Protein AF-0000000074491484 (afdb_homodimer)

Structure (mmCIF, N/CA/C/O backbone):
data_AF-0000000074491484-model_v1
#
loop_
_entity.id
_entity.type
_entity.pdbx_description
1 polymer 'PX domain-containing protein'
#
loop_
_atom_site.group_PDB
_atom_site.id
_atom_site.type_symbol
_atom_site.label_atom_id
_atom_site.label_alt_id
_atom_site.label_comp_id
_atom_site.label_asym_id
_atom_site.label_entity_id
_atom_site.label_seq_id
_atom_site.pdbx_PDB_ins_code
_atom_site.Cartn_x
_atom_site.Cartn_y
_atom_site.Cartn_z
_atom_site.occupancy
_atom_site.B_iso_or_equiv
_atom_site.auth_seq_id
_atom_site.auth_comp_id
_atom_site.auth_asym_id
_atom_site.auth_atom_id
_atom_site.pdbx_PDB_model_num
ATOM 1 N N . MET A 1 1 ? 41.969 49.438 -0.189 1 15.66 1 MET A N 1
ATOM 2 C CA . MET A 1 1 ? 42.156 49.938 -1.536 1 15.66 1 MET A CA 1
ATOM 3 C C . MET A 1 1 ? 40.844 50.125 -2.271 1 15.66 1 MET A C 1
ATOM 5 O O . MET A 1 1 ? 39.938 49.312 -2.104 1 15.66 1 MET A O 1
ATOM 9 N N . LEU A 1 2 ? 40.688 51.156 -3.193 1 16.16 2 LEU A N 1
ATOM 10 C CA . LEU A 1 2 ? 39.875 52.094 -3.949 1 16.16 2 LEU A CA 1
ATOM 11 C C . LEU A 1 2 ? 39.156 51.406 -5.105 1 16.16 2 LEU A C 1
ATOM 13 O O . LEU A 1 2 ? 39.625 50.344 -5.57 1 16.16 2 LEU A O 1
ATOM 17 N N . ILE A 1 3 ? 38.094 52.031 -5.926 1 16.67 3 ILE A N 1
ATOM 18 C CA . ILE A 1 3 ? 36.75 52.188 -6.441 1 16.67 3 ILE A CA 1
ATOM 19 C C . ILE A 1 3 ? 36.75 51.938 -7.945 1 16.67 3 ILE A C 1
ATOM 21 O O . ILE A 1 3 ? 35.812 51.312 -8.469 1 16.67 3 ILE A O 1
ATOM 25 N N . GLY A 1 4 ? 37.688 52.438 -8.812 1 16.02 4 GLY A N 1
ATOM 26 C CA . GLY A 1 4 ? 37.031 53.25 -9.812 1 16.02 4 GLY A CA 1
ATOM 27 C C . GLY A 1 4 ? 36.406 52.469 -10.938 1 16.02 4 GLY A C 1
ATOM 28 O O . GLY A 1 4 ? 36.594 51.25 -11.031 1 16.02 4 GLY A O 1
ATOM 29 N N . PRO A 1 5 ? 36.344 52.875 -12.289 1 15.69 5 PRO A N 1
ATOM 30 C CA . PRO A 1 5 ? 35.438 53.344 -13.32 1 15.69 5 PRO A CA 1
ATOM 31 C C . PRO A 1 5 ? 35.125 52.281 -14.383 1 15.69 5 PRO A C 1
ATOM 33 O O . PRO A 1 5 ? 33.969 52.125 -14.773 1 15.69 5 PRO A O 1
ATOM 36 N N . SER A 1 6 ? 36.062 51.688 -15.227 1 15.28 6 SER A N 1
ATOM 37 C CA . SER A 1 6 ? 36.094 51.938 -16.672 1 15.28 6 SER A CA 1
ATOM 38 C C . SER A 1 6 ? 35.188 50.969 -17.406 1 15.28 6 SER A C 1
ATOM 40 O O . SER A 1 6 ? 35.281 49.75 -17.203 1 15.28 6 SER A O 1
ATOM 42 N N . LEU A 1 7 ? 33.969 51.312 -18.375 1 15.37 7 LEU A N 1
ATOM 43 C CA . LEU A 1 7 ? 32.719 51.25 -19.094 1 15.37 7 LEU A CA 1
ATOM 44 C C . LEU A 1 7 ? 32.844 50.438 -20.359 1 15.37 7 LEU A C 1
ATOM 46 O O . LEU A 1 7 ? 31.875 49.812 -20.812 1 15.37 7 LEU A O 1
ATOM 50 N N . LEU A 1 8 ? 33.812 50.438 -21.297 1 14.78 8 LEU A N 1
ATOM 51 C CA . LEU A 1 8 ? 33.469 50.844 -22.672 1 14.78 8 LEU A CA 1
ATOM 52 C C . LEU A 1 8 ? 33.031 49.656 -23.5 1 14.78 8 LEU A C 1
ATOM 54 O O . LEU A 1 8 ? 32.469 49.812 -24.594 1 14.78 8 LEU A O 1
ATOM 58 N N . ARG A 1 9 ? 33.219 48.281 -23.391 1 14.55 9 ARG A N 1
ATOM 59 C CA . ARG A 1 9 ? 33.594 47.719 -24.672 1 14.55 9 ARG A CA 1
ATOM 60 C C . ARG A 1 9 ? 32.375 47.438 -25.547 1 14.55 9 ARG A C 1
ATOM 62 O O . ARG A 1 9 ? 31.406 46.875 -25.062 1 14.55 9 ARG A O 1
ATOM 69 N N . SER A 1 10 ? 32.219 47.75 -26.844 1 14.81 10 SER A N 1
ATOM 70 C CA . SER A 1 10 ? 31.406 48.094 -28 1 14.81 10 SER A CA 1
ATOM 71 C C . SER A 1 10 ? 30.938 46.844 -28.734 1 14.81 10 SER A C 1
ATOM 73 O O . SER A 1 10 ? 30.297 46.969 -29.797 1 14.81 10 SER A O 1
ATOM 75 N N . ALA A 1 11 ? 30.984 45.594 -28.375 1 14.84 11 ALA A N 1
ATOM 76 C CA . ALA A 1 11 ? 31.141 44.75 -29.562 1 14.84 11 ALA A CA 1
ATOM 77 C C . ALA A 1 11 ? 29.812 44.594 -30.297 1 14.84 11 ALA A C 1
ATOM 79 O O . ALA A 1 11 ? 28.781 44.375 -29.672 1 14.84 11 ALA A O 1
ATOM 80 N N . THR A 1 12 ? 29.734 44.656 -31.594 1 15 12 THR A N 1
ATOM 81 C CA . THR A 1 12 ? 28.859 44.969 -32.719 1 15 12 THR A CA 1
ATOM 82 C C . THR A 1 12 ? 28.109 43.75 -33.188 1 15 12 THR A C 1
ATOM 84 O O . THR A 1 12 ? 27.406 43.781 -34.188 1 15 12 THR A O 1
ATOM 87 N N . ARG A 1 13 ? 27.953 42.656 -32.5 1 14.56 13 ARG A N 1
ATOM 88 C CA . ARG A 1 13 ? 27.75 41.562 -33.469 1 14.56 13 ARG A CA 1
ATOM 89 C C . ARG A 1 13 ? 26.359 41.625 -34.094 1 14.56 13 ARG A C 1
ATOM 91 O O . ARG A 1 13 ? 25.406 42.062 -33.438 1 14.56 13 ARG A O 1
ATOM 98 N N . GLN A 1 14 ? 26.234 40.938 -35.25 1 15.15 14 GLN A N 1
ATOM 99 C CA . GLN A 1 14 ? 25.547 40.906 -36.531 1 15.15 14 GLN A CA 1
ATOM 100 C C . GLN A 1 14 ? 24.203 40.188 -36.406 1 15.15 14 GLN A C 1
ATOM 102 O O . GLN A 1 14 ? 23.984 39.406 -35.5 1 15.15 14 GLN A O 1
ATOM 107 N N . SER A 1 15 ? 23.391 40.188 -37.531 1 14.76 15 SER A N 1
ATOM 108 C CA . SER A 1 15 ? 22.031 40.312 -38.031 1 14.76 15 SER A CA 1
ATOM 109 C C . SER A 1 15 ? 21.234 39.031 -37.875 1 14.76 15 SER A C 1
ATOM 111 O O . SER A 1 15 ? 21.812 37.969 -37.625 1 14.76 15 SER A O 1
ATOM 113 N N . ALA A 1 16 ? 20.125 38.844 -38.781 1 14.85 16 ALA A N 1
ATOM 114 C CA . ALA A 1 16 ? 18.672 38.875 -38.75 1 14.85 16 ALA A CA 1
ATOM 115 C C . ALA A 1 16 ? 18.109 37.438 -38.781 1 14.85 16 ALA A C 1
ATOM 117 O O . ALA A 1 16 ? 17.312 37.062 -37.906 1 14.85 16 ALA A O 1
ATOM 118 N N . PRO A 1 17 ? 17.438 36.906 -40.094 1 15.84 17 PRO A N 1
ATOM 119 C CA . PRO A 1 17 ? 15.984 36.844 -40.25 1 15.84 17 PRO A CA 1
ATOM 120 C C . PRO A 1 17 ? 15.445 35.406 -40.125 1 15.84 17 PRO A C 1
ATOM 122 O O . PRO A 1 17 ? 14.398 35.188 -39.5 1 15.84 17 PRO A O 1
ATOM 125 N N . SER A 1 18 ? 15.953 34.375 -40.938 1 15.52 18 SER A N 1
ATOM 126 C CA . SER A 1 18 ? 15.039 33.812 -41.938 1 15.52 18 SER A CA 1
ATOM 127 C C . SER A 1 18 ? 14.086 32.812 -41.281 1 15.52 18 SER A C 1
ATOM 129 O O . SER A 1 18 ? 14.328 32.344 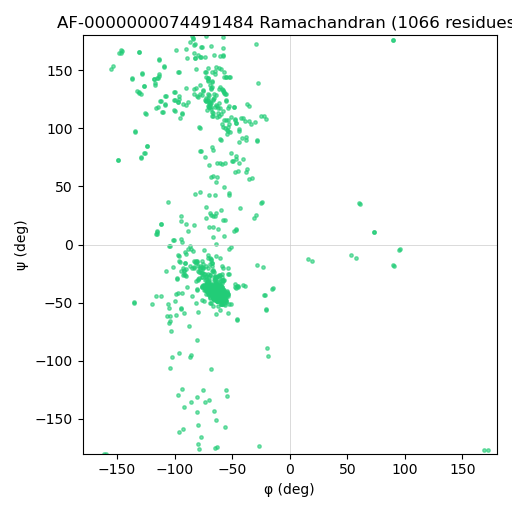-40.156 1 15.52 18 SER A O 1
ATOM 131 N N . THR A 1 19 ? 13.195 31.969 -42.094 1 15.91 19 THR A N 1
ATOM 132 C CA . THR A 1 19 ? 11.828 31.641 -42.5 1 15.91 19 THR A CA 1
ATOM 133 C C . THR A 1 19 ? 11.422 30.266 -41.969 1 15.91 19 THR A C 1
ATOM 135 O O . THR A 1 19 ? 10.266 30.047 -41.625 1 15.91 19 THR A O 1
ATOM 138 N N . ALA A 1 20 ? 12.359 29.266 -42.094 1 15.08 20 ALA A N 1
ATOM 139 C CA . ALA A 1 20 ? 11.883 28.062 -42.75 1 15.08 20 ALA A CA 1
ATOM 140 C C . ALA A 1 20 ? 10.805 27.359 -41.938 1 15.08 20 ALA A C 1
ATOM 142 O O . ALA A 1 20 ? 10.688 27.594 -40.75 1 15.08 20 ALA A O 1
ATOM 143 N N . ASP A 1 21 ? 10.391 26.234 -42.375 1 15.7 21 ASP A N 1
ATOM 144 C CA . ASP A 1 21 ? 9.281 25.406 -42.875 1 15.7 21 ASP A CA 1
ATOM 145 C C . ASP A 1 21 ? 8.695 24.562 -41.75 1 15.7 21 ASP A C 1
ATOM 147 O O . ASP A 1 21 ? 9.273 24.484 -40.656 1 15.7 21 ASP A O 1
ATOM 151 N N . LYS A 1 22 ? 8.594 23.359 -42.031 1 17 22 LYS A N 1
ATOM 152 C CA . LYS A 1 22 ? 7.512 22.406 -42.25 1 17 22 LYS A CA 1
ATOM 153 C C . LYS A 1 22 ? 7.367 21.438 -41.062 1 17 22 LYS A C 1
ATOM 155 O O . LYS A 1 22 ? 6.629 20.453 -41.156 1 17 22 LYS A O 1
ATOM 160 N N . GLY A 1 23 ? 7.566 21.875 -39.75 1 14.65 23 GLY A N 1
ATOM 161 C CA . GLY A 1 23 ? 7.801 20.797 -38.812 1 14.65 23 GLY A CA 1
ATOM 162 C C . GLY A 1 23 ? 6.637 19.844 -38.719 1 14.65 23 GLY A C 1
ATOM 163 O O . GLY A 1 23 ? 5.48 20.234 -38.875 1 14.65 23 GLY A O 1
ATOM 164 N N . HIS A 1 24 ? 6.941 18.656 -38.75 1 16.66 24 HIS A N 1
ATOM 165 C CA . HIS A 1 24 ? 6.469 17.281 -38.844 1 16.66 24 HIS A CA 1
ATOM 166 C C . HIS A 1 24 ? 5.613 16.906 -37.625 1 16.66 24 HIS A C 1
ATOM 168 O O . HIS A 1 24 ? 5.023 15.828 -37.594 1 16.66 24 HIS A O 1
ATOM 174 N N . GLY A 1 25 ? 5.539 17.75 -36.531 1 14.74 25 GLY A N 1
ATOM 175 C CA . GLY A 1 25 ? 5.547 16.859 -35.406 1 14.74 25 GLY A CA 1
ATOM 176 C C . GLY A 1 25 ? 4.324 15.953 -35.344 1 14.74 25 GLY A C 1
ATOM 177 O O . GLY A 1 25 ? 3.264 16.297 -35.844 1 14.74 25 GLY A O 1
ATOM 178 N N . ASN A 1 26 ? 4.5 14.789 -34.875 1 16.03 26 ASN A N 1
ATOM 179 C CA . ASN A 1 26 ? 4.051 13.414 -34.688 1 16.03 26 ASN A CA 1
ATOM 180 C C . ASN A 1 26 ? 2.91 13.336 -33.656 1 16.03 26 ASN A C 1
ATOM 182 O O . ASN A 1 26 ? 2.361 12.266 -33.438 1 16.03 26 ASN A O 1
ATOM 186 N N . THR A 1 27 ? 2.477 14.469 -32.938 1 15.14 27 THR A N 1
ATOM 187 C CA . THR A 1 27 ? 2.182 13.938 -31.609 1 15.14 27 THR A CA 1
ATOM 188 C C . THR A 1 27 ? 1.047 12.922 -31.672 1 15.14 27 THR A C 1
ATOM 190 O O . THR A 1 27 ? 0.257 12.922 -32.625 1 15.14 27 THR A O 1
ATOM 193 N N . GLU A 1 28 ? 0.68 12.523 -30.422 1 15.28 28 GLU A N 1
ATOM 194 C CA . GLU A 1 28 ? 0.359 11.367 -29.594 1 15.28 28 GLU A CA 1
ATOM 195 C C . GLU A 1 28 ? -1.132 11.047 -29.641 1 15.28 28 GLU A C 1
ATOM 197 O O . GLU A 1 28 ? -1.958 11.938 -29.844 1 15.28 28 GLU A O 1
ATOM 202 N N . SER A 1 29 ? -1.466 9.781 -29.797 1 16.39 29 SER A N 1
ATOM 203 C CA . SER A 1 29 ? -2.482 8.734 -29.922 1 16.39 29 SER A CA 1
ATOM 204 C C . SER A 1 29 ? -3.414 8.734 -28.703 1 16.39 29 SER A C 1
ATOM 206 O O . SER A 1 29 ? -4.309 7.887 -28.609 1 16.39 29 SER A O 1
ATOM 208 N N . THR A 1 30 ? -3.383 9.695 -27.734 1 15.18 30 THR A N 1
ATOM 209 C CA . THR A 1 30 ? -3.809 9.094 -26.484 1 15.18 30 THR A CA 1
ATOM 210 C C . THR A 1 30 ? -5.277 8.68 -26.547 1 15.18 30 THR A C 1
ATOM 212 O O . THR A 1 30 ? -6.117 9.438 -27.031 1 15.18 30 THR A O 1
ATOM 215 N N . ALA A 1 31 ? -5.574 7.383 -26.266 1 16.39 31 ALA A N 1
ATOM 216 C CA . ALA A 1 31 ? -6.621 6.363 -26.219 1 16.39 31 ALA A CA 1
ATOM 217 C C . ALA A 1 31 ? -7.602 6.633 -25.094 1 16.39 31 ALA A C 1
ATOM 219 O O . ALA A 1 31 ? -8.555 5.875 -24.891 1 16.39 31 ALA A O 1
ATOM 220 N N . PHE A 1 32 ? -7.688 7.816 -24.438 1 15.5 32 PHE A N 1
ATOM 221 C CA . PHE A 1 32 ? -8.242 7.559 -23.109 1 15.5 32 PHE A CA 1
ATOM 222 C C . PHE A 1 32 ? -9.633 6.945 -23.219 1 15.5 32 PHE A C 1
ATOM 224 O O . PHE A 1 32 ? -10.43 7.348 -24.062 1 15.5 32 PHE A O 1
ATOM 231 N N . PRO A 1 33 ? -9.844 5.91 -22.406 1 16.33 33 PRO A N 1
ATOM 232 C CA . PRO A 1 33 ? -10.844 4.836 -22.344 1 16.33 33 PRO A CA 1
ATOM 233 C C . PRO A 1 33 ? -12.234 5.348 -21.984 1 16.33 33 PRO A C 1
ATOM 235 O O . PRO A 1 33 ? -13.125 5.359 -22.844 1 16.33 33 PRO A O 1
ATOM 238 N N . GLN A 1 34 ? -12.656 5.047 -20.734 1 15.73 34 GLN A N 1
ATOM 239 C CA . GLN A 1 34 ? -13.703 4.129 -20.297 1 15.73 34 GLN A CA 1
ATOM 240 C C . GLN A 1 34 ? -14.93 4.887 -19.797 1 15.73 34 GLN A C 1
ATOM 242 O O . GLN A 1 34 ? -16.016 4.324 -19.719 1 15.73 34 GLN A O 1
ATOM 247 N N . ASP A 1 35 ? -14.828 6.152 -19.359 1 16.22 35 ASP A N 1
ATOM 248 C CA . ASP A 1 35 ? -15.609 6.223 -18.125 1 16.22 35 ASP A CA 1
ATOM 249 C C . ASP A 1 35 ? -17.109 6.113 -18.406 1 16.22 35 ASP A C 1
ATOM 251 O O . ASP A 1 35 ? -17.625 6.809 -19.281 1 16.22 35 ASP A O 1
ATOM 255 N N . ILE A 1 36 ? -17.812 5.129 -17.812 1 16.94 36 ILE A N 1
ATOM 256 C CA . ILE A 1 36 ? -19.125 4.477 -17.906 1 16.94 36 ILE A CA 1
ATOM 257 C C . ILE A 1 36 ? -20.188 5.352 -17.266 1 16.94 36 ILE A C 1
ATOM 259 O O . ILE A 1 36 ? -21.391 5.129 -17.453 1 16.94 36 ILE A O 1
ATOM 263 N N . LEU A 1 37 ? -19.672 6.285 -16.391 1 15.98 37 LEU A N 1
ATOM 264 C CA . LEU A 1 37 ? -20.594 6.242 -15.258 1 15.98 37 LEU A CA 1
ATOM 265 C C . LEU A 1 37 ? -22.016 6.559 -15.711 1 15.98 37 LEU A C 1
ATOM 267 O O . LEU A 1 37 ? -22.219 7.168 -16.766 1 15.98 37 LEU A O 1
ATOM 271 N N . THR A 1 38 ? -22.938 6.504 -14.688 1 16.94 38 THR A N 1
ATOM 272 C CA . THR A 1 38 ? -24.219 5.984 -14.219 1 16.94 38 THR A CA 1
ATOM 273 C C . THR A 1 38 ? -25.328 7.031 -14.391 1 16.94 38 THR A C 1
ATOM 275 O O . THR A 1 38 ? -26.422 6.711 -14.836 1 16.94 38 THR A O 1
ATOM 278 N N . GLY A 1 39 ? -25.219 8.133 -13.781 1 17.03 39 GLY A N 1
ATOM 279 C CA . GLY A 1 39 ? -26.375 8.289 -12.898 1 17.03 39 GLY A CA 1
ATOM 280 C C . GLY A 1 39 ? -27.594 8.836 -13.617 1 17.03 39 GLY A C 1
ATOM 281 O O . GLY A 1 39 ? -27.484 9.516 -14.633 1 17.03 39 GLY A O 1
ATOM 282 N N . PRO A 1 40 ? -28.703 8.133 -13.422 1 17.39 40 PRO A N 1
ATOM 283 C CA . PRO A 1 40 ? -30 8.242 -14.102 1 17.39 40 PRO A CA 1
ATOM 284 C C . PRO A 1 40 ? -30.688 9.586 -13.844 1 17.39 40 PRO A C 1
ATOM 286 O O . PRO A 1 40 ? -30.422 10.234 -12.828 1 17.39 40 PRO A O 1
ATOM 289 N N . SER A 1 41 ? -30.906 10.297 -14.805 1 17.41 41 SER A N 1
ATOM 290 C CA . SER A 1 41 ? -31.531 11.609 -14.898 1 17.41 41 SER A CA 1
ATOM 291 C C . SER A 1 41 ? -33 11.547 -14.469 1 17.41 41 SER A C 1
ATOM 293 O O . SER A 1 41 ? -33.906 11.789 -15.273 1 17.41 41 SER A O 1
ATOM 295 N N . ALA A 1 42 ? -33.344 10.547 -13.57 1 15.8 42 ALA A N 1
ATOM 296 C CA . ALA A 1 42 ? -34.781 10.469 -13.703 1 15.8 42 ALA A CA 1
ATOM 297 C C . ALA A 1 42 ? -35.438 11.797 -13.328 1 15.8 42 ALA A C 1
ATOM 299 O O . ALA A 1 42 ? -35.062 12.422 -12.344 1 15.8 42 ALA A O 1
ATOM 300 N N . ASN A 1 43 ? -36.094 12.461 -14.148 1 16.48 43 ASN A N 1
ATOM 301 C CA . ASN A 1 43 ? -36.781 13.727 -14.367 1 16.48 43 ASN A CA 1
ATOM 302 C C . ASN A 1 43 ? -38 13.859 -13.469 1 16.48 43 ASN A C 1
ATOM 304 O O . ASN A 1 43 ? -38.812 14.773 -13.648 1 16.48 43 ASN A O 1
ATOM 308 N N . SER A 1 44 ? -38.062 12.922 -12.367 1 16.84 44 SER A N 1
ATOM 309 C CA . SER A 1 44 ? -39.531 12.891 -12.164 1 16.84 44 SER A CA 1
ATOM 310 C C . SER A 1 44 ? -40.031 14.258 -11.719 1 16.84 44 SER A C 1
ATOM 312 O O . SER A 1 44 ? -39.375 14.977 -10.984 1 16.84 44 SER A O 1
ATOM 314 N N . THR A 1 45 ? -40.969 14.688 -12.383 1 17.41 45 THR A N 1
ATOM 315 C CA . THR A 1 45 ? -41.812 15.859 -12.602 1 17.41 45 THR A CA 1
ATOM 316 C C . THR A 1 45 ? -42.688 16.141 -11.375 1 17.41 45 THR A C 1
ATOM 318 O O . THR A 1 45 ? -43.531 17.016 -11.414 1 17.41 45 THR A O 1
ATOM 321 N N . ARG A 1 46 ? -42.156 15.625 -10.141 1 15.98 46 ARG A N 1
ATOM 322 C CA . ARG A 1 46 ? -43.344 15.656 -9.289 1 15.98 46 ARG A CA 1
ATOM 323 C C . ARG A 1 46 ? -43.938 17.062 -9.211 1 15.98 46 ARG A C 1
ATOM 325 O O . ARG A 1 46 ? -43.188 18.047 -9.32 1 15.98 46 ARG A O 1
ATOM 332 N N . ASN A 1 47 ? -45.219 17.141 -9.062 1 17 47 ASN A N 1
ATOM 333 C CA . ASN A 1 47 ? -46.406 17.984 -9.141 1 17 47 ASN A CA 1
ATOM 334 C C . ASN A 1 47 ? -46.469 18.984 -7.984 1 17 47 ASN A C 1
ATOM 336 O O . ASN A 1 47 ? -46.469 18.578 -6.816 1 17 47 ASN A O 1
ATOM 340 N N . SER A 1 48 ? -45.594 20.016 -8.141 1 18.09 48 SER A N 1
ATOM 341 C CA . SER A 1 48 ? -45.562 21.094 -7.16 1 18.09 48 SER A CA 1
ATOM 342 C C . SER A 1 48 ? -46.938 21.641 -6.883 1 18.09 48 SER A C 1
ATOM 344 O O . SER A 1 48 ? -47.562 22.25 -7.758 1 18.09 48 SER A O 1
ATOM 346 N N . MET A 1 49 ? -47.781 20.844 -6.16 1 17.8 49 MET A N 1
ATOM 347 C CA . MET A 1 49 ? -49.125 21.359 -5.848 1 17.8 49 MET A CA 1
ATOM 348 C C . MET A 1 49 ? -49.031 22.672 -5.074 1 17.8 49 MET A C 1
ATOM 350 O O . MET A 1 49 ? -48.281 22.766 -4.102 1 17.8 49 MET A O 1
ATOM 354 N N . ASN A 1 50 ? -49.219 23.719 -5.738 1 17.8 50 ASN A N 1
ATOM 355 C CA . ASN A 1 50 ? -49.281 25.141 -5.43 1 17.8 50 ASN A CA 1
ATOM 356 C C . ASN A 1 50 ? -50.344 25.438 -4.375 1 17.8 50 ASN A C 1
ATOM 358 O O . ASN A 1 50 ? -51.531 25.438 -4.668 1 17.8 50 ASN A O 1
ATOM 362 N N . PHE A 1 51 ? -50.281 24.625 -3.23 1 17.83 51 PHE A N 1
ATOM 363 C CA . PHE A 1 51 ? -51.406 24.922 -2.383 1 17.83 51 PHE A CA 1
ATOM 364 C C . PHE A 1 51 ? -51.469 26.391 -1.998 1 17.83 51 PHE A C 1
ATOM 366 O O . PHE A 1 51 ? -50.406 27.016 -1.796 1 17.83 51 PHE A O 1
ATOM 373 N N . SER A 1 52 ? -52.625 27.016 -2.166 1 17.27 52 SER A N 1
ATOM 374 C CA . SER A 1 52 ? -53.25 28.328 -2.201 1 17.27 52 SER A CA 1
ATOM 375 C C . SER A 1 52 ? -53.312 28.938 -0.807 1 17.27 52 SER A C 1
ATOM 377 O O . SER A 1 52 ? -53.656 30.109 -0.656 1 17.27 52 SER A O 1
ATOM 379 N N . ASN A 1 53 ? -52.969 28.156 0.276 1 16.67 53 ASN A N 1
ATOM 380 C CA . ASN A 1 53 ? -53.906 28.562 1.307 1 16.67 53 ASN A CA 1
ATOM 381 C C . ASN A 1 53 ? -53.688 30.016 1.727 1 16.67 53 ASN A C 1
ATOM 383 O O . ASN A 1 53 ? -52.594 30.547 1.631 1 16.67 53 ASN A O 1
ATOM 387 N N . SER A 1 54 ? -54.75 30.75 2.16 1 16.73 54 SER A N 1
ATOM 388 C CA . SER A 1 54 ? -55.406 32.031 2.342 1 16.73 54 SER A CA 1
ATOM 389 C C . SER A 1 54 ? -54.906 32.719 3.621 1 16.73 54 SER A C 1
ATOM 391 O O . SER A 1 54 ? -55.281 33.875 3.896 1 16.73 54 SER A O 1
ATOM 393 N N . ALA A 1 55 ? -54.188 31.891 4.523 1 15.72 55 ALA A N 1
ATOM 394 C CA . ALA A 1 55 ? -54.688 32.281 5.832 1 15.72 55 ALA A CA 1
ATOM 395 C C . ALA A 1 55 ? -54.5 33.781 6.066 1 15.72 55 ALA A C 1
ATOM 397 O O . ALA A 1 55 ? -53.719 34.438 5.355 1 15.72 55 ALA A O 1
ATOM 398 N N . ASN A 1 56 ? -54.469 34.094 7.488 1 16.8 56 ASN A N 1
ATOM 399 C CA . ASN A 1 56 ? -55.062 34.969 8.484 1 16.8 56 ASN A CA 1
ATOM 400 C C . ASN A 1 56 ? -54.219 36.219 8.758 1 16.8 56 ASN A C 1
ATOM 402 O O . ASN A 1 56 ? -53 36.094 8.938 1 16.8 56 ASN A O 1
ATOM 406 N N . SER A 1 57 ? -54.625 37.312 8.367 1 17.58 57 SER A N 1
ATOM 407 C CA . SER A 1 57 ? -54.156 38.688 8.328 1 17.58 57 SER A CA 1
ATOM 408 C C . SER A 1 57 ? -53.938 39.25 9.734 1 17.58 57 SER A C 1
ATOM 410 O O . SER A 1 57 ? -53.656 40.438 9.898 1 17.58 57 SER A O 1
ATOM 412 N N . GLU A 1 58 ? -53.906 38.406 10.867 1 18.91 58 GLU A N 1
ATOM 413 C CA . GLU A 1 58 ? -54.281 39.25 12.008 1 18.91 58 GLU A CA 1
ATOM 414 C C . GLU A 1 58 ? -53.219 40.312 12.273 1 18.91 58 GLU A C 1
ATOM 416 O O . GLU A 1 58 ? -52.031 40.062 12.117 1 18.91 58 GLU A O 1
ATOM 421 N N . ASP A 1 59 ? -53.594 41.562 12.312 1 18.38 59 ASP A N 1
ATOM 422 C CA . ASP A 1 59 ? -53.062 42.906 12.312 1 18.38 59 ASP A CA 1
ATOM 423 C C . ASP A 1 59 ? -52.406 43.25 13.656 1 18.38 59 ASP A C 1
ATOM 425 O O . ASP A 1 59 ? -52.031 44.406 13.898 1 18.38 59 ASP A O 1
ATOM 429 N N . GLU A 1 60 ? -51.938 42.25 14.508 1 20.23 60 GLU A N 1
ATOM 430 C CA . GLU A 1 60 ? -51.844 42.812 15.852 1 20.23 60 GLU A CA 1
ATOM 431 C C . GLU A 1 60 ? -50.781 43.906 15.914 1 20.23 60 GLU A C 1
ATOM 433 O O . GLU A 1 60 ? -49.75 43.812 15.258 1 20.23 60 GLU A O 1
ATOM 438 N N . SER A 1 61 ? -51.125 45.156 16.391 1 19.56 61 SER A N 1
ATOM 439 C CA . SER A 1 61 ? -50.594 46.5 16.547 1 19.56 61 SER A CA 1
ATOM 440 C C . SER A 1 61 ? -49.5 46.531 17.609 1 19.56 61 SER A C 1
ATOM 442 O O . SER A 1 61 ? -49.125 47.594 18.094 1 19.56 61 SER A O 1
ATOM 444 N N . SER A 1 62 ? -48.562 45.5 17.625 1 19.36 62 SER A N 1
ATOM 445 C CA . SER A 1 62 ? -47.75 45.5 18.828 1 19.36 62 SER A CA 1
ATOM 446 C C . SER A 1 62 ? -46.938 46.781 18.953 1 19.36 62 SER A C 1
ATOM 448 O O . SER A 1 62 ? -46.406 47.281 17.953 1 19.36 62 SER A O 1
ATOM 450 N N . GLY A 1 63 ? -47.219 47.688 20 1 20.41 63 GLY A N 1
ATOM 451 C CA . GLY A 1 63 ? -46.656 48.969 20.5 1 20.41 63 GLY A CA 1
ATOM 452 C C . GLY A 1 63 ? -45.188 48.875 20.859 1 20.41 63 GLY A C 1
ATOM 453 O O . GLY A 1 63 ? -44.719 47.844 21.375 1 20.41 63 GLY A O 1
ATOM 454 N N . GLY A 1 64 ? -44.219 49.438 20.109 1 20.33 64 GLY A N 1
ATOM 455 C CA . GLY A 1 64 ? -42.781 49.5 20.109 1 20.33 64 GLY A CA 1
ATOM 456 C C . GLY A 1 64 ? -42.188 50.188 21.344 1 20.33 64 GLY A C 1
ATOM 457 O O . GLY A 1 64 ? -42.281 51.406 21.484 1 20.33 64 GLY A O 1
ATOM 458 N N . SER A 1 65 ? -42.469 49.688 22.609 1 21.7 65 SER A N 1
ATOM 459 C CA . SER A 1 65 ? -41.844 50.406 23.734 1 21.7 65 SER A CA 1
ATOM 460 C C . SER A 1 65 ? -40.344 50.406 23.609 1 21.7 65 SER A C 1
ATOM 462 O O . SER A 1 65 ? -39.719 49.375 23.375 1 21.7 65 SER A O 1
ATOM 464 N N . GLN A 1 66 ? -39.656 51.531 23.188 1 20.97 66 GLN A N 1
ATOM 465 C CA . GLN A 1 66 ? -38.25 51.812 23.047 1 20.97 66 GLN A CA 1
ATOM 466 C C . GLN A 1 66 ? -37.5 51.688 24.375 1 20.97 66 GLN A C 1
ATOM 468 O O . GLN A 1 66 ? -37.75 52.469 25.297 1 20.97 66 GLN A O 1
ATOM 473 N N . HIS A 1 67 ? -37.281 50.5 25 1 23.48 67 HIS A N 1
ATOM 474 C CA . HIS A 1 67 ? -36.531 50.375 26.234 1 23.48 67 HIS A CA 1
ATOM 475 C C . HIS A 1 67 ? -35.156 51.031 26.109 1 23.48 67 HIS A C 1
ATOM 477 O O . HIS A 1 67 ? -34.406 50.781 25.156 1 23.48 67 HIS A O 1
ATOM 483 N N . ASP A 1 68 ? -34.938 52.281 26.656 1 23.62 68 ASP A N 1
ATOM 484 C CA . ASP A 1 68 ? -33.688 53.062 26.797 1 23.62 68 ASP A CA 1
ATOM 485 C C . ASP A 1 68 ? -32.625 52.25 27.516 1 23.62 68 ASP A C 1
ATOM 487 O O . ASP A 1 68 ? -32.875 51.719 28.609 1 23.62 68 ASP A O 1
ATOM 491 N N . VAL A 1 69 ? -31.734 51.562 26.875 1 27.97 69 VAL A N 1
ATOM 492 C CA . VAL A 1 69 ? -30.594 50.875 27.438 1 27.97 69 VAL A CA 1
ATOM 493 C C . VAL A 1 69 ? -29.781 51.812 28.328 1 27.97 69 VAL A C 1
ATOM 495 O O . VAL A 1 69 ? -29.406 52.906 27.891 1 27.97 69 VAL A O 1
ATOM 498 N N . PRO A 1 70 ? -30 51.781 29.641 1 28.52 70 PRO A N 1
ATOM 499 C CA . PRO A 1 70 ? -29.219 52.625 30.562 1 28.52 70 PRO A CA 1
ATOM 500 C C . PRO A 1 70 ? -27.719 52.562 30.297 1 28.52 70 PRO A C 1
ATOM 502 O O . PRO A 1 70 ? -27.188 51.5 30.031 1 28.52 70 PRO A O 1
ATOM 505 N N . VAL A 1 71 ? -27.172 53.625 29.75 1 29.03 71 VAL A N 1
ATOM 506 C CA . VAL A 1 71 ? -25.734 53.844 29.594 1 29.03 71 VAL A CA 1
ATOM 507 C C . VAL A 1 71 ? -25.047 53.75 30.953 1 29.03 71 VAL A C 1
ATOM 509 O O . VAL A 1 71 ? -25.328 54.562 31.844 1 29.03 71 VAL A O 1
ATOM 512 N N . THR A 1 72 ? -24.906 52.594 31.625 1 29.41 72 THR A N 1
ATOM 513 C CA . THR A 1 72 ? -24.078 52.438 32.812 1 29.41 72 THR A CA 1
ATOM 514 C C . THR A 1 72 ? -22.812 53.312 32.719 1 29.41 72 THR A C 1
ATOM 516 O O . THR A 1 72 ? -22.141 53.312 31.688 1 29.41 72 THR A O 1
ATOM 519 N N . THR A 1 73 ? -22.766 54.406 33.469 1 27.44 73 THR A N 1
ATOM 520 C CA . THR A 1 73 ? -21.625 55.281 33.688 1 27.44 73 THR A CA 1
ATOM 521 C C . THR A 1 73 ? -20.375 54.469 34.031 1 27.44 73 THR A C 1
ATOM 523 O O . THR A 1 73 ? -20.25 53.969 35.156 1 27.44 73 THR A O 1
ATOM 526 N N . ALA A 1 74 ? -19.797 53.594 33.25 1 31.08 74 ALA A N 1
ATOM 527 C CA . ALA A 1 74 ? -18.469 53 33.469 1 31.08 74 ALA A CA 1
ATOM 528 C C . ALA A 1 74 ? -17.438 54.094 33.719 1 31.08 74 ALA A C 1
ATOM 530 O O . ALA A 1 74 ? -17.172 54.938 32.875 1 31.08 74 ALA A O 1
ATOM 531 N N . SER A 1 75 ? -17.328 54.719 34.938 1 28.8 75 SER A N 1
ATOM 532 C CA . SER A 1 75 ? -16.25 55.594 35.375 1 28.8 75 SER A CA 1
ATOM 533 C C . SER A 1 75 ? -14.938 55.219 34.688 1 28.8 75 SER A C 1
ATOM 535 O O . SER A 1 75 ? -14.805 54.125 34.125 1 28.8 75 SER A O 1
ATOM 537 N N . LEU A 1 76 ? -13.836 56.156 34.938 1 28.47 76 LEU A N 1
ATOM 538 C CA . LEU A 1 76 ? -12.484 56.375 34.406 1 28.47 76 LEU A CA 1
ATOM 539 C C . LEU A 1 76 ? -11.633 55.125 34.625 1 28.47 76 LEU A C 1
ATOM 541 O O . LEU A 1 76 ? -10.961 55 35.656 1 28.47 76 LEU A O 1
ATOM 545 N N . ALA A 1 77 ? -12.109 53.969 34.656 1 33.06 77 ALA A N 1
ATOM 546 C CA . ALA A 1 77 ? -11.07 52.938 34.594 1 33.06 77 ALA A CA 1
ATOM 547 C C . ALA A 1 77 ? -9.984 53.281 33.594 1 33.06 77 ALA A C 1
ATOM 549 O O . ALA A 1 77 ? -10.266 53.531 32.406 1 33.06 77 ALA A O 1
ATOM 550 N N . ALA A 1 78 ? -8.891 53.969 34.031 1 33.34 78 ALA A N 1
ATOM 551 C CA . ALA A 1 78 ? -7.613 54.25 33.375 1 33.34 78 ALA A CA 1
ATOM 552 C C . ALA A 1 78 ? -7.297 53.219 32.312 1 33.34 78 ALA A C 1
ATOM 554 O O . ALA A 1 78 ? -7.461 52 32.531 1 33.34 78 ALA A O 1
ATOM 555 N N . SER A 1 79 ? -7.344 53.656 31.078 1 33.69 79 SER A N 1
ATOM 556 C CA . SER A 1 79 ? -7.203 53.125 29.719 1 33.69 79 SER A CA 1
ATOM 557 C C . SER A 1 79 ? -6.016 52.156 29.625 1 33.69 79 SER A C 1
ATOM 559 O O . SER A 1 79 ? -4.957 52.531 29.109 1 33.69 79 SER A O 1
ATOM 561 N N . THR A 1 80 ? -5.703 51.438 30.719 1 35.41 80 THR A N 1
ATOM 562 C CA . THR A 1 80 ? -4.637 50.5 30.375 1 35.41 80 THR A CA 1
ATOM 563 C C . THR A 1 80 ? -4.945 49.781 29.062 1 35.41 80 THR A C 1
ATOM 565 O O . THR A 1 80 ? -6.086 49.406 28.812 1 35.41 80 THR A O 1
ATOM 568 N N . VAL A 1 81 ? -4.285 50.156 27.953 1 39.53 81 VAL A N 1
ATOM 569 C CA . VAL A 1 81 ? -4.594 49.75 26.594 1 39.53 81 VAL A CA 1
ATOM 570 C C . VAL A 1 81 ? -5.441 48.469 26.625 1 39.53 81 VAL A C 1
ATOM 572 O O . VAL A 1 81 ? -6.512 48.406 26.016 1 39.53 81 VAL A O 1
ATOM 575 N N . PHE A 1 82 ? -4.922 47.312 26.625 1 43.03 82 PHE A N 1
ATOM 576 C CA . PHE A 1 82 ? -5.664 46.062 26.625 1 43.03 82 PHE A CA 1
ATOM 577 C C . PHE A 1 82 ? -6.109 45.688 28.047 1 43.03 82 PHE A C 1
ATOM 579 O O . PHE A 1 82 ? -6.141 44.5 28.406 1 43.03 82 PHE A O 1
ATOM 586 N N . GLY A 1 83 ? -6.664 46.875 28.844 1 41.44 83 GLY A N 1
ATOM 587 C CA . GLY A 1 83 ? -6.965 46.594 30.25 1 41.44 83 GLY A CA 1
ATOM 588 C C . GLY A 1 83 ? -5.766 46.094 31.031 1 41.44 83 GLY A C 1
ATOM 589 O O . GLY A 1 83 ? -5.918 45.562 32.125 1 41.44 83 GLY A O 1
ATOM 590 N N . ARG A 1 84 ? -4.688 45.75 30.297 1 43.16 84 ARG A N 1
ATOM 591 C CA . ARG A 1 84 ? -3.424 45.438 30.953 1 43.16 84 ARG A CA 1
ATOM 592 C C . ARG A 1 84 ? -2.918 46.625 31.766 1 43.16 84 ARG A C 1
ATOM 594 O O . ARG A 1 84 ? -2.863 47.75 31.266 1 43.16 84 ARG A O 1
ATOM 601 N N . ALA A 1 85 ? -3.184 46.812 32.875 1 40.47 85 ALA A N 1
ATOM 602 C CA . ALA A 1 85 ? -2.264 47.562 33.719 1 40.47 85 ALA A CA 1
ATOM 603 C C . ALA A 1 85 ? -0.837 47.5 33.188 1 40.47 85 ALA A C 1
ATOM 605 O O . ALA A 1 85 ? -0.035 46.688 33.625 1 40.47 85 ALA A O 1
ATOM 606 N N . ASP A 1 86 ? -0.536 47.5 31.969 1 41.69 86 ASP A N 1
ATOM 607 C CA . ASP A 1 86 ? 0.587 47.219 31.078 1 41.69 86 ASP A CA 1
ATOM 608 C C . ASP A 1 86 ? 1.829 48 31.484 1 41.69 86 ASP A C 1
ATOM 610 O O . ASP A 1 86 ? 2.947 47.5 31.422 1 41.69 86 ASP A O 1
ATOM 614 N N . GLU A 1 87 ? 1.66 49.375 31.5 1 42.22 87 GLU A N 1
ATOM 615 C CA . GLU A 1 87 ? 2.891 50.062 31.859 1 42.22 87 GLU A CA 1
ATOM 616 C C . GLU A 1 87 ? 3.545 49.438 33.094 1 42.22 87 GLU A C 1
ATOM 618 O O . GLU A 1 87 ? 4.773 49.438 33.188 1 42.22 87 GLU A O 1
ATOM 623 N N . ASN A 1 88 ? 2.818 49.031 33.969 1 42.22 88 ASN A N 1
ATOM 624 C CA . ASN A 1 88 ? 3.27 48.562 35.25 1 42.22 88 ASN A CA 1
ATOM 625 C C . ASN A 1 88 ? 3.758 47.125 35.219 1 42.22 88 ASN A C 1
ATOM 627 O O . ASN A 1 88 ? 4.199 46.562 36.219 1 42.22 88 ASN A O 1
ATOM 631 N N . ARG A 1 89 ? 3.426 46.375 34.094 1 51.75 89 ARG A N 1
ATOM 632 C CA . ARG A 1 89 ? 3.9 45 34.156 1 51.75 89 ARG A CA 1
ATOM 633 C C . ARG A 1 89 ? 5.281 44.875 33.531 1 51.75 89 ARG A C 1
ATOM 635 O O . ARG A 1 89 ? 5.789 43.781 33.344 1 51.75 89 ARG A O 1
ATOM 642 N N . LYS A 1 90 ? 5.719 45.969 32.938 1 56.62 90 LYS A N 1
ATOM 643 C CA . LYS A 1 90 ? 7.113 45.875 32.531 1 56.62 90 LYS A CA 1
ATOM 644 C C . LYS A 1 90 ? 8.023 45.531 33.688 1 56.62 90 LYS A C 1
ATOM 646 O O . LYS A 1 90 ? 8.078 46.25 34.688 1 56.62 90 LYS A O 1
ATOM 651 N N . LYS A 1 91 ? 8.375 44.344 33.531 1 69.12 91 LYS A N 1
ATOM 652 C CA . LYS A 1 91 ? 9.25 43.781 34.562 1 69.12 91 LYS A CA 1
ATOM 653 C C . LYS A 1 91 ? 10.617 44.469 34.562 1 69.12 91 LYS A C 1
ATOM 655 O O . LYS A 1 91 ? 11.211 44.656 33.5 1 69.12 91 LYS A O 1
ATOM 660 N N . ALA A 1 92 ? 10.945 45.219 35.531 1 70 92 ALA A N 1
ATOM 661 C CA . ALA A 1 92 ? 12.25 45.875 35.625 1 70 92 ALA A CA 1
ATOM 662 C C . ALA A 1 92 ? 13.359 44.812 35.812 1 70 92 ALA A C 1
ATOM 664 O O . ALA A 1 92 ? 14.539 45.156 35.656 1 70 92 ALA A O 1
ATOM 665 N N . GLY A 1 93 ? 13.125 43.5 35.75 1 81.81 93 GLY A N 1
ATOM 666 C CA . GLY A 1 93 ? 14.078 42.406 35.938 1 81.81 93 GLY A CA 1
ATOM 667 C C . GLY A 1 93 ? 13.422 41.062 36.062 1 81.81 93 GLY A C 1
ATOM 668 O O . GLY A 1 93 ? 12.203 40.938 35.938 1 81.81 93 GLY A O 1
ATOM 669 N N . PRO A 1 94 ? 14.375 40.031 36.312 1 90.56 94 PRO A N 1
ATOM 670 C CA . PRO A 1 94 ? 13.812 38.688 36.469 1 90.56 94 PRO A CA 1
ATOM 671 C C . PRO A 1 94 ? 13.008 38.562 37.781 1 90.56 94 PRO A C 1
ATOM 673 O O . PRO A 1 94 ? 13.398 39.094 38.812 1 90.56 94 PRO A O 1
ATOM 676 N N . CYS A 1 95 ? 11.898 37.938 37.656 1 91.44 95 CYS A N 1
ATOM 677 C CA . CYS A 1 95 ? 11.016 37.812 38.812 1 91.44 95 CYS A CA 1
ATOM 678 C C . CYS A 1 95 ? 11.438 36.625 39.719 1 91.44 95 CYS A C 1
ATOM 680 O O . CYS A 1 95 ? 11.039 36.562 40.875 1 91.44 95 CYS A O 1
ATOM 682 N N . CYS A 1 96 ? 12.219 35.656 39.219 1 92.31 96 CYS A N 1
ATOM 683 C CA . CYS A 1 96 ? 12.656 34.5 39.969 1 92.31 96 CYS A CA 1
ATOM 684 C C . CYS A 1 96 ? 13.859 33.844 39.312 1 92.31 96 CYS A C 1
ATOM 686 O O . CYS A 1 96 ? 14.344 34.312 38.281 1 92.31 96 CYS A O 1
ATOM 688 N N . ASP A 1 97 ? 14.344 32.781 39.906 1 92.31 97 ASP A N 1
ATOM 689 C CA . ASP A 1 97 ? 15.531 32.094 39.406 1 92.31 97 ASP A CA 1
ATOM 690 C C . ASP A 1 97 ? 15.266 31.438 38.062 1 92.31 97 ASP A C 1
ATOM 692 O O . ASP A 1 97 ? 16.125 31.438 37.188 1 92.31 97 ASP A O 1
ATOM 696 N N . LEU A 1 98 ? 14.133 30.938 38 1 94.25 98 LEU A N 1
ATOM 697 C CA . LEU A 1 98 ? 13.805 30.266 36.719 1 94.25 98 LEU A CA 1
ATOM 698 C C . LEU A 1 98 ? 13.695 31.266 35.594 1 94.25 98 LEU A C 1
ATOM 700 O O . LEU A 1 98 ? 14.117 30.984 34.469 1 94.25 98 LEU A O 1
ATOM 704 N N . ASP A 1 99 ? 13.125 32.406 35.875 1 94.56 99 ASP A N 1
ATOM 705 C CA . ASP A 1 99 ? 13.047 33.469 34.875 1 94.56 99 ASP A CA 1
ATOM 706 C C . ASP A 1 99 ? 14.43 33.875 34.375 1 94.56 99 ASP A C 1
ATOM 708 O O . ASP A 1 99 ? 14.648 34 33.188 1 94.56 99 ASP A O 1
ATOM 712 N N . ARG A 1 100 ? 15.305 34 35.344 1 94.19 100 ARG A N 1
ATOM 713 C CA . ARG A 1 100 ? 16.688 34.344 35 1 94.19 100 ARG A CA 1
ATOM 714 C C . ARG A 1 100 ? 17.312 33.25 34.125 1 94.19 100 ARG A C 1
ATOM 716 O O . ARG A 1 100 ? 17.984 33.562 33.156 1 94.19 100 ARG A O 1
ATOM 723 N N . ALA A 1 101 ? 17.094 32.062 34.5 1 94.38 101 ALA A N 1
ATOM 724 C CA . ALA A 1 101 ? 17.688 30.906 33.781 1 94.38 101 ALA A CA 1
ATOM 725 C C . ALA A 1 101 ? 17.141 30.797 32.375 1 94.38 101 ALA A C 1
ATOM 727 O O . ALA A 1 101 ? 17.906 30.516 31.422 1 94.38 101 ALA A O 1
ATOM 728 N N . ILE A 1 102 ? 15.836 31 32.156 1 93.69 102 ILE A N 1
ATOM 729 C CA . ILE A 1 102 ? 15.195 30.891 30.844 1 93.69 102 ILE A CA 1
ATOM 730 C C . ILE A 1 102 ? 15.734 31.984 29.922 1 93.69 102 ILE A C 1
ATOM 732 O O . ILE A 1 102 ? 16.016 31.719 28.75 1 93.69 102 ILE A O 1
ATOM 736 N N . HIS A 1 103 ? 15.969 33.188 30.453 1 91.81 103 HIS A N 1
ATOM 737 C CA . HIS A 1 103 ? 16.422 34.312 29.641 1 91.81 103 HIS A CA 1
ATOM 738 C C . HIS A 1 103 ? 17.891 34.188 29.281 1 91.81 103 HIS A C 1
ATOM 740 O O . HIS A 1 103 ? 18.375 34.844 28.359 1 91.81 103 HIS A O 1
ATOM 746 N N . ALA A 1 104 ? 18.562 33.312 29.953 1 91.56 104 ALA A N 1
ATOM 747 C CA . ALA A 1 104 ? 19.969 33.094 29.656 1 91.56 104 ALA A CA 1
ATOM 748 C C . ALA A 1 104 ? 20.125 32.156 28.453 1 91.56 104 ALA A C 1
ATOM 750 O O . ALA A 1 104 ? 21.203 32.094 27.844 1 91.56 104 ALA A O 1
ATOM 751 N N . LEU A 1 105 ? 19.094 31.484 28.109 1 90.06 105 LEU A N 1
ATOM 752 C CA . LEU A 1 105 ? 19.141 30.547 27.016 1 90.06 105 LEU A CA 1
ATOM 753 C C . LEU A 1 105 ? 18.609 31.172 25.719 1 90.06 105 LEU A C 1
ATOM 755 O O . LEU A 1 105 ? 17.781 32.094 25.766 1 90.06 105 LEU A O 1
ATOM 759 N N . SER A 1 106 ? 19.219 30.656 24.641 1 86.94 106 SER A N 1
ATOM 760 C CA . SER A 1 106 ? 18.672 31.031 23.344 1 86.94 106 SER A CA 1
ATOM 761 C C . SER A 1 106 ? 17.312 30.375 23.109 1 86.94 106 SER A C 1
ATOM 763 O O . SER A 1 106 ? 17.094 29.234 23.531 1 86.94 106 SER A O 1
ATOM 765 N N . PRO A 1 107 ? 16.422 31.109 22.469 1 85 107 PRO A N 1
ATOM 766 C CA . PRO A 1 107 ? 15.102 30.516 22.172 1 85 107 PRO A CA 1
ATOM 767 C C . PRO A 1 107 ? 15.211 29.188 21.438 1 85 107 PRO A C 1
ATOM 769 O O . PRO A 1 107 ? 14.328 28.328 21.562 1 85 107 PRO A O 1
ATOM 772 N N . THR A 1 108 ? 16.234 28.969 20.75 1 80.69 108 THR A N 1
ATOM 773 C CA . THR A 1 108 ? 16.422 27.766 19.969 1 80.69 108 THR A CA 1
ATOM 774 C C . THR A 1 108 ? 16.672 26.562 20.875 1 80.69 108 THR A C 1
ATOM 776 O O . THR A 1 108 ? 16.531 25.406 20.438 1 80.69 108 THR A O 1
ATOM 779 N N . ALA A 1 109 ? 17.062 26.844 22.016 1 82.12 109 ALA A N 1
ATOM 780 C CA . ALA A 1 109 ? 17.312 25.781 22.984 1 82.12 109 ALA A CA 1
ATOM 781 C C . ALA A 1 109 ? 16.031 25.062 23.359 1 82.12 109 ALA A C 1
ATOM 783 O O . ALA A 1 109 ? 16.062 23.891 23.781 1 82.12 109 ALA A O 1
ATOM 784 N N . PHE A 1 110 ? 14.938 25.797 23.172 1 84.94 110 PHE A N 1
ATOM 785 C CA . PHE A 1 110 ? 13.648 25.25 23.578 1 84.94 110 PHE A CA 1
ATOM 786 C C . PHE A 1 110 ? 12.938 24.578 22.422 1 84.94 110 PHE A C 1
ATOM 788 O O . PHE A 1 110 ? 11.953 23.875 22.609 1 84.94 110 PHE A O 1
ATOM 795 N N . LEU A 1 111 ? 13.398 24.859 21.312 1 76.12 111 LEU A N 1
ATOM 796 C CA . LEU A 1 111 ? 12.734 24.328 20.125 1 76.12 111 LEU A CA 1
ATOM 797 C C . LEU A 1 111 ? 13.461 23.094 19.594 1 76.12 111 LEU A C 1
ATOM 799 O O . LEU A 1 111 ? 14.68 22.969 19.734 1 76.12 111 LEU A O 1
ATOM 803 N N . PRO A 1 112 ? 12.656 22.016 19.484 1 61.19 112 PRO A N 1
ATOM 804 C CA . PRO A 1 112 ? 13.336 20.781 19.062 1 61.19 112 PRO A CA 1
ATOM 805 C C . PRO A 1 112 ? 14.367 21.016 17.969 1 61.19 112 PRO A C 1
ATOM 807 O O . PRO A 1 112 ? 14.07 21.688 16.984 1 61.19 112 PRO A O 1
ATOM 810 N N . PRO A 1 113 ? 15.734 20.859 18.469 1 48.84 113 PRO A N 1
ATOM 811 C CA . PRO A 1 113 ? 16.734 20.969 17.406 1 48.84 113 PRO A CA 1
ATOM 812 C C . PRO A 1 113 ? 16.438 20.016 16.234 1 48.84 113 PRO A C 1
ATOM 814 O O . PRO A 1 113 ? 15.859 18.953 16.422 1 48.84 113 PRO A O 1
ATOM 817 N N . PHE A 1 114 ? 16.219 20.484 15 1 45.19 114 PHE A N 1
ATOM 818 C CA . PHE A 1 114 ? 15.945 19.781 13.758 1 45.19 114 PHE A CA 1
ATOM 819 C C . PHE A 1 114 ? 17.078 18.812 13.43 1 45.19 114 PHE A C 1
ATOM 821 O O . PHE A 1 114 ? 17.094 18.203 12.359 1 45.19 114 PHE A O 1
ATOM 828 N N . SER A 1 115 ? 17.984 18.312 14.383 1 42.66 115 SER A N 1
ATOM 829 C CA . SER A 1 115 ? 19 17.547 13.656 1 42.66 115 SER A CA 1
ATOM 830 C C . SER A 1 115 ? 18.406 16.266 13.062 1 42.66 115 SER A C 1
ATOM 832 O O . SER A 1 115 ? 17.484 15.688 13.625 1 42.66 115 SER A O 1
ATOM 834 N N . VAL A 1 116 ? 18.406 16.172 11.719 1 45.34 116 VAL A N 1
ATOM 835 C CA . VAL A 1 116 ? 18.156 15.102 10.766 1 45.34 116 VAL A CA 1
ATOM 836 C C . VAL A 1 116 ? 18.328 13.75 11.453 1 45.34 116 VAL A C 1
ATOM 838 O O . VAL A 1 116 ? 17.641 12.781 11.125 1 45.34 116 VAL A O 1
ATOM 841 N N . GLU A 1 117 ? 19.516 13.555 12.031 1 42.5 117 GLU A N 1
ATOM 842 C CA . GLU A 1 117 ? 19.766 12.242 12.617 1 42.5 117 GLU A CA 1
ATOM 843 C C . GLU A 1 117 ? 19.062 12.094 13.961 1 42.5 117 GLU A C 1
ATOM 845 O O . GLU A 1 117 ? 19.391 12.781 14.922 1 42.5 117 GLU A O 1
ATOM 850 N N . MET A 1 118 ? 17.844 11.812 13.984 1 44.19 118 MET A N 1
ATOM 851 C CA . MET A 1 118 ? 16.953 11.617 15.125 1 44.19 118 MET A CA 1
ATOM 852 C C . MET A 1 118 ? 17.75 11.258 16.375 1 44.19 118 MET A C 1
ATOM 854 O O . MET A 1 118 ? 17.328 11.578 17.484 1 44.19 118 MET A O 1
ATOM 858 N N . SER A 1 119 ? 18.719 10.406 16.312 1 44.69 119 SER A N 1
ATOM 859 C CA . SER A 1 119 ? 19.375 9.789 17.453 1 44.69 119 SER A CA 1
ATOM 860 C C . SER A 1 119 ? 20.156 10.812 18.266 1 44.69 119 SER A C 1
ATOM 862 O O . SER A 1 119 ? 20.594 10.523 19.391 1 44.69 119 SER A O 1
ATOM 864 N N . ARG A 1 120 ? 20.531 11.977 17.609 1 45.91 120 ARG A N 1
ATOM 865 C CA . ARG A 1 120 ? 21.453 12.836 18.344 1 45.91 120 ARG A CA 1
ATOM 866 C C . ARG A 1 120 ? 20.781 14.133 18.766 1 45.91 120 ARG A C 1
ATOM 868 O O . ARG A 1 120 ? 21.453 15.148 18.969 1 45.91 120 ARG A O 1
ATOM 875 N N . LEU A 1 121 ? 19.516 14.117 18.734 1 51.59 121 LEU A N 1
ATOM 876 C CA . LEU A 1 121 ? 18.891 15.406 19.016 1 51.59 121 LEU A CA 1
ATOM 877 C C . LEU A 1 121 ? 19.016 15.75 20.5 1 51.59 121 LEU A C 1
ATOM 879 O O . LEU A 1 121 ? 18.75 14.914 21.359 1 51.59 121 LEU A O 1
ATOM 883 N N . PRO A 1 122 ? 19.625 16.938 20.781 1 58.84 122 PRO A N 1
ATOM 884 C CA . PRO A 1 122 ? 19.625 17.359 22.172 1 58.84 122 PRO A CA 1
ATOM 885 C C . PRO A 1 122 ? 18.203 17.453 22.766 1 58.84 122 PRO A C 1
ATOM 887 O O . PRO A 1 122 ? 17.266 17.797 22.047 1 58.84 122 PRO A O 1
ATOM 890 N N . LYS A 1 123 ? 18 16.922 23.844 1 68.75 123 LYS A N 1
ATOM 891 C CA . LYS A 1 123 ? 16.75 17 24.594 1 68.75 123 LYS A CA 1
ATOM 892 C C . LYS A 1 123 ? 16.375 18.438 24.906 1 68.75 123 LYS A C 1
ATOM 894 O O . LYS A 1 123 ? 17.234 19.266 25.188 1 68.75 123 LYS A O 1
ATOM 899 N N . PRO A 1 124 ? 15.078 18.688 24.625 1 78.75 124 PRO A N 1
ATOM 900 C CA . PRO A 1 124 ? 14.664 20.047 25 1 78.75 124 PRO A CA 1
ATOM 901 C C . PRO A 1 124 ? 14.875 20.344 26.484 1 78.75 124 PRO A C 1
ATOM 903 O O . PRO A 1 124 ? 15.086 19.422 27.266 1 78.75 124 PRO A O 1
ATOM 906 N N . VAL A 1 125 ? 14.852 21.5 26.75 1 87.94 125 VAL A N 1
ATOM 907 C CA . VAL A 1 125 ? 15.109 21.969 28.094 1 87.94 125 VAL A CA 1
ATOM 908 C C . VAL A 1 125 ? 13.992 21.5 29.031 1 87.94 125 VAL A C 1
ATOM 910 O O . VAL A 1 125 ? 14.25 21.109 30.172 1 87.94 125 VAL A O 1
ATOM 913 N N . ILE A 1 126 ? 12.773 21.516 28.516 1 95 126 ILE A N 1
ATOM 914 C CA . ILE A 1 126 ? 11.617 21.047 29.266 1 95 126 ILE A CA 1
ATOM 915 C C . ILE A 1 126 ? 11.117 19.719 28.688 1 95 126 ILE A C 1
ATOM 917 O O . ILE A 1 126 ? 10.773 19.656 27.5 1 95 126 ILE A O 1
ATOM 921 N N . THR A 1 127 ? 11.133 18.688 29.562 1 93.69 127 THR A N 1
ATOM 922 C CA . THR A 1 127 ? 10.742 17.359 29.062 1 93.69 127 THR A CA 1
ATOM 923 C C . THR A 1 127 ? 9.648 16.766 29.938 1 93.69 127 THR A C 1
ATOM 925 O O . THR A 1 127 ? 9.648 16.938 31.156 1 93.69 127 THR A O 1
ATOM 928 N N . ILE A 1 128 ? 8.688 16.203 29.266 1 95.25 128 ILE A N 1
ATOM 929 C CA . ILE A 1 128 ? 7.719 15.375 29.984 1 95.25 128 ILE A CA 1
ATOM 930 C C . ILE A 1 128 ? 8.164 13.914 29.938 1 95.25 128 ILE A C 1
ATOM 932 O O . ILE A 1 128 ? 8.078 13.258 28.891 1 95.25 128 ILE A O 1
ATOM 936 N N . VAL A 1 129 ? 8.516 13.328 30.984 1 93.06 129 VAL A N 1
ATOM 937 C CA . VAL A 1 129 ? 9.258 12.07 31.047 1 93.06 129 VAL A CA 1
ATOM 938 C C . VAL A 1 129 ? 8.297 10.914 31.281 1 93.06 129 VAL A C 1
ATOM 940 O O . VAL A 1 129 ? 8.617 9.758 30.969 1 93.06 129 VAL A O 1
ATOM 943 N N . GLU A 1 130 ? 7.199 11.266 31.953 1 93 130 GLU A N 1
ATOM 944 C CA . GLU A 1 130 ? 6.309 10.164 32.312 1 93 130 GLU A CA 1
ATOM 945 C C . GLU A 1 130 ? 4.875 10.648 32.5 1 93 130 GLU A C 1
ATOM 947 O O . GLU A 1 130 ? 4.641 11.836 32.719 1 93 130 GLU A O 1
ATOM 952 N N . ALA A 1 131 ? 3.936 9.711 32.219 1 93.25 131 ALA A N 1
ATOM 953 C CA . ALA A 1 131 ? 2.523 9.875 32.562 1 93.25 131 ALA A CA 1
ATOM 954 C C . ALA A 1 131 ? 2.086 8.852 33.594 1 93.25 131 ALA A C 1
ATOM 956 O O . ALA A 1 131 ? 2.18 7.645 33.375 1 93.25 131 ALA A O 1
ATOM 957 N N . GLN A 1 132 ? 1.66 9.344 34.75 1 92.5 132 GLN A N 1
ATOM 958 C CA . GLN A 1 132 ? 1.347 8.469 35.844 1 92.5 132 GLN A CA 1
ATOM 959 C C . GLN A 1 132 ? -0.13 8.555 36.219 1 92.5 132 GLN A C 1
ATOM 961 O O . GLN A 1 132 ? -0.703 9.648 36.25 1 92.5 132 GLN A O 1
ATOM 966 N N . LYS A 1 133 ? -0.656 7.379 36.5 1 90.38 133 LYS A N 1
ATOM 967 C CA . LYS A 1 133 ? -2.016 7.371 37.031 1 90.38 133 LYS A CA 1
ATOM 968 C C . LYS A 1 133 ? -2.041 7.875 38.469 1 90.38 133 LYS A C 1
ATOM 970 O O . LYS A 1 133 ? -1.21 7.473 39.281 1 90.38 133 LYS A O 1
ATOM 975 N N . SER A 1 134 ? -2.797 8.844 38.688 1 89.19 134 SER A N 1
ATOM 976 C CA . SER A 1 134 ? -2.943 9.43 40 1 89.19 134 SER A CA 1
ATOM 977 C C . SER A 1 134 ? -4.414 9.594 40.375 1 89.19 134 SER A C 1
ATOM 979 O O . SER A 1 134 ? -5.297 9.359 39.562 1 89.19 134 SER A O 1
ATOM 981 N N . ASN A 1 135 ? -4.648 9.828 41.625 1 88.56 135 ASN A N 1
ATOM 982 C CA . ASN A 1 135 ? -6.004 10.07 42.094 1 88.56 135 ASN A CA 1
ATOM 983 C C . ASN A 1 135 ? -6.152 11.477 42.688 1 88.56 135 ASN A C 1
ATOM 985 O O . ASN A 1 135 ? -5.234 11.984 43.312 1 88.56 135 ASN A O 1
ATOM 989 N N . ASP A 1 136 ? -7.293 12.023 42.406 1 85.19 136 ASP A N 1
ATOM 990 C CA . ASP A 1 136 ? -7.535 13.352 42.969 1 85.19 136 ASP A CA 1
ATOM 991 C C . ASP A 1 136 ? -8.055 13.258 44.406 1 85.19 136 ASP A C 1
ATOM 993 O O . ASP A 1 136 ? -8.125 12.172 44.969 1 85.19 136 ASP A O 1
ATOM 997 N N . MET A 1 137 ? -8.234 14.43 44.969 1 81.38 137 MET A N 1
ATOM 998 C CA . MET A 1 137 ? -8.648 14.5 46.375 1 81.38 137 MET A CA 1
ATOM 999 C C . MET A 1 137 ? -9.961 13.75 46.594 1 81.38 137 MET A C 1
ATOM 1001 O O . MET A 1 137 ? -10.203 13.219 47.688 1 81.38 137 MET A O 1
ATOM 1005 N N . SER A 1 138 ? -10.82 13.742 45.531 1 83.88 138 SER A N 1
ATOM 1006 C CA . SER A 1 138 ? -12.102 13.055 45.625 1 83.88 138 SER A CA 1
ATOM 1007 C C . SER A 1 138 ? -11.961 11.57 45.281 1 83.88 138 SER A C 1
ATOM 1009 O O . SER A 1 138 ? -12.938 10.82 45.344 1 83.88 138 SER A O 1
ATOM 1011 N N . GLY A 1 139 ? -10.805 11.172 44.906 1 81.56 139 GLY A N 1
ATOM 1012 C CA . GLY A 1 139 ? -10.562 9.781 44.594 1 81.56 139 GLY A CA 1
ATOM 1013 C C . GLY A 1 139 ? -10.68 9.477 43.125 1 81.56 139 GLY A C 1
ATOM 1014 O O . GLY A 1 139 ? -10.5 8.336 42.688 1 81.56 139 GLY A O 1
ATOM 1015 N N . GLY A 1 140 ? -11.039 10.414 42.312 1 82.75 140 GLY A N 1
ATOM 1016 C CA . GLY A 1 140 ? -11.172 10.211 40.875 1 82.75 140 GLY A CA 1
ATOM 1017 C C . GLY A 1 140 ? -9.844 10.039 40.188 1 82.75 140 GLY A C 1
ATOM 1018 O O . GLY A 1 140 ? -8.898 10.781 40.438 1 82.75 140 GLY A O 1
ATOM 1019 N N . PRO A 1 141 ? -9.773 9 39.406 1 86.81 141 PRO A N 1
ATOM 1020 C CA . PRO A 1 141 ? -8.508 8.75 38.75 1 86.81 141 PRO A CA 1
ATOM 1021 C C . PRO A 1 141 ? -8.211 9.773 37.656 1 86.81 141 PRO A C 1
ATOM 1023 O O . PRO A 1 141 ? -9.133 10.258 36.969 1 86.81 141 PRO A O 1
ATOM 1026 N N . TYR A 1 142 ? -6.949 10.203 37.5 1 88.69 142 TYR A N 1
ATOM 1027 C CA . TYR A 1 142 ? -6.5 11.039 36.406 1 88.69 142 TYR A CA 1
ATOM 1028 C C . TYR A 1 142 ? -5.047 10.742 36.031 1 88.69 142 TYR A C 1
ATOM 1030 O O . TYR A 1 142 ? -4.352 10.039 36.781 1 88.69 142 TYR A O 1
ATOM 1038 N N . ILE A 1 143 ? -4.637 11.219 34.844 1 91.88 143 ILE A N 1
ATOM 1039 C CA . ILE A 1 143 ? -3.26 11.039 34.406 1 91.88 143 ILE A CA 1
ATOM 1040 C C . ILE A 1 143 ? -2.449 12.297 34.719 1 91.88 143 ILE A C 1
ATOM 1042 O O . ILE A 1 143 ? -2.828 13.398 34.312 1 91.88 143 ILE A O 1
ATOM 1046 N N . ALA A 1 144 ? -1.402 12.086 35.469 1 94.5 144 ALA A N 1
ATOM 1047 C CA . ALA A 1 144 ? -0.489 13.188 35.781 1 94.5 144 ALA A CA 1
ATOM 1048 C C . ALA A 1 144 ? 0.753 13.125 34.875 1 94.5 144 ALA A C 1
ATOM 1050 O O . ALA A 1 144 ? 1.368 12.062 34.75 1 94.5 144 ALA A O 1
ATOM 1051 N N . TYR A 1 145 ? 1.067 14.227 34.312 1 96.06 145 TYR A N 1
ATOM 1052 C CA . TYR A 1 145 ? 2.273 14.312 33.5 1 96.06 145 TYR A CA 1
ATOM 1053 C C . TYR A 1 145 ? 3.438 14.875 34.312 1 96.06 145 TYR A C 1
ATOM 1055 O O . TYR A 1 145 ? 3.34 15.969 34.875 1 96.06 145 TYR A O 1
ATOM 1063 N N . ILE A 1 146 ? 4.496 14.109 34.25 1 97.19 146 ILE A N 1
ATOM 1064 C CA . ILE A 1 146 ? 5.668 14.516 35.031 1 97.19 146 ILE A CA 1
ATOM 1065 C C . ILE A 1 146 ? 6.586 15.367 34.156 1 97.19 146 ILE A C 1
ATOM 1067 O O . ILE A 1 146 ? 7.098 14.898 33.125 1 97.19 146 ILE A O 1
ATOM 1071 N N . ILE A 1 147 ? 6.824 16.578 34.594 1 97.5 147 ILE A N 1
ATOM 1072 C CA . ILE A 1 147 ? 7.586 17.562 33.844 1 97.5 147 ILE A CA 1
ATOM 1073 C C . ILE A 1 147 ? 8.953 17.766 34.469 1 97.5 147 ILE A C 1
ATOM 1075 O O . ILE A 1 147 ? 9.039 18.016 35.688 1 97.5 147 ILE A O 1
ATOM 1079 N N . HIS A 1 148 ? 9.961 17.656 33.719 1 96.12 148 HIS A N 1
ATOM 1080 C CA . HIS A 1 148 ? 11.32 17.953 34.156 1 96.12 148 HIS A CA 1
ATOM 1081 C C . HIS A 1 148 ? 11.867 19.188 33.438 1 96.12 148 HIS A C 1
ATOM 1083 O O . HIS A 1 148 ? 11.828 19.281 32.219 1 96.12 148 HIS A O 1
ATOM 1089 N N . THR A 1 149 ? 12.281 20.156 34.188 1 95.69 149 THR A N 1
ATOM 1090 C CA . THR A 1 149 ? 12.992 21.328 33.656 1 95.69 149 THR A CA 1
ATOM 1091 C C . THR A 1 149 ? 14.453 21.312 34.094 1 95.69 149 THR A C 1
ATOM 1093 O O . THR A 1 149 ? 14.742 21.438 35.312 1 95.69 149 THR A O 1
ATOM 1096 N N . ASP A 1 150 ? 15.312 21.156 33.094 1 92.38 150 ASP A N 1
ATOM 1097 C CA . ASP A 1 150 ? 16.734 21.016 33.406 1 92.38 150 ASP A CA 1
ATOM 1098 C C . ASP A 1 150 ? 17.562 22.047 32.656 1 92.38 150 ASP A C 1
ATOM 1100 O O . ASP A 1 150 ? 17.625 22.016 31.422 1 92.38 150 ASP A O 1
ATOM 1104 N N . ILE A 1 151 ? 18.141 22.984 33.375 1 92.12 151 ILE A N 1
ATOM 1105 C CA . ILE A 1 151 ? 19.094 23.953 32.844 1 92.12 151 ILE A CA 1
ATOM 1106 C C . ILE A 1 151 ? 20.391 23.891 33.625 1 92.12 151 ILE A C 1
ATOM 1108 O O . ILE A 1 151 ? 20.656 24.75 34.469 1 92.12 151 ILE A O 1
ATOM 1112 N N . PRO A 1 152 ? 21.234 23 33.25 1 85.81 152 PRO A N 1
ATOM 1113 C CA . PRO A 1 152 ? 22.406 22.703 34.062 1 85.81 152 PRO A CA 1
ATOM 1114 C C . PRO A 1 152 ? 23.328 23.906 34.25 1 85.81 152 PRO A C 1
ATOM 1116 O O . PRO A 1 152 ? 23.844 24.141 35.344 1 85.81 152 PRO A O 1
ATOM 1119 N N . ASP A 1 153 ? 23.547 24.656 33.219 1 87.12 153 ASP A N 1
ATOM 1120 C CA . ASP A 1 153 ? 24.453 25.797 33.281 1 87.12 153 ASP A CA 1
ATOM 1121 C C . ASP A 1 153 ? 24.016 26.781 34.344 1 87.12 153 ASP A C 1
ATOM 1123 O O . ASP A 1 153 ? 24.828 27.562 34.844 1 87.12 153 ASP A O 1
ATOM 1127 N N . GLN A 1 154 ? 22.703 26.703 34.75 1 86.69 154 GLN A N 1
ATOM 1128 C CA . GLN A 1 154 ? 22.172 27.641 35.75 1 86.69 154 GLN A CA 1
ATOM 1129 C C . GLN A 1 154 ? 21.75 26.906 37.031 1 86.69 154 GLN A C 1
ATOM 1131 O O . GLN A 1 154 ? 21.016 27.469 37.844 1 86.69 154 GLN A O 1
ATOM 1136 N N . SER A 1 155 ? 22.078 25.656 37.125 1 88.69 155 SER A N 1
ATOM 1137 C CA . SER A 1 155 ? 21.781 24.828 38.312 1 88.69 155 SER A CA 1
ATOM 1138 C C . SER A 1 155 ? 20.281 24.75 38.562 1 88.69 155 SER A C 1
ATOM 1140 O O . SER A 1 155 ? 19.828 24.828 39.688 1 88.69 155 SER A O 1
ATOM 1142 N N . VAL A 1 156 ? 19.516 24.719 37.5 1 91 156 VAL A N 1
ATOM 1143 C CA . VAL A 1 156 ? 18.062 24.578 37.594 1 91 156 VAL A CA 1
ATOM 1144 C C . VAL A 1 156 ? 17.672 23.125 37.312 1 91 156 VAL A C 1
ATOM 1146 O O . VAL A 1 156 ? 17.984 22.578 36.25 1 91 156 VAL A O 1
ATOM 1149 N N . HIS A 1 157 ? 17.109 22.5 38.344 1 93.56 157 HIS A N 1
ATOM 1150 C CA . HIS A 1 157 ? 16.547 21.172 38.25 1 93.56 157 HIS A CA 1
ATOM 1151 C C . HIS A 1 157 ? 15.18 21.094 38.938 1 93.56 157 HIS A C 1
ATOM 1153 O O . HIS A 1 157 ? 15.109 20.859 40.156 1 93.56 157 HIS A O 1
ATOM 1159 N N . TYR A 1 158 ? 14.156 21.219 38.125 1 95.81 158 TYR A N 1
ATOM 1160 C CA . TYR A 1 158 ? 12.812 21.203 38.688 1 95.81 158 TYR A CA 1
ATOM 1161 C C . TYR A 1 158 ? 12.031 19.984 38.188 1 95.81 158 TYR A C 1
ATOM 1163 O O . TYR A 1 158 ? 12.258 19.5 37.094 1 95.81 158 TYR A O 1
ATOM 1171 N N . GLU A 1 159 ? 11.258 19.469 39.062 1 96 159 GLU A N 1
ATOM 1172 C CA . GLU A 1 159 ? 10.305 18.422 38.75 1 96 159 GLU A CA 1
ATOM 1173 C C . GLU A 1 159 ? 8.906 18.75 39.25 1 96 159 GLU A C 1
ATOM 1175 O O . GLU A 1 159 ? 8.758 19.203 40.406 1 96 159 GLU A O 1
ATOM 1180 N N . CYS A 1 160 ? 7.938 18.641 38.438 1 96.75 160 CYS A N 1
ATOM 1181 C CA . CYS A 1 160 ? 6.559 18.875 38.844 1 96.75 160 CYS A CA 1
ATOM 1182 C C . CYS A 1 160 ? 5.598 17.969 38.094 1 96.75 160 CYS A C 1
ATOM 1184 O O . CYS A 1 160 ? 6.004 17.234 37.188 1 96.75 160 CYS A O 1
ATOM 1186 N N . LYS A 1 161 ? 4.359 17.938 38.594 1 95.44 161 LYS A N 1
ATOM 1187 C CA . LYS A 1 161 ? 3.326 17.109 37.969 1 95.44 161 LYS A CA 1
ATOM 1188 C C . LYS A 1 161 ? 2.035 17.891 37.781 1 95.44 161 LYS A C 1
ATOM 1190 O O . LYS A 1 161 ? 1.61 18.641 38.656 1 95.44 161 LYS A O 1
ATOM 1195 N N . HIS A 1 162 ? 1.501 17.797 36.594 1 96.44 162 HIS A N 1
ATOM 1196 C CA . HIS A 1 162 ? 0.227 18.438 36.281 1 96.44 162 HIS A CA 1
ATOM 1197 C C . HIS A 1 162 ? -0.673 17.5 35.469 1 96.44 162 HIS A C 1
ATOM 1199 O O . HIS A 1 162 ? -0.184 16.688 34.688 1 96.44 162 HIS A O 1
ATOM 1205 N N . ARG A 1 163 ? -1.907 17.547 35.719 1 93.19 163 ARG A N 1
ATOM 1206 C CA . ARG A 1 163 ? -2.869 16.844 34.875 1 93.19 163 ARG A CA 1
ATOM 1207 C C . ARG A 1 163 ? -3.225 17.672 33.656 1 93.19 163 ARG A C 1
ATOM 1209 O O . ARG A 1 163 ? -2.912 18.859 33.594 1 93.19 163 ARG A O 1
ATOM 1216 N N . TYR A 1 164 ? -3.936 17.141 32.719 1 93.75 164 TYR A N 1
ATOM 1217 C CA . TYR A 1 164 ? -4.246 17.781 31.438 1 93.75 164 TYR A CA 1
ATOM 1218 C C . TYR A 1 164 ? -5.094 19.031 31.656 1 93.75 164 TYR A C 1
ATOM 1220 O O . TYR A 1 164 ? -4.848 20.078 31.047 1 93.75 164 TYR A O 1
ATOM 1228 N N . SER A 1 165 ? -6.047 18.969 32.5 1 93.19 165 SER A N 1
ATOM 1229 C CA . SER A 1 165 ? -6.957 20.094 32.719 1 93.19 165 SER A CA 1
ATOM 1230 C C . SER A 1 165 ? -6.215 21.312 33.25 1 93.19 165 SER A C 1
ATOM 1232 O O . SER A 1 165 ? -6.645 22.453 33.031 1 93.19 165 SER A O 1
ATOM 1234 N N . GLU A 1 166 ? -5.148 21.109 33.906 1 95.5 166 GLU A N 1
ATOM 1235 C CA . GLU A 1 166 ? -4.344 22.219 34.406 1 95.5 166 GLU A CA 1
ATOM 1236 C C . GLU A 1 166 ? -3.58 22.906 33.25 1 95.5 166 GLU A C 1
ATOM 1238 O O . GLU A 1 166 ? -3.426 24.125 33.25 1 95.5 166 GLU A O 1
ATOM 1243 N N . PHE A 1 167 ? -3.129 22.109 32.312 1 96.81 167 PHE A N 1
ATOM 1244 C CA . PHE A 1 167 ? -2.549 22.688 31.109 1 96.81 167 PHE A CA 1
ATOM 1245 C C . PHE A 1 167 ? -3.57 23.547 30.375 1 96.81 167 PHE A C 1
ATOM 1247 O O . PHE A 1 167 ? -3.248 24.641 29.922 1 96.81 167 PHE A O 1
ATOM 1254 N N . GLU A 1 168 ? -4.734 23.031 30.281 1 95.44 168 GLU A N 1
ATOM 1255 C CA . GLU A 1 168 ? -5.809 23.734 29.594 1 95.44 168 GLU A CA 1
ATOM 1256 C C . GLU A 1 168 ? -6.129 25.062 30.281 1 95.44 168 GLU A C 1
ATOM 1258 O O . GLU A 1 168 ? -6.301 26.078 29.625 1 95.44 168 GLU A O 1
ATOM 1263 N N . ALA A 1 169 ? -6.215 25 31.547 1 94.94 169 ALA A N 1
ATOM 1264 C CA . ALA A 1 169 ? -6.484 26.219 32.312 1 94.94 169 ALA A CA 1
ATOM 1265 C C . ALA A 1 169 ? -5.344 27.219 32.156 1 94.94 169 ALA A C 1
ATOM 1267 O O . ALA A 1 169 ? -5.582 28.422 32.062 1 94.94 169 ALA A O 1
ATOM 1268 N N . PHE A 1 170 ? -4.234 26.703 32.25 1 96.94 170 PHE A N 1
ATOM 1269 C CA . PHE A 1 170 ? -3.051 27.547 32.094 1 96.94 170 PHE A CA 1
ATOM 1270 C C . PHE A 1 170 ? -3.043 28.234 30.734 1 96.94 170 PHE A C 1
ATOM 1272 O O . PHE A 1 170 ? -2.809 29.438 30.641 1 96.94 170 PHE A O 1
ATOM 1279 N N . ARG A 1 171 ? -3.299 27.516 29.719 1 97 171 ARG A N 1
ATOM 1280 C CA . ARG A 1 171 ? -3.34 28.094 28.375 1 97 171 ARG A CA 1
ATOM 1281 C C . ARG A 1 171 ? -4.438 29.141 28.266 1 97 171 ARG A C 1
ATOM 1283 O O . ARG A 1 171 ? -4.234 30.203 27.672 1 97 171 ARG A O 1
ATOM 1290 N N . LYS A 1 172 ? -5.602 28.812 28.797 1 94.88 172 LYS A N 1
ATOM 1291 C CA . LYS A 1 172 ? -6.715 29.75 28.781 1 94.88 172 LYS A CA 1
ATOM 1292 C C . LYS A 1 172 ? -6.328 31.078 29.438 1 94.88 172 LYS A C 1
ATOM 1294 O O . LYS A 1 172 ? -6.672 32.156 28.938 1 94.88 172 LYS A O 1
ATOM 1299 N N . LEU A 1 173 ? -5.648 30.969 30.469 1 95.75 173 LEU A N 1
ATOM 1300 C CA . LEU A 1 173 ? -5.18 32.156 31.172 1 95.75 173 LEU A CA 1
ATOM 1301 C C . LEU A 1 173 ? -4.234 32.969 30.297 1 95.75 173 LEU A C 1
ATOM 1303 O O . LEU A 1 173 ? -4.359 34.188 30.219 1 95.75 173 LEU A O 1
ATOM 1307 N N . LEU A 1 174 ? -3.312 32.281 29.656 1 96.69 174 LEU A N 1
ATOM 1308 C CA . LEU A 1 174 ? -2.342 32.969 28.812 1 96.69 174 LEU A CA 1
ATOM 1309 C C . LEU A 1 174 ? -3.039 33.656 27.656 1 96.69 174 LEU A C 1
ATOM 1311 O O . LEU A 1 174 ? -2.654 34.781 27.281 1 96.69 174 LEU A O 1
ATOM 1315 N N . VAL A 1 175 ? -4.078 33.062 27.109 1 95.75 175 VAL A N 1
ATOM 1316 C CA . VAL A 1 175 ? -4.816 33.656 26 1 95.75 175 VAL A CA 1
ATOM 1317 C C . VAL A 1 175 ? -5.527 34.906 26.438 1 95.75 175 VAL A C 1
ATOM 1319 O O . VAL A 1 175 ? -5.57 35.906 25.703 1 95.75 175 VAL A O 1
ATOM 1322 N N . LYS A 1 176 ? -5.992 34.906 27.609 1 93.19 176 LYS A N 1
ATOM 1323 C CA . LYS A 1 176 ? -6.691 36.062 28.141 1 93.19 176 LYS A CA 1
ATOM 1324 C C . LYS A 1 176 ? -5.711 37.188 28.484 1 93.19 176 LYS A C 1
ATOM 1326 O O . LYS A 1 176 ? -6.004 38.375 28.25 1 93.19 176 LYS A O 1
ATOM 1331 N N . LEU A 1 177 ? -4.574 36.781 28.938 1 92.75 177 LEU A N 1
ATOM 1332 C CA . LEU A 1 177 ? -3.562 37.75 29.344 1 92.75 177 LEU A CA 1
ATOM 1333 C C . LEU A 1 177 ? -2.893 38.406 28.125 1 92.75 177 LEU A C 1
ATOM 1335 O O . LEU A 1 177 ? -2.49 39.562 28.172 1 92.75 177 LEU A O 1
ATOM 1339 N N . HIS A 1 178 ? -2.766 37.594 27.141 1 94.81 178 HIS A N 1
ATOM 1340 C CA . HIS A 1 178 ? -2.039 38.062 25.953 1 94.81 178 HIS A CA 1
ATOM 1341 C C . HIS A 1 178 ? -2.852 37.812 24.688 1 94.81 178 HIS A C 1
ATOM 1343 O O . HIS A 1 178 ? -2.463 37 23.844 1 94.81 178 HIS A O 1
ATOM 1349 N N . PRO A 1 179 ? -3.865 38.594 24.469 1 93.62 179 PRO A N 1
ATOM 1350 C CA . PRO A 1 179 ? -4.727 38.406 23.297 1 93.62 179 PRO A CA 1
ATOM 1351 C C . PRO A 1 179 ? -4.012 38.719 21.984 1 93.62 179 PRO A C 1
ATOM 1353 O O . PRO A 1 179 ? -4.496 38.344 20.922 1 93.62 179 PRO A O 1
ATOM 1356 N N . THR A 1 180 ? -2.824 39.375 22.047 1 96.44 180 THR A N 1
ATOM 1357 C CA . THR A 1 180 ? -2.129 39.812 20.828 1 96.44 180 THR A CA 1
ATOM 1358 C C . THR A 1 180 ? -0.999 38.844 20.5 1 96.44 180 THR A C 1
ATOM 1360 O O . THR A 1 180 ? -0.216 39.094 19.578 1 96.44 180 THR A O 1
ATOM 1363 N N . ALA A 1 181 ? -0.871 37.75 21.281 1 97.38 181 ALA A N 1
ATOM 1364 C CA . ALA A 1 181 ? 0.179 36.781 21.047 1 97.38 181 ALA A CA 1
ATOM 1365 C C . ALA A 1 181 ? -0.412 35.438 20.594 1 97.38 181 ALA A C 1
ATOM 1367 O O . ALA A 1 181 ? -1.498 35.062 21.047 1 97.38 181 ALA A O 1
ATOM 1368 N N . VAL A 1 182 ? 0.329 34.781 19.75 1 97.69 182 VAL A N 1
ATOM 1369 C CA . VAL A 1 182 ? -0.057 33.406 19.359 1 97.69 182 VAL A CA 1
ATOM 1370 C C . VAL A 1 182 ? 0.354 32.438 20.453 1 97.69 182 VAL A C 1
ATOM 1372 O O . VAL A 1 182 ? 1.51 32 20.5 1 97.69 182 VAL A O 1
ATOM 1375 N N . VAL A 1 183 ? -0.566 32.062 21.234 1 98 183 VAL A N 1
ATOM 1376 C CA . VAL A 1 183 ? -0.286 31.109 22.297 1 98 183 VAL A CA 1
ATOM 1377 C C . VAL A 1 183 ? -0.256 29.688 21.75 1 98 183 VAL A C 1
ATOM 1379 O O . VAL A 1 183 ? -1.194 29.25 21.078 1 98 183 VAL A O 1
ATOM 1382 N N . PRO A 1 184 ? 0.823 28.984 22.047 1 96.75 184 PRO A N 1
ATOM 1383 C CA . PRO A 1 184 ? 0.917 27.609 21.531 1 96.75 184 PRO A CA 1
ATOM 1384 C C . PRO A 1 184 ? -0.259 26.734 21.969 1 96.75 184 PRO A C 1
ATOM 1386 O O . PRO A 1 184 ? -0.771 26.891 23.078 1 96.75 184 PRO A O 1
ATOM 1389 N N . PRO A 1 185 ? -0.642 25.875 21.078 1 96 185 PRO A N 1
ATOM 1390 C CA . PRO A 1 185 ? -1.795 25.031 21.375 1 96 185 PRO A CA 1
ATOM 1391 C C . PRO A 1 185 ? -1.426 23.812 22.219 1 96 185 PRO A C 1
ATOM 1393 O O . PRO A 1 185 ? -0.244 23.484 22.359 1 96 185 PRO A O 1
ATOM 1396 N N . ILE A 1 186 ? -2.373 23.25 22.828 1 94.75 186 ILE A N 1
ATOM 1397 C CA . ILE A 1 186 ? -2.289 21.953 23.484 1 94.75 186 ILE A CA 1
ATOM 1398 C C . ILE A 1 186 ? -3.176 20.938 22.75 1 94.75 186 ILE A C 1
ATOM 1400 O O . ILE A 1 186 ? -4.016 21.328 21.938 1 94.75 186 ILE A O 1
ATOM 1404 N N . PRO A 1 187 ? -2.871 19.688 22.984 1 90.25 187 PRO A N 1
ATOM 1405 C CA . PRO A 1 187 ? -3.721 18.719 22.297 1 90.25 187 PRO A CA 1
ATOM 1406 C C . PRO A 1 187 ? -5.188 18.828 22.703 1 90.25 187 PRO A C 1
ATOM 1408 O O . PRO A 1 187 ? -5.496 19.281 23.812 1 90.25 187 PRO A O 1
ATOM 1411 N N . GLU A 1 188 ? -6.023 18.422 21.703 1 83.5 188 GLU A N 1
ATOM 1412 C CA . GLU A 1 188 ? -7.457 18.5 21.969 1 83.5 188 GLU A CA 1
ATOM 1413 C C . GLU A 1 188 ? -7.898 17.422 22.953 1 83.5 188 GLU A C 1
ATOM 1415 O O . GLU A 1 188 ? -7.273 16.359 23.047 1 83.5 188 GLU A O 1
ATOM 1420 N N . LYS A 1 189 ? -8.875 17.859 23.656 1 76.06 189 LYS A N 1
ATOM 1421 C CA . LYS A 1 189 ? -9.453 16.891 24.578 1 76.06 189 LYS A CA 1
ATOM 1422 C C . LYS A 1 189 ? -10.18 15.781 23.844 1 76.06 189 LYS A C 1
ATOM 1424 O O . LYS A 1 189 ? -10.672 15.992 22.719 1 76.06 189 LYS A O 1
ATOM 1429 N N . HIS A 1 190 ? -9.961 14.602 24.234 1 67.31 190 HIS A N 1
ATOM 1430 C CA . HIS A 1 190 ? -10.734 13.523 23.625 1 67.31 190 HIS A CA 1
ATOM 1431 C C . HIS A 1 190 ? -12.227 13.773 23.766 1 67.31 190 HIS A C 1
ATOM 1433 O O . HIS A 1 190 ? -12.68 14.305 24.781 1 67.31 190 HIS A O 1
ATOM 1439 N N . SER A 1 191 ? -12.812 13.758 22.578 1 55.38 191 SER A N 1
ATOM 1440 C CA . SER A 1 191 ? -14.25 14.008 22.531 1 55.38 191 SER A CA 1
ATOM 1441 C C . SER A 1 191 ? -15 13.086 23.484 1 55.38 191 SER A C 1
ATOM 1443 O O . SER A 1 191 ? -14.516 12 23.812 1 55.38 191 SER A O 1
ATOM 1445 N N . VAL A 1 192 ? -16.062 13.75 24.031 1 51.41 192 VAL A N 1
ATOM 1446 C CA . VAL A 1 192 ? -17.016 12.977 24.812 1 51.41 192 VAL A CA 1
ATOM 1447 C C . VAL A 1 192 ? -17.375 11.695 24.062 1 51.41 192 VAL A C 1
ATOM 1449 O O . VAL A 1 192 ? -17.516 10.633 24.672 1 51.41 192 VAL A O 1
ATOM 1452 N N . ALA A 1 193 ? -17.422 11.844 22.781 1 50.75 193 ALA A N 1
ATOM 1453 C CA . ALA A 1 193 ? -17.797 10.695 21.953 1 50.75 193 ALA A CA 1
ATOM 1454 C C . ALA A 1 193 ? -16.75 9.602 22.016 1 50.75 193 ALA A C 1
ATOM 1456 O O . ALA A 1 193 ? -17.078 8.414 22.078 1 50.75 193 ALA A O 1
ATOM 1457 N N . ASP A 1 194 ? -15.586 10 21.984 1 55.88 194 ASP A N 1
ATOM 1458 C CA . ASP A 1 194 ? -14.523 9 22.062 1 55.88 194 ASP A CA 1
ATOM 1459 C C . ASP A 1 194 ? -14.508 8.32 23.438 1 55.88 194 ASP A C 1
ATOM 1461 O O . ASP A 1 194 ? -14.242 7.121 23.531 1 55.88 194 ASP A O 1
ATOM 1465 N N . TYR A 1 195 ? -14.812 9.219 24.344 1 52.34 195 TYR A N 1
ATOM 1466 C CA . TYR A 1 195 ? -14.93 8.75 25.719 1 52.34 195 TYR A CA 1
ATOM 1467 C C . TYR A 1 195 ? -16.125 7.816 25.875 1 52.34 195 TYR A C 1
ATOM 1469 O O . TYR A 1 195 ? -16.094 6.883 26.688 1 52.34 195 TYR A O 1
ATOM 1477 N N . ALA A 1 196 ? -17.156 8.289 25.156 1 51.38 196 ALA A N 1
ATOM 1478 C CA . ALA A 1 196 ? -18.391 7.5 25.25 1 51.38 196 ALA A CA 1
ATOM 1479 C C . ALA A 1 196 ? -18.188 6.105 24.656 1 51.38 196 ALA A C 1
ATOM 1481 O O . ALA A 1 196 ? -18.797 5.137 25.125 1 51.38 196 ALA A O 1
ATOM 1482 N N . VAL A 1 197 ? -17.562 6.035 23.625 1 53.25 197 VAL A N 1
ATOM 1483 C CA . VAL A 1 197 ? -17.438 4.734 22.969 1 53.25 197 VAL A CA 1
ATOM 1484 C C . VAL A 1 197 ? -16.594 3.797 23.844 1 53.25 197 VAL A C 1
ATOM 1486 O O . VAL A 1 197 ? -16.906 2.609 23.953 1 53.25 197 VAL A O 1
ATOM 1489 N N . LYS A 1 198 ? -15.445 4.355 24.562 1 53.28 198 LYS A N 1
ATOM 1490 C CA . LYS A 1 198 ? -14.695 3.545 25.516 1 53.28 198 LYS A CA 1
ATOM 1491 C C . LYS A 1 198 ? -14.109 4.406 26.625 1 53.28 198 LYS A C 1
ATOM 1493 O O . LYS A 1 198 ? -12.922 4.73 26.609 1 53.28 198 LYS A O 1
ATOM 1498 N N . PRO A 1 199 ? -15.031 4.875 27.547 1 49.91 199 PRO A N 1
ATOM 1499 C CA . PRO A 1 199 ? -14.688 5.902 28.531 1 49.91 199 PRO A CA 1
ATOM 1500 C C . PRO A 1 199 ? -13.344 5.641 29.219 1 49.91 199 PRO A C 1
ATOM 1502 O O . PRO A 1 199 ? -12.516 6.547 29.328 1 49.91 199 PRO A O 1
ATOM 1505 N N . GLY A 1 200 ? -13.195 4.602 29.969 1 51.06 200 GLY A N 1
ATOM 1506 C CA . GLY A 1 200 ? -12.055 4.234 30.797 1 51.06 200 GLY A CA 1
ATOM 1507 C C . GLY A 1 200 ? -10.781 4.027 29.984 1 51.06 200 GLY A C 1
ATOM 1508 O O . GLY A 1 200 ? -9.688 4.379 30.453 1 51.06 200 GLY A O 1
ATOM 1509 N N . LYS A 1 201 ? -10.93 3.518 28.797 1 57.09 201 LYS A N 1
ATOM 1510 C CA . LYS A 1 201 ? -9.805 2.928 28.078 1 57.09 201 LYS A CA 1
ATOM 1511 C C . LYS A 1 201 ? -9.117 3.967 27.188 1 57.09 201 LYS A C 1
ATOM 1513 O O . LYS A 1 201 ? -7.91 3.896 26.969 1 57.09 201 LYS A O 1
ATOM 1518 N N . ALA A 1 202 ? -9.891 4.93 26.906 1 54.75 202 ALA A N 1
ATOM 1519 C CA . ALA A 1 202 ? -9.273 5.871 25.969 1 54.75 202 ALA A CA 1
ATOM 1520 C C . ALA A 1 202 ? -8.234 6.734 26.672 1 54.75 202 ALA A C 1
ATOM 1522 O O . ALA A 1 202 ? -7.172 7.02 26.109 1 54.75 202 ALA A O 1
ATOM 1523 N N . LYS A 1 203 ? -8.516 7.055 27.938 1 60.25 203 LYS A N 1
ATOM 1524 C CA . LYS A 1 203 ? -7.57 7.879 28.688 1 60.25 203 LYS A CA 1
ATOM 1525 C C . LYS A 1 203 ? -6.297 7.102 29.016 1 60.25 203 LYS A C 1
ATOM 1527 O O . LYS A 1 203 ? -5.246 7.699 29.266 1 60.25 203 LYS A O 1
ATOM 1532 N N . GLU A 1 204 ? -6.535 5.859 28.734 1 69.88 204 GLU A N 1
ATOM 1533 C CA . GLU A 1 204 ? -5.391 5.035 29.094 1 69.88 204 GLU A CA 1
ATOM 1534 C C . GLU A 1 204 ? -4.75 4.391 27.875 1 69.88 204 GLU A C 1
ATOM 1536 O O . GLU A 1 204 ? -3.867 3.541 28 1 69.88 204 GLU A O 1
ATOM 1541 N N . ASP A 1 205 ? -5.242 4.938 26.844 1 78.38 205 ASP A N 1
ATOM 1542 C CA . ASP A 1 205 ? -4.629 4.43 25.609 1 78.38 205 ASP A CA 1
ATOM 1543 C C . ASP A 1 205 ? -3.182 4.902 25.484 1 78.38 205 ASP A C 1
ATOM 1545 O O . ASP A 1 205 ? -2.918 6.105 25.453 1 78.38 205 ASP A O 1
ATOM 1549 N N . PRO A 1 206 ? -2.318 3.922 25.406 1 82.62 206 PRO A N 1
ATOM 1550 C CA . PRO A 1 206 ? -0.896 4.273 25.391 1 82.62 206 PRO A CA 1
ATOM 1551 C C . PRO A 1 206 ? -0.531 5.188 24.219 1 82.62 206 PRO A C 1
ATOM 1553 O O . PRO A 1 206 ? 0.333 6.055 24.344 1 82.62 206 PRO A O 1
ATOM 1556 N N . HIS A 1 207 ? -1.193 5.082 23.141 1 79 207 HIS A N 1
ATOM 1557 C CA . HIS A 1 207 ? -0.895 5.898 21.969 1 79 207 HIS A CA 1
ATOM 1558 C C . HIS A 1 207 ? -1.347 7.34 22.172 1 79 207 HIS A C 1
ATOM 1560 O O . HIS A 1 207 ? -0.633 8.273 21.797 1 79 207 HIS A O 1
ATOM 1566 N N . ILE A 1 208 ? -2.381 7.5 22.797 1 80.56 208 ILE A N 1
ATOM 1567 C CA . ILE A 1 208 ? -2.918 8.828 23.078 1 80.56 208 ILE A CA 1
ATOM 1568 C C . ILE A 1 208 ? -2.047 9.539 24.109 1 80.56 208 ILE A C 1
ATOM 1570 O O . ILE A 1 208 ? -1.745 10.727 23.969 1 80.56 208 ILE A O 1
ATOM 1574 N N . ILE A 1 209 ? -1.677 8.805 25.078 1 87.69 209 ILE A N 1
ATOM 1575 C CA . ILE A 1 209 ? -0.864 9.367 26.141 1 87.69 209 ILE A CA 1
ATOM 1576 C C . ILE A 1 209 ? 0.473 9.844 25.594 1 87.69 209 ILE A C 1
ATOM 1578 O O . ILE A 1 209 ? 0.94 10.938 25.922 1 87.69 209 ILE A O 1
ATOM 1582 N N . GLU A 1 210 ? 0.998 9.062 24.734 1 87.06 210 GLU A N 1
ATOM 1583 C CA . GLU A 1 210 ? 2.279 9.43 24.141 1 87.06 210 GLU A CA 1
ATOM 1584 C C . GLU A 1 210 ? 2.152 10.688 23.281 1 87.06 210 GLU A C 1
ATOM 1586 O O . GLU A 1 210 ? 3.033 11.547 23.312 1 87.06 210 GLU A O 1
ATOM 1591 N N . LYS A 1 211 ? 1.145 10.766 22.578 1 84.31 211 LYS A N 1
ATOM 1592 C CA . LYS A 1 211 ? 0.888 11.945 21.766 1 84.31 211 LYS A CA 1
ATOM 1593 C C . LYS A 1 211 ? 0.693 13.188 22.641 1 84.31 211 LYS A C 1
ATOM 1595 O O . LYS A 1 211 ? 1.219 14.258 22.328 1 84.31 211 LYS A O 1
ATOM 1600 N N . ARG A 1 212 ? 0.015 13.023 23.672 1 88.94 212 ARG A N 1
ATOM 1601 C CA . ARG A 1 212 ? -0.212 14.133 24.594 1 88.94 212 ARG A CA 1
ATOM 1602 C C . ARG A 1 212 ? 1.095 14.594 25.219 1 88.94 212 ARG A C 1
ATOM 1604 O O . ARG A 1 212 ? 1.353 15.797 25.328 1 88.94 212 ARG A O 1
ATOM 1611 N N . LYS A 1 213 ? 1.849 13.625 25.641 1 91.81 213 LYS A N 1
ATOM 1612 C CA . LYS A 1 213 ? 3.143 13.953 26.234 1 91.81 213 LYS A CA 1
ATOM 1613 C C . LYS A 1 213 ? 3.967 14.828 25.297 1 91.81 213 LYS A C 1
ATOM 1615 O O . LYS A 1 213 ? 4.504 15.859 25.703 1 91.81 213 LYS A O 1
ATOM 1620 N N . LYS A 1 214 ? 3.957 14.508 24.062 1 88.19 214 LYS A N 1
ATOM 1621 C CA . LYS A 1 214 ? 4.766 15.211 23.078 1 88.19 214 LYS A CA 1
ATOM 1622 C C . LYS A 1 214 ? 4.223 16.609 22.828 1 88.19 214 LYS A C 1
ATOM 1624 O O . LYS A 1 214 ? 4.988 17.578 22.766 1 88.19 214 LYS A O 1
ATOM 1629 N N . MET A 1 215 ? 2.945 16.734 22.734 1 91 215 MET A N 1
ATOM 1630 C CA . MET A 1 215 ? 2.336 18.016 22.422 1 91 215 MET A CA 1
ATOM 1631 C C . MET A 1 215 ? 2.404 18.953 23.609 1 91 215 MET A C 1
ATOM 1633 O O . MET A 1 215 ? 2.627 20.156 23.453 1 91 215 MET A O 1
ATOM 1637 N N . LEU A 1 216 ? 2.234 18.359 24.766 1 95 216 LEU A N 1
ATOM 1638 C CA . LEU A 1 216 ? 2.326 19.172 25.969 1 95 216 LEU A CA 1
ATOM 1639 C C . LEU A 1 216 ? 3.758 19.656 26.188 1 95 216 LEU A C 1
ATOM 1641 O O . LEU A 1 216 ? 3.979 20.781 26.641 1 95 216 LEU A O 1
ATOM 1645 N N . GLN A 1 217 ? 4.629 18.781 25.875 1 93.81 217 GLN A N 1
ATOM 1646 C CA . GLN A 1 217 ? 6.035 19.156 25.938 1 93.81 217 GLN A CA 1
ATOM 1647 C C . GLN A 1 217 ? 6.352 20.297 24.969 1 93.81 217 GLN A C 1
ATOM 1649 O O . GLN A 1 217 ? 7.051 21.25 25.328 1 93.81 217 GLN A O 1
ATOM 1654 N N . SER A 1 218 ? 5.84 20.219 23.828 1 92.69 218 SER A N 1
ATOM 1655 C CA . SER A 1 218 ? 6.012 21.281 22.828 1 92.69 218 SER A CA 1
ATOM 1656 C C . SER A 1 218 ? 5.402 22.594 23.312 1 92.69 218 SER A C 1
ATOM 1658 O O . SER A 1 218 ? 6.008 23.656 23.156 1 92.69 218 SER A O 1
ATOM 1660 N N . PHE A 1 219 ? 4.281 22.5 23.844 1 96 219 PHE A N 1
ATOM 1661 C CA . PHE A 1 219 ? 3.586 23.656 24.391 1 96 219 PHE A CA 1
ATOM 1662 C C . PHE A 1 219 ? 4.473 24.406 25.375 1 96 219 PHE A C 1
ATOM 1664 O O . PHE A 1 219 ? 4.68 25.625 25.234 1 96 219 PHE A O 1
ATOM 1671 N N . LEU A 1 220 ? 5.016 23.672 26.297 1 96.75 220 LEU A N 1
ATOM 1672 C CA . LEU A 1 220 ? 5.824 24.281 27.344 1 96.75 220 LEU A CA 1
ATOM 1673 C C . LEU A 1 220 ? 7.102 24.875 26.781 1 96.75 220 LEU A C 1
ATOM 1675 O O . LEU A 1 220 ? 7.488 25.984 27.141 1 96.75 220 LEU A O 1
ATOM 1679 N N . ASN A 1 221 ? 7.668 24.188 25.906 1 95.31 221 ASN A N 1
ATOM 1680 C CA . ASN A 1 221 ? 8.914 24.672 25.328 1 95.31 221 ASN A CA 1
ATOM 1681 C C . ASN A 1 221 ? 8.672 25.891 24.438 1 95.31 221 ASN A C 1
ATOM 1683 O O . ASN A 1 221 ? 9.484 26.812 24.406 1 95.31 221 ASN A O 1
ATOM 1687 N N . ARG A 1 222 ? 7.59 25.938 23.766 1 95.31 222 ARG A N 1
ATOM 1688 C CA . ARG A 1 222 ? 7.273 27.062 22.906 1 95.31 222 ARG A CA 1
ATOM 1689 C C . ARG A 1 222 ? 6.949 28.312 23.734 1 95.31 222 ARG A C 1
ATOM 1691 O O . ARG A 1 222 ? 7.254 29.422 23.328 1 95.31 222 ARG A O 1
ATOM 1698 N N . ILE A 1 223 ? 6.332 28.078 24.859 1 97.06 223 ILE A N 1
ATOM 1699 C CA . ILE A 1 223 ? 6.102 29.188 25.766 1 97.06 223 ILE A CA 1
ATOM 1700 C C . ILE A 1 223 ? 7.441 29.734 26.25 1 97.06 223 ILE A C 1
ATOM 1702 O O . ILE A 1 223 ? 7.66 30.953 26.266 1 97.06 223 ILE A O 1
ATOM 1706 N N . ALA A 1 224 ? 8.305 28.844 26.578 1 96 224 ALA A N 1
ATOM 1707 C CA . ALA A 1 224 ? 9.617 29.25 27.078 1 96 224 ALA A CA 1
ATOM 1708 C C . ALA A 1 224 ? 10.414 29.984 26.016 1 96 224 ALA A C 1
ATOM 1710 O O . ALA A 1 224 ? 11.234 30.844 26.328 1 96 224 ALA A O 1
ATOM 1711 N N . ALA A 1 225 ? 10.172 29.719 24.797 1 94.31 225 ALA A N 1
ATOM 1712 C CA . ALA A 1 225 ? 10.898 30.328 23.688 1 94.31 225 ALA A CA 1
ATOM 1713 C C . ALA A 1 225 ? 10.273 31.656 23.281 1 94.31 225 ALA A C 1
ATOM 1715 O O . ALA A 1 225 ? 10.898 32.469 22.578 1 94.31 225 ALA A O 1
ATOM 1716 N N . HIS A 1 226 ? 9.055 31.875 23.672 1 95.69 226 HIS A N 1
ATOM 1717 C CA . HIS A 1 226 ? 8.328 33.094 23.266 1 95.69 226 HIS A CA 1
ATOM 1718 C C . HIS A 1 226 ? 8.773 34.281 24.094 1 95.69 226 HIS A C 1
ATOM 1720 O O . HIS A 1 226 ? 8.75 34.25 25.328 1 95.69 226 HIS A O 1
ATOM 1726 N N . PRO A 1 227 ? 9.109 35.344 23.469 1 93.81 227 PRO A N 1
ATOM 1727 C CA . PRO A 1 227 ? 9.703 36.469 24.172 1 93.81 227 PRO A CA 1
ATOM 1728 C C . PRO A 1 227 ? 8.742 37.125 25.156 1 93.81 227 PRO A C 1
ATOM 1730 O O . PRO A 1 227 ? 9.18 37.688 26.172 1 93.81 227 PRO A O 1
ATOM 1733 N N . VAL A 1 228 ? 7.465 37.062 24.938 1 94.88 228 VAL A N 1
ATOM 1734 C CA . VAL A 1 228 ? 6.488 37.719 25.781 1 94.88 228 VAL A CA 1
ATOM 1735 C C . VAL A 1 228 ? 5.918 36.75 26.797 1 94.88 228 VAL A C 1
ATOM 1737 O O . VAL A 1 228 ? 5.863 37.031 28 1 94.88 228 VAL A O 1
ATOM 1740 N N . LEU A 1 229 ? 5.617 35.531 26.422 1 96.38 229 LEU A N 1
ATOM 1741 C CA . LEU A 1 229 ? 4.934 34.562 27.266 1 96.38 229 LEU A CA 1
ATOM 1742 C C . LEU A 1 229 ? 5.875 34.031 28.344 1 96.38 229 LEU A C 1
ATOM 1744 O O . LEU A 1 229 ? 5.438 33.688 29.438 1 96.38 229 LEU A O 1
ATOM 1748 N N . ARG A 1 230 ? 7.125 33.969 28.047 1 95.12 230 ARG A N 1
ATOM 1749 C CA . ARG A 1 230 ? 8.102 33.406 28.969 1 95.12 230 ARG A CA 1
ATOM 1750 C C . ARG A 1 230 ? 8.266 34.281 30.219 1 95.12 230 ARG A C 1
ATOM 1752 O O . ARG A 1 230 ? 8.789 33.812 31.234 1 95.12 230 ARG A O 1
ATOM 1759 N N . GLU A 1 231 ? 7.797 35.469 30.109 1 94.12 231 GLU A N 1
ATOM 1760 C CA . GLU A 1 231 ? 7.977 36.438 31.188 1 94.12 231 GLU A CA 1
ATOM 1761 C C . GLU A 1 231 ? 6.953 36.219 32.281 1 94.12 231 GLU A C 1
ATOM 1763 O O . GLU A 1 231 ? 7.117 36.75 33.406 1 94.12 231 GLU A O 1
ATOM 1768 N N . GLU A 1 232 ? 5.934 35.469 32.031 1 94.56 232 GLU A N 1
ATOM 1769 C CA . GLU A 1 232 ? 4.844 35.281 33 1 94.56 232 GLU A CA 1
ATOM 1770 C C . GLU A 1 232 ? 5.297 34.469 34.219 1 94.56 232 GLU A C 1
ATOM 1772 O O . GLU A 1 232 ? 5.734 33.344 34.062 1 94.56 232 GLU A O 1
ATOM 1777 N N . HIS A 1 233 ? 5.148 35.062 35.344 1 94.88 233 HIS A N 1
ATOM 1778 C CA . HIS A 1 233 ? 5.562 34.406 36.562 1 94.88 233 HIS A CA 1
ATOM 1779 C C . HIS A 1 233 ? 4.734 33.156 36.844 1 94.88 233 HIS A C 1
ATOM 1781 O O . HIS A 1 233 ? 5.23 32.188 37.406 1 94.88 233 HIS A O 1
ATOM 1787 N N . VAL A 1 234 ? 3.521 33.156 36.438 1 95.56 234 VAL A N 1
ATOM 1788 C CA . VAL A 1 234 ? 2.656 32 36.625 1 95.56 234 VAL A CA 1
ATOM 1789 C C . VAL A 1 234 ? 3.232 30.812 35.844 1 95.56 234 VAL A C 1
ATOM 1791 O O . VAL A 1 234 ? 3.113 29.672 36.281 1 95.56 234 VAL A O 1
ATOM 1794 N N . PHE A 1 235 ? 3.902 31.078 34.719 1 97.19 235 PHE A N 1
ATOM 1795 C CA . PHE A 1 235 ? 4.559 30.031 33.938 1 97.19 235 PHE A CA 1
ATOM 1796 C C . PHE A 1 235 ? 5.711 29.422 34.719 1 97.19 235 PHE A C 1
ATOM 1798 O O . PHE A 1 235 ? 5.848 28.188 34.781 1 97.19 235 PHE A O 1
ATOM 1805 N N . HIS A 1 236 ? 6.453 30.203 35.312 1 96.69 236 HIS A N 1
ATOM 1806 C CA . HIS A 1 236 ? 7.582 29.734 36.125 1 96.69 236 HIS A CA 1
ATOM 1807 C C . HIS A 1 236 ? 7.109 28.859 37.281 1 96.69 236 HIS A C 1
ATOM 1809 O O . HIS A 1 236 ? 7.656 27.781 37.531 1 96.69 236 HIS A O 1
ATOM 1815 N N . ARG A 1 237 ? 6.105 29.312 37.906 1 96.62 237 ARG A N 1
ATOM 1816 C CA . ARG A 1 237 ? 5.566 28.562 39.062 1 96.62 237 ARG A CA 1
ATOM 1817 C C . ARG A 1 237 ? 4.973 27.234 38.594 1 96.62 237 ARG A C 1
ATOM 1819 O O . ARG A 1 237 ? 5.027 26.25 39.344 1 96.62 237 ARG A O 1
ATOM 1826 N N . PHE A 1 238 ? 4.406 27.281 37.406 1 97.75 238 PHE A N 1
ATOM 1827 C CA . PHE A 1 238 ? 3.832 26.062 36.844 1 97.75 238 PHE A CA 1
ATOM 1828 C C . PHE A 1 238 ? 4.891 24.984 36.688 1 97.75 238 PHE A C 1
ATOM 1830 O O . PHE A 1 238 ? 4.598 23.797 36.844 1 97.75 238 PHE A O 1
ATOM 1837 N N . LEU A 1 239 ? 6.148 25.375 36.438 1 97.38 239 LEU A N 1
ATOM 1838 C CA . LEU A 1 239 ? 7.234 24.438 36.156 1 97.38 239 LEU A CA 1
ATOM 1839 C C . LEU A 1 239 ? 7.98 24.078 37.438 1 97.38 239 LEU A C 1
ATOM 1841 O O . LEU A 1 239 ? 8.656 23.047 37.5 1 97.38 239 LEU A O 1
ATOM 1845 N N . GLU A 1 240 ? 8.016 24.828 38.406 1 94.75 240 GLU A N 1
ATOM 1846 C CA . GLU A 1 240 ? 8.836 24.688 39.625 1 94.75 240 GLU A CA 1
ATOM 1847 C C . GLU A 1 240 ? 8.352 23.531 40.469 1 94.75 240 GLU A C 1
ATOM 1849 O O . GLU A 1 240 ? 9.148 22.875 41.156 1 94.75 240 GLU A O 1
ATOM 1854 N N . GLY A 1 241 ? 7.172 23.344 40.562 1 91.31 241 GLY A N 1
ATOM 1855 C CA . GLY A 1 241 ? 6.629 22.312 41.438 1 91.31 241 GLY A CA 1
ATOM 1856 C C . GLY A 1 241 ? 6.348 22.797 42.844 1 91.31 241 GLY A C 1
ATOM 1857 O O . GLY A 1 241 ? 6.586 23.969 43.156 1 91.31 241 GLY A O 1
ATOM 1858 N N . GLY A 1 242 ? 5.781 21.953 43.688 1 89.94 242 GLY A N 1
ATOM 1859 C CA . GLY A 1 242 ? 5.543 22.234 45.094 1 89.94 242 GLY A CA 1
ATOM 1860 C C . GLY A 1 242 ? 4.188 22.875 45.344 1 89.94 242 GLY A C 1
ATOM 1861 O O . GLY A 1 242 ? 3.758 22.984 46.5 1 89.94 242 GLY A O 1
ATOM 1862 N N . ALA A 1 243 ? 3.611 23.375 44.375 1 92.56 243 ALA A N 1
ATOM 1863 C CA . ALA A 1 243 ? 2.293 23.984 44.5 1 92.56 243 ALA A CA 1
ATOM 1864 C C . ALA A 1 243 ? 1.314 23.438 43.469 1 92.56 243 ALA A C 1
ATOM 1866 O O . ALA A 1 243 ? 1.71 23.094 42.375 1 92.56 243 ALA A O 1
ATOM 1867 N N . THR A 1 244 ? 0.064 23.391 43.906 1 90.88 244 THR A N 1
ATOM 1868 C CA . THR A 1 244 ? -0.979 23 42.969 1 90.88 244 THR A CA 1
ATOM 1869 C C . THR A 1 244 ? -1.34 24.156 42.062 1 90.88 244 THR A C 1
ATOM 1871 O O . THR A 1 244 ? -1.043 25.312 42.375 1 90.88 244 THR A O 1
ATOM 1874 N N . TRP A 1 245 ? -1.957 23.875 40.969 1 93.88 245 TRP A N 1
ATOM 1875 C CA . TRP A 1 245 ? -2.387 24.922 40.062 1 93.88 245 TRP A CA 1
ATOM 1876 C C . TRP A 1 245 ? -3.318 25.906 40.75 1 93.88 245 TRP A C 1
ATOM 1878 O O . TRP A 1 245 ? -3.223 27.125 40.531 1 93.88 245 TRP A O 1
ATOM 1888 N N . ALA A 1 246 ? -4.195 25.375 41.531 1 91.75 246 ALA A N 1
ATOM 1889 C CA . ALA A 1 246 ? -5.125 26.234 42.281 1 91.75 246 ALA A CA 1
ATOM 1890 C C . ALA A 1 246 ? -4.379 27.234 43.156 1 91.75 246 ALA A C 1
ATOM 1892 O O . ALA A 1 246 ? -4.746 28.406 43.219 1 91.75 246 ALA A O 1
ATOM 1893 N N . ASP A 1 247 ? -3.355 26.766 43.781 1 94.31 247 ASP A N 1
ATOM 1894 C CA . ASP A 1 247 ? -2.533 27.609 44.625 1 94.31 247 ASP A CA 1
ATOM 1895 C C . ASP A 1 247 ? -1.781 28.656 43.781 1 94.31 247 ASP A C 1
ATOM 1897 O O . ASP A 1 247 ? -1.679 29.812 44.188 1 94.31 247 ASP A O 1
ATOM 1901 N N . ILE A 1 248 ? -1.285 28.25 42.656 1 95.5 248 ILE A N 1
ATOM 1902 C CA . ILE A 1 248 ? -0.534 29.125 41.781 1 95.5 248 ILE A CA 1
ATOM 1903 C C . ILE A 1 248 ? -1.442 30.25 41.281 1 95.5 248 ILE A C 1
ATOM 1905 O O . ILE A 1 248 ? -1.074 31.422 41.312 1 95.5 248 ILE A O 1
ATOM 1909 N N . LEU A 1 249 ? -2.615 29.891 40.875 1 94 249 LEU A N 1
ATOM 1910 C CA . LEU A 1 249 ? -3.576 30.844 40.344 1 94 249 LEU A CA 1
ATOM 1911 C C . LEU A 1 249 ? -4.016 31.828 41.438 1 94 249 LEU A C 1
ATOM 1913 O O . LEU A 1 249 ? -4.086 33.031 41.188 1 94 249 LEU A O 1
ATOM 1917 N N . SER A 1 250 ? -4.289 31.344 42.594 1 92.69 250 SER A N 1
ATOM 1918 C CA . SER A 1 250 ? -4.73 32.188 43.719 1 92.69 250 SER A CA 1
ATOM 1919 C C . SER A 1 250 ? -3.639 33.156 44.125 1 92.69 250 SER A C 1
ATOM 1921 O O . SER A 1 250 ? -3.922 34.344 44.406 1 92.69 250 SER A O 1
ATOM 1923 N N . SER A 1 251 ? -2.479 32.688 44.156 1 92.06 251 SER A N 1
ATOM 1924 C CA . SER A 1 251 ? -1.353 33.531 44.594 1 92.06 251 SER A CA 1
ATOM 1925 C C . SER A 1 251 ? -1.015 34.562 43.531 1 92.06 251 SER A C 1
ATOM 1927 O O . SER A 1 251 ? -0.45 35.625 43.875 1 92.06 251 SER A O 1
ATOM 1929 N N . SER A 1 252 ? -1.247 34.375 42.312 1 90.88 252 SER A N 1
ATOM 1930 C CA . SER A 1 252 ? -0.901 35.281 41.219 1 90.88 252 SER A CA 1
ATOM 1931 C C . SER A 1 252 ? -1.867 36.438 41.125 1 90.88 252 SER A C 1
ATOM 1933 O O . SER A 1 252 ? -1.537 37.5 40.562 1 90.88 252 SER A O 1
ATOM 1935 N N . GLY A 1 253 ? -3.066 36.312 41.656 1 89.06 253 GLY A N 1
ATOM 1936 C CA . GLY A 1 253 ? -4.09 37.344 41.562 1 89.06 253 GLY A CA 1
ATOM 1937 C C . GLY A 1 253 ? -4.699 37.438 40.156 1 89.06 253 GLY A C 1
ATOM 1938 O O . GLY A 1 253 ? -5.398 38.406 39.844 1 89.06 253 GLY A O 1
ATOM 1939 N N . LEU A 1 254 ? -4.375 36.438 39.344 1 90.44 254 LEU A N 1
ATOM 1940 C CA . LEU A 1 254 ? -4.82 36.5 37.969 1 90.44 254 LEU A CA 1
ATOM 1941 C C . LEU A 1 254 ? -6.137 35.75 37.781 1 90.44 254 LEU A C 1
ATOM 1943 O O . LEU A 1 254 ? -6.617 35.594 36.656 1 90.44 254 LEU A O 1
ATOM 1947 N N . GLY A 1 255 ? -6.684 35.281 38.812 1 86.06 255 GLY A N 1
ATOM 1948 C CA . GLY A 1 255 ? -7.922 34.5 38.75 1 86.06 255 GLY A CA 1
ATOM 1949 C C . GLY A 1 255 ? -9.07 35.281 38.125 1 86.06 255 GLY A C 1
ATOM 1950 O O . GLY A 1 255 ? -9.977 34.719 37.531 1 86.06 255 GLY A O 1
ATOM 1951 N N . TYR A 1 256 ? -8.969 36.594 38.281 1 83.81 256 TYR A N 1
ATOM 1952 C CA . TYR A 1 256 ? -10.031 37.469 37.781 1 83.81 256 TYR A CA 1
ATOM 1953 C C . TYR A 1 256 ? -10.125 37.406 36.281 1 83.81 256 TYR A C 1
ATOM 1955 O O . TYR A 1 256 ? -11.219 37.5 35.719 1 83.81 256 TYR A O 1
ATOM 1963 N N . TYR A 1 257 ? -9.039 37.156 35.625 1 82.62 257 TYR A N 1
ATOM 1964 C CA . TYR A 1 257 ? -9.023 37.125 34.156 1 82.62 257 TYR A CA 1
ATOM 1965 C C . TYR A 1 257 ? -9.789 35.906 33.625 1 82.62 257 TYR A C 1
ATOM 1967 O O . TYR A 1 257 ? -10.391 35.969 32.562 1 82.62 257 TYR A O 1
ATOM 1975 N N . LEU A 1 258 ? -9.734 34.938 34.344 1 82.06 258 LEU A N 1
ATOM 1976 C CA . LEU A 1 258 ? -10.422 33.75 33.938 1 82.06 258 LEU A CA 1
ATOM 1977 C C . LEU A 1 258 ? -11.93 33.875 34.094 1 82.06 258 LEU A C 1
ATOM 1979 O O . LEU A 1 258 ? -12.695 33.281 33.312 1 82.06 258 LEU A O 1
ATOM 1983 N N . LYS A 1 259 ? -12.336 34.719 34.969 1 76.81 259 LYS A N 1
ATOM 1984 C CA . LYS A 1 259 ? -13.758 34.938 35.25 1 76.81 259 LYS A CA 1
ATOM 1985 C C . LYS A 1 259 ? -14.336 36.031 34.375 1 76.81 259 LYS A C 1
ATOM 1987 O O . LYS A 1 259 ? -15.547 36.062 34.125 1 76.81 259 LYS A O 1
ATOM 1992 N N . LYS A 1 260 ? -13.516 36.906 33.969 1 70.69 260 LYS A N 1
ATOM 1993 C CA . LYS A 1 260 ? -13.992 38.031 33.188 1 70.69 260 LYS A CA 1
ATOM 1994 C C . LYS A 1 260 ? -14.602 37.594 31.875 1 70.69 260 LYS A C 1
ATOM 1996 O O . LYS A 1 260 ? -13.969 36.844 31.125 1 70.69 260 LYS A O 1
ATOM 2001 N N . ARG A 1 261 ? -15.805 37.906 31.812 1 59.28 261 ARG A N 1
ATOM 2002 C CA . ARG A 1 261 ? -16.516 37.625 30.562 1 59.28 261 ARG A CA 1
ATOM 2003 C C . ARG A 1 261 ? -16.062 38.562 29.453 1 59.28 261 ARG A C 1
ATOM 2005 O O . ARG A 1 261 ? -15.719 39.719 29.703 1 59.28 261 ARG A O 1
ATOM 2012 N N . ASP A 1 262 ? -15.688 38.094 28.469 1 59.19 262 ASP A N 1
ATOM 2013 C CA . ASP A 1 262 ? -15.297 38.906 27.328 1 59.19 262 ASP A CA 1
ATOM 2014 C C . ASP A 1 262 ? -16.328 40 27.047 1 59.19 262 ASP A C 1
ATOM 2016 O O . ASP A 1 262 ? -17.469 39.688 26.672 1 59.19 262 ASP A O 1
ATOM 2020 N N . THR A 1 263 ? -16.375 41 27.859 1 51.31 263 THR A N 1
ATOM 2021 C CA . THR A 1 263 ? -17.312 42.125 27.703 1 51.31 263 THR A CA 1
ATOM 2022 C C . THR A 1 263 ? -17.234 42.688 26.297 1 51.31 263 THR A C 1
ATOM 2024 O O . THR A 1 263 ? -17.734 43.781 26.047 1 51.31 263 THR A O 1
ATOM 2027 N N . ALA A 1 264 ? -16.406 42.219 25.453 1 49.75 264 ALA A N 1
ATOM 2028 C CA . ALA A 1 264 ? -16.469 42.938 24.172 1 49.75 264 ALA A CA 1
ATOM 2029 C C . ALA A 1 264 ? -17.906 43.094 23.719 1 49.75 264 ALA A C 1
ATOM 2031 O O . ALA A 1 264 ? -18.719 42.156 23.812 1 49.75 264 ALA A O 1
ATOM 2032 N N . VAL A 1 265 ? -18.391 44.188 23.797 1 48.12 265 VAL A N 1
ATOM 2033 C CA . VAL A 1 265 ? -19.688 44.594 23.25 1 48.12 265 VAL A CA 1
ATOM 2034 C C . VAL A 1 265 ? -20.078 43.625 22.125 1 48.12 265 VAL A C 1
ATOM 2036 O O . VAL A 1 265 ? -19.25 43.25 21.312 1 48.12 265 VAL A O 1
ATOM 2039 N N . SER A 1 266 ? -21.062 42.875 22.422 1 50.47 266 SER A N 1
ATOM 2040 C CA . SER A 1 266 ? -21.75 42 21.469 1 50.47 266 SER A CA 1
ATOM 2041 C C . SER A 1 266 ? -21.719 42.594 20.062 1 50.47 266 SER A C 1
ATOM 2043 O O . SER A 1 266 ? -22.688 43.219 19.625 1 50.47 266 SER A O 1
ATOM 2045 N N . VAL A 1 267 ? -20.781 43.438 19.797 1 51.22 267 VAL A N 1
ATOM 2046 C CA . VAL A 1 267 ? -20.844 43.781 18.375 1 51.22 267 VAL A CA 1
ATOM 2047 C C . VAL A 1 267 ? -20.953 42.531 17.531 1 51.22 267 VAL A C 1
ATOM 2049 O O . VAL A 1 267 ? -20.375 41.5 17.859 1 51.22 267 VAL A O 1
ATOM 2052 N N . SER A 1 268 ? -21.906 42.375 16.859 1 51.41 268 SER A N 1
ATOM 2053 C CA . SER A 1 268 ? -22.172 41.25 15.969 1 51.41 268 SER A CA 1
ATOM 2054 C C . SER A 1 268 ? -20.875 40.625 15.445 1 51.41 268 SER A C 1
ATOM 2056 O O . SER A 1 268 ? -20 41.344 14.938 1 51.41 268 SER A O 1
ATOM 2058 N N . GLU A 1 269 ? -20.297 39.719 16.062 1 53.12 269 GLU A N 1
ATOM 2059 C CA . GLU A 1 269 ? -19.141 38.938 15.648 1 53.12 269 GLU A CA 1
ATOM 2060 C C . GLU A 1 269 ? -18.875 39.094 14.148 1 53.12 269 GLU A C 1
ATOM 2062 O O . GLU A 1 269 ? -17.734 39.031 13.703 1 53.12 269 GLU A O 1
ATOM 2067 N N . LYS A 1 270 ? -20 39.156 13.469 1 53.69 270 LYS A N 1
ATOM 2068 C CA . LYS A 1 270 ? -19.938 39.25 12.016 1 53.69 270 LYS A CA 1
ATOM 2069 C C . LYS A 1 270 ? -20 40.688 11.539 1 53.69 270 LYS A C 1
ATOM 2071 O O . LYS A 1 270 ? -20.422 40.969 10.414 1 53.69 270 LYS A O 1
ATOM 2076 N N . GLY A 1 271 ? -19.703 41.625 12.391 1 64.12 271 GLY A N 1
ATOM 2077 C CA . GLY A 1 271 ? -19.906 42.969 11.852 1 64.12 271 GLY A CA 1
ATOM 2078 C C . GLY A 1 271 ? -18.953 43.312 10.727 1 64.12 271 GLY A C 1
ATOM 2079 O O . GLY A 1 271 ? -17.75 43.031 10.82 1 64.12 271 GLY A O 1
ATOM 2080 N N . SER A 1 272 ? -19.391 43.469 9.602 1 80 272 SER A N 1
ATOM 2081 C CA . SER A 1 272 ? -18.656 43.812 8.406 1 80 272 SER A CA 1
ATOM 2082 C C . SER A 1 272 ? -17.984 45.188 8.555 1 80 272 SER A C 1
ATOM 2084 O O . SER A 1 272 ? -18.594 46.125 9.055 1 80 272 SER A O 1
ATOM 2086 N N . LEU A 1 273 ? -16.625 45.125 8.641 1 88.94 273 LEU A N 1
ATOM 2087 C CA . LEU A 1 273 ? -15.852 46.344 8.672 1 88.94 273 LEU A CA 1
ATOM 2088 C C . LEU A 1 273 ? -16.156 47.219 7.457 1 88.94 273 LEU A C 1
ATOM 2090 O O . LEU A 1 273 ? -16.234 46.719 6.332 1 88.94 273 LEU A O 1
ATOM 2094 N N . LYS A 1 274 ? -16.438 48.406 7.672 1 89.19 274 LYS A N 1
ATOM 2095 C CA . LYS A 1 274 ? -16.641 49.375 6.582 1 89.19 274 LYS A CA 1
ATOM 2096 C C . LYS A 1 274 ? -15.32 49.719 5.902 1 89.19 274 LYS A C 1
ATOM 2098 O O . LYS A 1 274 ? -15.266 49.844 4.676 1 89.19 274 LYS A O 1
ATOM 2103 N N . ARG A 1 275 ? -14.266 49.875 6.68 1 92 275 ARG A N 1
ATOM 2104 C CA . ARG A 1 275 ? -12.93 50.156 6.164 1 92 275 ARG A CA 1
ATOM 2105 C C . ARG A 1 275 ? -11.906 49.156 6.707 1 92 275 ARG A C 1
ATOM 2107 O O . ARG A 1 275 ? -11.078 49.5 7.547 1 92 275 ARG A O 1
ATOM 2114 N N . PRO A 1 276 ? -11.922 47.969 6.102 1 92.19 276 PRO A N 1
ATOM 2115 C CA . PRO A 1 276 ? -10.992 46.938 6.59 1 92.19 276 PRO A CA 1
ATOM 2116 C C . PRO A 1 276 ? -9.531 47.281 6.316 1 92.19 276 PRO A C 1
ATOM 2118 O O . PRO A 1 276 ? -9.227 47.938 5.32 1 92.19 276 PRO A O 1
ATOM 2121 N N . ASP A 1 277 ? -8.672 47 7.285 1 93.69 277 ASP A N 1
ATOM 2122 C CA . ASP A 1 277 ? -7.23 47.094 7.098 1 93.69 277 ASP A CA 1
ATOM 2123 C C . ASP A 1 277 ? -6.715 46.031 6.141 1 93.69 277 ASP A C 1
ATOM 2125 O O . ASP A 1 277 ? -6.801 44.844 6.438 1 93.69 277 ASP A O 1
ATOM 2129 N N . SER A 1 278 ? -6.168 46.438 5.074 1 94.31 278 SER A N 1
ATOM 2130 C CA . SER A 1 278 ? -5.777 45.531 4.004 1 94.31 278 SER A CA 1
ATOM 2131 C C . SER A 1 278 ? -4.734 44.5 4.488 1 94.31 278 SER A C 1
ATOM 2133 O O . SER A 1 278 ? -4.75 43.344 4.078 1 94.31 278 SER A O 1
ATOM 2135 N N . HIS A 1 279 ? -3.857 44.969 5.305 1 94.81 279 HIS A N 1
ATOM 2136 C CA . HIS A 1 279 ? -2.785 44.125 5.812 1 94.81 279 HIS A CA 1
ATOM 2137 C C . HIS A 1 279 ? -3.342 42.969 6.637 1 94.81 279 HIS A C 1
ATOM 2139 O O . HIS A 1 279 ? -2.963 41.812 6.434 1 94.81 279 HIS A O 1
ATOM 2145 N N . PHE A 1 280 ? -4.199 43.25 7.516 1 95.62 280 PHE A N 1
ATOM 2146 C CA . PHE A 1 280 ? -4.723 42.219 8.406 1 95.62 280 PHE A CA 1
ATOM 2147 C C . PHE A 1 280 ? -5.797 41.406 7.703 1 95.62 280 PHE A C 1
ATOM 2149 O O . PHE A 1 280 ? -6.02 40.219 8.055 1 95.62 280 PHE A O 1
ATOM 2156 N N . GLN A 1 281 ? -6.402 41.969 6.688 1 94.31 281 GLN A N 1
ATOM 2157 C CA . GLN A 1 281 ? -7.281 41.156 5.84 1 94.31 281 GLN A CA 1
ATOM 2158 C C . GLN A 1 281 ? -6.492 40.094 5.086 1 94.31 281 GLN A C 1
ATOM 2160 O O . GLN A 1 281 ? -6.941 38.938 4.969 1 94.31 281 GLN A O 1
ATOM 2165 N N . ALA A 1 282 ? -5.363 40.469 4.605 1 94.38 282 ALA A N 1
ATOM 2166 C CA . ALA A 1 282 ? -4.492 39.5 3.92 1 94.38 282 ALA A CA 1
ATOM 2167 C C . ALA A 1 282 ? -4.027 38.406 4.871 1 94.38 282 ALA A C 1
ATOM 2169 O O . ALA A 1 282 ? -3.934 37.25 4.48 1 94.38 282 ALA A O 1
ATOM 2170 N N . ALA A 1 283 ? -3.73 38.812 6.082 1 94.75 283 ALA A N 1
ATOM 2171 C CA . ALA A 1 283 ? -3.312 37.844 7.086 1 94.75 283 ALA A CA 1
ATOM 2172 C C . ALA A 1 283 ? -4.43 36.844 7.383 1 94.75 283 ALA A C 1
ATOM 2174 O O . ALA A 1 283 ? -4.176 35.656 7.555 1 94.75 283 ALA A O 1
ATOM 2175 N N . GLU A 1 284 ? -5.648 37.344 7.484 1 94.81 284 GLU A N 1
ATOM 2176 C CA . GLU A 1 284 ? -6.797 36.469 7.707 1 94.81 284 GLU A CA 1
ATOM 2177 C C . GLU A 1 284 ? -6.984 35.5 6.551 1 94.81 284 GLU A C 1
ATOM 2179 O O . GLU A 1 284 ? -7.223 34.312 6.77 1 94.81 284 GLU A O 1
ATOM 2184 N N . ASP A 1 285 ? -6.836 35.969 5.348 1 93.94 285 ASP A N 1
ATOM 2185 C CA . ASP A 1 285 ? -6.992 35.125 4.164 1 93.94 285 ASP A CA 1
ATOM 2186 C C . ASP A 1 285 ? -5.902 34.062 4.102 1 93.94 285 ASP A C 1
ATOM 2188 O O . ASP A 1 285 ? -6.184 32.906 3.797 1 93.94 285 ASP A O 1
ATOM 2192 N N . TYR A 1 286 ? -4.738 34.5 4.324 1 92.5 286 TYR A N 1
ATOM 2193 C CA . TYR A 1 286 ? -3.621 33.562 4.32 1 92.5 286 TYR A CA 1
ATOM 2194 C C . TYR A 1 286 ? -3.826 32.469 5.367 1 92.5 286 TYR A C 1
ATOM 2196 O O . TYR A 1 286 ? -3.584 31.281 5.094 1 92.5 286 TYR A O 1
ATOM 2204 N N . THR A 1 287 ? -4.199 32.906 6.543 1 93.81 287 THR A N 1
ATOM 2205 C CA . THR A 1 287 ? -4.41 31.953 7.621 1 93.81 287 THR A CA 1
ATOM 2206 C C . THR A 1 287 ? -5.496 30.953 7.246 1 93.81 287 THR A C 1
ATOM 2208 O O . THR A 1 287 ? -5.359 29.75 7.512 1 93.81 287 THR A O 1
ATOM 2211 N N . ALA A 1 288 ? -6.527 31.422 6.645 1 93.94 288 ALA A N 1
ATOM 2212 C CA . ALA A 1 288 ? -7.617 30.547 6.23 1 93.94 288 ALA A CA 1
ATOM 2213 C C . ALA A 1 288 ? -7.145 29.547 5.176 1 93.94 288 ALA A C 1
ATOM 2215 O O . ALA A 1 288 ? -7.48 28.359 5.238 1 93.94 288 ALA A O 1
ATOM 2216 N N . LYS A 1 289 ? -6.418 30 4.234 1 92.12 289 LYS A N 1
ATOM 2217 C CA . LYS A 1 289 ? -5.879 29.125 3.188 1 92.12 289 LYS A CA 1
ATOM 2218 C C . LYS A 1 289 ? -4.918 28.094 3.768 1 92.12 289 LYS A C 1
ATOM 2220 O O . LYS A 1 289 ? -4.977 26.922 3.414 1 92.12 289 LYS A O 1
ATOM 2225 N N . PHE A 1 290 ? -4.074 28.562 4.586 1 91.44 290 PHE A N 1
ATOM 2226 C CA . PHE A 1 290 ? -3.117 27.672 5.242 1 91.44 290 PHE A CA 1
ATOM 2227 C C . PHE A 1 290 ? -3.838 26.594 6.035 1 91.44 290 PHE A C 1
ATOM 2229 O O . PHE A 1 290 ? -3.477 25.422 5.957 1 91.44 290 PHE A O 1
ATOM 2236 N N . ALA A 1 291 ? -4.789 27.047 6.785 1 93.38 291 ALA A N 1
ATOM 2237 C CA . ALA A 1 291 ? -5.559 26.109 7.586 1 93.38 291 ALA A CA 1
ATOM 2238 C C . ALA A 1 291 ? -6.195 25.031 6.707 1 93.38 291 ALA A C 1
ATOM 2240 O O . ALA A 1 291 ? -6.16 23.844 7.043 1 93.38 291 ALA A O 1
ATOM 2241 N N . SER A 1 292 ? -6.738 25.438 5.633 1 93.94 292 SER A N 1
ATOM 2242 C CA . SER A 1 292 ? -7.387 24.5 4.715 1 93.94 292 SER A CA 1
ATOM 2243 C C . SER A 1 292 ? -6.379 23.516 4.125 1 93.94 292 SER A C 1
ATOM 2245 O O . SER A 1 292 ? -6.668 22.328 4 1 93.94 292 SER A O 1
ATOM 2247 N N . GLN A 1 293 ? -5.266 24 3.799 1 91.69 293 GLN A N 1
ATOM 2248 C CA . GL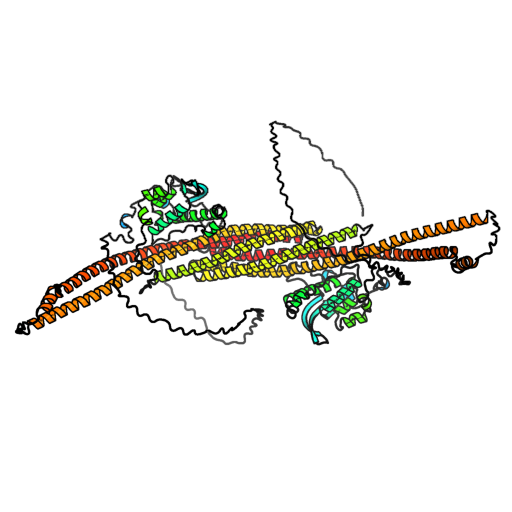N A 1 293 ? -4.227 23.172 3.199 1 91.69 293 GLN A CA 1
ATOM 2249 C C . GLN A 1 293 ? -3.701 22.141 4.195 1 91.69 293 GLN A C 1
ATOM 2251 O O . GLN A 1 293 ? -3.488 20.984 3.844 1 91.69 293 GLN A O 1
ATOM 2256 N N . ILE A 1 294 ? -3.461 22.562 5.352 1 92.69 294 ILE A N 1
ATOM 2257 C CA . ILE A 1 294 ? -2.922 21.672 6.371 1 92.69 294 ILE A CA 1
ATOM 2258 C C . ILE A 1 294 ? -3.934 20.562 6.684 1 92.69 294 ILE A C 1
ATOM 2260 O O . ILE A 1 294 ? -3.564 19.406 6.828 1 92.69 294 ILE A O 1
ATOM 2264 N N . VAL A 1 295 ? -5.172 20.969 6.758 1 92.56 295 VAL A N 1
ATOM 2265 C CA . VAL A 1 295 ? -6.223 20 7.051 1 92.56 295 VAL A CA 1
ATOM 2266 C C . VAL A 1 295 ? -6.297 18.969 5.93 1 92.56 295 VAL A C 1
ATOM 2268 O O . VAL A 1 295 ? -6.391 17.766 6.188 1 92.56 295 VAL A O 1
ATOM 2271 N N . GLN A 1 296 ? -6.23 19.422 4.734 1 92.56 296 GLN A N 1
ATOM 2272 C CA . GLN A 1 296 ? -6.277 18.531 3.586 1 92.56 296 GLN A CA 1
ATOM 2273 C C . GLN A 1 296 ? -5.066 17.609 3.559 1 92.56 296 GLN A C 1
ATOM 2275 O O . GLN A 1 296 ? -5.203 16.406 3.344 1 92.56 296 GLN A O 1
ATOM 2280 N N . THR A 1 297 ? -3.924 18.109 3.754 1 92.75 297 THR A N 1
ATOM 2281 C CA . THR A 1 297 ? -2.701 17.328 3.75 1 92.75 297 THR A CA 1
ATOM 2282 C C . THR A 1 297 ? -2.725 16.281 4.867 1 92.75 297 THR A C 1
ATOM 2284 O O . THR A 1 297 ? -2.316 15.141 4.668 1 92.75 297 THR A O 1
ATOM 2287 N N . ARG A 1 298 ? -3.191 16.75 5.969 1 93.19 298 ARG A N 1
ATOM 2288 C CA . ARG A 1 298 ? -3.283 15.828 7.105 1 93.19 298 ARG A CA 1
ATOM 2289 C C . ARG A 1 298 ? -4.211 14.664 6.797 1 93.19 298 ARG A C 1
ATOM 2291 O O . ARG A 1 298 ? -3.902 13.516 7.121 1 93.19 298 ARG A O 1
ATOM 2298 N N . LYS A 1 299 ? -5.309 14.93 6.199 1 94.38 299 LYS A N 1
ATOM 2299 C CA . LYS A 1 299 ? -6.277 13.891 5.844 1 94.38 299 LYS A CA 1
ATOM 2300 C C . LYS A 1 299 ? -5.656 12.852 4.914 1 94.38 299 LYS A C 1
ATOM 2302 O O . LYS A 1 299 ? -5.754 11.648 5.164 1 94.38 299 LYS A O 1
ATOM 2307 N N . VAL A 1 300 ? -5.043 13.281 3.908 1 93.06 300 VAL A N 1
ATOM 2308 C CA . VAL A 1 300 ? -4.449 12.391 2.92 1 93.06 300 VAL A CA 1
ATOM 2309 C C . VAL A 1 300 ? -3.275 11.641 3.541 1 93.06 300 VAL A C 1
ATOM 2311 O O . VAL A 1 300 ? -3.074 10.453 3.268 1 93.06 300 VAL A O 1
ATOM 2314 N N . HIS A 1 301 ? -2.535 12.359 4.312 1 93.31 301 HIS A N 1
ATOM 2315 C CA . HIS A 1 301 ? -1.4 11.734 4.98 1 93.31 301 HIS A CA 1
ATOM 2316 C C . HIS A 1 301 ? -1.855 10.594 5.891 1 93.31 301 HIS A C 1
ATOM 2318 O O . HIS A 1 301 ? -1.225 9.539 5.93 1 93.31 301 HIS A O 1
ATOM 2324 N N . LYS A 1 302 ? -2.896 10.805 6.602 1 93.44 302 LYS A N 1
ATOM 2325 C CA . LYS A 1 302 ? -3.445 9.758 7.461 1 93.44 302 LYS A CA 1
ATOM 2326 C C . LYS A 1 302 ? -3.85 8.531 6.645 1 93.44 302 LYS A C 1
ATOM 2328 O O . LYS A 1 302 ? -3.584 7.398 7.043 1 93.44 302 LYS A O 1
ATOM 2333 N N . SER A 1 303 ? -4.469 8.75 5.562 1 94.38 303 SER A N 1
ATOM 2334 C CA . SER A 1 303 ? -4.863 7.672 4.664 1 94.38 303 SER A CA 1
ATOM 2335 C C . SER A 1 303 ? -3.648 6.906 4.152 1 94.38 303 SER A C 1
ATOM 2337 O O . SER A 1 303 ? -3.67 5.676 4.07 1 94.38 303 SER A O 1
ATOM 2339 N N . MET A 1 304 ? -2.658 7.609 3.824 1 93.19 304 MET A N 1
ATOM 2340 C CA . MET A 1 304 ? -1.429 7 3.326 1 93.19 304 MET A CA 1
ATOM 2341 C C . MET A 1 304 ? -0.799 6.102 4.387 1 93.19 304 MET A C 1
ATOM 2343 O O . MET A 1 304 ? -0.348 4.996 4.082 1 93.19 304 MET A O 1
ATOM 2347 N N . LEU A 1 305 ? -0.754 6.59 5.594 1 94 305 LEU A N 1
ATOM 2348 C CA . LEU A 1 305 ? -0.189 5.793 6.68 1 94 305 LEU A CA 1
ATOM 2349 C C . LEU A 1 305 ? -0.992 4.512 6.887 1 94 305 LEU A C 1
ATOM 2351 O O . LEU A 1 305 ? -0.417 3.439 7.074 1 94 305 LEU A O 1
ATOM 2355 N N . LYS A 1 306 ? -2.273 4.617 6.852 1 93.06 306 LYS A N 1
ATOM 2356 C CA . LYS A 1 306 ? -3.135 3.445 6.988 1 93.06 306 LYS A CA 1
ATOM 2357 C C . LYS A 1 306 ? -2.891 2.451 5.852 1 93.06 306 LYS A C 1
ATOM 2359 O O . LYS A 1 306 ? -2.775 1.247 6.09 1 93.06 306 LYS A O 1
ATOM 2364 N N . HIS A 1 307 ? -2.836 2.939 4.695 1 92.5 307 HIS A N 1
ATOM 2365 C CA . HIS A 1 307 ? -2.574 2.096 3.533 1 92.5 307 HIS A CA 1
ATOM 2366 C C . HIS A 1 307 ? -1.233 1.382 3.662 1 92.5 307 HIS A C 1
ATOM 2368 O O . HIS A 1 307 ? -1.118 0.202 3.324 1 92.5 307 HIS A O 1
ATOM 2374 N N . SER A 1 308 ? -0.25 2.104 4.082 1 93.06 308 SER A N 1
ATOM 2375 C CA . SER A 1 308 ? 1.067 1.508 4.273 1 93.06 308 SER A CA 1
ATOM 2376 C C . SER A 1 308 ? 1.013 0.359 5.277 1 93.06 308 SER A C 1
ATOM 2378 O O . SER A 1 308 ? 1.635 -0.684 5.066 1 93.06 308 SER A O 1
ATOM 2380 N N . SER A 1 309 ? 0.259 0.534 6.293 1 92.62 309 SER A N 1
ATOM 2381 C CA . SER A 1 309 ? 0.105 -0.521 7.289 1 92.62 309 SER A CA 1
ATOM 2382 C C . SER A 1 309 ? -0.635 -1.724 6.711 1 9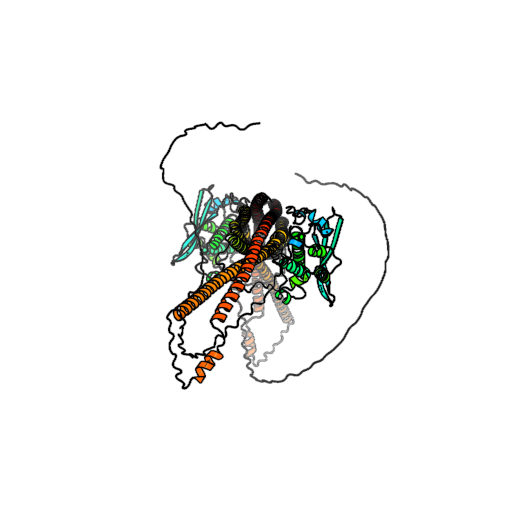2.62 309 SER A C 1
ATOM 2384 O O . SER A 1 309 ? -0.261 -2.871 6.965 1 92.62 309 SER A O 1
ATOM 2386 N N . ASP A 1 310 ? -1.64 -1.483 5.93 1 92.19 310 ASP A N 1
ATOM 2387 C CA . ASP A 1 310 ? -2.381 -2.555 5.27 1 92.19 310 ASP A CA 1
ATOM 2388 C C . ASP A 1 310 ? -1.489 -3.314 4.289 1 92.19 310 ASP A C 1
ATOM 2390 O O . ASP A 1 310 ? -1.559 -4.543 4.207 1 92.19 310 ASP A O 1
ATOM 2394 N N . MET A 1 311 ? -0.756 -2.586 3.59 1 91.12 311 MET A N 1
ATOM 2395 C CA . MET A 1 311 ? 0.179 -3.201 2.65 1 91.12 311 MET A CA 1
ATOM 2396 C C . MET A 1 311 ? 1.184 -4.086 3.383 1 91.12 311 MET A C 1
ATOM 2398 O O . MET A 1 311 ? 1.519 -5.172 2.91 1 91.12 311 MET A O 1
ATOM 2402 N N . ALA A 1 312 ? 1.665 -3.578 4.469 1 93.56 312 ALA A N 1
ATOM 2403 C CA . ALA A 1 312 ? 2.598 -4.367 5.266 1 93.56 312 ALA A CA 1
ATOM 2404 C C . ALA A 1 312 ? 1.966 -5.688 5.707 1 93.56 312 ALA A C 1
ATOM 2406 O O . ALA A 1 312 ? 2.627 -6.727 5.715 1 93.56 312 ALA A O 1
ATOM 2407 N N . ALA A 1 313 ? 0.716 -5.688 6.016 1 93.12 313 ALA A N 1
ATOM 2408 C CA . ALA A 1 313 ? 0.001 -6.902 6.398 1 93.12 313 ALA A CA 1
ATOM 2409 C C . ALA A 1 313 ? -0.096 -7.875 5.23 1 93.12 313 ALA A C 1
ATOM 2411 O O . ALA A 1 313 ? 0.091 -9.078 5.398 1 93.12 313 ALA A O 1
ATOM 2412 N N . THR A 1 314 ? -0.376 -7.371 4.102 1 93.12 314 THR A N 1
ATOM 2413 C CA . THR A 1 314 ? -0.445 -8.195 2.902 1 93.12 314 THR A CA 1
ATOM 2414 C C . THR A 1 314 ? 0.919 -8.797 2.584 1 93.12 314 THR A C 1
ATOM 2416 O O . THR A 1 314 ? 1.016 -9.977 2.236 1 93.12 314 THR A O 1
ATOM 2419 N N . TYR A 1 315 ? 1.979 -8.031 2.689 1 94.25 315 TYR A N 1
ATOM 2420 C CA . TYR A 1 315 ? 3.334 -8.523 2.471 1 94.25 315 TYR A CA 1
ATOM 2421 C C . TYR A 1 315 ? 3.689 -9.609 3.484 1 94.25 315 TYR A C 1
ATOM 2423 O O . TYR A 1 315 ? 4.387 -10.57 3.156 1 94.25 315 TYR A O 1
ATOM 2431 N N . ALA A 1 316 ? 3.223 -9.398 4.656 1 94.62 316 ALA A N 1
ATOM 2432 C CA . ALA A 1 316 ? 3.475 -10.422 5.668 1 94.62 316 ALA A CA 1
ATOM 2433 C C . ALA A 1 316 ? 2.834 -11.75 5.281 1 94.62 316 ALA A C 1
ATOM 2435 O O . ALA A 1 316 ? 3.436 -12.812 5.457 1 94.62 316 ALA A O 1
ATOM 2436 N N . GLU A 1 317 ? 1.649 -11.711 4.75 1 94 317 GLU A N 1
ATOM 2437 C CA . GLU A 1 317 ? 0.992 -12.914 4.242 1 94 317 GLU A CA 1
ATOM 2438 C C . GLU A 1 317 ? 1.772 -13.516 3.082 1 94 317 GLU A C 1
ATOM 2440 O O . GLU A 1 317 ? 1.91 -14.742 2.99 1 94 317 GLU A O 1
ATOM 2445 N N . LEU A 1 318 ? 2.229 -12.695 2.246 1 93.75 318 LEU A N 1
ATOM 2446 C CA . LEU A 1 318 ? 3.016 -13.156 1.108 1 93.75 318 LEU A CA 1
ATOM 2447 C C . LEU A 1 318 ? 4.301 -13.836 1.576 1 93.75 318 LEU A C 1
ATOM 2449 O O . LEU A 1 318 ? 4.691 -14.875 1.043 1 93.75 318 LEU A O 1
ATOM 2453 N N . GLY A 1 319 ? 4.957 -13.172 2.521 1 94.19 319 GLY A N 1
ATOM 2454 C CA . GLY A 1 319 ? 6.133 -13.797 3.105 1 94.19 319 GLY A CA 1
ATOM 2455 C C . GLY A 1 319 ? 5.855 -15.188 3.654 1 94.19 319 GLY A C 1
ATOM 2456 O O . GLY A 1 319 ? 6.641 -16.109 3.445 1 94.19 319 GLY A O 1
ATOM 2457 N N . ALA A 1 320 ? 4.734 -15.352 4.289 1 93.12 320 ALA A N 1
ATOM 2458 C CA . ALA A 1 320 ? 4.328 -16.656 4.812 1 93.12 320 ALA A CA 1
ATOM 2459 C C . ALA A 1 320 ? 4.094 -17.656 3.684 1 93.12 320 ALA A C 1
ATOM 2461 O O . ALA A 1 320 ? 4.465 -18.828 3.797 1 93.12 320 ALA A O 1
ATOM 2462 N N . ALA A 1 321 ? 3.512 -17.203 2.629 1 92.56 321 ALA A N 1
ATOM 2463 C CA . ALA A 1 321 ? 3.26 -18.062 1.477 1 92.56 321 ALA A CA 1
ATOM 2464 C C . ALA A 1 321 ? 4.566 -18.562 0.869 1 92.56 321 ALA A C 1
ATOM 2466 O O . ALA A 1 321 ? 4.695 -19.734 0.537 1 92.56 321 ALA A O 1
ATOM 2467 N N . TYR A 1 322 ? 5.543 -17.688 0.715 1 93.62 322 TYR A N 1
ATOM 2468 C CA . TYR A 1 322 ? 6.84 -18.078 0.175 1 93.62 322 TYR A CA 1
ATOM 2469 C C . TYR A 1 322 ? 7.551 -19.047 1.112 1 93.62 322 TYR A C 1
ATOM 2471 O O . TYR A 1 322 ? 8.156 -20.031 0.663 1 93.62 322 TYR A O 1
ATOM 2479 N N . ASN A 1 323 ? 7.465 -18.75 2.359 1 89.5 323 ASN A N 1
ATOM 2480 C CA . ASN A 1 323 ? 8.07 -19.656 3.33 1 89.5 323 ASN A CA 1
ATOM 2481 C C . ASN A 1 323 ? 7.434 -21.031 3.277 1 89.5 323 ASN A C 1
ATOM 2483 O O . ASN A 1 323 ? 8.133 -22.047 3.328 1 89.5 323 ASN A O 1
ATOM 2487 N N . GLY A 1 324 ? 6.105 -21.062 3.207 1 87.81 324 GLY A N 1
ATOM 2488 C CA . GLY A 1 324 ? 5.426 -22.344 3.023 1 87.81 324 GLY A CA 1
ATOM 2489 C C . GLY A 1 324 ? 5.828 -23.047 1.747 1 87.81 324 GLY A C 1
ATOM 2490 O O . GLY A 1 324 ? 6.059 -24.266 1.754 1 87.81 324 GLY A O 1
ATOM 2491 N N . TRP A 1 325 ? 5.941 -22.328 0.716 1 90.69 325 TRP A N 1
ATOM 2492 C CA . TRP A 1 325 ? 6.336 -22.859 -0.582 1 90.69 325 TRP A CA 1
ATOM 2493 C C . TRP A 1 325 ? 7.762 -23.406 -0.539 1 90.69 325 TRP A C 1
ATOM 2495 O O . TRP A 1 325 ? 8.047 -24.469 -1.103 1 90.69 325 TRP A O 1
ATOM 2505 N N . SER A 1 326 ? 8.68 -22.75 0.111 1 90.81 326 SER A N 1
ATOM 2506 C CA . SER A 1 326 ? 10.078 -23.156 0.189 1 90.81 326 SER A CA 1
ATOM 2507 C C . SER A 1 326 ? 10.219 -24.531 0.845 1 90.81 326 SER A C 1
ATOM 2509 O O . SER A 1 326 ? 11.133 -25.281 0.517 1 90.81 326 SER A O 1
ATOM 2511 N N . LEU A 1 327 ? 9.305 -24.922 1.675 1 86.44 327 LEU A N 1
ATOM 2512 C CA . LEU A 1 327 ? 9.344 -26.188 2.375 1 86.44 327 LEU A CA 1
ATOM 2513 C C . LEU A 1 327 ? 8.977 -27.344 1.437 1 86.44 327 LEU A C 1
ATOM 2515 O O . LEU A 1 327 ? 9.312 -28.5 1.7 1 86.44 327 LEU A O 1
ATOM 2519 N N . SER A 1 328 ? 8.312 -26.984 0.373 1 83.25 328 SER A N 1
ATOM 2520 C CA . SER A 1 328 ? 7.836 -28.016 -0.538 1 83.25 328 SER A CA 1
ATOM 2521 C C . SER A 1 328 ? 8.797 -28.219 -1.707 1 83.25 328 SER A C 1
ATOM 2523 O O . SER A 1 328 ? 8.641 -29.156 -2.498 1 83.25 328 SER A O 1
ATOM 2525 N N . GLU A 1 329 ? 9.742 -27.344 -1.821 1 86 329 GLU A N 1
ATOM 2526 C CA . GLU A 1 329 ? 10.656 -27.406 -2.953 1 86 329 GLU A CA 1
ATOM 2527 C C . GLU A 1 329 ? 12.055 -27.844 -2.506 1 86 329 GLU A C 1
ATOM 2529 O O . GLU A 1 329 ? 12.438 -27.609 -1.355 1 86 329 GLU A O 1
ATOM 2534 N N . SER A 1 330 ? 12.781 -28.422 -3.387 1 84.62 330 SER A N 1
ATOM 2535 C CA . SER A 1 330 ? 14.141 -28.859 -3.076 1 84.62 330 SER A CA 1
ATOM 2536 C C . SER A 1 330 ? 15.172 -27.922 -3.717 1 84.62 330 SER A C 1
ATOM 2538 O O . SER A 1 330 ? 15.664 -27 -3.072 1 84.62 330 SER A O 1
ATOM 2540 N N . SER A 1 331 ? 15.289 -27.891 -5.035 1 83.81 331 SER A N 1
ATOM 2541 C CA . SER A 1 331 ? 16.312 -27.125 -5.746 1 83.81 331 SER A CA 1
ATOM 2542 C C . SER A 1 331 ? 16.078 -25.625 -5.633 1 83.81 331 SER A C 1
ATOM 2544 O O . SER A 1 331 ? 17.031 -24.844 -5.637 1 83.81 331 SER A O 1
ATOM 2546 N N . LEU A 1 332 ? 14.836 -25.297 -5.445 1 89.62 332 LEU A N 1
ATOM 2547 C CA . LEU A 1 332 ? 14.484 -23.875 -5.438 1 89.62 332 LEU A CA 1
ATOM 2548 C C . LEU A 1 332 ? 14.234 -23.391 -4.016 1 89.62 332 LEU A C 1
ATOM 2550 O O . LEU A 1 332 ? 13.977 -22.203 -3.801 1 89.62 332 LEU A O 1
ATOM 2554 N N . ALA A 1 333 ? 14.336 -24.25 -3.078 1 91.62 333 ALA A N 1
ATOM 2555 C CA . ALA A 1 333 ? 13.953 -23.953 -1.698 1 91.62 333 ALA A CA 1
ATOM 2556 C C . ALA A 1 333 ? 14.688 -22.734 -1.168 1 91.62 333 ALA A C 1
ATOM 2558 O O . ALA A 1 333 ? 14.07 -21.812 -0.633 1 91.62 333 ALA A O 1
ATOM 2559 N N . HIS A 1 334 ? 15.953 -22.672 -1.369 1 91.5 334 HIS A N 1
ATOM 2560 C CA . HIS A 1 334 ? 16.766 -21.578 -0.831 1 91.5 334 HIS A CA 1
ATOM 2561 C C . HIS A 1 334 ? 16.422 -20.266 -1.509 1 91.5 334 HIS A C 1
ATOM 2563 O O . HIS A 1 334 ? 16.328 -19.234 -0.846 1 91.5 334 HIS A O 1
ATOM 2569 N N . ALA A 1 335 ? 16.25 -20.281 -2.76 1 91.69 335 ALA A N 1
ATOM 2570 C CA . ALA A 1 335 ? 15.906 -19.062 -3.504 1 91.69 335 ALA A CA 1
ATOM 2571 C C . ALA A 1 335 ? 14.555 -18.516 -3.064 1 91.69 335 ALA A C 1
ATOM 2573 O O . ALA A 1 335 ? 14.406 -17.312 -2.857 1 91.69 335 ALA A O 1
ATOM 2574 N N . ILE A 1 336 ? 13.594 -19.391 -2.896 1 93.94 336 ILE A N 1
ATOM 2575 C CA . ILE A 1 336 ? 12.25 -18.984 -2.473 1 93.94 336 ILE A CA 1
ATOM 2576 C C . ILE A 1 336 ? 12.312 -18.406 -1.062 1 93.94 336 ILE A C 1
ATOM 2578 O O . ILE A 1 336 ? 11.664 -17.391 -0.772 1 93.94 336 ILE A O 1
ATOM 2582 N N . GLU A 1 337 ? 13.117 -19.016 -0.293 1 94 337 GLU A N 1
ATOM 2583 C CA . GLU A 1 337 ? 13.297 -18.547 1.075 1 94 337 GLU A CA 1
ATOM 2584 C C . GLU A 1 337 ? 13.914 -17.141 1.099 1 94 337 GLU A C 1
ATOM 2586 O O . GLU A 1 337 ? 13.508 -16.297 1.903 1 94 337 GLU A O 1
ATOM 2591 N N . GLN A 1 338 ? 14.844 -16.938 0.246 1 94.12 338 GLN A N 1
ATOM 2592 C CA . GLN A 1 338 ? 15.492 -15.633 0.195 1 94.12 338 GLN A CA 1
ATOM 2593 C C . GLN A 1 338 ? 14.523 -14.555 -0.279 1 94.12 338 GLN A C 1
ATOM 2595 O O . GLN A 1 338 ? 14.555 -13.422 0.208 1 94.12 338 GLN A O 1
ATOM 2600 N N . VAL A 1 339 ? 13.727 -14.906 -1.207 1 95 339 VAL A N 1
ATOM 2601 C CA . VAL A 1 339 ? 12.688 -13.969 -1.64 1 95 339 VAL A CA 1
ATOM 2602 C C . VAL A 1 339 ? 11.727 -13.695 -0.487 1 95 339 VAL A C 1
ATOM 2604 O O . VAL A 1 339 ? 11.352 -12.547 -0.245 1 95 339 VAL A O 1
ATOM 2607 N N . GLY A 1 340 ? 11.352 -14.758 0.219 1 95.62 340 GLY A N 1
ATOM 2608 C CA . GLY A 1 340 ? 10.531 -14.578 1.402 1 95.62 340 GLY A CA 1
ATOM 2609 C C . GLY A 1 340 ? 11.164 -13.672 2.439 1 95.62 340 GLY A C 1
ATOM 2610 O O . GLY A 1 340 ? 10.484 -12.836 3.039 1 95.62 340 GLY A O 1
ATOM 2611 N N . GLN A 1 341 ? 12.414 -13.766 2.609 1 95 341 GLN A N 1
ATOM 2612 C CA . GLN A 1 341 ? 13.133 -12.93 3.562 1 95 341 GLN A CA 1
ATOM 2613 C C . GLN A 1 341 ? 13.156 -11.469 3.113 1 95 341 GLN A C 1
ATOM 2615 O O . GLN A 1 341 ? 13.078 -10.555 3.939 1 95 341 GLN A O 1
ATOM 2620 N N . ALA A 1 342 ? 13.352 -11.305 1.863 1 96.88 342 ALA A N 1
ATOM 2621 C CA . ALA A 1 342 ? 13.305 -9.945 1.339 1 96.88 342 ALA A CA 1
ATOM 2622 C C . ALA A 1 342 ? 11.938 -9.312 1.582 1 96.88 342 ALA A C 1
ATOM 2624 O O . ALA A 1 342 ? 11.844 -8.133 1.926 1 96.88 342 ALA A O 1
ATOM 2625 N N . VAL A 1 343 ? 10.875 -10.07 1.468 1 96.38 343 VAL A N 1
ATOM 2626 C CA . VAL A 1 343 ? 9.523 -9.602 1.749 1 96.38 343 VAL A CA 1
ATOM 2627 C C . VAL A 1 343 ? 9.398 -9.227 3.223 1 96.38 343 VAL A C 1
ATOM 2629 O O . VAL A 1 343 ? 8.891 -8.156 3.557 1 96.38 343 VAL A O 1
ATOM 2632 N N . ASP A 1 344 ? 9.922 -10.047 4.027 1 95.56 344 ASP A N 1
ATOM 2633 C CA . ASP A 1 344 ? 9.867 -9.789 5.465 1 95.56 344 ASP A CA 1
ATOM 2634 C C . ASP A 1 344 ? 10.641 -8.523 5.828 1 95.56 344 ASP A C 1
ATOM 2636 O O . ASP A 1 344 ? 10.211 -7.758 6.691 1 95.56 344 ASP A O 1
ATOM 2640 N N . SER A 1 345 ? 11.75 -8.383 5.242 1 96.06 345 SER A N 1
ATOM 2641 C CA . SER A 1 345 ? 12.531 -7.172 5.461 1 96.06 345 SER A CA 1
ATOM 2642 C C . SER A 1 345 ? 11.758 -5.93 5.047 1 96.06 345 SER A C 1
ATOM 2644 O O . SER A 1 345 ? 11.828 -4.895 5.711 1 96.06 345 SER A O 1
ATOM 2646 N N . THR A 1 346 ? 11.07 -6.074 3.953 1 95.19 346 THR A N 1
ATOM 2647 C CA . THR A 1 346 ? 10.258 -4.953 3.49 1 95.19 346 THR A CA 1
ATOM 2648 C C . THR A 1 346 ? 9.156 -4.637 4.492 1 95.19 346 THR A C 1
ATOM 2650 O O . THR A 1 346 ? 8.828 -3.469 4.719 1 95.19 346 THR A O 1
ATOM 2653 N N . VAL A 1 347 ? 8.578 -5.66 5.098 1 95.69 347 VAL A N 1
ATOM 2654 C CA . VAL A 1 347 ? 7.543 -5.477 6.109 1 95.69 347 VAL A CA 1
ATOM 2655 C C . VAL A 1 347 ? 8.117 -4.707 7.297 1 95.69 347 VAL A C 1
ATOM 2657 O O . VAL A 1 347 ? 7.52 -3.73 7.758 1 95.69 347 VAL A O 1
ATOM 2660 N N . SER A 1 348 ? 9.273 -5.062 7.742 1 96.06 348 SER A N 1
ATOM 2661 C CA . SER A 1 348 ? 9.938 -4.387 8.852 1 96.06 348 SER A CA 1
ATOM 2662 C C . SER A 1 348 ? 10.273 -2.943 8.5 1 96.06 348 SER A C 1
ATOM 2664 O O . SER A 1 348 ? 10.062 -2.037 9.305 1 96.06 348 SER A O 1
ATOM 2666 N N . ALA A 1 349 ? 10.766 -2.777 7.348 1 95.75 349 ALA A N 1
ATOM 2667 C CA . ALA A 1 349 ? 11.094 -1.432 6.883 1 95.75 349 ALA A CA 1
ATOM 2668 C C . ALA A 1 349 ? 9.844 -0.555 6.816 1 95.75 349 ALA A C 1
ATOM 2670 O O . ALA A 1 349 ? 9.898 0.636 7.133 1 95.75 349 ALA A O 1
ATOM 2671 N N . THR A 1 350 ? 8.758 -1.118 6.387 1 95.75 350 THR A N 1
ATOM 2672 C CA . THR A 1 350 ? 7.504 -0.371 6.301 1 95.75 350 THR A CA 1
ATOM 2673 C C . THR A 1 350 ? 7.039 0.065 7.688 1 95.75 350 THR A C 1
ATOM 2675 O O . THR A 1 350 ? 6.578 1.194 7.867 1 95.75 350 THR A O 1
ATOM 2678 N N . SER A 1 351 ? 7.16 -0.802 8.641 1 94.31 351 SER A N 1
ATOM 2679 C CA . SER A 1 351 ? 6.785 -0.464 10.008 1 94.31 351 SER A CA 1
ATOM 2680 C C . SER A 1 351 ? 7.621 0.693 10.539 1 94.31 351 SER A C 1
ATOM 2682 O O . SER A 1 351 ? 7.098 1.593 11.203 1 94.31 351 SER A O 1
ATOM 2684 N N . GLN A 1 352 ? 8.828 0.718 10.25 1 94.81 352 GLN A N 1
ATOM 2685 C CA . GLN A 1 352 ? 9.719 1.806 10.656 1 94.81 352 GLN A CA 1
ATOM 2686 C C . GLN A 1 352 ? 9.344 3.107 9.953 1 94.81 352 GLN A C 1
ATOM 2688 O O . GLN A 1 352 ? 9.375 4.18 10.555 1 94.81 352 GLN A O 1
ATOM 2693 N N . LEU A 1 353 ? 9.039 2.953 8.695 1 95.25 353 LEU A N 1
ATOM 2694 C CA . LEU A 1 353 ? 8.602 4.117 7.926 1 95.25 353 LEU A CA 1
ATOM 2695 C C . LEU A 1 353 ? 7.371 4.754 8.555 1 95.25 353 LEU A C 1
ATOM 2697 O O . LEU A 1 353 ? 7.336 5.969 8.766 1 95.25 353 LEU A O 1
ATOM 2701 N N . VAL A 1 354 ? 6.383 3.939 8.898 1 94.38 354 VAL A N 1
ATOM 2702 C CA . VAL A 1 354 ? 5.129 4.422 9.461 1 94.38 354 VAL A CA 1
ATOM 2703 C C . VAL A 1 354 ? 5.391 5.125 10.789 1 94.38 354 V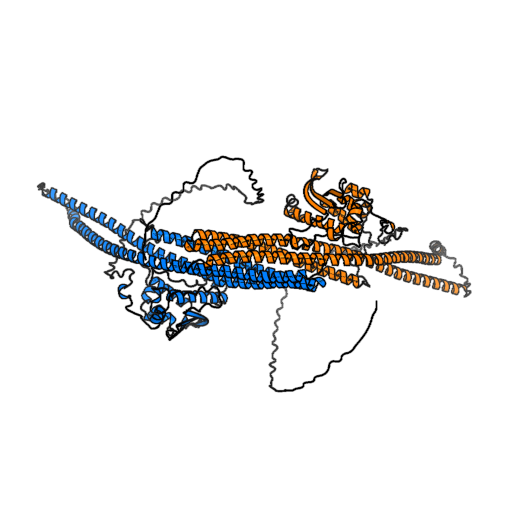AL A C 1
ATOM 2705 O O . VAL A 1 354 ? 4.871 6.215 11.039 1 94.38 354 VAL A O 1
ATOM 2708 N N . ALA A 1 355 ? 6.238 4.578 11.586 1 91.25 355 ALA A N 1
ATOM 2709 C CA . ALA A 1 355 ? 6.574 5.164 12.875 1 91.25 355 ALA A CA 1
ATOM 2710 C C . ALA A 1 355 ? 7.297 6.496 12.703 1 91.25 355 ALA A C 1
ATOM 2712 O O . ALA A 1 355 ? 6.984 7.473 13.391 1 91.25 355 ALA A O 1
ATOM 2713 N N . ALA A 1 356 ? 8.203 6.562 11.797 1 92.5 356 ALA A N 1
ATOM 2714 C CA . ALA A 1 356 ? 8.977 7.777 11.547 1 92.5 356 ALA A CA 1
ATOM 2715 C C . ALA A 1 356 ? 8.086 8.891 11 1 92.5 356 ALA A C 1
ATOM 2717 O O . ALA A 1 356 ? 8.203 10.047 11.414 1 92.5 356 ALA A O 1
ATOM 2718 N N . LEU A 1 357 ? 7.191 8.539 10.117 1 93.69 357 LEU A N 1
ATOM 2719 C CA . LEU A 1 357 ? 6.312 9.539 9.516 1 93.69 357 LEU A CA 1
ATOM 2720 C C . LEU A 1 357 ? 5.285 10.039 10.523 1 93.69 357 LEU A C 1
ATOM 2722 O O . LEU A 1 357 ? 4.867 11.195 10.477 1 93.69 357 LEU A O 1
ATOM 2726 N N . GLU A 1 358 ? 4.891 9.172 11.414 1 89.38 358 GLU A N 1
ATOM 2727 C CA . GLU A 1 358 ? 3.973 9.586 12.469 1 89.38 358 GLU A CA 1
ATOM 2728 C C . GLU A 1 358 ? 4.621 10.617 13.391 1 89.38 358 GLU A C 1
ATOM 2730 O O . GLU A 1 358 ? 4.059 11.688 13.625 1 89.38 358 GLU A O 1
ATOM 2735 N N . THR A 1 359 ? 5.797 10.414 13.797 1 86.88 359 THR A N 1
ATOM 2736 C CA . THR A 1 359 ? 6.484 11.258 14.766 1 86.88 359 THR A CA 1
ATOM 2737 C C . THR A 1 359 ? 7.047 12.508 14.094 1 86.88 359 THR A C 1
ATOM 2739 O O . THR A 1 359 ? 6.938 13.617 14.633 1 86.88 359 THR A O 1
ATOM 2742 N N . GLY A 1 360 ? 7.543 12.344 12.93 1 88.69 360 GLY A N 1
ATOM 2743 C CA . GLY A 1 360 ? 8.281 13.422 12.297 1 88.69 360 GLY A CA 1
ATOM 2744 C C . GLY A 1 360 ? 7.41 14.328 11.445 1 88.69 360 GLY A C 1
ATOM 2745 O O . GLY A 1 360 ? 7.801 15.453 11.117 1 88.69 360 GLY A O 1
ATOM 2746 N N . PHE A 1 361 ? 6.258 13.852 11.141 1 92.44 361 PHE A N 1
ATOM 2747 C CA . PHE A 1 361 ? 5.461 14.641 10.211 1 92.44 361 PHE A CA 1
ATOM 2748 C C . PHE A 1 361 ? 4.016 14.75 10.688 1 92.44 361 PHE A C 1
ATOM 2750 O O . PHE A 1 361 ? 3.479 15.852 10.82 1 92.44 361 PHE A O 1
ATOM 2757 N N . ALA A 1 362 ? 3.357 13.656 11.047 1 90.88 362 ALA A N 1
ATOM 2758 C CA . ALA A 1 362 ? 1.934 13.648 11.367 1 90.88 362 ALA A CA 1
ATOM 2759 C C . ALA A 1 362 ? 1.658 14.43 12.648 1 90.88 362 ALA A C 1
ATOM 2761 O O . ALA A 1 362 ? 0.729 15.242 12.703 1 90.88 362 ALA A O 1
ATOM 2762 N N . VAL A 1 363 ? 2.461 14.273 13.664 1 87.69 363 VAL A N 1
ATOM 2763 C CA . VAL A 1 363 ? 2.248 14.922 14.953 1 87.69 363 VAL A CA 1
ATOM 2764 C C . VAL A 1 363 ? 2.469 16.422 14.82 1 87.69 363 VAL A C 1
ATOM 2766 O O . VAL A 1 363 ? 1.599 17.219 15.18 1 87.69 363 VAL A O 1
ATOM 2769 N N . PRO A 1 364 ? 3.582 16.781 14.234 1 91.19 364 PRO A N 1
ATOM 2770 C CA . PRO A 1 364 ? 3.758 18.219 14.047 1 91.19 364 PRO A CA 1
ATOM 2771 C C . PRO A 1 364 ? 2.691 18.828 13.141 1 91.19 364 PRO A C 1
ATOM 2773 O O . PRO A 1 364 ? 2.305 19.984 13.336 1 91.19 364 PRO A O 1
ATOM 2776 N N . LEU A 1 365 ? 2.256 18.094 12.164 1 92.19 365 LEU A N 1
ATOM 2777 C CA . LEU A 1 365 ? 1.205 18.594 11.281 1 92.19 365 LEU A CA 1
ATOM 2778 C C . LEU A 1 365 ? -0.087 18.828 12.055 1 92.19 365 LEU A C 1
ATOM 2780 O O . LEU A 1 365 ? -0.795 19.812 11.797 1 92.19 365 LEU A O 1
ATOM 2784 N N . GLN A 1 366 ? -0.403 18 12.938 1 90.81 366 GLN A N 1
ATOM 2785 C CA . GLN A 1 366 ? -1.563 18.172 13.805 1 90.81 366 GLN A CA 1
ATOM 2786 C C . GLN A 1 366 ? -1.41 19.422 14.672 1 90.81 366 GLN A C 1
ATOM 2788 O O . GLN A 1 366 ? -2.371 20.172 14.875 1 90.81 366 GLN A O 1
ATOM 2793 N N . GLU A 1 367 ? -0.232 19.641 15.188 1 92.31 367 GLU A N 1
ATOM 2794 C CA . GLU A 1 367 ? 0.042 20.828 15.984 1 92.31 367 GLU A CA 1
ATOM 2795 C C . GLU A 1 367 ? -0.22 22.094 15.18 1 92.31 367 GLU A C 1
ATOM 2797 O O . GLU A 1 367 ? -0.796 23.062 15.695 1 92.31 367 GLU A O 1
ATOM 2802 N N . TYR A 1 368 ? 0.121 22.062 13.977 1 94.38 368 TYR A N 1
ATOM 2803 C CA . TYR A 1 368 ? -0.033 23.266 13.156 1 94.38 368 TYR A CA 1
ATOM 2804 C C . TYR A 1 368 ? -1.49 23.469 12.758 1 94.38 368 TYR A C 1
ATOM 2806 O O . TYR A 1 368 ? -1.903 24.578 12.453 1 94.38 368 TYR A O 1
ATOM 2814 N N . THR A 1 369 ? -2.314 22.406 12.719 1 93.69 369 THR A N 1
ATOM 2815 C CA . THR A 1 369 ? -3.756 22.594 12.594 1 93.69 369 THR A CA 1
ATOM 2816 C C . THR A 1 369 ? -4.305 23.391 13.766 1 93.69 369 THR A C 1
ATOM 2818 O O . THR A 1 369 ? -5.121 24.297 13.586 1 93.69 369 THR A O 1
ATOM 2821 N N . GLN A 1 370 ? -3.756 23.125 14.891 1 94.5 370 GLN A N 1
ATOM 2822 C CA . GLN A 1 370 ? -4.191 23.828 16.094 1 94.5 370 GLN A CA 1
ATOM 2823 C C . GLN A 1 370 ? -3.615 25.25 16.125 1 94.5 370 GLN A C 1
ATOM 2825 O O . GLN A 1 370 ? -4.281 26.172 16.578 1 94.5 370 GLN A O 1
ATOM 2830 N N . PHE A 1 371 ? -2.398 25.406 15.648 1 96.12 371 PHE A N 1
ATOM 2831 C CA . PHE A 1 371 ? -1.806 26.734 15.539 1 96.12 371 PHE A CA 1
ATOM 2832 C C . PHE A 1 371 ? -2.637 27.625 14.633 1 96.12 371 PHE A C 1
ATOM 2834 O O . PHE A 1 371 ? -2.811 28.812 14.906 1 96.12 371 PHE A O 1
ATOM 2841 N N . SER A 1 372 ? -3.098 27.047 13.531 1 95.62 372 SER A N 1
ATOM 2842 C CA . SER A 1 372 ? -3.908 27.828 12.609 1 95.62 372 SER A CA 1
ATOM 2843 C C . SER A 1 372 ? -5.18 28.344 13.281 1 95.62 372 SER A C 1
ATOM 2845 O O . SER A 1 372 ? -5.605 29.469 13.047 1 95.62 372 SER A O 1
ATOM 2847 N N . LYS A 1 373 ? -5.73 27.547 14.156 1 95.25 373 LYS A N 1
ATOM 2848 C CA . LYS A 1 373 ? -6.914 27.969 14.906 1 95.25 373 LYS A CA 1
ATOM 2849 C C . LYS A 1 373 ? -6.57 29.062 15.906 1 95.25 373 LYS A C 1
ATOM 2851 O O . LYS A 1 373 ? -7.355 30 16.109 1 95.25 373 LYS A O 1
ATOM 2856 N N . ALA A 1 374 ? -5.414 28.938 16.484 1 96.69 374 ALA A N 1
ATOM 2857 C CA . ALA A 1 374 ? -4.961 29.938 17.438 1 96.69 374 ALA A CA 1
ATOM 2858 C C . ALA A 1 374 ? -4.754 31.281 16.75 1 96.69 374 ALA A C 1
ATOM 2860 O O . ALA A 1 374 ? -5.152 32.312 17.281 1 96.69 374 ALA A O 1
ATOM 2861 N N . VAL A 1 375 ? -4.195 31.266 15.602 1 97.56 375 VAL A N 1
ATOM 2862 C CA . VAL A 1 375 ? -3.959 32.5 14.852 1 97.56 375 VAL A CA 1
ATOM 2863 C C . VAL A 1 375 ? -5.289 33.094 14.406 1 97.56 375 VAL A C 1
ATOM 2865 O O . VAL A 1 375 ? -5.48 34.312 14.445 1 97.56 375 VAL A O 1
ATOM 2868 N N . GLU A 1 376 ? -6.152 32.25 13.969 1 96.31 376 GLU A N 1
ATOM 2869 C CA . GLU A 1 376 ? -7.48 32.719 13.57 1 96.31 376 GLU A CA 1
ATOM 2870 C C . GLU A 1 376 ? -8.188 33.406 14.719 1 96.31 376 GLU A C 1
ATOM 2872 O O . GLU A 1 376 ? -8.789 34.469 14.523 1 96.31 376 GLU A O 1
ATOM 2877 N N . LYS A 1 377 ? -8.109 32.844 15.852 1 95.19 377 LYS A N 1
ATOM 2878 C CA . LYS A 1 377 ? -8.742 33.438 17.031 1 95.19 377 LYS A CA 1
ATOM 2879 C C . LYS A 1 377 ? -8.133 34.812 17.359 1 95.19 377 LYS A C 1
ATOM 2881 O O . LYS A 1 377 ? -8.844 35.75 17.719 1 95.19 377 LYS A O 1
ATOM 2886 N N . LEU A 1 378 ? -6.836 34.875 17.25 1 96.5 378 LEU A N 1
ATOM 2887 C CA . LEU A 1 378 ? -6.117 36.094 17.484 1 96.5 378 LEU A CA 1
ATOM 2888 C C . LEU A 1 378 ? -6.574 37.188 16.516 1 96.5 378 LEU A C 1
ATOM 2890 O O . LEU A 1 378 ? -6.84 38.312 16.922 1 96.5 378 LEU A O 1
ATOM 2894 N N . LEU A 1 379 ? -6.711 36.844 15.273 1 96.56 379 LEU A N 1
ATOM 2895 C CA . LEU A 1 379 ? -7.098 37.812 14.25 1 96.56 379 LEU A CA 1
ATOM 2896 C C . LEU A 1 379 ? -8.562 38.219 14.398 1 96.56 379 LEU A C 1
ATOM 2898 O O . LEU A 1 379 ? -8.938 39.344 14.117 1 96.56 379 LEU A O 1
ATOM 2902 N N . LYS A 1 380 ? -9.383 37.281 14.852 1 94.31 380 LYS A N 1
ATOM 2903 C CA . LYS A 1 380 ? -10.781 37.594 15.125 1 94.31 380 LYS A CA 1
ATOM 2904 C C . LYS A 1 380 ? -10.906 38.594 16.266 1 94.31 380 LYS A C 1
ATOM 2906 O O . LYS A 1 380 ? -11.758 39.5 16.234 1 94.31 380 LYS A O 1
ATOM 2911 N N . TRP A 1 381 ? -10.07 38.406 17.25 1 94.5 381 TRP A N 1
ATOM 2912 C CA . TRP A 1 381 ? -10.039 39.344 18.359 1 94.5 381 TRP A CA 1
ATOM 2913 C C . TRP A 1 381 ? -9.695 40.75 17.859 1 94.5 381 TRP A C 1
ATOM 2915 O O . TRP A 1 381 ? -10.336 41.719 18.25 1 94.5 381 TRP A O 1
ATOM 2925 N N . ARG A 1 382 ? -8.727 40.844 17.062 1 95.31 382 ARG A N 1
ATOM 2926 C CA . ARG A 1 382 ? -8.352 42.125 16.484 1 95.31 382 ARG A CA 1
ATOM 2927 C C . ARG A 1 382 ? -9.508 42.719 15.68 1 95.31 382 ARG A C 1
ATOM 2929 O O . ARG A 1 382 ? -9.758 43.938 15.75 1 95.31 382 ARG A O 1
ATOM 2936 N N . HIS A 1 383 ? -10.086 41.875 14.93 1 94 383 HIS A N 1
ATOM 2937 C CA . HIS A 1 383 ? -11.219 42.281 14.109 1 94 383 HIS A CA 1
ATOM 2938 C C . HIS A 1 383 ? -12.328 42.906 14.961 1 94 383 HIS A C 1
ATOM 2940 O O . HIS A 1 383 ? -12.898 43.938 14.602 1 94 383 HIS A O 1
ATOM 2946 N N . LYS A 1 384 ? -12.602 42.281 16.031 1 92.25 384 LYS A N 1
ATOM 2947 C CA . LYS A 1 384 ? -13.625 42.781 16.938 1 92.25 384 LYS A CA 1
ATOM 2948 C C . LYS A 1 384 ? -13.258 44.156 17.5 1 92.25 384 LYS A C 1
ATOM 2950 O O . LYS A 1 384 ? -14.125 45.031 17.625 1 92.25 384 LYS A O 1
ATOM 2955 N N . LYS A 1 385 ? -12.008 44.344 17.828 1 93.56 385 LYS A N 1
ATOM 2956 C CA . LYS A 1 385 ? -11.539 45.625 18.312 1 93.56 385 LYS A CA 1
ATOM 2957 C C . LYS A 1 385 ? -11.68 46.719 17.25 1 93.56 385 LYS A C 1
ATOM 2959 O O . LYS A 1 385 ? -12 47.875 17.562 1 93.56 385 LYS A O 1
ATOM 2964 N N . HIS A 1 386 ? -11.453 46.281 16.062 1 94.5 386 HIS A N 1
ATOM 2965 C CA . HIS A 1 386 ? -11.609 47.219 14.945 1 94.5 386 HIS A CA 1
ATOM 2966 C C . HIS A 1 386 ? -13.078 47.594 14.742 1 94.5 386 HIS A C 1
ATOM 2968 O O . HIS A 1 386 ? -13.391 48.75 14.492 1 94.5 386 HIS A O 1
ATOM 2974 N N . VAL A 1 387 ? -13.945 46.656 14.828 1 93.06 387 VAL A N 1
ATOM 2975 C CA . VAL A 1 387 ? -15.383 46.906 14.711 1 93.06 387 VAL A CA 1
ATOM 2976 C C . VAL A 1 387 ? -15.836 47.875 15.82 1 93.06 387 VAL A C 1
ATOM 2978 O O . VAL A 1 387 ? -16.641 48.781 15.586 1 93.06 387 VAL A O 1
ATOM 2981 N N . GLU A 1 388 ? -15.336 47.656 16.984 1 92.44 388 GLU A N 1
ATOM 2982 C CA . GLU A 1 388 ? -15.648 48.531 18.109 1 92.44 388 GLU A CA 1
ATOM 2983 C C . GLU A 1 388 ? -15.258 49.969 17.828 1 92.44 388 GLU A C 1
ATOM 2985 O O . GLU A 1 388 ? -16.016 50.875 18.094 1 92.44 388 GLU A O 1
ATOM 2990 N N . TYR A 1 389 ? -14.109 50.094 17.281 1 94.31 389 TYR A N 1
ATOM 2991 C CA . TYR A 1 389 ? -13.633 51.438 16.922 1 94.31 389 TYR A CA 1
ATOM 2992 C C . TYR A 1 389 ? -14.555 52.094 15.898 1 94.31 389 TYR A C 1
ATOM 2994 O O . TYR A 1 389 ? -14.93 53.25 16.047 1 94.31 389 TYR A O 1
ATOM 3002 N N . GLU A 1 390 ? -14.945 51.344 14.914 1 94.5 390 GLU A N 1
ATOM 3003 C CA . GLU A 1 390 ? -15.812 51.906 13.875 1 94.5 390 GLU A CA 1
ATOM 3004 C C . GLU A 1 390 ? -17.203 52.219 14.422 1 94.5 390 GLU A C 1
ATOM 3006 O O . GLU A 1 390 ? -17.828 53.188 14.023 1 94.5 390 GLU A O 1
ATOM 3011 N N . THR A 1 391 ? -17.703 51.344 15.258 1 93.44 391 THR A N 1
ATOM 3012 C CA . THR A 1 391 ? -19.016 51.562 15.852 1 93.44 391 THR A CA 1
ATOM 3013 C C . THR A 1 391 ? -19.016 52.844 16.688 1 93.44 391 THR A C 1
ATOM 3015 O O . THR A 1 391 ? -19.984 53.625 16.625 1 93.44 391 THR A O 1
ATOM 3018 N N . LEU A 1 392 ? -17.922 53.062 17.422 1 94.56 392 LEU A N 1
ATOM 3019 C CA . LEU A 1 392 ? -17.781 54.281 18.203 1 94.56 392 LEU A CA 1
ATOM 3020 C C . LEU A 1 392 ? -17.703 55.5 17.297 1 94.56 392 LEU A C 1
ATOM 3022 O O . LEU A 1 392 ? -18.266 56.562 17.609 1 94.56 392 LEU A O 1
ATOM 3026 N N . SER A 1 393 ? -17.078 55.344 16.234 1 94.81 393 SER A N 1
ATOM 3027 C CA . SER A 1 393 ? -16.969 56.438 15.258 1 94.81 393 SER A CA 1
ATOM 3028 C C . SER A 1 393 ? -18.328 56.781 14.641 1 94.81 393 SER A C 1
ATOM 3030 O O . SER A 1 393 ? -18.672 57.938 14.477 1 94.81 393 SER A O 1
ATOM 3032 N N . ASP A 1 394 ? -19.062 55.781 14.328 1 94.25 394 ASP A N 1
ATOM 3033 C CA . ASP A 1 394 ? -20.391 56 13.766 1 94.25 394 ASP A CA 1
ATOM 3034 C C . ASP A 1 394 ? -21.328 56.625 14.789 1 94.25 394 ASP A C 1
ATOM 3036 O O . ASP A 1 394 ? -22.141 57.5 14.438 1 94.25 394 ASP A O 1
ATOM 3040 N N . SER A 1 395 ? -21.219 56.125 15.977 1 95.12 395 SER A N 1
ATOM 3041 C CA . SER A 1 395 ? -22.031 56.688 17.047 1 95.12 395 SER A CA 1
ATOM 3042 C C . SER A 1 395 ? -21.719 58.156 17.266 1 95.12 395 SER A C 1
ATOM 3044 O O . SER A 1 395 ? -22.609 58.938 17.578 1 95.12 395 SER A O 1
ATOM 3046 N N . LEU A 1 396 ? -20.422 58.5 17.172 1 95.5 396 LEU A N 1
ATOM 3047 C CA . LEU A 1 396 ? -20.016 59.875 17.328 1 95.5 396 LEU A CA 1
ATOM 3048 C C . LEU A 1 396 ? -20.609 60.75 16.234 1 95.5 396 LEU A C 1
ATOM 3050 O O . LEU A 1 396 ? -21.125 61.844 16.5 1 95.5 396 LEU A O 1
ATOM 3054 N N . ILE A 1 397 ? -20.609 60.219 15.016 1 95.06 397 ILE A N 1
ATOM 3055 C CA . ILE A 1 397 ? -21.156 60.969 13.875 1 95.06 397 ILE A CA 1
ATOM 3056 C C . ILE A 1 397 ? -22.656 61.156 14.047 1 95.06 397 ILE A C 1
ATOM 3058 O O . ILE A 1 397 ? -23.188 62.219 13.805 1 95.06 397 ILE A O 1
ATOM 3062 N N . SER A 1 398 ? -23.297 60.125 14.469 1 95.88 398 SER A N 1
ATOM 3063 C CA . SER A 1 398 ? -24.75 60.188 14.664 1 95.88 398 SER A CA 1
ATOM 3064 C C . SER A 1 398 ? -25.125 61.188 15.75 1 95.88 398 SER A C 1
ATOM 3066 O O . SER A 1 398 ? -26.062 61.969 15.586 1 95.88 398 SER A O 1
ATOM 3068 N N . LYS A 1 399 ? -24.375 61.219 16.797 1 96 399 LYS A N 1
ATOM 3069 C CA . LYS A 1 399 ? -24.672 62.094 17.906 1 96 399 LYS A CA 1
ATOM 3070 C C . LYS A 1 399 ? -24.344 63.562 17.547 1 96 399 LYS A C 1
ATOM 3072 O O . LYS A 1 399 ? -25.016 64.5 17.984 1 96 399 LYS A O 1
ATOM 3077 N N . GLN A 1 400 ? -23.312 63.719 16.812 1 95.94 400 GLN A N 1
ATOM 3078 C CA . GLN A 1 400 ? -22.969 65.062 16.328 1 95.94 400 GLN A CA 1
ATOM 3079 C C . GLN A 1 400 ? -24.047 65.625 15.406 1 95.94 400 GLN A C 1
ATOM 3081 O O . GLN A 1 400 ? -24.391 66.812 15.469 1 95.94 400 GLN A O 1
ATOM 3086 N N . SER A 1 401 ? -24.594 64.75 14.594 1 95.94 401 SER A N 1
ATOM 3087 C CA . SER A 1 401 ? -25.703 65.125 13.727 1 95.94 401 SER A CA 1
ATOM 3088 C C . SER A 1 401 ? -26.938 65.5 14.539 1 95.94 401 SER A C 1
ATOM 3090 O O . SER A 1 401 ? -27.641 66.438 14.211 1 95.94 401 SER A O 1
ATOM 3092 N N . SER A 1 402 ? -27.125 64.688 15.539 1 95.5 402 SER A N 1
ATOM 3093 C CA . SER A 1 402 ? -28.25 65 16.422 1 95.5 402 SER A CA 1
ATOM 3094 C C . SER A 1 402 ? -28.078 66.312 17.141 1 95.5 402 SER A C 1
ATOM 3096 O O . SER A 1 402 ? -29.062 67.062 17.359 1 95.5 402 SER A O 1
ATOM 3098 N N . LEU A 1 403 ? -26.875 66.562 17.578 1 95.75 403 LEU A N 1
ATOM 3099 C CA . LEU A 1 403 ? -26.594 67.812 18.25 1 95.75 403 LEU A CA 1
ATOM 3100 C C . LEU A 1 403 ? -26.828 69 17.328 1 95.75 403 LEU A C 1
ATOM 3102 O O . LEU A 1 403 ? -27.391 70 17.734 1 95.75 403 LEU A O 1
ATOM 3106 N N . GLN A 1 404 ? -26.453 68.875 16.094 1 94.69 404 GLN A N 1
ATOM 3107 C CA . GLN A 1 404 ? -26.656 69.938 15.102 1 94.69 404 GLN A CA 1
ATOM 3108 C C . GLN A 1 404 ? -28.141 70.188 14.891 1 94.69 404 GLN A C 1
ATOM 3110 O O . GLN A 1 404 ? -28.531 71.375 14.773 1 94.69 404 GLN A O 1
ATOM 3115 N N . LYS A 1 405 ? -28.922 69.188 14.859 1 94.75 405 LYS A N 1
ATOM 3116 C CA . LYS A 1 405 ? -30.359 69.375 14.68 1 94.75 405 LYS A CA 1
ATOM 3117 C C . LYS A 1 405 ? -31 70.062 15.883 1 94.75 405 LYS A C 1
ATOM 3119 O O . LYS A 1 405 ? -31.875 70.938 15.734 1 94.75 405 LYS A O 1
ATOM 3124 N N . LEU A 1 406 ? -30.516 69.688 17.016 1 93.69 406 LEU A N 1
ATOM 3125 C CA . LEU A 1 406 ? -31.047 70.25 18.234 1 93.69 406 LEU A CA 1
ATOM 3126 C C . LEU A 1 406 ? -30.656 71.75 18.344 1 93.69 406 LEU A C 1
ATOM 3128 O O . LEU A 1 406 ? -31.469 72.562 18.75 1 93.69 406 LEU A O 1
ATOM 3132 N N . GLU A 1 407 ? -29.438 72 18 1 94.19 407 GLU A N 1
ATOM 3133 C CA . GLU A 1 407 ? -28.969 73.375 18.031 1 94.19 407 GLU A CA 1
ATOM 3134 C C . GLU A 1 407 ? -29.688 74.25 16.984 1 94.19 407 GLU A C 1
ATOM 3136 O O . GLU A 1 407 ? -30 75.375 17.234 1 94.19 407 GLU A O 1
ATOM 3141 N N . ALA A 1 408 ? -29.969 73.688 15.844 1 93 408 ALA A N 1
ATOM 3142 C CA . ALA A 1 408 ? -30.734 74.375 14.812 1 93 408 ALA A CA 1
ATOM 3143 C C . ALA A 1 408 ? -32.156 74.688 15.266 1 93 408 ALA A C 1
ATOM 3145 O O . ALA A 1 408 ? -32.688 75.75 15 1 93 408 ALA A O 1
ATOM 3146 N N . SER A 1 409 ? -32.719 73.75 15.898 1 90.75 409 SER A N 1
ATOM 3147 C CA . SER A 1 409 ? -34.062 73.938 16.422 1 90.75 409 SER A CA 1
ATOM 3148 C C . SER A 1 409 ? -34.094 75 17.5 1 90.75 409 SER A C 1
ATOM 3150 O O . SER A 1 409 ? -35.062 75.812 17.562 1 90.75 409 SER A O 1
ATOM 3152 N N . GLU A 1 410 ? -33.094 75 18.312 1 90.75 410 GLU A N 1
ATOM 3153 C CA . GLU A 1 410 ? -33.031 76 19.359 1 90.75 410 GLU A CA 1
ATOM 3154 C C . GLU A 1 410 ? -32.844 77.375 18.781 1 90.75 410 GLU A C 1
ATOM 3156 O O . GLU A 1 410 ? -33.469 78.375 19.234 1 90.75 410 GLU A O 1
ATOM 3161 N N . SER A 1 411 ? -32 77.5 17.812 1 90.75 411 SER A N 1
ATOM 3162 C CA . SER A 1 411 ? -31.781 78.812 17.156 1 90.75 411 SER A CA 1
ATOM 3163 C C . SER A 1 411 ? -33.031 79.312 16.469 1 90.75 411 SER A C 1
ATOM 3165 O O . SER A 1 411 ? -33.312 80.5 16.484 1 90.75 411 SER A O 1
ATOM 3167 N N . GLU A 1 412 ? -33.75 78.438 15.914 1 90.31 412 GLU A N 1
ATOM 3168 C CA . GLU A 1 412 ? -35 78.75 15.273 1 90.31 412 GLU A CA 1
ATOM 3169 C C . GLU A 1 412 ? -36.062 79.188 16.297 1 90.31 412 GLU A C 1
ATOM 3171 O O . GLU A 1 412 ? -36.812 80.188 16.062 1 90.31 412 GLU A O 1
ATOM 3176 N N . ALA A 1 413 ? -36.062 78.625 17.344 1 87.5 413 ALA A N 1
ATOM 3177 C CA . ALA A 1 413 ? -37 78.938 18.406 1 87.5 413 ALA A CA 1
ATOM 3178 C C . ALA A 1 413 ? -36.656 80.312 19 1 87.5 413 ALA A C 1
ATOM 3180 O O . ALA A 1 413 ? -37.562 81.125 19.312 1 87.5 413 ALA A O 1
ATOM 3181 N N . GLN A 1 414 ? -35.406 80.625 19.094 1 86.62 414 GLN A N 1
ATOM 3182 C CA . GLN A 1 414 ? -34.969 81.875 19.609 1 86.62 414 GLN A CA 1
ATOM 3183 C C . GLN A 1 414 ? -35.281 83 18.625 1 86.62 414 GLN A C 1
ATOM 3185 O O . GLN A 1 414 ? -35.719 84.125 19.016 1 86.62 414 GLN A O 1
ATOM 3190 N N . ARG A 1 415 ? -35.156 82.688 17.359 1 87.44 415 ARG A N 1
ATOM 3191 C CA . ARG A 1 415 ? -35.469 83.688 16.312 1 87.44 415 ARG A CA 1
ATOM 3192 C C . ARG A 1 415 ? -36.969 84 16.281 1 87.44 415 ARG A C 1
ATOM 3194 O O . ARG A 1 415 ? -37.375 85.125 16.172 1 87.44 415 ARG A O 1
ATOM 3201 N N . LEU A 1 416 ? -37.719 83 16.422 1 85.94 416 LEU A N 1
ATOM 3202 C CA . LEU A 1 416 ? -39.156 83.188 16.406 1 85.94 416 LEU A CA 1
ATOM 3203 C C . LEU A 1 416 ? -39.625 83.938 17.641 1 85.94 416 LEU A C 1
ATOM 3205 O O . LEU A 1 416 ? -40.531 84.812 17.562 1 85.94 416 LEU A O 1
ATOM 3209 N N . SER A 1 417 ? -39.031 83.688 18.688 1 82.62 417 SER A N 1
ATOM 3210 C CA . SER A 1 417 ? -39.375 84.375 19.906 1 82.62 417 SER A CA 1
ATOM 3211 C C . SER A 1 417 ? -38.969 85.875 19.828 1 82.62 417 SER A C 1
ATOM 3213 O O . SER A 1 417 ? -39.688 86.75 20.312 1 82.62 417 SER A O 1
ATOM 3215 N N . ALA A 1 418 ? -37.844 86.125 19.156 1 82.75 418 ALA A N 1
ATOM 3216 C CA . ALA A 1 418 ? -37.375 87.5 18.984 1 82.75 418 ALA A CA 1
ATOM 3217 C C . ALA A 1 418 ? -38.281 88.312 18.062 1 82.75 418 ALA A C 1
ATOM 3219 O O . ALA A 1 418 ? -38.594 89.438 18.312 1 82.75 418 ALA A O 1
ATOM 3220 N N . VAL A 1 419 ? -38.812 87.625 16.969 1 80.88 419 VAL A N 1
ATOM 3221 C CA . VAL A 1 419 ? -39.719 88.312 16.031 1 80.88 419 VAL A CA 1
ATOM 3222 C C . VAL A 1 419 ? -41.062 88.562 16.688 1 80.88 419 VAL A C 1
ATOM 3224 O O . VAL A 1 419 ? -41.656 89.625 16.5 1 80.88 419 VAL A O 1
ATOM 3227 N N . LEU A 1 420 ? -41.5 87.75 17.484 1 77.44 420 LEU A N 1
ATOM 3228 C CA . LEU A 1 420 ? -42.75 87.938 18.172 1 77.44 420 LEU A CA 1
ATOM 3229 C C . LEU A 1 420 ? -42.656 89.062 19.219 1 77.44 420 LEU A C 1
ATOM 3231 O O . LEU A 1 420 ? -43.594 89.812 19.406 1 77.44 420 LEU A O 1
ATOM 3235 N N . ASN A 1 421 ? -41.5 89.188 19.734 1 74.69 421 ASN A N 1
ATOM 3236 C CA . ASN A 1 421 ? -41.312 90.25 20.719 1 74.69 421 ASN A CA 1
ATOM 3237 C C . ASN A 1 421 ? -41.125 91.625 20.031 1 74.69 421 ASN A C 1
ATOM 3239 O O . ASN A 1 421 ? -41.531 92.688 20.578 1 74.69 421 ASN A O 1
ATOM 3243 N N . ALA A 1 422 ? -40.562 91.812 18.797 1 74.75 422 ALA A N 1
ATOM 3244 C CA . ALA A 1 422 ? -40.406 93.062 18.078 1 74.75 422 ALA A CA 1
ATOM 3245 C C . ALA A 1 422 ? -41.719 93.562 17.5 1 74.75 422 ALA A C 1
ATOM 3247 O O . ALA A 1 422 ? -41.969 94.75 17.422 1 74.75 422 ALA A O 1
ATOM 3248 N N . GLU A 1 423 ? -42.531 92.75 16.797 1 63.91 423 GLU A N 1
ATOM 3249 C CA . GLU A 1 423 ? -43.812 93.188 16.25 1 63.91 423 GLU A CA 1
ATOM 3250 C C . GLU A 1 423 ? -44.812 93.5 17.359 1 63.91 423 GLU A C 1
ATOM 3252 O O . GLU A 1 423 ? -45.906 94 17.109 1 63.91 423 GLU A O 1
ATOM 3257 N N . GLY A 1 424 ? -44.5 94.438 18.25 1 54.09 424 GLY A N 1
ATOM 3258 C CA . GLY A 1 424 ? -45.344 95 19.266 1 54.09 424 GLY A CA 1
ATOM 3259 C C . GLY A 1 424 ? -46.594 94.188 19.547 1 54.09 424 GLY A C 1
ATOM 3260 O O . GLY A 1 424 ? -47.625 94.75 19.969 1 54.09 424 GLY A O 1
ATOM 3261 N N . VAL A 1 425 ? -46.969 93.25 18.781 1 45.59 425 VAL A N 1
ATOM 3262 C CA . VAL A 1 425 ? -48.25 92.625 19 1 45.59 425 VAL A CA 1
ATOM 3263 C C . VAL A 1 425 ? -48.562 92.5 20.484 1 45.59 425 VAL A C 1
ATOM 3265 O O . VAL A 1 425 ? -47.906 91.75 21.188 1 45.59 425 VAL A O 1
ATOM 3268 N N . SER A 1 426 ? -48.688 93.812 21.031 1 42.16 426 SER A N 1
ATOM 3269 C CA . SER A 1 426 ? -49.531 94 22.219 1 42.16 426 SER A CA 1
ATOM 3270 C C . SER A 1 426 ? -50.844 93.312 22.078 1 42.16 426 SER A C 1
ATOM 3272 O O . SER A 1 426 ? -51.812 93.875 21.578 1 42.16 426 SER A O 1
ATOM 3274 N N . GLY A 1 427 ? -51.094 92.438 21.141 1 35.19 427 GLY A N 1
ATOM 3275 C CA . GLY A 1 427 ? -52.438 91.938 21.078 1 35.19 427 GLY A CA 1
ATOM 3276 C C . GLY A 1 427 ? -53.125 91.812 22.438 1 35.19 427 GLY A C 1
ATOM 3277 O O . GLY A 1 427 ? -52.469 91.5 23.422 1 35.19 427 GLY A O 1
ATOM 3278 N N . HIS A 1 428 ? -54.094 92.875 22.672 1 37.25 428 HIS A N 1
ATOM 3279 C CA . HIS A 1 428 ? -55.219 92.75 23.578 1 37.25 428 HIS A CA 1
ATOM 3280 C C . HIS A 1 428 ? -55.75 91.312 23.609 1 37.25 428 HIS A C 1
ATOM 3282 O O . HIS A 1 428 ? -56.406 90.875 22.656 1 37.25 428 HIS A O 1
ATOM 3288 N N . THR A 1 429 ? -55.062 90.438 23.891 1 32.16 429 THR A N 1
ATOM 3289 C CA . THR A 1 429 ? -55.688 89.188 24.234 1 32.16 429 THR A CA 1
ATOM 3290 C C . THR A 1 429 ? -56.875 89.375 25.156 1 32.16 429 THR A C 1
ATOM 3292 O O . THR A 1 429 ? -56.719 89.812 26.297 1 32.16 429 THR A O 1
ATOM 3295 N N . ARG A 1 430 ? -58.031 90 24.5 1 35 430 ARG A N 1
ATOM 3296 C CA . ARG A 1 430 ? -59.312 89.938 25.141 1 35 430 ARG A CA 1
ATOM 3297 C C . ARG A 1 430 ? -59.5 88.625 25.875 1 35 430 ARG A C 1
ATOM 3299 O O . ARG A 1 430 ? -59.125 87.562 25.344 1 35 430 ARG A O 1
ATOM 3306 N N . GLN A 1 431 ? -59.688 88.75 27.172 1 30.95 431 GLN A N 1
ATOM 3307 C CA . GLN A 1 431 ? -60.094 87.75 28.172 1 30.95 431 GLN A CA 1
ATOM 3308 C C . GLN A 1 431 ? -61.344 87.062 27.734 1 30.95 431 GLN A C 1
ATOM 3310 O O . GLN A 1 431 ? -62.469 87.562 27.828 1 30.95 431 GLN A O 1
ATOM 3315 N N . LEU A 1 432 ? -61.531 86.625 26.438 1 31.84 432 LEU A N 1
ATOM 3316 C CA . LEU A 1 432 ? -62.688 85.812 26.375 1 31.84 432 LEU A CA 1
ATOM 3317 C C . LEU A 1 432 ? -62.75 84.812 27.562 1 31.84 432 LEU A C 1
ATOM 3319 O O . LEU A 1 432 ? -61.781 84.125 27.781 1 31.84 432 LEU A O 1
ATOM 3323 N N . SER A 1 433 ? -63.5 85.188 28.547 1 33 433 SER A N 1
ATOM 3324 C CA . SER A 1 433 ? -63.812 84.562 29.828 1 33 433 SER A CA 1
ATOM 3325 C C . SER A 1 433 ? -64.125 83.062 29.641 1 33 433 SER A C 1
ATOM 3327 O O . SER A 1 433 ? -64.438 82.375 30.609 1 33 433 SER A O 1
ATOM 3329 N N . THR A 1 434 ? -64.812 82.812 28.422 1 33.81 434 THR A N 1
ATOM 3330 C CA . THR A 1 434 ? -65.562 81.625 28.844 1 33.81 434 THR A CA 1
ATOM 3331 C C . THR A 1 434 ? -64.562 80.562 29.375 1 33.81 434 THR A C 1
ATOM 3333 O O . THR A 1 434 ? -64.688 80.062 30.5 1 33.81 434 THR A O 1
ATOM 3336 N N . GLY A 1 435 ? -64.688 79.312 28.719 1 34.91 435 GLY A N 1
ATOM 3337 C CA . GLY A 1 435 ? -64.25 78 29.172 1 34.91 435 GLY A CA 1
ATOM 3338 C C . GLY A 1 435 ? -62.75 77.812 29.312 1 34.91 435 GLY A C 1
ATOM 3339 O O . GLY A 1 435 ? -62.125 77.188 28.484 1 34.91 435 GLY A O 1
ATOM 3340 N N . GLY A 1 436 ? -62.188 78.812 29.844 1 34.31 436 GLY A N 1
ATOM 3341 C CA . GLY A 1 436 ? -60.75 79.062 29.922 1 34.31 436 GLY A CA 1
ATOM 3342 C C . GLY A 1 436 ? -60 78 30.688 1 34.31 436 GLY A C 1
ATOM 3343 O O . GLY A 1 436 ? -58.844 78.25 31.062 1 34.31 436 GLY A O 1
ATOM 3344 N N . GLY A 1 437 ? -60.75 77.125 31.391 1 36.06 437 GLY A N 1
ATOM 3345 C CA . GLY A 1 437 ? -60.125 76.375 32.438 1 36.06 437 GLY A CA 1
ATOM 3346 C C . GLY A 1 437 ? -59.031 75.438 31.891 1 36.06 437 GLY A C 1
ATOM 3347 O O . GLY A 1 437 ? -58.031 75.188 32.562 1 36.06 437 GLY A O 1
ATOM 3348 N N . ILE A 1 438 ? -59.438 74.75 30.797 1 40.06 438 ILE A N 1
ATOM 3349 C CA . ILE A 1 438 ? -58.625 73.562 30.484 1 40.06 438 ILE A CA 1
ATOM 3350 C C . ILE A 1 438 ? -57.281 74 29.922 1 40.06 438 ILE A C 1
ATOM 3352 O O . ILE A 1 438 ? -56.281 73.312 30.094 1 40.06 438 ILE A O 1
ATOM 3356 N N . MET A 1 439 ? -57.344 75.125 29.172 1 37.81 439 MET A N 1
ATOM 3357 C CA . MET A 1 439 ? -56.062 75.375 28.484 1 37.81 439 MET A CA 1
ATOM 3358 C C . MET A 1 439 ? -55.031 75.938 29.453 1 37.81 439 MET A C 1
ATOM 3360 O O . MET A 1 439 ? -53.844 75.875 29.203 1 37.81 439 MET A O 1
ATOM 3364 N N . ALA A 1 440 ? -55.469 76.625 30.484 1 41.16 440 ALA A N 1
ATOM 3365 C CA . ALA A 1 440 ? -54.5 77.125 31.469 1 41.16 440 ALA A CA 1
ATOM 3366 C C . ALA A 1 440 ? -53.875 75.938 32.219 1 41.16 440 ALA A C 1
ATOM 3368 O O . ALA A 1 440 ? -52.688 76 32.531 1 41.16 440 ALA A O 1
ATOM 3369 N N . THR A 1 441 ? -54.75 74.875 32.562 1 39.72 441 THR A N 1
ATOM 3370 C CA . THR A 1 441 ? -54.188 73.75 33.219 1 39.72 441 THR A CA 1
ATOM 3371 C C . THR A 1 441 ? -53.188 73 32.281 1 39.72 441 THR A C 1
ATOM 3373 O O . THR A 1 441 ? -52.219 72.438 32.719 1 39.72 441 THR A O 1
ATOM 3376 N N . LEU A 1 442 ? -53.5 72.938 30.922 1 39.16 442 LEU A N 1
ATOM 3377 C CA . LEU A 1 442 ? -52.531 72.312 30.078 1 39.16 442 LEU A CA 1
ATOM 3378 C C . LEU A 1 442 ? -51.219 73.062 30.031 1 39.16 442 LEU A C 1
ATOM 3380 O O . LEU A 1 442 ? -50.125 72.5 29.984 1 39.16 442 LEU A O 1
ATOM 3384 N N . ASN A 1 443 ? -51.344 74.438 30.156 1 43.72 443 ASN A N 1
ATOM 3385 C CA . ASN A 1 443 ? -50.094 75.125 30.203 1 43.72 443 ASN A CA 1
ATOM 3386 C C . ASN A 1 443 ? -49.375 74.938 31.531 1 43.72 443 ASN A C 1
ATOM 3388 O O . ASN A 1 443 ? -48.156 74.938 31.594 1 43.72 443 ASN A O 1
ATOM 3392 N N . SER A 1 444 ? -50.094 74.938 32.594 1 40.47 444 SER A N 1
ATOM 3393 C CA . SER A 1 444 ? -49.438 74.688 33.875 1 40.47 444 SER A CA 1
ATOM 3394 C C . SER A 1 444 ? -48.812 73.312 33.938 1 40.47 444 SER A C 1
ATOM 3396 O O . SER A 1 444 ? -47.812 73.125 34.594 1 40.47 444 SER A O 1
ATOM 3398 N N . LEU A 1 445 ? -49.562 72.25 33.656 1 39.22 445 LEU A N 1
ATOM 3399 C CA . LEU A 1 445 ? -49 70.938 33.781 1 39.22 445 LEU A CA 1
ATOM 3400 C C . LEU A 1 445 ? -47.844 70.75 32.812 1 39.22 445 LEU A C 1
ATOM 3402 O O . LEU A 1 445 ? -47.062 69.75 32.938 1 39.22 445 LEU A O 1
ATOM 3406 N N . ILE A 1 446 ? -47.969 71.25 31.594 1 43.53 446 ILE A N 1
ATOM 3407 C CA . ILE A 1 446 ? -46.781 71.188 30.734 1 43.53 446 ILE A CA 1
ATOM 3408 C C . ILE A 1 446 ? -45.719 72.125 31.266 1 43.53 446 ILE A C 1
ATOM 3410 O O . ILE A 1 446 ? -45.719 73.312 30.938 1 43.53 446 ILE A O 1
ATOM 3414 N N . ASP A 1 447 ? -45.656 72.438 32.375 1 43.72 447 ASP A N 1
ATOM 3415 C CA . ASP A 1 447 ? -44.594 73.062 33.125 1 43.72 447 ASP A CA 1
ATOM 3416 C C . ASP A 1 447 ? -43.219 72.812 32.469 1 43.72 447 ASP A C 1
ATOM 3418 O O . ASP A 1 447 ? -42.188 73.125 33.062 1 43.72 447 ASP A O 1
ATOM 3422 N N . ASN A 1 448 ? -43 71.812 31.594 1 52.72 448 ASN A N 1
ATOM 3423 C CA . ASN A 1 448 ? -41.719 71.688 30.906 1 52.72 448 ASN A CA 1
ATOM 3424 C C . ASN A 1 448 ? -41.469 72.812 29.938 1 52.72 448 ASN A C 1
ATOM 3426 O O . ASN A 1 448 ? -42.188 73 28.953 1 52.72 448 ASN A O 1
ATOM 3430 N N . ASP A 1 449 ? -40.969 73.875 30.469 1 66.19 449 ASP A N 1
ATOM 3431 C CA . ASP A 1 449 ? -40.438 74.938 29.625 1 66.19 449 ASP A CA 1
ATOM 3432 C C . ASP A 1 449 ? -39.719 74.375 28.406 1 66.19 449 ASP A C 1
ATOM 3434 O O . ASP A 1 449 ? -38.688 73.75 28.531 1 66.19 449 ASP A O 1
ATOM 3438 N N . PRO A 1 450 ? -40.438 74.188 27.359 1 77.44 450 PRO A N 1
ATOM 3439 C CA . PRO A 1 450 ? -39.844 73.625 26.156 1 77.44 450 PRO A CA 1
ATOM 3440 C C . PRO A 1 450 ? -38.438 74.125 25.875 1 77.44 450 PRO A C 1
ATOM 3442 O O . PRO A 1 450 ? -37.594 73.375 25.406 1 77.44 450 PRO A O 1
ATOM 3445 N N . ALA A 1 451 ? -38.25 75.375 26.203 1 79.94 451 ALA A N 1
ATOM 3446 C CA . ALA A 1 451 ? -36.906 75.938 25.984 1 79.94 451 ALA A CA 1
ATOM 3447 C C . ALA A 1 451 ? -35.875 75.312 26.922 1 79.94 451 ALA A C 1
ATOM 3449 O O . ALA A 1 451 ? -34.781 75 26.5 1 79.94 451 ALA A O 1
ATOM 3450 N N . MET A 1 452 ? -36.312 75.062 28.156 1 85.5 452 MET A N 1
ATOM 3451 C CA . MET A 1 452 ? -35.406 74.438 29.125 1 85.5 452 MET A CA 1
ATOM 3452 C C . MET A 1 452 ? -35.125 73 28.75 1 85.5 452 MET A C 1
ATOM 3454 O O . MET A 1 452 ? -34 72.5 28.906 1 85.5 452 MET A O 1
ATOM 3458 N N . THR A 1 453 ? -36.188 72.375 28.234 1 86.25 453 THR A N 1
ATOM 3459 C CA . THR A 1 453 ? -36.031 71 27.812 1 86.25 453 THR A CA 1
ATOM 3460 C C . THR A 1 453 ? -35.094 70.875 26.625 1 86.25 453 THR A C 1
ATOM 3462 O O . THR A 1 453 ? -34.25 70 26.578 1 86.25 453 THR A O 1
ATOM 3465 N N . ARG A 1 454 ? -35.156 71.812 25.688 1 86.94 454 ARG A N 1
ATOM 3466 C CA . ARG A 1 454 ? -34.281 71.75 24.516 1 86.94 454 ARG A CA 1
ATOM 3467 C C . ARG A 1 454 ? -32.844 72.062 24.922 1 86.94 454 ARG A C 1
ATOM 3469 O O . ARG A 1 454 ? -31.938 71.375 24.422 1 86.94 454 ARG A O 1
ATOM 3476 N N . ARG A 1 455 ? -32.688 72.875 25.812 1 89.38 455 ARG A N 1
ATOM 3477 C CA . ARG A 1 455 ? -31.328 73.25 26.266 1 89.38 455 ARG A CA 1
ATOM 3478 C C . ARG A 1 455 ? -30.719 72.062 27.062 1 89.38 455 ARG A C 1
ATOM 3480 O O . ARG A 1 455 ? -29.516 71.812 26.969 1 89.38 455 ARG A O 1
ATOM 3487 N N . ASN A 1 456 ? -31.594 71.438 27.844 1 92.06 456 ASN A N 1
ATOM 3488 C CA . ASN A 1 456 ? -31.125 70.312 28.594 1 92.06 456 ASN A CA 1
ATOM 3489 C C . ASN A 1 456 ? -30.734 69.125 27.672 1 92.06 456 ASN A C 1
ATOM 3491 O O . ASN A 1 456 ? -29.766 68.438 27.922 1 92.06 456 ASN A O 1
ATOM 3495 N N . ASN A 1 457 ? -31.484 69 26.625 1 92.19 457 ASN A N 1
ATOM 3496 C CA . ASN A 1 457 ? -31.156 67.938 25.641 1 92.19 457 ASN A CA 1
ATOM 3497 C C . ASN A 1 457 ? -29.859 68.25 24.906 1 92.19 457 ASN A C 1
ATOM 3499 O O . ASN A 1 457 ? -29.094 67.375 24.609 1 92.19 457 ASN A O 1
ATOM 3503 N N . ILE A 1 458 ? -29.578 69.375 24.625 1 94.38 458 ILE A N 1
ATOM 3504 C CA . ILE A 1 458 ? -28.344 69.812 23.984 1 94.38 458 ILE A CA 1
ATOM 3505 C C . ILE A 1 458 ? -27.156 69.562 24.906 1 94.38 458 ILE A C 1
ATOM 3507 O O . ILE A 1 458 ? -26.141 69 24.469 1 94.38 458 ILE A O 1
ATOM 3511 N N . SER A 1 459 ? -27.375 69.875 26.219 1 94.31 459 SER A N 1
ATOM 3512 C CA . SER A 1 459 ? -26.297 69.688 27.172 1 94.31 459 SER A CA 1
ATOM 3513 C C . SER A 1 459 ? -26 68.188 27.344 1 94.31 459 SER A C 1
ATOM 3515 O O . SER A 1 459 ? -24.844 67.812 27.406 1 94.31 459 SER A O 1
ATOM 3517 N N . ARG A 1 460 ? -26.969 67.438 27.438 1 94.62 460 ARG A N 1
ATOM 3518 C CA . ARG A 1 460 ? -26.812 66 27.578 1 94.62 460 ARG A CA 1
ATOM 3519 C C . ARG A 1 460 ? -26.125 65.375 26.344 1 94.62 460 ARG A C 1
ATOM 3521 O O . ARG A 1 460 ? -25.266 64.5 26.469 1 94.62 460 ARG A O 1
ATOM 3528 N N . THR A 1 461 ? -26.5 65.812 25.234 1 95.25 461 THR A N 1
ATOM 3529 C CA . THR A 1 461 ? -25.922 65.312 24 1 95.25 461 THR A CA 1
ATOM 3530 C C . THR A 1 461 ? -24.453 65.688 23.891 1 95.25 461 THR A C 1
ATOM 3532 O O . THR A 1 461 ? -23.625 64.938 23.391 1 95.25 461 THR A O 1
ATOM 3535 N N . LYS A 1 462 ? -24.172 66.875 24.344 1 95.31 462 LYS A N 1
ATOM 3536 C CA . LYS A 1 462 ? -22.781 67.312 24.344 1 95.31 462 LYS A CA 1
ATOM 3537 C C . LYS A 1 462 ? -21.922 66.438 25.281 1 95.31 462 LYS A C 1
ATOM 3539 O O . LYS A 1 462 ? -20.781 66.125 24.953 1 95.31 462 LYS A O 1
ATOM 3544 N N . ASP A 1 463 ? -22.484 66.125 26.422 1 95.44 463 ASP A N 1
ATOM 3545 C CA . ASP A 1 463 ? -21.781 65.25 27.359 1 95.44 463 ASP A CA 1
ATOM 3546 C C . ASP A 1 463 ? -21.562 63.875 26.766 1 95.44 463 ASP A C 1
ATOM 3548 O O . ASP A 1 463 ? -20.484 63.281 26.953 1 95.44 463 ASP A O 1
ATOM 3552 N N . ARG A 1 464 ? -22.484 63.406 26.109 1 95.19 464 ARG A N 1
ATOM 3553 C CA . ARG A 1 464 ? -22.375 62.094 25.469 1 95.19 464 ARG A CA 1
ATOM 3554 C C . ARG A 1 464 ? -21.328 62.094 24.359 1 95.19 464 ARG A C 1
ATOM 3556 O O . ARG A 1 464 ? -20.594 61.125 24.188 1 95.19 464 ARG A O 1
ATOM 3563 N N . ILE A 1 465 ? -21.328 63.062 23.641 1 96.56 465 ILE A N 1
ATOM 3564 C CA . ILE A 1 465 ? -20.359 63.188 22.562 1 96.56 465 ILE A CA 1
ATOM 3565 C C . ILE A 1 465 ? -18.938 63.188 23.141 1 96.56 465 ILE A C 1
ATOM 3567 O O . ILE A 1 465 ? -18.047 62.531 22.609 1 96.56 465 ILE A O 1
ATOM 3571 N N . SER A 1 466 ? -18.797 63.938 24.266 1 96.19 466 SER A N 1
ATOM 3572 C CA . SER A 1 466 ? -17.484 64 24.906 1 96.19 466 SER A CA 1
ATOM 3573 C C . SER A 1 466 ? -17.062 62.625 25.406 1 96.19 466 SER A C 1
ATOM 3575 O O . SER A 1 466 ? -15.898 62.25 25.266 1 96.19 466 SER A O 1
ATOM 3577 N N . THR A 1 467 ? -17.953 61.969 25.922 1 95.94 467 THR A N 1
ATOM 3578 C CA . THR A 1 467 ? -17.672 60.625 26.422 1 95.94 467 THR A CA 1
ATOM 3579 C C . THR A 1 467 ? -17.312 59.688 25.281 1 95.94 467 THR A C 1
ATOM 3581 O O . THR A 1 467 ? -16.359 58.906 25.391 1 95.94 467 THR A O 1
ATOM 3584 N N . ILE A 1 468 ? -18.062 59.688 24.234 1 96.19 468 ILE A N 1
ATOM 3585 C CA . ILE A 1 468 ? -17.828 58.812 23.094 1 96.19 468 ILE A CA 1
ATOM 3586 C C . ILE A 1 468 ? -16.5 59.156 22.438 1 96.19 468 ILE A C 1
ATOM 3588 O O . ILE A 1 468 ? -15.773 58.281 21.969 1 96.19 468 ILE A O 1
ATOM 3592 N N . GLU A 1 469 ? -16.188 60.375 22.375 1 96.12 469 GLU A N 1
ATOM 3593 C CA . GLU A 1 469 ? -14.922 60.812 21.812 1 96.12 469 GLU A CA 1
ATOM 3594 C C . GLU A 1 469 ? -13.742 60.25 22.609 1 96.12 469 GLU A C 1
ATOM 3596 O O . GLU A 1 469 ? -12.742 59.844 22.031 1 96.12 469 GLU A O 1
ATOM 3601 N N . GLU A 1 470 ? -13.883 60.344 23.922 1 95.31 470 GLU A N 1
ATOM 3602 C CA . GLU A 1 470 ? -12.836 59.781 24.781 1 95.31 470 GLU A CA 1
ATOM 3603 C C . GLU A 1 470 ? -12.703 58.281 24.578 1 95.31 470 GLU A C 1
ATOM 3605 O O . GLU A 1 470 ? -11.594 57.781 24.484 1 95.31 470 GLU A O 1
ATOM 3610 N N . GLN A 1 471 ? -13.773 57.625 24.531 1 94.88 471 GLN A N 1
ATOM 3611 C CA . GLN A 1 471 ? -13.766 56.188 24.328 1 94.88 471 GLN A CA 1
ATOM 3612 C C . GLN A 1 471 ? -13.172 55.812 22.969 1 94.88 471 GLN A C 1
ATOM 3614 O O . GLN A 1 471 ? -12.422 54.844 22.859 1 94.88 471 GLN A O 1
ATOM 3619 N N . ARG A 1 472 ? -13.555 56.5 21.984 1 95.31 472 ARG A N 1
ATOM 3620 C CA . ARG A 1 472 ? -13.039 56.281 20.641 1 95.31 472 ARG A CA 1
ATOM 3621 C C . ARG A 1 472 ? -11.523 56.406 20.594 1 95.31 472 ARG A C 1
ATOM 3623 O O . ARG A 1 472 ? -10.828 55.625 19.938 1 95.31 472 ARG A O 1
ATOM 3630 N N . GLU A 1 473 ? -11.062 57.469 21.266 1 95.19 473 GLU A N 1
ATOM 3631 C CA . GLU A 1 473 ? -9.625 57.719 21.25 1 95.19 473 GLU A CA 1
ATOM 3632 C C . GLU A 1 473 ? -8.875 56.594 21.984 1 95.19 473 GLU A C 1
ATOM 3634 O O . GLU A 1 473 ? -7.781 56.219 21.578 1 95.19 473 GLU A O 1
ATOM 3639 N N . VAL A 1 474 ? -9.383 56.188 23.078 1 94.5 474 VAL A N 1
ATOM 3640 C CA . VAL A 1 474 ? -8.789 55.062 23.812 1 94.5 474 VAL A CA 1
ATOM 3641 C C . VAL A 1 474 ? -8.789 53.812 22.938 1 94.5 474 VAL A C 1
ATOM 3643 O O . VAL A 1 474 ? -7.789 53.094 22.859 1 94.5 474 VAL A O 1
ATOM 3646 N N . CYS A 1 475 ? -9.906 53.594 22.312 1 93.94 475 CYS A N 1
ATOM 3647 C CA . CYS A 1 475 ? -10.039 52.438 21.453 1 93.94 475 CYS A CA 1
ATOM 3648 C C . CYS A 1 475 ? -9.07 52.5 20.281 1 93.94 475 CYS A C 1
ATOM 3650 O O . CYS A 1 475 ? -8.484 51.5 19.875 1 93.94 475 CYS A O 1
ATOM 3652 N N . ARG A 1 476 ? -8.953 53.625 19.734 1 95.12 476 ARG A N 1
ATOM 3653 C CA . ARG A 1 476 ? -8.023 53.812 18.625 1 95.12 476 ARG A CA 1
ATOM 3654 C C . ARG A 1 476 ? -6.594 53.531 19.062 1 95.12 476 ARG A C 1
ATOM 3656 O O . ARG A 1 476 ? -5.852 52.844 18.328 1 95.12 476 ARG A O 1
ATOM 3663 N N . ALA A 1 477 ? -6.219 54.031 20.172 1 94.62 477 ALA A N 1
ATOM 3664 C CA . ALA A 1 477 ? -4.871 53.812 20.688 1 94.62 477 ALA A CA 1
ATOM 3665 C C . ALA A 1 477 ? -4.621 52.344 20.969 1 94.62 477 ALA A C 1
ATOM 3667 O O . ALA A 1 477 ? -3.551 51.812 20.656 1 94.62 477 ALA A O 1
ATOM 3668 N N . GLU A 1 478 ? -5.566 51.688 21.516 1 93.56 478 GLU A N 1
ATOM 3669 C CA . GLU A 1 478 ? -5.465 50.25 21.797 1 93.56 478 GLU A CA 1
ATOM 3670 C C . GLU A 1 478 ? -5.32 49.438 20.5 1 93.56 478 GLU A C 1
ATOM 3672 O O . GLU A 1 478 ? -4.539 48.5 20.453 1 93.56 478 GLU A O 1
ATOM 3677 N N . LEU A 1 479 ? -6.125 49.844 19.578 1 95.38 479 LEU A N 1
ATOM 3678 C CA . LEU A 1 479 ? -6.082 49.125 18.297 1 95.38 479 LEU A CA 1
ATOM 3679 C C . LEU A 1 479 ? -4.723 49.312 17.641 1 95.38 479 LEU A C 1
ATOM 3681 O O . LEU A 1 479 ? -4.184 48.375 17.047 1 95.38 479 LEU A O 1
ATOM 3685 N N . GLN A 1 480 ? -4.184 50.438 17.719 1 95.94 480 GLN A N 1
ATOM 3686 C CA . GLN A 1 480 ? -2.885 50.719 17.109 1 95.94 480 GLN A CA 1
ATOM 3687 C C . GLN A 1 480 ? -1.787 49.906 17.781 1 95.94 480 GLN A C 1
ATOM 3689 O O . GLN A 1 480 ? -0.94 49.312 17.094 1 95.94 480 GLN A O 1
ATOM 3694 N N . VAL A 1 481 ? -1.818 49.875 19.094 1 95.31 481 VAL A N 1
ATOM 3695 C CA . VAL A 1 481 ? -0.843 49.094 19.828 1 95.31 481 VAL A CA 1
ATOM 3696 C C . VAL A 1 481 ? -1.032 47.594 19.5 1 95.31 481 VAL A C 1
ATOM 3698 O O . VAL A 1 481 ? -0.058 46.875 19.281 1 95.31 481 VAL A O 1
ATOM 3701 N N . ALA A 1 482 ? -2.246 47.188 19.484 1 96.19 482 ALA A N 1
ATOM 3702 C CA . ALA A 1 482 ? -2.559 45.812 19.156 1 96.19 482 ALA A CA 1
ATOM 3703 C C . ALA A 1 482 ? -2.037 45.438 17.766 1 96.19 482 ALA A C 1
ATOM 3705 O O . ALA A 1 482 ? -1.486 44.344 17.578 1 96.19 482 ALA A O 1
ATOM 3706 N N . ASN A 1 483 ? -2.256 46.344 16.844 1 97.06 483 ASN A N 1
ATOM 3707 C CA . ASN A 1 483 ? -1.779 46.094 15.477 1 97.06 483 ASN A CA 1
ATOM 3708 C C . ASN A 1 483 ? -0.273 45.875 15.453 1 97.06 483 ASN A C 1
ATOM 3710 O O . ASN A 1 483 ? 0.198 44.938 14.773 1 97.06 483 ASN A O 1
ATOM 3714 N N . GLU A 1 484 ? 0.405 46.625 16.172 1 96.81 484 GLU A N 1
ATOM 3715 C CA . GLU A 1 484 ? 1.859 46.5 16.188 1 96.81 484 GLU A CA 1
ATOM 3716 C C . GLU A 1 484 ? 2.299 45.188 16.859 1 96.81 484 GLU A C 1
ATOM 3718 O O . GLU A 1 484 ? 3.168 44.5 16.344 1 96.81 484 GLU A O 1
ATOM 3723 N N . GLU A 1 485 ? 1.736 44.875 17.969 1 96.5 485 GLU A N 1
ATOM 3724 C CA . GLU A 1 485 ? 2.09 43.656 18.703 1 96.5 485 GLU A CA 1
ATOM 3725 C C . GLU A 1 485 ? 1.728 42.406 17.906 1 96.5 485 GLU A C 1
ATOM 3727 O O . GLU A 1 485 ? 2.502 41.438 17.859 1 96.5 485 GLU A O 1
ATOM 3732 N N . ILE A 1 486 ? 0.581 42.438 17.328 1 97.88 486 ILE A N 1
ATOM 3733 C CA . ILE A 1 486 ? 0.113 41.281 16.578 1 97.88 486 ILE A CA 1
ATOM 3734 C C . ILE A 1 486 ? 1.021 41.062 15.367 1 97.88 486 ILE A C 1
ATOM 3736 O O . ILE A 1 486 ? 1.418 39.938 15.086 1 97.88 486 ILE A O 1
ATOM 3740 N N . GLN A 1 487 ? 1.338 42.094 14.734 1 97.25 487 GLN A N 1
ATOM 3741 C CA . GLN A 1 487 ? 2.207 41.969 13.57 1 97.25 487 GLN A CA 1
ATOM 3742 C C . GLN A 1 487 ? 3.568 41.406 13.961 1 97.25 487 GLN A C 1
ATOM 3744 O O . GLN A 1 487 ? 4.102 40.531 13.273 1 97.25 487 GLN A O 1
ATOM 3749 N N . LYS A 1 488 ? 4.078 41.938 15.023 1 96.75 488 LYS A N 1
ATOM 3750 C CA . LYS A 1 488 ? 5.363 41.438 15.508 1 96.75 488 LYS A CA 1
ATOM 3751 C C . LYS A 1 488 ? 5.297 39.938 15.828 1 96.75 488 LYS A C 1
ATOM 3753 O O . LYS A 1 488 ? 6.207 39.188 15.484 1 96.75 488 LYS A O 1
ATOM 3758 N N . ASP A 1 489 ? 4.305 39.5 16.438 1 97.31 489 ASP A N 1
ATOM 3759 C CA . ASP A 1 489 ? 4.184 38.094 16.828 1 97.31 489 ASP A CA 1
ATOM 3760 C C . ASP A 1 489 ? 3.891 37.219 15.617 1 97.31 489 ASP A C 1
ATOM 3762 O O . ASP A 1 489 ? 4.32 36.062 15.562 1 97.31 489 ASP A O 1
ATOM 3766 N N . LEU A 1 490 ? 3.098 37.75 14.703 1 96.69 490 LEU A N 1
ATOM 3767 C CA . LEU A 1 490 ? 2.838 37 13.484 1 96.69 490 LEU A CA 1
ATOM 3768 C C . LEU A 1 490 ? 4.129 36.75 12.695 1 96.69 490 LEU A C 1
ATOM 3770 O O . LEU A 1 490 ? 4.324 35.688 12.109 1 96.69 490 LEU A O 1
ATOM 3774 N N . ASP A 1 491 ? 4.984 37.75 12.688 1 95.69 491 ASP A N 1
ATOM 3775 C CA . ASP A 1 491 ? 6.281 37.625 12.031 1 95.69 491 ASP A CA 1
ATOM 3776 C C . ASP A 1 491 ? 7.121 36.531 12.711 1 95.69 491 ASP A C 1
ATOM 3778 O O . ASP A 1 491 ? 7.738 35.719 12.039 1 95.69 491 ASP A O 1
ATOM 3782 N N . ARG A 1 492 ? 7.152 36.594 13.977 1 94.62 492 ARG A N 1
ATOM 3783 C CA . ARG A 1 492 ? 7.859 35.562 14.727 1 94.62 492 ARG A CA 1
ATOM 3784 C C . ARG A 1 492 ? 7.285 34.188 14.43 1 94.62 492 ARG A C 1
ATOM 3786 O O . ARG A 1 492 ? 8.031 33.25 14.18 1 94.62 492 ARG A O 1
ATOM 3793 N N . PHE A 1 493 ? 6.023 34.062 14.539 1 95.38 493 PHE A N 1
ATOM 3794 C CA . PHE A 1 493 ? 5.344 32.781 14.266 1 95.38 493 PHE A CA 1
ATOM 3795 C C . PHE A 1 493 ? 5.695 32.281 12.875 1 95.38 493 PHE A C 1
ATOM 3797 O O . PHE A 1 493 ? 5.914 31.078 12.688 1 95.38 493 PHE A O 1
ATOM 3804 N N . GLN A 1 494 ? 5.68 33.188 11.93 1 93.06 494 GLN A N 1
ATOM 3805 C CA . GLN A 1 494 ? 6.008 32.812 10.562 1 93.06 494 GLN A CA 1
ATOM 3806 C C . GLN A 1 494 ? 7.418 32.25 10.469 1 93.06 494 GLN A C 1
ATOM 3808 O O . GLN A 1 494 ? 7.648 31.266 9.75 1 93.06 494 GLN A O 1
ATOM 3813 N N . MET A 1 495 ? 8.336 32.812 11.18 1 91.38 495 MET A N 1
ATOM 3814 C CA . MET A 1 495 ? 9.703 32.281 11.188 1 91.38 495 MET A CA 1
ATOM 3815 C C . MET A 1 495 ? 9.758 30.891 11.805 1 91.38 495 MET A C 1
ATOM 3817 O O . MET A 1 495 ? 10.438 30.016 11.281 1 91.38 495 MET A O 1
ATOM 3821 N N . ASP A 1 496 ? 9.07 30.719 12.852 1 90.56 496 ASP A N 1
ATOM 3822 C CA . ASP A 1 496 ? 9.008 29.406 13.5 1 90.56 496 ASP A CA 1
ATOM 3823 C C . ASP A 1 496 ? 8.344 28.375 12.594 1 90.56 496 ASP A C 1
ATOM 3825 O O . ASP A 1 496 ? 8.758 27.219 12.539 1 90.56 496 ASP A O 1
ATOM 3829 N N . LYS A 1 497 ? 7.289 28.781 11.992 1 91.88 497 LYS A N 1
ATOM 3830 C CA . LYS A 1 497 ? 6.559 27.906 11.086 1 91.88 497 LYS A CA 1
ATOM 3831 C C . LYS A 1 497 ? 7.457 27.406 9.961 1 91.88 497 LYS A C 1
ATOM 3833 O O . LYS A 1 497 ? 7.465 26.203 9.648 1 91.88 497 LYS A O 1
ATOM 3838 N N . VAL A 1 498 ? 8.211 28.312 9.352 1 90.31 498 VAL A N 1
ATOM 3839 C CA . VAL A 1 498 ? 9.086 27.953 8.242 1 90.31 498 VAL A CA 1
ATOM 3840 C C . VAL A 1 498 ? 10.133 26.938 8.719 1 90.31 498 VAL A C 1
ATOM 3842 O O . VAL A 1 498 ? 10.398 25.938 8.039 1 90.31 498 VAL A O 1
ATOM 3845 N N . LYS A 1 499 ? 10.672 27.188 9.875 1 89.06 499 LYS A N 1
ATOM 3846 C CA . LYS A 1 499 ? 11.664 26.281 10.438 1 89.06 499 LYS A CA 1
ATOM 3847 C C . LYS A 1 499 ? 11.055 24.906 10.711 1 89.06 499 LYS A C 1
ATOM 3849 O O . LYS A 1 499 ? 11.656 23.875 10.383 1 89.06 499 LYS A O 1
ATOM 3854 N N . ASP A 1 500 ? 9.953 24.891 11.312 1 91 500 ASP A N 1
ATOM 3855 C CA . ASP A 1 500 ? 9.297 23.625 11.656 1 91 500 ASP A CA 1
ATOM 3856 C C . ASP A 1 500 ? 8.914 22.844 10.398 1 91 500 ASP A C 1
ATOM 3858 O O . ASP A 1 500 ? 9.117 21.641 10.336 1 91 500 ASP A O 1
ATOM 3862 N N . LEU A 1 501 ? 8.32 23.531 9.469 1 91.38 501 LEU A N 1
ATOM 3863 C CA . LEU A 1 501 ? 7.887 22.875 8.242 1 91.38 501 LEU A CA 1
ATOM 3864 C C . LEU A 1 501 ? 9.078 22.312 7.469 1 91.38 501 LEU A C 1
ATOM 3866 O O . LEU A 1 501 ? 8.992 21.234 6.875 1 91.38 501 LEU A O 1
ATOM 3870 N N . ARG A 1 502 ? 10.117 23.094 7.426 1 90.56 502 ARG A N 1
ATOM 3871 C CA . ARG A 1 502 ? 11.344 22.578 6.82 1 90.56 502 ARG A CA 1
ATOM 3872 C C . ARG A 1 502 ? 11.781 21.281 7.48 1 90.56 502 ARG A C 1
ATOM 3874 O O . ARG A 1 502 ? 12.094 20.297 6.793 1 90.56 502 ARG A O 1
ATOM 3881 N N . ASN A 1 503 ? 11.812 21.297 8.781 1 89.31 503 ASN A N 1
ATOM 3882 C CA . ASN A 1 503 ? 12.219 20.094 9.523 1 89.31 503 ASN A CA 1
ATOM 3883 C C . ASN A 1 503 ? 11.266 18.938 9.266 1 89.31 503 ASN A C 1
ATOM 3885 O O . ASN A 1 503 ? 11.695 17.781 9.18 1 89.31 503 ASN A O 1
ATOM 3889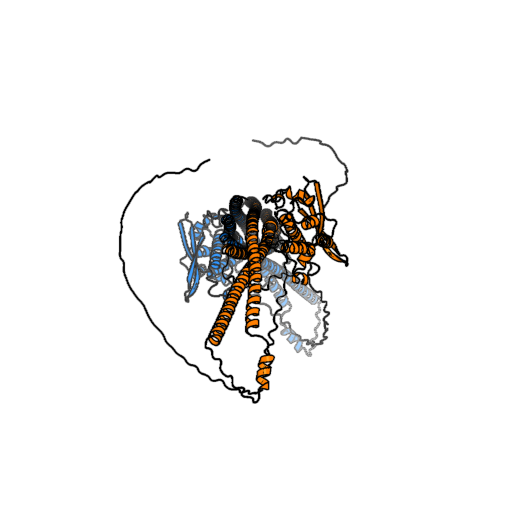 N N . MET A 1 504 ? 10.047 19.203 9.211 1 91.81 504 MET A N 1
ATOM 3890 C CA . MET A 1 504 ? 9.039 18.188 8.922 1 91.81 504 MET A CA 1
ATOM 3891 C C . MET A 1 504 ? 9.289 17.562 7.555 1 91.81 504 MET A C 1
ATOM 3893 O O . MET A 1 504 ? 9.289 16.328 7.422 1 91.81 504 MET A O 1
ATOM 3897 N N . LEU A 1 505 ? 9.5 18.375 6.566 1 92.75 505 LEU A N 1
ATOM 3898 C CA . LEU A 1 505 ? 9.711 17.891 5.207 1 92.75 505 LEU A CA 1
ATOM 3899 C C . LEU A 1 505 ? 11.016 17.109 5.109 1 92.75 505 LEU A C 1
ATOM 3901 O O . LEU A 1 505 ? 11.102 16.125 4.375 1 92.75 505 LEU A O 1
ATOM 3905 N N . LEU A 1 506 ? 11.953 17.594 5.816 1 91.56 506 LEU A N 1
ATOM 3906 C CA . LEU A 1 506 ? 13.227 16.875 5.848 1 91.56 506 LEU A CA 1
ATOM 3907 C C . LEU A 1 506 ? 13.047 15.492 6.469 1 91.56 506 LEU A C 1
ATOM 3909 O O . LEU A 1 506 ? 13.555 14.5 5.938 1 91.56 506 LEU A O 1
ATOM 3913 N N . SER A 1 507 ? 12.398 15.461 7.586 1 91.75 507 SER A N 1
ATOM 3914 C CA . SER A 1 507 ? 12.117 14.188 8.234 1 91.75 507 SER A CA 1
ATOM 3915 C C . SER A 1 507 ? 11.352 13.25 7.305 1 91.75 507 SER A C 1
ATOM 3917 O O . SER A 1 507 ? 11.602 12.047 7.281 1 91.75 507 SER A O 1
ATOM 3919 N N . TYR A 1 508 ? 10.43 13.797 6.625 1 93.75 508 TYR A N 1
ATOM 3920 C CA . TYR A 1 508 ? 9.633 13.031 5.672 1 93.75 508 TYR A CA 1
ATOM 3921 C C . TYR A 1 508 ? 10.523 12.414 4.598 1 93.75 508 TYR A C 1
ATOM 3923 O O . TYR A 1 508 ? 10.453 11.211 4.348 1 93.75 508 TYR A O 1
ATOM 3931 N N . ALA A 1 509 ? 11.328 13.211 4 1 94.06 509 ALA A N 1
ATOM 3932 C CA . ALA A 1 509 ? 12.211 12.758 2.926 1 94.06 509 ALA A CA 1
ATOM 3933 C C . ALA A 1 509 ? 13.203 11.719 3.432 1 94.06 509 ALA A C 1
ATOM 3935 O O . ALA A 1 509 ? 13.477 10.727 2.754 1 94.06 509 ALA A O 1
ATOM 3936 N N . LEU A 1 510 ? 13.688 11.953 4.57 1 93.62 510 LEU A N 1
ATOM 3937 C CA . LEU A 1 510 ? 14.656 11.031 5.152 1 93.62 510 LEU A CA 1
ATOM 3938 C C . LEU A 1 510 ? 14.008 9.68 5.445 1 93.62 510 LEU A C 1
ATOM 3940 O O . LEU A 1 510 ? 14.602 8.633 5.18 1 93.62 510 LEU A O 1
ATOM 3944 N N . ALA A 1 511 ? 12.844 9.742 6.039 1 94.94 511 ALA A N 1
ATOM 3945 C CA . ALA A 1 511 ? 12.125 8.5 6.336 1 94.94 511 ALA A CA 1
ATOM 3946 C C . ALA A 1 511 ? 11.875 7.691 5.07 1 94.94 511 ALA A C 1
ATOM 3948 O O . ALA A 1 511 ? 12.102 6.48 5.043 1 94.94 511 ALA A O 1
ATOM 3949 N N . GLN A 1 512 ? 11.469 8.32 4.031 1 95.94 512 GLN A N 1
ATOM 3950 C CA . GLN A 1 512 ? 11.219 7.652 2.758 1 95.94 512 GLN A CA 1
ATOM 3951 C C . GLN A 1 512 ? 12.508 7.098 2.16 1 95.94 512 GLN A C 1
ATOM 3953 O O . GLN A 1 512 ? 12.547 5.949 1.718 1 95.94 512 GLN A O 1
ATOM 3958 N N . ARG A 1 513 ? 13.492 7.898 2.166 1 95 513 ARG A N 1
ATOM 3959 C CA . ARG A 1 513 ? 14.781 7.457 1.637 1 95 513 ARG A CA 1
ATOM 3960 C C . ARG A 1 513 ? 15.266 6.203 2.354 1 95 513 ARG A C 1
ATOM 3962 O O . ARG A 1 513 ? 15.664 5.227 1.711 1 95 513 ARG A O 1
ATOM 3969 N N . ASP A 1 514 ? 15.203 6.234 3.6 1 95.44 514 ASP A N 1
ATOM 3970 C CA . ASP A 1 514 ? 15.711 5.117 4.391 1 95.44 514 ASP A CA 1
ATOM 3971 C C . ASP A 1 514 ? 14.891 3.854 4.137 1 95.44 514 ASP A C 1
ATOM 3973 O O . ASP A 1 514 ? 15.438 2.754 4.055 1 95.44 514 ASP A O 1
ATOM 3977 N N . PHE A 1 515 ? 13.625 3.945 4.027 1 96.56 515 PHE A N 1
ATOM 3978 C CA . PHE A 1 515 ? 12.75 2.822 3.707 1 96.56 515 PHE A CA 1
ATOM 3979 C C . PHE A 1 515 ? 13.172 2.172 2.393 1 96.56 515 PHE A C 1
ATOM 3981 O O . PHE A 1 515 ? 13.375 0.958 2.334 1 96.56 515 PHE A O 1
ATOM 3988 N N . HIS A 1 516 ? 13.305 2.982 1.401 1 96.81 516 HIS A N 1
ATOM 3989 C CA . HIS A 1 516 ? 13.602 2.447 0.077 1 96.81 516 HIS A CA 1
ATOM 3990 C C . HIS A 1 516 ? 15.023 1.898 0.006 1 96.81 516 HIS A C 1
ATOM 3992 O O . HIS A 1 516 ? 15.281 0.919 -0.698 1 96.81 516 HIS A O 1
ATOM 3998 N N . ARG A 1 517 ? 15.914 2.535 0.714 1 95.88 517 ARG A N 1
ATOM 3999 C CA . ARG A 1 517 ? 17.281 2.037 0.751 1 95.88 517 ARG A CA 1
ATOM 4000 C C . ARG A 1 517 ? 17.344 0.653 1.388 1 95.88 517 ARG A C 1
ATOM 4002 O O . ARG A 1 517 ? 18.031 -0.24 0.876 1 95.88 517 ARG A O 1
ATOM 4009 N N . LYS A 1 518 ? 16.703 0.52 2.475 1 96 518 LYS A N 1
ATOM 4010 C CA . LYS A 1 518 ? 16.672 -0.771 3.156 1 96 518 LYS A CA 1
ATOM 4011 C C . LYS A 1 518 ? 16.031 -1.843 2.271 1 96 518 LYS A C 1
ATOM 4013 O O . LYS A 1 518 ? 16.547 -2.961 2.184 1 96 518 LYS A O 1
ATOM 4018 N N . ALA A 1 519 ? 14.953 -1.481 1.664 1 95.56 519 ALA A N 1
ATOM 4019 C CA . ALA A 1 519 ? 14.266 -2.426 0.788 1 95.56 519 ALA A CA 1
ATOM 4020 C C . ALA A 1 519 ? 15.133 -2.783 -0.418 1 95.56 519 ALA A C 1
ATOM 4022 O O . ALA A 1 519 ? 15.18 -3.943 -0.833 1 95.56 519 ALA A O 1
ATOM 4023 N N . THR A 1 520 ? 15.82 -1.805 -1 1 96.44 520 THR A N 1
ATOM 4024 C CA . THR A 1 520 ? 16.703 -2.053 -2.133 1 96.44 520 THR A CA 1
ATOM 4025 C C . THR A 1 520 ? 17.781 -3.078 -1.769 1 96.44 520 THR A C 1
ATOM 4027 O O . THR A 1 520 ? 18.031 -4.012 -2.529 1 96.44 520 THR A O 1
ATOM 4030 N N . LYS A 1 521 ? 18.312 -2.906 -0.661 1 96.31 521 LYS A N 1
ATOM 4031 C CA . LYS A 1 521 ? 19.359 -3.824 -0.207 1 96.31 521 LYS A CA 1
ATOM 4032 C C . LYS A 1 521 ? 18.812 -5.242 -0.055 1 96.31 521 LYS A C 1
ATOM 4034 O O . LYS A 1 521 ? 19.438 -6.207 -0.486 1 96.31 521 LYS A O 1
ATOM 4039 N N . ALA A 1 522 ? 17.672 -5.363 0.556 1 96.19 522 ALA A N 1
ATOM 4040 C CA . ALA A 1 522 ? 17.047 -6.672 0.763 1 96.19 522 ALA A CA 1
ATOM 4041 C C . ALA A 1 522 ? 16.781 -7.371 -0.567 1 96.19 522 ALA A C 1
ATOM 4043 O O . ALA A 1 522 ? 17.062 -8.562 -0.713 1 96.19 522 ALA A O 1
ATOM 4044 N N . TRP A 1 523 ? 16.328 -6.699 -1.55 1 96.94 523 TRP A N 1
ATOM 4045 C CA . TRP A 1 523 ? 15.961 -7.305 -2.826 1 96.94 523 TRP A CA 1
ATOM 4046 C C . TRP A 1 523 ? 17.188 -7.562 -3.682 1 96.94 523 TRP A C 1
ATOM 4048 O O . TRP A 1 523 ? 17.219 -8.492 -4.484 1 96.94 523 TRP A O 1
ATOM 4058 N N . GLU A 1 524 ? 18.219 -6.746 -3.514 1 96.25 524 GLU A N 1
ATOM 4059 C CA . GLU A 1 524 ? 19.5 -7.035 -4.16 1 96.25 524 GLU A CA 1
ATOM 4060 C C . GLU A 1 524 ? 20.094 -8.352 -3.66 1 96.25 524 GLU A C 1
ATOM 4062 O O . GLU A 1 524 ? 20.641 -9.133 -4.441 1 96.25 524 GLU A O 1
ATOM 4067 N N . GLU A 1 525 ? 19.969 -8.547 -2.414 1 95.44 525 GLU A N 1
ATOM 4068 C CA . GLU A 1 525 ? 20.438 -9.805 -1.83 1 95.44 525 GLU A CA 1
ATOM 4069 C C . GLU A 1 525 ? 19.609 -10.984 -2.334 1 95.44 525 GLU A C 1
ATOM 4071 O O . GLU A 1 525 ? 20.172 -12.039 -2.654 1 95.44 525 GLU A O 1
ATOM 4076 N N . ALA A 1 526 ? 18.297 -10.781 -2.352 1 95.5 526 ALA A N 1
ATOM 4077 C CA . ALA A 1 526 ? 17.438 -11.844 -2.873 1 95.5 526 ALA A CA 1
ATOM 4078 C C . ALA A 1 526 ? 17.781 -12.156 -4.328 1 95.5 526 ALA A C 1
ATOM 4080 O O . ALA A 1 526 ? 17.875 -13.328 -4.711 1 95.5 526 ALA A O 1
ATOM 4081 N N . LYS A 1 527 ? 18 -11.156 -5.141 1 94.12 527 LYS A N 1
ATOM 4082 C CA . LYS A 1 527 ? 18.359 -11.32 -6.547 1 94.12 527 LYS A CA 1
ATOM 4083 C C . LYS A 1 527 ? 19.656 -12.125 -6.684 1 94.12 527 LYS A C 1
ATOM 4085 O O . LYS A 1 527 ? 19.75 -13.031 -7.512 1 94.12 527 LYS A O 1
ATOM 4090 N N . ALA A 1 528 ? 20.625 -11.797 -5.887 1 94.06 528 ALA A N 1
ATOM 4091 C CA . ALA A 1 528 ? 21.938 -12.453 -5.938 1 94.06 528 ALA A CA 1
ATOM 4092 C C . ALA A 1 528 ? 21.812 -13.938 -5.613 1 94.06 528 ALA A C 1
ATOM 4094 O O . ALA A 1 528 ? 22.469 -14.773 -6.23 1 94.06 528 ALA A O 1
ATOM 4095 N N . GLU A 1 529 ? 20.938 -14.234 -4.676 1 92.25 529 GLU A N 1
ATOM 4096 C CA . GLU A 1 529 ? 20.766 -15.633 -4.277 1 92.25 529 GLU A CA 1
ATOM 4097 C C . GLU A 1 529 ? 20 -16.406 -5.348 1 92.25 529 GLU A C 1
ATOM 4099 O O . GLU A 1 529 ? 20.312 -17.578 -5.602 1 92.25 529 GLU A O 1
ATOM 4104 N N . VAL A 1 530 ? 19 -15.797 -5.953 1 92 530 VAL A N 1
ATOM 4105 C CA . VAL A 1 530 ? 18.234 -16.453 -7 1 92 530 VAL A CA 1
ATOM 4106 C C . VAL A 1 530 ? 19.125 -16.719 -8.211 1 92 530 VAL A C 1
ATOM 4108 O O . VAL A 1 530 ? 19.016 -17.766 -8.859 1 92 530 VAL A O 1
ATOM 4111 N N . GLU A 1 531 ? 20.062 -15.867 -8.508 1 89.69 531 GLU A N 1
ATOM 4112 C CA . GLU A 1 531 ? 20.953 -15.969 -9.664 1 89.69 531 GLU A CA 1
ATOM 4113 C C . GLU A 1 531 ? 21.906 -17.156 -9.523 1 89.69 531 GLU A C 1
ATOM 4115 O O . GLU A 1 531 ? 22.484 -17.625 -10.508 1 89.69 531 GLU A O 1
ATOM 4120 N N . LYS A 1 532 ? 22.078 -17.672 -8.336 1 88.81 532 LYS A N 1
ATOM 4121 C CA . LYS A 1 532 ? 22.984 -18.781 -8.094 1 88.81 532 LYS A CA 1
ATOM 4122 C C . LYS A 1 532 ? 22.375 -20.109 -8.562 1 88.81 532 LYS A C 1
ATOM 4124 O O . LYS A 1 532 ? 23.094 -21.094 -8.734 1 88.81 532 LYS A O 1
ATOM 4129 N N . ILE A 1 533 ? 21.094 -20.031 -8.688 1 83.88 533 ILE A N 1
ATOM 4130 C CA . ILE A 1 533 ? 20.453 -21.25 -9.156 1 83.88 533 ILE A CA 1
ATOM 4131 C C . ILE A 1 533 ? 20.812 -21.5 -10.617 1 83.88 533 ILE A C 1
ATOM 4133 O O . ILE A 1 533 ? 20.641 -20.625 -11.461 1 83.88 533 ILE A O 1
ATOM 4137 N N . LYS A 1 534 ? 21.5 -22.656 -10.93 1 73.81 534 LYS A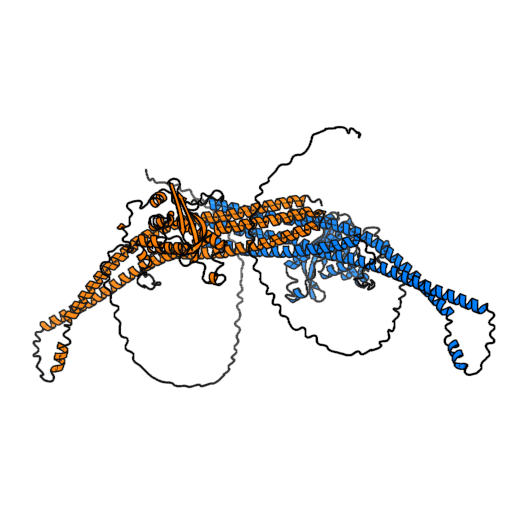 N 1
ATOM 4138 C CA . LYS A 1 534 ? 21.875 -23.047 -12.281 1 73.81 534 LYS A CA 1
ATOM 4139 C C . LYS A 1 534 ? 20.672 -23.562 -13.07 1 73.81 534 LYS A C 1
ATOM 4141 O O . LYS A 1 534 ? 19.859 -24.328 -12.539 1 73.81 534 LYS A O 1
ATOM 4146 N N . PRO A 1 535 ? 20.609 -22.953 -14.352 1 63.75 535 PRO A N 1
ATOM 4147 C CA . PRO A 1 535 ? 19.516 -23.469 -15.18 1 63.75 535 PRO A CA 1
ATOM 4148 C C . PRO A 1 535 ? 19.625 -24.969 -15.445 1 63.75 535 PRO A C 1
ATOM 4150 O O . PRO A 1 535 ? 20.734 -25.516 -15.422 1 63.75 535 PRO A O 1
ATOM 4153 N N . MET B 1 1 ? 40.5 -43.688 -16.562 1 14.01 1 MET B N 1
ATOM 4154 C CA . MET B 1 1 ? 40.906 -44.594 -15.516 1 14.01 1 MET B CA 1
ATOM 4155 C C . MET B 1 1 ? 39.969 -44.5 -14.312 1 14.01 1 MET B C 1
ATOM 4157 O O . MET B 1 1 ? 39.219 -43.5 -14.188 1 14.01 1 MET B O 1
ATOM 4161 N N . LEU B 1 2 ? 40.562 -45.094 -13.086 1 14.78 2 LEU B N 1
ATOM 4162 C CA . LEU B 1 2 ? 40.688 -45.906 -11.867 1 14.78 2 LEU B CA 1
ATOM 4163 C C . LEU B 1 2 ? 40.219 -45.094 -10.648 1 14.78 2 LEU B C 1
ATOM 4165 O O . LEU B 1 2 ? 40.25 -43.875 -10.672 1 14.78 2 LEU B O 1
ATOM 4169 N N . ILE B 1 3 ? 40.062 -45.812 -9.523 1 15.79 3 ILE B N 1
ATOM 4170 C CA . ILE B 1 3 ? 39.312 -46.219 -8.336 1 15.79 3 ILE B CA 1
ATOM 4171 C C . ILE B 1 3 ? 39.719 -45.344 -7.148 1 15.79 3 ILE B C 1
ATOM 4173 O O . ILE B 1 3 ? 38.875 -44.812 -6.438 1 15.79 3 ILE B O 1
ATOM 4177 N N . GLY B 1 4 ? 41.062 -45.312 -6.746 1 15.17 4 GLY B N 1
ATOM 4178 C CA . GLY B 1 4 ? 41.375 -46 -5.5 1 15.17 4 GLY B CA 1
ATOM 4179 C C . GLY B 1 4 ? 40.969 -45.219 -4.27 1 15.17 4 GLY B C 1
ATOM 4180 O O . GLY B 1 4 ? 40.688 -44 -4.367 1 15.17 4 GLY B O 1
ATOM 4181 N N . PRO B 1 5 ? 41.5 -45.656 -3.074 1 15.09 5 PRO B N 1
ATOM 4182 C CA . PRO B 1 5 ? 41.156 -46.062 -1.715 1 15.09 5 PRO B CA 1
ATOM 4183 C C . PRO B 1 5 ? 41.062 -44.906 -0.743 1 15.09 5 PRO B C 1
ATOM 4185 O O . PRO B 1 5 ? 40.031 -44.719 -0.08 1 15.09 5 PRO B O 1
ATOM 4188 N N . SER B 1 6 ? 42.188 -44.625 0.059 1 13.96 6 SER B N 1
ATOM 4189 C CA . SER B 1 6 ? 42.469 -45.062 1.42 1 13.96 6 SER B CA 1
ATOM 4190 C C . SER B 1 6 ? 42 -44.031 2.443 1 13.96 6 SER B C 1
ATOM 4192 O O . SER B 1 6 ? 41.188 -44.344 3.312 1 13.96 6 SER B O 1
ATOM 4194 N N . LEU B 1 7 ? 43 -43.531 3.391 1 14.71 7 LEU B N 1
ATOM 4195 C CA . LEU B 1 7 ? 43.375 -43.812 4.781 1 14.71 7 LEU B CA 1
ATOM 4196 C C . LEU B 1 7 ? 42.688 -42.812 5.719 1 14.71 7 LEU B C 1
ATOM 4198 O O . LEU B 1 7 ? 42.219 -41.781 5.289 1 14.71 7 LEU B O 1
ATOM 4202 N N . LEU B 1 8 ? 43.188 -42.625 7.051 1 13.89 8 LEU B N 1
ATOM 4203 C CA . LEU B 1 8 ? 43.094 -42.969 8.469 1 13.89 8 LEU B CA 1
ATOM 4204 C C . LEU B 1 8 ? 42.781 -41.719 9.289 1 13.89 8 LEU B C 1
ATOM 4206 O O . LEU B 1 8 ? 42.031 -41.781 10.266 1 13.89 8 LEU B O 1
ATOM 4210 N N . ARG B 1 9 ? 43.531 -40.531 9.156 1 14.07 9 ARG B N 1
ATOM 4211 C CA . ARG B 1 9 ? 44.156 -40.219 10.445 1 14.07 9 ARG B CA 1
ATOM 4212 C C . ARG B 1 9 ? 43.062 -39.844 11.469 1 14.07 9 ARG B C 1
ATOM 4214 O O . ARG B 1 9 ? 42.062 -39.219 11.125 1 14.07 9 ARG B O 1
ATOM 4221 N N . SER B 1 10 ? 43.219 -40.125 12.875 1 13.55 10 SER B N 1
ATOM 4222 C CA . SER B 1 10 ? 42.844 -40.438 14.25 1 13.55 10 SER B CA 1
ATOM 4223 C C . SER B 1 10 ? 42.562 -39.125 15.031 1 13.55 10 SER B C 1
ATOM 4225 O O . SER B 1 10 ? 42.188 -39.188 16.188 1 13.55 10 SER B O 1
ATOM 4227 N N . ALA B 1 11 ? 42.719 -38 14.531 1 14.54 11 ALA B N 1
ATOM 4228 C CA . ALA B 1 11 ? 43.25 -37.188 15.633 1 14.54 11 ALA B CA 1
ATOM 4229 C C . ALA B 1 11 ? 42.312 -37.25 16.828 1 14.54 11 ALA B C 1
ATOM 4231 O O . ALA B 1 11 ? 41.094 -37.25 16.672 1 14.54 11 ALA B O 1
ATOM 4232 N N . THR B 1 12 ? 42.906 -37.25 18.016 1 14.34 12 THR B N 1
ATOM 4233 C CA . THR B 1 12 ? 42.938 -37.562 19.438 1 14.34 12 THR B CA 1
ATOM 4234 C C . THR B 1 12 ? 41.844 -36.781 20.188 1 14.34 12 THR B C 1
ATOM 4236 O O . THR B 1 12 ? 41.312 -35.781 19.656 1 14.34 12 THR B O 1
ATOM 4239 N N . ARG B 1 13 ? 42.188 -36.5 21.531 1 14.16 13 ARG B N 1
ATOM 4240 C CA . ARG B 1 13 ? 41.781 -36.938 22.875 1 14.16 13 ARG B CA 1
ATOM 4241 C C . ARG B 1 13 ? 40.906 -35.875 23.531 1 14.16 13 ARG B C 1
ATOM 4243 O O . ARG B 1 13 ? 39.875 -36.219 24.109 1 14.16 13 ARG B O 1
ATOM 4250 N N . GLN B 1 14 ? 41.375 -34.594 23.797 1 14.15 14 GLN B N 1
ATOM 4251 C CA . GLN B 1 14 ? 41.562 -34.375 25.219 1 14.15 14 GLN B CA 1
ATOM 4252 C C . GLN B 1 14 ? 40.25 -34.062 25.906 1 14.15 14 GLN B C 1
ATOM 4254 O O . GLN B 1 14 ? 39.312 -33.562 25.266 1 14.15 14 GLN B O 1
ATOM 4259 N N . SER B 1 15 ? 40.281 -34.219 27.375 1 13.87 15 SER B N 1
ATOM 4260 C CA . SER B 1 15 ? 39.562 -34.656 28.562 1 13.87 15 SER B CA 1
ATOM 4261 C C . SER B 1 15 ? 38.719 -33.531 29.156 1 13.87 15 SER B C 1
ATOM 4263 O O . SER B 1 15 ? 37.688 -33.75 29.781 1 13.87 15 SER B O 1
ATOM 4265 N N . ALA B 1 16 ? 39.062 -32.281 29.188 1 14.31 16 ALA B N 1
ATOM 4266 C CA . ALA B 1 16 ? 39.125 -31.859 30.578 1 14.31 16 ALA B CA 1
ATOM 4267 C C . ALA B 1 16 ? 37.719 -31.906 31.203 1 14.31 16 ALA B C 1
ATOM 4269 O O . ALA B 1 16 ? 36.719 -31.688 30.516 1 14.31 16 ALA B O 1
ATOM 4270 N N . PRO B 1 17 ? 37.75 -31.875 32.625 1 14.22 17 PRO B N 1
ATOM 4271 C CA . PRO B 1 17 ? 36.969 -32.438 33.719 1 14.22 17 PRO B CA 1
ATOM 4272 C C . PRO B 1 17 ? 35.688 -31.641 34 1 14.22 17 PRO B C 1
ATOM 4274 O O . PRO B 1 17 ? 34.594 -32.219 34 1 14.22 17 PRO B O 1
ATOM 4277 N N . SER B 1 18 ? 35.844 -30.531 34.781 1 13.83 18 SER B N 1
ATOM 4278 C CA . SER B 1 18 ? 35.469 -30.609 36.188 1 13.83 18 SER B CA 1
ATOM 4279 C C . SER B 1 18 ? 34 -30.328 36.375 1 13.83 18 SER B C 1
ATOM 4281 O O . SER B 1 18 ? 33.344 -29.812 35.469 1 13.83 18 SER B O 1
ATOM 4283 N N . THR B 1 19 ? 33.719 -29.453 37.469 1 14.01 19 THR B N 1
ATOM 4284 C CA . THR B 1 19 ? 33.188 -29.734 38.812 1 14.01 19 THR B CA 1
ATOM 4285 C C . THR B 1 19 ? 31.703 -29.344 38.844 1 14.01 19 THR B C 1
ATOM 4287 O O . THR B 1 19 ? 30.859 -30.141 39.281 1 14.01 19 THR B O 1
ATOM 4290 N N . ALA B 1 20 ? 31.453 -28.062 39.375 1 14.15 20 ALA B N 1
ATOM 4291 C CA . ALA B 1 20 ? 30.891 -27.844 40.688 1 14.15 20 ALA B CA 1
ATOM 4292 C C . ALA B 1 20 ? 29.359 -27.984 40.688 1 14.15 20 ALA B C 1
ATOM 4294 O O . ALA B 1 20 ? 28.719 -27.656 39.688 1 14.15 20 ALA B O 1
ATOM 4295 N N . ASP B 1 21 ? 28.828 -28.406 41.844 1 13.57 21 ASP B N 1
ATOM 4296 C CA . ASP B 1 21 ? 27.719 -29.125 42.469 1 13.57 21 ASP B CA 1
ATOM 4297 C C . ASP B 1 21 ? 26.484 -28.234 42.625 1 13.57 21 ASP B C 1
ATOM 4299 O O . ASP B 1 21 ? 25.359 -28.688 42.438 1 13.57 21 ASP B O 1
ATOM 4303 N N . LYS B 1 22 ? 26.656 -27 43.219 1 14.58 22 LYS B N 1
ATOM 4304 C CA . LYS B 1 22 ? 25.953 -26.922 44.5 1 14.58 22 LYS B CA 1
ATOM 4305 C C . LYS B 1 22 ? 24.453 -27 44.312 1 14.58 22 LYS B C 1
ATOM 4307 O O . LYS B 1 22 ? 23.938 -26.844 43.188 1 14.58 22 LYS B O 1
ATOM 4312 N N . GLY B 1 23 ? 23.797 -26.188 45.188 1 13.82 23 GLY B N 1
ATOM 4313 C CA . GLY B 1 23 ? 22.906 -26.438 46.312 1 13.82 23 GLY B CA 1
ATOM 4314 C C . GLY B 1 23 ? 21.438 -26.438 45.906 1 13.82 23 GLY B C 1
ATOM 4315 O O . GLY B 1 23 ? 21.078 -26.031 44.812 1 13.82 23 GLY B O 1
ATOM 4316 N N . HIS B 1 24 ? 20.656 -26.203 47 1 14.31 24 HIS B N 1
ATOM 4317 C CA . HIS B 1 24 ? 19.578 -26.906 47.688 1 14.31 24 HIS B CA 1
ATOM 4318 C C . HIS B 1 24 ? 18.203 -26.438 47.219 1 14.31 24 HIS B C 1
ATOM 4320 O O . HIS B 1 24 ? 17.312 -27.266 47.031 1 14.31 24 HIS B O 1
ATOM 4326 N N . GLY B 1 25 ? 17.969 -25.141 47.312 1 14 25 GLY B N 1
ATOM 4327 C CA . GLY B 1 25 ? 16.891 -24.953 48.25 1 14 25 GLY B CA 1
ATOM 4328 C C . GLY B 1 25 ? 15.555 -25.469 47.75 1 14 25 GLY B C 1
ATOM 4329 O O . GLY B 1 25 ? 15.367 -25.625 46.531 1 14 25 GLY B O 1
ATOM 4330 N N . ASN B 1 26 ? 14.633 -25.438 48.75 1 14.09 26 ASN B N 1
ATOM 4331 C CA . ASN B 1 26 ? 13.523 -26.234 49.281 1 14.09 26 ASN B CA 1
ATOM 4332 C C . ASN B 1 26 ? 12.281 -26.109 48.406 1 14.09 26 ASN B C 1
ATOM 4334 O O . ASN B 1 26 ? 12.258 -25.328 47.469 1 14.09 26 ASN B O 1
ATOM 4338 N N . THR B 1 27 ? 11.234 -25.703 49.156 1 14.25 27 THR B N 1
ATOM 4339 C CA . THR B 1 27 ? 10.086 -26.484 49.625 1 14.25 27 THR B CA 1
ATOM 4340 C C . THR B 1 27 ? 8.93 -26.391 48.625 1 14.25 27 THR B C 1
ATOM 4342 O O . THR B 1 27 ? 8.945 -25.547 47.719 1 14.25 27 THR B O 1
ATOM 4345 N N . GLU B 1 28 ? 7.695 -26.281 49.312 1 13.98 28 GLU B N 1
ATOM 4346 C CA . GLU B 1 28 ? 6.566 -27.203 49.438 1 13.98 28 GLU B CA 1
ATOM 4347 C C . GLU B 1 28 ? 5.477 -26.875 48.406 1 13.98 28 GLU B C 1
ATOM 4349 O O . GLU B 1 28 ? 5.039 -27.75 47.656 1 13.98 28 GLU B O 1
ATOM 4354 N N . SER B 1 29 ? 4.508 -26.031 48.875 1 14.08 29 SER B N 1
ATOM 4355 C CA . SER B 1 29 ? 3.197 -26.547 49.25 1 14.08 29 SER B CA 1
ATOM 4356 C C . SER B 1 29 ? 2.248 -26.562 48.062 1 14.08 29 SER B C 1
ATOM 4358 O O . SER B 1 29 ? 2.443 -25.844 47.094 1 14.08 29 SER B O 1
ATOM 4360 N N . THR B 1 30 ? 1.153 -27.438 48.25 1 14.49 30 THR B N 1
ATOM 4361 C CA . THR B 1 30 ? 0.145 -28.297 47.656 1 14.49 30 THR B CA 1
ATOM 4362 C C . THR B 1 30 ? -1.062 -27.484 47.219 1 14.49 30 THR B C 1
ATOM 4364 O O . THR B 1 30 ? -1.939 -28.016 46.5 1 14.49 30 THR B O 1
ATOM 4367 N N . ALA B 1 31 ? -1.228 -26.219 47.438 1 14.44 31 ALA B N 1
ATOM 4368 C CA . ALA B 1 31 ? -2.617 -26.062 47.875 1 14.44 31 ALA B CA 1
ATOM 4369 C C . ALA B 1 31 ? -3.576 -26.516 46.781 1 14.44 31 ALA B C 1
ATOM 4371 O O . ALA B 1 31 ? -3.426 -26.109 45.625 1 14.44 31 ALA B O 1
ATOM 4372 N N . PHE B 1 32 ? -4.469 -27.531 47.094 1 14.27 32 PHE B N 1
ATOM 4373 C CA . PHE B 1 32 ? -5.418 -28.484 46.531 1 14.27 32 PHE B CA 1
ATOM 4374 C C . PHE B 1 32 ? -6.582 -27.75 45.875 1 14.27 32 PHE B C 1
ATOM 4376 O O . PHE B 1 32 ? -6.988 -28.094 44.75 1 14.27 32 PHE B O 1
ATOM 4383 N N . PRO B 1 33 ? -7.375 -26.891 46.719 1 14.11 33 PRO B N 1
ATOM 4384 C CA . PRO B 1 33 ? -8.656 -27.531 47.031 1 14.11 33 PRO B CA 1
ATOM 4385 C C . PRO B 1 33 ? -9.586 -27.609 45.812 1 14.11 33 PRO B C 1
ATOM 4387 O O . PRO B 1 33 ? -9.305 -27.016 44.781 1 14.11 33 PRO B O 1
ATOM 4390 N N . GLN B 1 34 ? -10.953 -27.188 46.156 1 13.82 34 GLN B N 1
ATOM 4391 C CA . GLN B 1 34 ? -12.273 -27.781 46.375 1 13.82 34 GLN B CA 1
ATOM 4392 C C . GLN B 1 34 ? -13.133 -27.641 45.125 1 13.82 34 GLN B C 1
ATOM 4394 O O . GLN B 1 34 ? -12.883 -26.75 44.281 1 13.82 34 GLN B O 1
ATOM 4399 N N . ASP B 1 35 ? -14.312 -28.406 45.094 1 14.34 35 ASP B N 1
ATOM 4400 C CA . ASP B 1 35 ? -15.312 -29.25 44.469 1 14.34 35 ASP B CA 1
ATOM 4401 C C . ASP B 1 35 ? -16.469 -28.406 43.906 1 14.34 35 ASP B C 1
ATOM 4403 O O . ASP B 1 35 ? -17.297 -28.891 43.125 1 14.34 35 ASP B O 1
ATOM 4407 N N . ILE B 1 36 ? -16.719 -27.172 44.312 1 14.45 36 ILE B N 1
ATOM 4408 C CA . ILE B 1 36 ? -18.125 -27.125 44.719 1 14.45 36 ILE B CA 1
ATOM 4409 C C . ILE B 1 36 ? -19.016 -27.531 43.562 1 14.45 36 ILE B C 1
ATOM 4411 O O . ILE B 1 36 ? -18.688 -27.281 42.406 1 14.45 36 ILE B O 1
ATOM 4415 N N . LEU B 1 37 ? -20.359 -27.734 43.969 1 14.09 37 LEU B N 1
ATOM 4416 C CA . LEU B 1 37 ? -21.578 -28.547 43.969 1 14.09 37 LEU B CA 1
ATOM 4417 C C . LEU B 1 37 ? -22.422 -28.219 42.75 1 14.09 37 LEU B C 1
ATOM 4419 O O . LEU B 1 37 ? -22.812 -29.125 42 1 14.09 37 LEU B O 1
ATOM 4423 N N . THR B 1 38 ? -23.422 -27.266 42.969 1 14.75 38 THR B N 1
ATOM 4424 C CA . THR B 1 38 ? -24.828 -27.656 43.094 1 14.75 38 THR B CA 1
ATOM 4425 C C . THR B 1 38 ? -25.484 -27.781 41.719 1 14.75 38 THR B C 1
ATOM 4427 O O . THR B 1 38 ? -24.984 -27.25 40.719 1 14.75 38 THR B O 1
ATOM 4430 N N . GLY B 1 39 ? -26.859 -28.172 41.781 1 13.97 39 GLY B N 1
ATOM 4431 C CA . GLY B 1 39 ? -27.922 -29.078 41.375 1 13.97 39 GLY B CA 1
ATOM 4432 C C . GLY B 1 39 ? -28.719 -28.578 40.188 1 13.97 39 GLY B C 1
ATOM 4433 O O . GLY B 1 39 ? -28.938 -29.312 39.219 1 13.97 39 GLY B O 1
ATOM 4434 N N . PRO B 1 40 ? -29.328 -27.297 40.188 1 15.04 40 PRO B N 1
ATOM 4435 C CA . PRO B 1 40 ? -30.766 -27.625 40.188 1 15.04 40 PRO B CA 1
ATOM 4436 C C . PRO B 1 40 ? -31.234 -28.156 38.844 1 15.04 40 PRO B C 1
ATOM 4438 O O . PRO B 1 40 ? -30.531 -28 37.844 1 15.04 40 PRO B O 1
ATOM 4441 N N . SER B 1 41 ? -32.625 -28.516 38.781 1 13.95 41 SER B N 1
ATOM 4442 C CA . SER B 1 41 ? -33.75 -29.422 38.469 1 13.95 41 SER B CA 1
ATOM 4443 C C . SER B 1 41 ? -34.406 -29.047 37.156 1 13.95 41 SER B C 1
ATOM 4445 O O . SER B 1 41 ? -34.812 -29.922 36.406 1 13.95 41 SER B O 1
ATOM 4447 N N . ALA B 1 42 ? -34.75 -27.719 36.906 1 14.28 42 ALA B N 1
ATOM 4448 C CA . ALA B 1 42 ? -36.188 -27.609 36.688 1 14.28 42 ALA B CA 1
ATOM 4449 C C . ALA B 1 42 ? -36.625 -28.359 35.438 1 14.28 42 ALA B C 1
ATOM 4451 O O . ALA B 1 42 ? -35.844 -28.484 34.469 1 14.28 42 ALA B O 1
ATOM 4452 N N . ASN B 1 43 ? -37.938 -28.859 35.344 1 13.72 43 ASN B N 1
ATOM 4453 C CA . ASN B 1 43 ? -38.938 -29.859 35 1 13.72 43 ASN B CA 1
ATOM 4454 C C . ASN B 1 43 ? -39.406 -29.719 33.562 1 13.72 43 ASN B C 1
ATOM 4456 O O . ASN B 1 43 ? -39.438 -30.703 32.812 1 13.72 43 ASN B O 1
ATOM 4460 N N . SER B 1 44 ? -40.188 -28.609 33.219 1 14.57 44 SER B N 1
ATOM 4461 C CA . SER B 1 44 ? -41.594 -28.922 32.969 1 14.57 44 SER B CA 1
ATOM 4462 C C . SER B 1 44 ? -41.781 -29.531 31.578 1 14.57 44 SER B C 1
ATOM 4464 O O . SER B 1 44 ? -40.938 -29.422 30.719 1 14.57 44 SER B O 1
ATOM 4466 N N . THR B 1 45 ? -43.156 -29.766 31.234 1 14.53 45 THR B N 1
ATOM 4467 C CA . THR B 1 45 ? -44.156 -30.734 30.797 1 14.53 45 THR B CA 1
ATOM 4468 C C . THR B 1 45 ? -44.438 -30.578 29.297 1 14.53 45 THR B C 1
ATOM 4470 O O . THR B 1 45 ? -44.969 -31.484 28.672 1 14.53 45 THR B O 1
ATOM 4473 N N . ARG B 1 46 ? -44.156 -29.516 28.594 1 14.3 46 ARG B N 1
ATOM 4474 C CA . ARG B 1 46 ? -45.375 -29.25 27.844 1 14.3 46 ARG B CA 1
ATOM 4475 C C . ARG B 1 46 ? -45.719 -30.422 26.938 1 14.3 46 ARG B C 1
ATOM 4477 O O . ARG B 1 46 ? -44.844 -31.141 26.469 1 14.3 46 ARG B O 1
ATOM 4484 N N . ASN B 1 47 ? -47 -30.453 26.484 1 14.28 47 ASN B N 1
ATOM 4485 C CA . ASN B 1 47 ? -48.156 -31.312 26.188 1 14.28 47 ASN B CA 1
ATOM 4486 C C . ASN B 1 47 ? -48 -32 24.844 1 14.28 47 ASN B C 1
ATOM 4488 O O . ASN B 1 47 ? -47.094 -31.688 24.062 1 14.28 47 ASN B O 1
ATOM 4492 N N . SER B 1 48 ? -49.094 -31.922 24 1 14.7 48 SER B N 1
ATOM 4493 C CA . SER B 1 48 ? -50.156 -32.875 23.688 1 14.7 48 SER B CA 1
ATOM 4494 C C . SER B 1 48 ? -49.906 -33.531 22.312 1 14.7 48 SER B C 1
ATOM 4496 O O . SER B 1 48 ? -49.969 -34.75 22.172 1 14.7 48 SER B O 1
ATOM 4498 N N . MET B 1 49 ? -50.156 -32.719 21.172 1 15.55 49 MET B N 1
ATOM 4499 C CA . MET B 1 49 ? -51.312 -33.25 20.406 1 15.55 49 MET B CA 1
ATOM 4500 C C . MET B 1 49 ? -50.875 -34.375 19.484 1 15.55 49 MET B C 1
ATOM 4502 O O . MET B 1 49 ? -49.688 -34.5 19.141 1 15.55 49 MET B O 1
ATOM 4506 N N . ASN B 1 50 ? -51.906 -35.188 18.953 1 14.82 50 ASN B N 1
ATOM 4507 C CA . ASN B 1 50 ? -52.344 -36.531 18.656 1 14.82 50 ASN B CA 1
ATOM 4508 C C . ASN B 1 50 ? -52.031 -36.938 17.219 1 14.82 50 ASN B C 1
ATOM 4510 O O . ASN B 1 50 ? -51.938 -38.125 16.906 1 14.82 50 ASN B O 1
ATOM 4514 N N . PHE B 1 51 ? -51.844 -36.125 16.234 1 16.94 51 PHE B N 1
ATOM 4515 C CA . PHE B 1 51 ? -52.75 -36.531 15.172 1 16.94 51 PHE B CA 1
ATOM 4516 C C . PHE B 1 51 ? -52.25 -37.844 14.531 1 16.94 51 PHE B C 1
ATOM 4518 O O . PHE B 1 51 ? -51.062 -38.062 14.406 1 16.94 51 PHE B O 1
ATOM 4525 N N . SER B 1 52 ? -53.188 -38.719 14.141 1 15.1 52 SER B N 1
ATOM 4526 C CA . SER B 1 52 ? -53.469 -40.125 13.945 1 15.1 52 SER B CA 1
ATOM 4527 C C . SER B 1 52 ? -52.875 -40.625 12.641 1 15.1 52 SER B C 1
ATOM 4529 O O . SER B 1 52 ? -52.312 -41.75 12.586 1 15.1 52 SER B O 1
ATOM 4531 N N . ASN B 1 53 ? -53.156 -40.125 11.469 1 15.66 53 ASN B N 1
ATOM 4532 C CA . ASN B 1 53 ? -53.906 -41.031 10.633 1 15.66 53 ASN B CA 1
ATOM 4533 C C . ASN B 1 53 ? -53.031 -42.125 10.031 1 15.66 53 ASN B C 1
ATOM 4535 O O . ASN B 1 53 ? -51.812 -41.938 9.898 1 15.66 53 ASN B O 1
ATOM 4539 N N . SER B 1 54 ? -53.656 -43.188 9.375 1 15.06 54 SER B N 1
ATOM 4540 C CA . SER B 1 54 ? -53.656 -44.625 9.195 1 15.06 54 SER B CA 1
ATOM 4541 C C . SER B 1 54 ? -52.812 -45.031 7.992 1 15.06 54 SER B C 1
ATOM 4543 O O . SER B 1 54 ? -52.25 -46.125 7.961 1 15.06 54 SER B O 1
ATOM 4545 N N . ALA B 1 55 ? -52.812 -44.375 6.82 1 15.8 55 ALA B N 1
ATOM 4546 C CA . ALA B 1 55 ? -53.281 -45.25 5.738 1 15.8 55 ALA B CA 1
ATOM 4547 C C . ALA B 1 55 ? -52.25 -46.312 5.41 1 15.8 55 ALA B C 1
ATOM 4549 O O . ALA B 1 55 ? -51.062 -46.094 5.555 1 15.8 55 ALA B O 1
ATOM 4550 N N . ASN B 1 56 ? -52.719 -47.5 4.902 1 14.95 56 ASN B N 1
ATOM 4551 C CA . ASN B 1 56 ? -52.406 -48.938 4.832 1 14.95 56 ASN B CA 1
ATOM 4552 C C . ASN B 1 56 ? -51.25 -49.219 3.891 1 14.95 56 ASN B C 1
ATOM 4554 O O . ASN B 1 56 ? -50.812 -48.344 3.148 1 14.95 56 ASN B O 1
ATOM 4558 N N . SER B 1 57 ? -51.469 -50.344 2.998 1 15.85 57 SER B N 1
ATOM 4559 C CA . SER B 1 57 ? -50.938 -51.688 2.939 1 15.85 57 SER B CA 1
ATOM 4560 C C . SER B 1 57 ? -49.938 -51.875 1.811 1 15.85 57 SER B C 1
ATOM 4562 O O . SER B 1 57 ? -48.906 -52.5 1.986 1 15.85 57 SER B O 1
ATOM 4564 N N . GLU B 1 58 ? -50.219 -51.5 0.475 1 17.66 58 GLU B N 1
ATOM 4565 C CA . GLU B 1 58 ? -50.219 -52.594 -0.485 1 17.66 58 GLU B CA 1
ATOM 4566 C C . GLU B 1 58 ? -48.781 -52.938 -0.913 1 17.66 58 GLU B C 1
ATOM 4568 O O . GLU B 1 58 ? -47.938 -52.062 -1.04 1 17.66 58 GLU B O 1
ATOM 4573 N N . ASP B 1 59 ? -48.375 -54.25 -0.975 1 16.78 59 ASP B N 1
ATOM 4574 C CA . ASP B 1 59 ? -47.219 -55.125 -0.999 1 16.78 59 ASP B CA 1
ATOM 4575 C C . ASP B 1 59 ? -46.656 -55.25 -2.41 1 16.78 59 ASP B C 1
ATOM 4577 O O . ASP B 1 59 ? -45.719 -56.031 -2.65 1 16.78 59 ASP B O 1
ATOM 4581 N N . GLU B 1 60 ? -46.906 -54.438 -3.426 1 19.44 60 GLU B N 1
ATOM 4582 C CA . GLU B 1 60 ? -46.75 -55.156 -4.672 1 19.44 60 GLU B CA 1
ATOM 4583 C C . GLU B 1 60 ? -45.281 -55.562 -4.871 1 19.44 60 GLU B C 1
ATOM 4585 O O . GLU B 1 60 ? -44.375 -54.812 -4.527 1 19.44 60 GLU B O 1
ATOM 4590 N N . SER B 1 61 ? -44.969 -56.906 -5.191 1 17.61 61 SER B N 1
ATOM 4591 C CA . SER B 1 61 ? -43.875 -57.875 -5.297 1 17.61 61 SER B CA 1
ATOM 4592 C C . SER B 1 61 ? -43 -57.594 -6.531 1 17.61 61 SER B C 1
ATOM 4594 O O . SER B 1 61 ? -42.188 -58.438 -6.902 1 17.61 61 SER B O 1
ATOM 4596 N N . SER B 1 62 ? -42.781 -56.406 -7.02 1 19.02 62 SER B N 1
ATOM 4597 C CA . SER B 1 62 ? -42.281 -56.438 -8.391 1 19.02 62 SER B CA 1
ATOM 4598 C C . SER B 1 62 ? -40.906 -57.125 -8.461 1 19.02 62 SER B C 1
ATOM 4600 O O . SER B 1 62 ? -40.094 -56.969 -7.566 1 19.02 62 SER B O 1
ATOM 4602 N N . GLY B 1 63 ? -40.75 -58.312 -9.266 1 18.81 63 GLY B N 1
ATOM 4603 C CA . GLY B 1 63 ? -39.75 -59.312 -9.625 1 18.81 63 GLY B CA 1
ATOM 4604 C C . GLY B 1 63 ? -38.531 -58.719 -10.305 1 18.81 63 GLY B C 1
ATOM 4605 O O . GLY B 1 63 ? -38.656 -57.781 -11.094 1 18.81 63 GLY B O 1
ATOM 4606 N N . GLY B 1 64 ? -37.312 -58.688 -9.758 1 19.67 64 GLY B N 1
ATOM 4607 C CA . GLY B 1 64 ? -35.969 -58.156 -10.078 1 19.67 64 GLY B CA 1
ATOM 4608 C C . GLY B 1 64 ? -35.312 -58.906 -11.227 1 19.67 64 GLY B C 1
ATOM 4609 O O . GLY B 1 64 ? -34.906 -60.062 -11.078 1 19.67 64 GLY B O 1
ATOM 4610 N N . SER B 1 65 ? -35.844 -58.781 -12.508 1 20.86 65 SER B N 1
ATOM 4611 C CA . SER B 1 65 ? -35.188 -59.5 -13.617 1 20.86 65 SER B CA 1
ATOM 4612 C C . SER B 1 65 ? -33.719 -59.094 -13.742 1 20.86 65 SER B C 1
ATOM 4614 O O . SER B 1 65 ? -33.375 -57.906 -13.617 1 20.86 65 SER B O 1
ATOM 4616 N N . GLN B 1 66 ? -32.688 -60 -13.508 1 20.7 66 GLN B N 1
ATOM 4617 C CA . GLN B 1 66 ? -31.219 -60 -13.555 1 20.7 66 GLN B CA 1
ATOM 4618 C C . GLN B 1 66 ? -30.719 -59.75 -14.969 1 20.7 66 GLN B C 1
ATOM 4620 O O . GLN B 1 66 ? -30.922 -60.562 -15.859 1 20.7 66 GLN B O 1
ATOM 4625 N N . HIS B 1 67 ? -30.812 -58.562 -15.617 1 23.11 67 HIS B N 1
ATOM 4626 C CA . HIS B 1 67 ? -30.312 -58.281 -16.953 1 23.11 67 HIS B CA 1
ATOM 4627 C C . HIS B 1 67 ? -28.828 -58.625 -17.078 1 23.11 67 HIS B C 1
ATOM 4629 O O . HIS B 1 67 ? -28.016 -58.188 -16.281 1 23.11 67 HIS B O 1
ATOM 4635 N N . ASP B 1 68 ? -28.422 -59.812 -17.641 1 23.84 68 ASP B N 1
ATOM 4636 C CA . ASP B 1 68 ? -27.109 -60.344 -18.016 1 23.84 68 ASP B CA 1
ATOM 4637 C C . ASP B 1 68 ? -26.375 -59.344 -18.953 1 23.84 68 ASP B C 1
ATOM 4639 O O . ASP B 1 68 ? -26.938 -58.938 -19.969 1 23.84 68 ASP B O 1
ATOM 4643 N N . VAL B 1 69 ? -25.484 -58.5 -18.516 1 28.12 69 VAL B N 1
ATOM 4644 C CA . VAL B 1 69 ? -24.672 -57.594 -19.312 1 28.12 69 VAL B CA 1
ATOM 4645 C C . VAL B 1 69 ? -23.891 -58.406 -20.359 1 28.12 69 VAL B C 1
ATOM 4647 O O . VAL B 1 69 ? -23.203 -59.375 -20.016 1 28.12 69 VAL B O 1
ATOM 4650 N N . PRO B 1 70 ? -24.359 -58.438 -21.609 1 28.48 70 PRO B N 1
ATOM 4651 C CA . PRO B 1 70 ? -23.672 -59.156 -22.688 1 28.48 70 PRO B CA 1
ATOM 4652 C C . PRO B 1 70 ? -22.188 -58.781 -22.797 1 28.48 70 PRO B C 1
ATOM 4654 O O . PRO B 1 70 ? -21.828 -57.625 -22.641 1 28.48 70 PRO B O 1
ATOM 4657 N N . VAL B 1 71 ? -21.312 -59.688 -22.438 1 29.27 71 VAL B N 1
ATOM 4658 C CA . VAL B 1 71 ? -19.875 -59.594 -22.641 1 29.27 71 VAL B CA 1
ATOM 4659 C C . VAL B 1 71 ? -19.578 -59.438 -24.141 1 29.27 71 VAL B C 1
ATOM 4661 O O . VAL B 1 71 ? -19.906 -60.312 -24.938 1 29.27 71 VAL B O 1
ATOM 4664 N N . THR B 1 72 ? -19.906 -58.312 -24.797 1 28.05 72 THR B N 1
ATOM 4665 C CA . THR B 1 72 ? -19.484 -58.062 -26.172 1 28.05 72 THR B CA 1
ATOM 4666 C C . THR B 1 72 ? -18.062 -58.562 -26.406 1 28.05 72 THR B C 1
ATOM 4668 O O . THR B 1 72 ? -17.172 -58.344 -25.578 1 28.05 72 THR B O 1
ATOM 4671 N N . THR B 1 73 ? -17.922 -59.656 -27.109 1 24.17 73 THR B N 1
ATOM 4672 C CA . THR B 1 73 ? -16.688 -60.188 -27.641 1 24.17 73 THR B CA 1
ATOM 4673 C C . THR B 1 73 ? -15.836 -59.125 -28.281 1 24.17 73 THR B C 1
ATOM 4675 O O . THR B 1 73 ? -16.125 -58.656 -29.391 1 24.17 73 THR B O 1
ATOM 4678 N N . ALA B 1 74 ? -15.312 -58.094 -27.594 1 32.09 74 ALA B N 1
ATOM 4679 C CA . ALA B 1 74 ? -14.273 -57.25 -28.156 1 32.09 74 ALA B CA 1
ATOM 4680 C C . ALA B 1 74 ? -13.133 -58.062 -28.75 1 32.09 74 ALA B C 1
ATOM 4682 O O . ALA B 1 74 ? -12.391 -58.719 -28.031 1 32.09 74 ALA B O 1
ATOM 4683 N N . SER B 1 75 ? -13.367 -58.781 -29.984 1 27.33 75 SER B N 1
ATOM 4684 C CA . SER B 1 75 ? -12.305 -59.438 -30.734 1 27.33 75 SER B CA 1
ATOM 4685 C C . SER B 1 75 ? -10.953 -58.781 -30.484 1 27.33 75 SER B C 1
ATOM 4687 O O . SER B 1 75 ? -10.891 -57.688 -29.953 1 27.33 75 SER B O 1
ATOM 4689 N N . LEU B 1 76 ? -9.797 -59.281 -31.344 1 28.31 76 LEU B N 1
ATOM 4690 C CA . LEU B 1 76 ? -8.344 -59.156 -31.391 1 28.31 76 LEU B CA 1
ATOM 4691 C C . LEU B 1 76 ? -7.926 -57.719 -31.672 1 28.31 76 LEU B C 1
ATOM 4693 O O . LEU B 1 76 ? -7.699 -57.375 -32.812 1 28.31 76 LEU B O 1
ATOM 4697 N N . ALA B 1 77 ? -8.656 -56.719 -31.406 1 31.86 77 ALA B N 1
ATOM 4698 C CA . ALA B 1 77 ? -7.938 -55.438 -31.562 1 31.86 77 ALA B CA 1
ATOM 4699 C C . ALA B 1 77 ? -6.547 -55.531 -30.953 1 31.86 77 ALA B C 1
ATOM 4701 O O . ALA B 1 77 ? -6.41 -55.781 -29.75 1 31.86 77 ALA B O 1
ATOM 4702 N N . ALA B 1 78 ? -5.535 -55.969 -31.703 1 31.88 78 ALA B N 1
ATOM 4703 C CA . ALA B 1 78 ? -4.09 -56.031 -31.5 1 31.88 78 ALA B CA 1
ATOM 4704 C C . ALA B 1 78 ? -3.627 -54.938 -30.547 1 31.88 78 ALA B C 1
ATOM 4706 O O . ALA B 1 78 ? -4.266 -53.875 -30.438 1 31.88 78 ALA B O 1
ATOM 4707 N N . SER B 1 79 ? -2.678 -55.312 -29.641 1 33.5 79 SER B N 1
ATOM 4708 C CA . SER B 1 79 ? -1.916 -54.906 -28.469 1 33.5 79 SER B CA 1
ATOM 4709 C C . SER B 1 79 ? -1.301 -53.5 -28.688 1 33.5 79 SER B C 1
ATOM 4711 O O . SER B 1 79 ? -0.191 -53.25 -28.219 1 33.5 79 SER B O 1
ATOM 4713 N N . THR B 1 80 ? -1.72 -52.781 -29.734 1 35.75 80 THR B N 1
ATOM 4714 C CA . THR B 1 80 ? -0.936 -51.562 -29.688 1 35.75 80 THR B CA 1
ATOM 4715 C C . THR B 1 80 ? -1.018 -50.906 -28.312 1 35.75 80 THR B C 1
ATOM 4717 O O . THR B 1 80 ? -2.092 -50.844 -27.719 1 35.75 80 THR B O 1
ATOM 4720 N N . VAL B 1 81 ? 0.018 -51.031 -27.516 1 39.25 81 VAL B N 1
ATOM 4721 C CA . VAL B 1 81 ? 0.054 -50.594 -26.109 1 39.25 81 VAL B CA 1
ATOM 4722 C C . VAL B 1 81 ? -1.047 -49.594 -25.844 1 39.25 81 VAL B C 1
ATOM 4724 O O . VAL B 1 81 ? -1.873 -49.781 -24.953 1 39.25 81 VAL B O 1
ATOM 4727 N N . PHE B 1 82 ? -0.848 -48.312 -25.891 1 42.34 82 PHE B N 1
ATOM 4728 C CA . PHE B 1 82 ? -1.833 -47.281 -25.609 1 42.34 82 PHE B CA 1
ATOM 4729 C C . PHE B 1 82 ? -2.77 -47.094 -26.797 1 42.34 82 PHE B C 1
ATOM 4731 O O . PHE B 1 82 ? -3.148 -45.969 -27.109 1 42.34 82 PHE B O 1
ATOM 4738 N N . GLY B 1 83 ? -3.293 -48.375 -27.406 1 41.38 83 GLY B N 1
ATOM 4739 C CA . GLY B 1 83 ? -4.082 -48.281 -28.625 1 41.38 83 GLY B CA 1
ATOM 4740 C C . GLY B 1 83 ? -3.367 -47.5 -29.734 1 41.38 83 GLY B C 1
ATOM 4741 O O . GLY B 1 83 ? -3.994 -47.062 -30.688 1 41.38 83 GLY B O 1
ATOM 4742 N N . ARG B 1 84 ? -2.238 -46.875 -29.344 1 42.88 84 ARG B N 1
ATOM 4743 C CA . ARG B 1 84 ? -1.38 -46.25 -30.359 1 42.88 84 ARG B CA 1
ATOM 4744 C C . ARG B 1 84 ? -0.873 -47.281 -31.359 1 42.88 84 ARG B C 1
ATOM 4746 O O . ARG B 1 84 ? -0.359 -48.344 -30.953 1 42.88 84 ARG B O 1
ATOM 4753 N N . ALA B 1 85 ? -1.412 -47.562 -32.344 1 40.78 85 ALA B N 1
ATOM 4754 C CA . ALA B 1 85 ? -0.649 -48.062 -33.5 1 40.78 85 ALA B CA 1
ATOM 4755 C C . ALA B 1 85 ? 0.798 -47.562 -33.438 1 40.78 85 ALA B C 1
ATOM 4757 O O . ALA B 1 85 ? 1.157 -46.594 -34.062 1 40.78 85 ALA B O 1
ATOM 4758 N N . ASP B 1 86 ? 1.479 -47.406 -32.375 1 41.66 86 ASP B N 1
ATOM 4759 C CA . ASP B 1 86 ? 2.68 -46.75 -31.859 1 41.66 86 ASP B CA 1
ATOM 4760 C C . ASP B 1 86 ? 3.926 -47.25 -32.594 1 41.66 86 ASP B C 1
ATOM 4762 O O . ASP B 1 86 ? 4.852 -46.469 -32.844 1 41.66 86 ASP B O 1
ATOM 4766 N N . GLU B 1 87 ? 4.125 -48.625 -32.562 1 42.03 87 GLU B N 1
ATOM 4767 C CA . GLU B 1 87 ? 5.348 -49 -33.25 1 42.03 87 GLU B CA 1
ATOM 4768 C C . GLU B 1 87 ? 5.438 -48.312 -34.625 1 42.03 87 GLU B C 1
ATOM 4770 O O . GLU B 1 87 ? 6.531 -47.969 -35.094 1 42.03 87 GLU B O 1
ATOM 4775 N N . ASN B 1 88 ? 4.414 -48.125 -35.219 1 42.19 88 ASN B N 1
ATOM 4776 C CA . ASN B 1 88 ? 4.328 -47.625 -36.594 1 42.19 88 ASN B CA 1
ATOM 4777 C C . ASN B 1 88 ? 4.434 -46.125 -36.656 1 42.19 88 ASN B C 1
ATOM 4779 O O . ASN B 1 88 ? 4.391 -45.531 -37.75 1 42.19 88 ASN B O 1
ATOM 4783 N N . ARG B 1 89 ? 4.277 -45.438 -35.469 1 51.81 89 ARG B N 1
ATOM 4784 C CA . ARG B 1 89 ? 4.352 -44 -35.625 1 51.81 89 ARG B CA 1
ATOM 4785 C C . ARG B 1 89 ? 5.781 -43.5 -35.469 1 51.81 89 ARG B C 1
ATOM 4787 O O . ARG B 1 89 ? 6.023 -42.281 -35.406 1 51.81 89 ARG B O 1
ATOM 4794 N N . LYS B 1 90 ? 6.637 -44.406 -35.062 1 56.84 90 LYS B N 1
ATOM 4795 C CA . LYS B 1 90 ? 8.023 -43.969 -35.094 1 56.84 90 LYS B CA 1
ATOM 4796 C C . LYS B 1 90 ? 8.414 -43.438 -36.469 1 56.84 90 LYS B C 1
ATOM 4798 O O . LYS B 1 90 ? 8.344 -44.188 -37.469 1 56.84 90 LYS B O 1
ATOM 4803 N N . LYS B 1 91 ? 8.508 -42.219 -36.406 1 69.69 91 LYS B N 1
ATOM 4804 C CA . LYS B 1 91 ? 8.852 -41.5 -37.625 1 69.69 91 LYS B CA 1
ATOM 4805 C C . LYS B 1 91 ? 10.281 -41.812 -38.062 1 69.69 91 LYS B C 1
ATOM 4807 O O . LYS B 1 91 ? 11.203 -41.812 -37.25 1 69.69 91 LYS B O 1
ATOM 4812 N N . ALA B 1 92 ? 10.492 -42.5 -39.125 1 70.31 92 ALA B N 1
ATOM 4813 C CA . ALA B 1 92 ? 11.82 -42.781 -39.656 1 70.31 92 ALA B CA 1
ATOM 4814 C C . ALA B 1 92 ? 12.531 -41.5 -40.094 1 70.31 92 ALA B C 1
ATOM 4816 O O . ALA B 1 92 ? 13.742 -41.5 -40.281 1 70.31 92 ALA B O 1
ATOM 4817 N N . GLY B 1 93 ? 11.953 -40.281 -39.969 1 81.88 93 GLY B N 1
ATOM 4818 C CA . GLY B 1 93 ? 12.508 -39 -40.375 1 81.88 93 GLY B CA 1
ATOM 4819 C C . GLY B 1 93 ? 11.523 -37.875 -40.25 1 81.88 93 GLY B C 1
ATOM 4820 O O . GLY B 1 93 ? 10.398 -38.062 -39.781 1 81.88 93 GLY B O 1
ATOM 4821 N N . PRO B 1 94 ? 12.055 -36.656 -40.719 1 90.69 94 PRO B N 1
ATOM 4822 C CA . PRO B 1 94 ? 11.148 -35.5 -40.656 1 90.69 94 PRO B CA 1
ATOM 4823 C C . PRO B 1 94 ? 9.977 -35.625 -41.625 1 90.69 94 PRO B C 1
ATOM 4825 O O . PRO B 1 94 ? 10.156 -36.094 -42.75 1 90.69 94 PRO B O 1
ATOM 4828 N N . CYS B 1 95 ? 8.836 -35.312 -41.156 1 91.44 95 CYS B N 1
ATOM 4829 C CA . CYS B 1 95 ? 7.637 -35.469 -42 1 91.44 95 CYS B CA 1
ATOM 4830 C C . CYS B 1 95 ? 7.461 -34.25 -42.938 1 91.44 95 CYS B C 1
ATOM 4832 O O . CYS B 1 95 ? 6.727 -34.344 -43.906 1 91.44 95 CYS B O 1
ATOM 4834 N N . CYS B 1 96 ? 8.055 -33.094 -42.656 1 92.38 96 CYS B N 1
ATOM 4835 C CA . CYS B 1 96 ? 7.926 -31.891 -43.469 1 92.38 96 CYS B CA 1
ATOM 4836 C C . CYS B 1 96 ? 9.07 -30.922 -43.188 1 92.38 96 CYS B C 1
ATOM 4838 O O . CYS B 1 96 ? 9.945 -31.203 -42.375 1 92.38 96 CYS B O 1
ATOM 4840 N N . ASP B 1 97 ? 9.07 -29.812 -43.844 1 92.38 97 ASP B N 1
ATOM 4841 C CA . ASP B 1 97 ? 10.133 -28.828 -43.719 1 92.38 97 ASP B CA 1
ATOM 4842 C C . ASP B 1 97 ? 10.133 -28.203 -42.344 1 92.38 97 ASP B C 1
ATOM 4844 O O . ASP B 1 97 ? 11.195 -27.938 -41.75 1 92.38 97 ASP B O 1
ATOM 4848 N N . LEU B 1 98 ? 8.984 -27.984 -41.875 1 94.31 98 LEU B N 1
ATOM 4849 C CA . LEU B 1 98 ? 8.898 -27.375 -40.562 1 94.31 98 LEU B CA 1
ATOM 4850 C C . LEU B 1 98 ? 9.414 -28.328 -39.5 1 94.31 98 LEU B C 1
ATOM 4852 O O . LEU B 1 98 ? 10.07 -27.891 -38.531 1 94.31 98 LEU B O 1
ATOM 4856 N N . ASP B 1 99 ? 9.094 -29.578 -39.625 1 94.62 99 ASP B N 1
ATOM 4857 C CA . ASP B 1 99 ? 9.594 -30.594 -38.688 1 94.62 99 ASP B CA 1
ATOM 4858 C C . ASP B 1 99 ? 11.125 -30.594 -38.656 1 94.62 99 ASP B C 1
ATOM 4860 O O . ASP B 1 99 ? 11.727 -30.625 -37.594 1 94.62 99 ASP B O 1
ATOM 4864 N N . ARG B 1 100 ? 11.648 -30.547 -39.844 1 94.25 100 ARG B N 1
ATOM 4865 C CA . ARG B 1 100 ? 13.109 -30.516 -39.969 1 94.25 100 ARG B CA 1
ATOM 4866 C C . ARG B 1 100 ? 13.68 -29.266 -39.281 1 94.25 100 ARG B C 1
ATOM 4868 O O . ARG B 1 100 ? 14.68 -29.344 -38.562 1 94.25 100 ARG B O 1
ATOM 4875 N N . ALA B 1 101 ? 13.07 -28.172 -39.531 1 94.44 101 ALA B N 1
ATOM 4876 C CA . ALA B 1 101 ? 13.539 -26.891 -39 1 94.44 101 ALA B CA 1
ATOM 4877 C C . ALA B 1 101 ? 13.453 -26.859 -37.469 1 94.44 101 ALA B C 1
ATOM 4879 O O . ALA B 1 101 ? 14.367 -26.359 -36.812 1 94.44 101 ALA B O 1
ATOM 4880 N N . ILE B 1 102 ? 12.359 -27.375 -36.875 1 93.81 102 ILE B N 1
ATOM 4881 C CA . ILE B 1 102 ? 12.148 -27.375 -35.438 1 93.81 102 ILE B CA 1
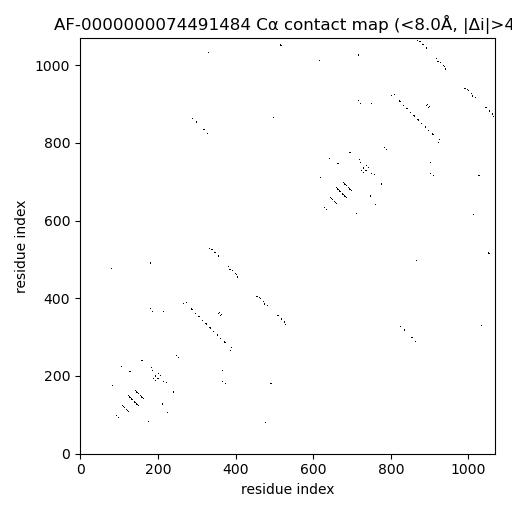ATOM 4882 C C . ILE B 1 102 ? 13.203 -28.266 -34.75 1 93.81 102 ILE B C 1
ATOM 4884 O O . ILE B 1 102 ? 13.758 -27.891 -33.719 1 93.81 102 ILE B O 1
ATOM 4888 N N . HIS B 1 103 ? 13.57 -29.391 -35.375 1 91.88 103 HIS B N 1
ATOM 4889 C CA . HIS B 1 103 ? 14.516 -30.344 -34.812 1 91.88 103 HIS B CA 1
ATOM 4890 C C . HIS B 1 103 ? 15.945 -29.828 -34.906 1 91.88 103 HIS B C 1
ATOM 4892 O O . HIS B 1 103 ? 16.844 -30.312 -34.188 1 91.88 103 HIS B O 1
ATOM 4898 N N . ALA B 1 104 ? 16.125 -28.859 -35.719 1 91.56 104 ALA B N 1
ATOM 4899 C CA . ALA B 1 104 ? 17.453 -28.25 -35.875 1 91.56 104 ALA B CA 1
ATOM 4900 C C . ALA B 1 104 ? 17.734 -27.266 -34.719 1 91.56 104 ALA B C 1
ATOM 4902 O O . ALA B 1 104 ? 18.891 -26.922 -34.469 1 91.56 104 ALA B O 1
ATOM 4903 N N . LEU B 1 105 ? 16.734 -26.859 -34.062 1 90.19 105 LEU B N 1
ATOM 4904 C CA . LEU B 1 105 ? 16.875 -25.891 -33 1 90.19 105 LEU B CA 1
ATOM 4905 C C . LEU B 1 105 ? 16.953 -26.578 -31.641 1 90.19 105 LEU B C 1
ATOM 4907 O O . LEU B 1 105 ? 16.391 -27.672 -31.469 1 90.19 105 LEU B O 1
ATOM 4911 N N . SER B 1 106 ? 17.719 -25.891 -30.781 1 87 106 SER B N 1
ATOM 4912 C CA . SER B 1 106 ? 17.703 -26.344 -29.391 1 87 106 SER B CA 1
ATOM 4913 C C . SER B 1 106 ? 16.375 -26.031 -28.719 1 87 106 SER B C 1
ATOM 4915 O O . SER B 1 106 ? 15.742 -25.016 -29 1 87 106 SER B O 1
ATOM 4917 N N . PRO B 1 107 ? 15.922 -26.938 -27.859 1 85.19 107 PRO B N 1
ATOM 4918 C CA . PRO B 1 107 ? 14.672 -26.688 -27.141 1 85.19 107 PRO B CA 1
ATOM 4919 C C . PRO B 1 107 ? 14.656 -25.344 -26.422 1 85.19 107 PRO B C 1
ATOM 4921 O O . PRO B 1 107 ? 13.586 -24.75 -26.234 1 85.19 107 PRO B O 1
ATOM 4924 N N . THR B 1 108 ? 15.766 -24.844 -26.094 1 80.81 108 THR B N 1
ATOM 4925 C CA . THR B 1 108 ? 15.867 -23.594 -25.344 1 80.81 108 THR B CA 1
ATOM 4926 C C . THR B 1 108 ? 15.523 -22.406 -26.234 1 80.81 108 THR B C 1
ATOM 4928 O O . THR B 1 108 ? 15.234 -21.312 -25.734 1 80.81 108 THR B O 1
ATOM 4931 N N . ALA B 1 109 ? 15.578 -22.641 -27.453 1 82.5 109 ALA B N 1
ATOM 4932 C CA . ALA B 1 109 ? 15.25 -21.594 -28.406 1 82.5 109 ALA B CA 1
ATOM 4933 C C . ALA B 1 109 ? 13.766 -21.234 -28.344 1 82.5 109 ALA B C 1
ATOM 4935 O O . ALA B 1 109 ? 13.375 -20.125 -28.719 1 82.5 109 ALA B O 1
ATOM 4936 N N . PHE B 1 110 ? 13.016 -22.219 -27.844 1 85.31 110 PHE B N 1
ATOM 4937 C CA . PHE B 1 110 ? 11.57 -22.031 -27.828 1 85.31 110 PHE B CA 1
ATOM 4938 C C . PHE B 1 110 ? 11.117 -21.516 -26.469 1 85.31 110 PHE B C 1
ATOM 4940 O O . PHE B 1 110 ? 9.969 -21.094 -26.312 1 85.31 110 PHE B O 1
ATOM 4947 N N . LEU B 1 111 ? 11.945 -21.609 -25.578 1 76.44 111 LEU B N 1
ATOM 4948 C CA . LEU B 1 111 ? 11.57 -21.219 -24.219 1 76.44 111 LEU B CA 1
ATOM 4949 C C . LEU B 1 111 ? 12.086 -19.828 -23.891 1 76.44 111 LEU B C 1
ATOM 4951 O O . LEU B 1 111 ? 13.133 -19.406 -24.391 1 76.44 111 LEU B O 1
ATOM 4955 N N . PRO B 1 112 ? 11.102 -18.984 -23.484 1 61.47 112 PRO B N 1
ATOM 4956 C CA . PRO B 1 112 ? 11.539 -17.609 -23.25 1 61.47 112 PRO B CA 1
ATOM 4957 C C . PRO B 1 112 ? 12.875 -17.531 -22.516 1 61.47 112 PRO B C 1
ATOM 4959 O O . PRO B 1 112 ? 13.07 -18.219 -21.5 1 61.47 112 PRO B O 1
ATOM 4962 N N . PRO B 1 113 ? 13.945 -17.062 -23.406 1 49.31 113 PRO B N 1
ATOM 4963 C CA . PRO B 1 113 ? 15.203 -16.859 -22.672 1 49.31 113 PRO B CA 1
ATOM 4964 C C . PRO B 1 113 ? 15.039 -15.961 -21.469 1 49.31 113 PRO B C 1
ATOM 4966 O O . PRO B 1 113 ? 14.18 -15.07 -21.453 1 49.31 113 PRO B O 1
ATOM 4969 N N . PHE B 1 114 ? 15.273 -16.406 -20.234 1 45.31 114 PHE B N 1
ATOM 4970 C CA . PHE B 1 114 ? 15.195 -15.703 -18.953 1 45.31 114 PHE B CA 1
ATOM 4971 C C . PHE B 1 114 ? 16.094 -14.469 -18.953 1 45.31 114 PHE B C 1
ATOM 4973 O O . PHE B 1 114 ? 16.281 -13.836 -17.922 1 45.31 114 PHE B O 1
ATOM 4980 N N . SER B 1 115 ? 16.547 -13.812 -20.125 1 42.91 115 SER B N 1
ATOM 4981 C CA . SER B 1 115 ? 17.484 -12.789 -19.719 1 42.91 115 SER B CA 1
ATOM 4982 C C . SER B 1 115 ? 16.797 -11.672 -18.938 1 42.91 115 SER B C 1
ATOM 4984 O O . SER B 1 115 ? 15.625 -11.359 -19.203 1 42.91 115 SER B O 1
ATOM 4986 N N . VAL B 1 116 ? 17.141 -11.531 -17.625 1 45.47 116 VAL B N 1
ATOM 4987 C CA . VAL B 1 116 ? 16.891 -10.516 -16.609 1 45.47 116 VAL B CA 1
ATOM 4988 C C . VAL B 1 116 ? 16.516 -9.195 -17.281 1 45.47 116 VAL B C 1
ATOM 4990 O O . VAL B 1 116 ? 15.695 -8.438 -16.75 1 45.47 116 VAL B O 1
ATOM 4993 N N . GLU B 1 117 ? 17.406 -8.734 -18.172 1 42.5 117 GLU B N 1
ATOM 4994 C CA . GLU B 1 117 ? 17.125 -7.426 -18.75 1 42.5 117 GLU B CA 1
ATOM 4995 C C . GLU B 1 117 ? 16.062 -7.52 -19.828 1 42.5 117 GLU B C 1
ATOM 4997 O O . GLU B 1 117 ? 16.281 -8.133 -20.875 1 42.5 117 GLU B O 1
ATOM 5002 N N . MET B 1 118 ? 14.867 -7.57 -19.5 1 44.53 118 MET B N 1
ATOM 5003 C CA . MET B 1 118 ? 13.672 -7.648 -20.344 1 44.53 118 MET B CA 1
ATOM 5004 C C . MET B 1 118 ? 13.969 -7.145 -21.75 1 44.53 118 MET B C 1
ATOM 5006 O O . MET B 1 118 ? 13.344 -7.598 -22.719 1 44.53 118 MET B O 1
ATOM 5010 N N . SER B 1 119 ? 14.664 -6.074 -21.938 1 45 119 SER B N 1
ATOM 5011 C CA . SER B 1 119 ? 14.797 -5.348 -23.203 1 45 119 SER B CA 1
ATOM 5012 C C . SER B 1 119 ? 15.539 -6.18 -24.234 1 45 119 SER B C 1
ATOM 5014 O O . SER B 1 119 ? 15.555 -5.828 -25.422 1 45 119 SER B O 1
ATOM 5016 N N . ARG B 1 120 ? 16.375 -7.188 -23.75 1 46.31 120 ARG B N 1
ATOM 5017 C CA . ARG B 1 120 ? 17.234 -7.812 -24.75 1 46.31 120 ARG B CA 1
ATOM 5018 C C . ARG B 1 120 ? 16.828 -9.258 -25 1 46.31 120 ARG B C 1
ATOM 5020 O O . ARG B 1 120 ? 17.641 -10.07 -25.438 1 46.31 120 ARG B O 1
ATOM 5027 N N . LEU B 1 121 ? 15.656 -9.57 -24.594 1 51.66 121 LEU B N 1
ATOM 5028 C CA . LEU B 1 121 ? 15.32 -10.984 -24.719 1 51.66 121 LEU B CA 1
ATOM 5029 C C . LEU B 1 121 ? 15.07 -11.344 -26.188 1 51.66 121 LEU B C 1
ATOM 5031 O O . LEU B 1 121 ? 14.344 -10.641 -26.891 1 51.66 121 LEU B O 1
ATOM 5035 N N . PRO B 1 122 ? 15.828 -12.375 -26.688 1 59.19 122 PRO B N 1
ATOM 5036 C CA . PRO B 1 122 ? 15.492 -12.836 -28.031 1 59.19 122 PRO B CA 1
ATOM 5037 C C . PRO B 1 122 ? 14.039 -13.305 -28.156 1 59.19 122 PRO B C 1
ATOM 5039 O O . PRO B 1 122 ? 13.484 -13.852 -27.188 1 59.19 122 PRO B O 1
ATOM 5042 N N . LYS B 1 123 ? 13.375 -12.898 -29.094 1 69.19 123 LYS B N 1
ATOM 5043 C CA . LYS B 1 123 ? 12.008 -13.305 -29.406 1 69.19 123 LYS B CA 1
ATOM 5044 C C . LYS B 1 123 ? 11.93 -14.812 -29.641 1 69.19 123 LYS B C 1
ATOM 5046 O O . LYS B 1 123 ? 12.836 -15.398 -30.219 1 69.19 123 LYS B O 1
ATOM 5051 N N . PRO B 1 124 ? 10.891 -15.359 -28.984 1 79.5 124 PRO B N 1
ATOM 5052 C CA . PRO B 1 124 ? 10.734 -16.781 -29.266 1 79.5 124 PRO B CA 1
ATOM 5053 C C . PRO B 1 124 ? 10.539 -17.078 -30.75 1 79.5 124 PRO B C 1
ATOM 5055 O O . PRO B 1 124 ? 10.25 -16.156 -31.531 1 79.5 124 PRO B O 1
ATOM 5058 N N . VAL B 1 125 ? 10.742 -18.219 -31.047 1 88.5 125 VAL B N 1
ATOM 5059 C CA . VAL B 1 125 ? 10.68 -18.672 -32.438 1 88.5 125 VAL B CA 1
ATOM 5060 C C . VAL B 1 125 ? 9.25 -18.531 -32.969 1 88.5 125 VAL B C 1
ATOM 5062 O O . VAL B 1 125 ? 9.039 -18.141 -34.125 1 88.5 125 VAL B O 1
ATOM 5065 N N . ILE B 1 126 ? 8.289 -18.844 -32.094 1 95.12 126 ILE B N 1
ATOM 5066 C CA . ILE B 1 126 ? 6.879 -18.703 -32.438 1 95.12 126 ILE B CA 1
ATOM 5067 C C . ILE B 1 126 ? 6.27 -17.531 -31.672 1 95.12 126 ILE B C 1
ATOM 5069 O O . ILE B 1 126 ? 6.305 -17.5 -30.438 1 95.12 126 ILE B O 1
ATOM 5073 N N . THR B 1 127 ? 5.754 -16.562 -32.469 1 93.69 127 THR B N 1
ATOM 5074 C CA . THR B 1 127 ? 5.223 -15.367 -31.828 1 93.69 127 THR B CA 1
ATOM 5075 C C . THR B 1 127 ? 3.795 -15.094 -32.281 1 93.69 127 THR B C 1
ATOM 5077 O O . THR B 1 127 ? 3.463 -15.312 -33.469 1 93.69 127 THR B O 1
ATOM 5080 N N . ILE B 1 128 ? 2.971 -14.758 -31.344 1 95.31 128 ILE B N 1
ATOM 5081 C CA . ILE B 1 128 ? 1.654 -14.234 -31.688 1 95.31 128 ILE B CA 1
ATOM 5082 C C . ILE B 1 128 ? 1.701 -12.711 -31.734 1 95.31 128 ILE B C 1
ATOM 5084 O O . ILE B 1 128 ? 1.79 -12.055 -30.688 1 95.31 128 ILE B O 1
ATOM 5088 N N . VAL B 1 129 ? 1.558 -12.094 -32.812 1 93.19 129 VAL B N 1
ATOM 5089 C CA . VAL B 1 129 ? 1.902 -10.695 -33.031 1 93.19 129 VAL B CA 1
ATOM 5090 C C . VAL B 1 129 ? 0.651 -9.828 -32.906 1 93.19 129 VAL B C 1
ATOM 5092 O O . VAL B 1 129 ? 0.743 -8.625 -32.656 1 93.19 129 VAL B O 1
ATOM 5095 N N . GLU B 1 130 ? -0.479 -10.469 -33.25 1 93.06 130 GLU B N 1
ATOM 5096 C CA . GLU B 1 130 ? -1.686 -9.648 -33.25 1 93.06 130 GLU B CA 1
ATOM 5097 C C . GLU B 1 130 ? -2.932 -10.492 -33 1 93.06 130 GLU B C 1
ATOM 5099 O O . GLU B 1 130 ? -2.916 -11.703 -33.188 1 93.06 130 GLU B O 1
ATOM 5104 N N . ALA B 1 131 ? -3.949 -9.812 -32.438 1 93.38 131 ALA B N 1
ATOM 5105 C CA . ALA B 1 131 ? -5.305 -10.344 -32.312 1 93.38 131 ALA B CA 1
ATOM 5106 C C . ALA B 1 131 ? -6.289 -9.516 -33.125 1 93.38 131 ALA B C 1
ATOM 5108 O O . ALA B 1 131 ? -6.445 -8.312 -32.906 1 93.38 131 ALA B O 1
ATOM 5109 N N . GLN B 1 132 ? -6.898 -10.141 -34.094 1 92.62 132 GLN B N 1
ATOM 5110 C CA . GLN B 1 132 ? -7.754 -9.414 -35.031 1 92.62 132 GLN B CA 1
ATOM 5111 C C . GLN B 1 132 ? -9.203 -9.891 -34.938 1 92.62 132 GLN B C 1
ATOM 5113 O O . GLN B 1 132 ? -9.461 -11.094 -34.812 1 92.62 132 GLN B O 1
ATOM 5118 N N . LYS B 1 133 ? -10.062 -8.898 -34.969 1 90.5 133 LYS B N 1
ATOM 5119 C CA . LYS B 1 133 ? -11.477 -9.258 -35.062 1 90.5 133 LYS B CA 1
ATOM 5120 C C . LYS B 1 133 ? -11.82 -9.812 -36.438 1 90.5 133 LYS B C 1
ATOM 5122 O O . LYS B 1 133 ? -11.422 -9.25 -37.469 1 90.5 133 LYS B O 1
ATOM 5127 N N . SER B 1 134 ? -12.336 -10.938 -36.438 1 89.5 134 SER B N 1
ATOM 5128 C CA . SER B 1 134 ? -12.727 -11.594 -37.656 1 89.5 134 SER B CA 1
ATOM 5129 C C . SER B 1 134 ? -14.148 -12.141 -37.562 1 89.5 134 SER B C 1
ATOM 5131 O O . SER B 1 134 ? -14.766 -12.102 -36.5 1 89.5 134 SER B O 1
ATOM 5133 N N . ASN B 1 135 ? -14.688 -12.492 -38.688 1 88.75 135 ASN B N 1
ATOM 5134 C CA . ASN B 1 135 ? -16.016 -13.086 -38.719 1 88.75 135 ASN B CA 1
ATOM 5135 C C . ASN B 1 135 ? -15.977 -14.508 -39.281 1 88.75 135 ASN B C 1
ATOM 5137 O O . ASN B 1 135 ? -15.203 -14.797 -40.188 1 88.75 135 ASN B O 1
ATOM 5141 N N . ASP B 1 136 ? -16.797 -15.312 -38.688 1 85.38 136 ASP B N 1
ATOM 5142 C CA . ASP B 1 136 ? -16.844 -16.688 -39.188 1 85.38 136 ASP B CA 1
ATOM 5143 C C . ASP B 1 136 ? -17.781 -16.797 -40.375 1 85.38 136 ASP B C 1
ATOM 5145 O O . ASP B 1 136 ? -18.312 -15.781 -40.844 1 85.38 136 ASP B O 1
ATOM 5149 N N . MET B 1 137 ? -17.844 -18 -40.938 1 81.75 137 MET B N 1
ATOM 5150 C CA . MET B 1 137 ? -18.641 -18.219 -42.125 1 81.75 137 MET B CA 1
ATOM 5151 C C . MET B 1 137 ? -20.094 -17.844 -41.906 1 81.75 137 MET B C 1
ATOM 5153 O O . MET B 1 137 ? -20.781 -17.438 -42.844 1 81.75 137 MET B O 1
ATOM 5157 N N . SER B 1 138 ? -20.562 -18 -40.625 1 84.31 138 SER B N 1
ATOM 5158 C CA . SER B 1 138 ? -21.938 -17.656 -40.312 1 84.31 138 SER B CA 1
ATOM 5159 C C . SER B 1 138 ? -22.078 -16.188 -39.969 1 84.31 138 SER B C 1
ATOM 5161 O O . SER B 1 138 ? -23.188 -15.703 -39.688 1 84.31 138 SER B O 1
ATOM 5163 N N . GLY B 1 139 ? -21.016 -15.484 -39.969 1 81.94 139 GLY B N 1
ATOM 5164 C CA . GLY B 1 139 ? -21.047 -14.055 -39.688 1 81.94 139 GLY B CA 1
ATOM 5165 C C . GLY B 1 139 ? -20.766 -13.727 -38.219 1 81.94 139 GLY B C 1
ATOM 5166 O O . GLY B 1 139 ? -20.766 -12.555 -37.844 1 81.94 139 GLY B O 1
ATOM 5167 N N . GLY B 1 140 ? -20.625 -14.695 -37.375 1 83.06 140 GLY B N 1
ATOM 5168 C CA . GLY B 1 140 ? -20.344 -14.469 -35.969 1 83.06 140 GLY B CA 1
ATOM 5169 C C . GLY B 1 140 ? -18.953 -13.945 -35.719 1 83.06 140 GLY B C 1
ATOM 5170 O O . GLY B 1 140 ? -17.984 -14.43 -36.281 1 83.06 140 GLY B O 1
ATOM 5171 N N . PRO B 1 141 ? -18.922 -12.875 -34.969 1 87.06 141 PRO B N 1
ATOM 5172 C CA . PRO B 1 141 ? -17.609 -12.281 -34.719 1 87.06 141 PRO B CA 1
ATOM 5173 C C . PRO B 1 141 ? -16.75 -13.148 -33.781 1 87.06 141 PRO B C 1
ATOM 5175 O O . PRO B 1 141 ? -17.266 -13.812 -32.906 1 87.06 141 PRO B O 1
ATOM 5178 N N . TYR B 1 142 ? -15.43 -13.258 -34.062 1 88.69 142 TYR B N 1
ATOM 5179 C CA . TYR B 1 142 ? -14.461 -13.898 -33.188 1 88.69 142 TYR B CA 1
ATOM 5180 C C . TYR B 1 142 ? -13.094 -13.234 -33.281 1 88.69 142 TYR B C 1
ATOM 5182 O O . TYR B 1 142 ? -12.867 -12.414 -34.188 1 88.69 142 TYR B O 1
ATOM 5190 N N . ILE B 1 143 ? -12.234 -13.539 -32.312 1 92 143 ILE B N 1
ATOM 5191 C CA . ILE B 1 143 ? -10.875 -13 -32.312 1 92 143 ILE B CA 1
ATOM 5192 C C . ILE B 1 143 ? -9.914 -14.031 -32.906 1 92 143 ILE B C 1
ATOM 5194 O O . ILE B 1 143 ? -9.859 -15.172 -32.438 1 92 143 ILE B O 1
ATOM 5198 N N . ALA B 1 144 ? -9.242 -13.594 -33.938 1 94.5 144 ALA B N 1
ATOM 5199 C CA . ALA B 1 144 ? -8.219 -14.445 -34.562 1 94.5 144 ALA B CA 1
ATOM 5200 C C . ALA B 1 144 ? -6.82 -14.031 -34.094 1 94.5 144 ALA B C 1
ATOM 5202 O O . ALA B 1 144 ? -6.484 -12.844 -34.125 1 94.5 144 ALA B O 1
ATOM 5203 N N . TYR B 1 145 ? -6.074 -14.984 -33.688 1 96.12 145 TYR B N 1
ATOM 5204 C CA . TYR B 1 145 ? -4.691 -14.734 -33.281 1 96.12 145 TYR B CA 1
ATOM 5205 C C . TYR B 1 145 ? -3.732 -15.016 -34.438 1 96.12 145 TYR B C 1
ATOM 5207 O O . TYR B 1 145 ? -3.719 -16.125 -35 1 96.12 145 TYR B O 1
ATOM 5215 N N . ILE B 1 146 ? -2.945 -14 -34.719 1 97.25 146 ILE B N 1
ATOM 5216 C CA . ILE B 1 146 ? -2.006 -14.125 -35.812 1 97.25 146 ILE B CA 1
ATOM 5217 C C . ILE B 1 146 ? -0.678 -14.688 -35.312 1 97.25 146 ILE B C 1
ATOM 5219 O O . ILE B 1 146 ? -0.011 -14.062 -34.469 1 97.25 146 ILE B O 1
ATOM 5223 N N . ILE B 1 147 ? -0.295 -15.82 -35.844 1 97.5 147 ILE B N 1
ATOM 5224 C CA . ILE B 1 147 ? 0.885 -16.547 -35.375 1 97.5 147 ILE B CA 1
ATOM 5225 C C . ILE B 1 147 ? 1.991 -16.438 -36.438 1 97.5 147 ILE B C 1
ATOM 5227 O O . ILE B 1 147 ? 1.764 -16.703 -37.625 1 97.5 147 ILE B O 1
ATOM 5231 N N . HIS B 1 148 ? 3.131 -16.031 -36.031 1 96.19 148 HIS B N 1
ATOM 5232 C CA . HIS B 1 148 ? 4.316 -16 -36.875 1 96.19 148 HIS B CA 1
ATOM 5233 C C . HIS B 1 148 ? 5.348 -17.031 -36.406 1 96.19 148 HIS B C 1
ATOM 5235 O O . HIS B 1 148 ? 5.719 -17.062 -35.25 1 96.19 148 HIS B O 1
ATOM 5241 N N . THR B 1 149 ? 5.738 -17.906 -37.281 1 95.75 149 THR B N 1
ATOM 5242 C CA . THR B 1 149 ? 6.848 -18.828 -37.031 1 95.75 149 THR B CA 1
ATOM 5243 C C . THR B 1 149 ? 8.039 -18.469 -37.906 1 95.75 149 THR B C 1
ATOM 5245 O O . THR B 1 149 ? 7.973 -18.562 -39.156 1 95.75 149 THR B O 1
ATOM 5248 N N . ASP B 1 150 ? 9.109 -18.047 -37.219 1 92.44 150 ASP B N 1
ATOM 5249 C CA . ASP B 1 150 ? 10.273 -17.578 -37.969 1 92.44 150 ASP B CA 1
ATOM 5250 C C . ASP B 1 150 ? 11.531 -18.328 -37.531 1 92.44 150 ASP B C 1
ATOM 5252 O O . ASP B 1 150 ? 11.969 -18.219 -36.375 1 92.44 150 ASP B O 1
ATOM 5256 N N . ILE B 1 151 ? 12.07 -19.125 -38.438 1 92.19 151 ILE B N 1
ATOM 5257 C CA . ILE B 1 151 ? 13.352 -19.797 -38.25 1 92.19 151 ILE B CA 1
ATOM 5258 C C . ILE B 1 151 ? 14.281 -19.438 -39.406 1 92.19 151 ILE B C 1
ATOM 5260 O O . ILE B 1 151 ? 14.484 -20.234 -40.344 1 92.19 151 ILE B O 1
ATOM 5264 N N . PRO B 1 152 ? 14.938 -18.344 -39.281 1 85.69 152 PRO B N 1
ATOM 5265 C CA . PRO B 1 152 ? 15.688 -17.781 -40.406 1 85.69 152 PRO B CA 1
ATOM 5266 C C . PRO B 1 152 ? 16.766 -18.734 -40.906 1 85.69 152 PRO B C 1
ATOM 5268 O O . PRO B 1 152 ? 16.969 -18.859 -42.125 1 85.69 152 PRO B O 1
ATOM 5271 N N . ASP B 1 153 ? 17.484 -19.359 -40.031 1 87.19 153 ASP B N 1
ATOM 5272 C CA . ASP B 1 153 ? 18.594 -20.234 -40.438 1 87.19 153 ASP B CA 1
ATOM 5273 C C . ASP B 1 153 ? 18.109 -21.359 -41.344 1 87.19 153 ASP B C 1
ATOM 5275 O O . ASP B 1 153 ? 18.891 -21.922 -42.094 1 87.19 153 ASP B O 1
ATOM 5279 N N . GLN B 1 154 ? 16.766 -21.625 -41.312 1 86.62 154 GLN B N 1
ATOM 5280 C CA . GLN B 1 154 ? 16.219 -22.703 -42.125 1 86.62 154 GLN B CA 1
ATOM 5281 C C . GLN B 1 154 ? 15.258 -22.172 -43.188 1 86.62 154 GLN B C 1
ATOM 5283 O O . GLN B 1 154 ? 14.477 -22.938 -43.75 1 86.62 154 GLN B O 1
ATOM 5288 N N . SER B 1 155 ? 15.211 -20.875 -43.344 1 88.69 155 SER B N 1
ATOM 5289 C CA . SER B 1 155 ? 14.375 -20.203 -44.344 1 88.69 155 SER B CA 1
ATOM 5290 C C . SER B 1 155 ? 12.898 -20.5 -44.094 1 88.69 155 SER B C 1
ATOM 5292 O O . SER B 1 155 ? 12.148 -20.766 -45.062 1 88.69 155 SER B O 1
ATOM 5294 N N . VAL B 1 156 ? 12.5 -20.625 -42.844 1 90.88 156 VAL B N 1
ATOM 5295 C CA . VAL B 1 156 ? 11.109 -20.859 -42.469 1 90.88 156 VAL B CA 1
ATOM 5296 C C . VAL B 1 156 ? 10.469 -19.547 -42.031 1 90.88 156 VAL B C 1
ATOM 5298 O O . VAL B 1 156 ? 10.945 -18.891 -41.094 1 90.88 156 VAL B O 1
ATOM 5301 N N . HIS B 1 157 ? 9.469 -19.125 -42.844 1 93.56 157 HIS B N 1
ATOM 5302 C CA . HIS B 1 157 ? 8.641 -17.969 -42.5 1 93.56 157 HIS B CA 1
ATOM 5303 C C . HIS B 1 157 ? 7.164 -18.266 -42.719 1 93.56 157 HIS B C 1
ATOM 5305 O O . HIS B 1 157 ? 6.664 -18.109 -43.844 1 93.56 157 HIS B O 1
ATOM 5311 N N . TYR B 1 158 ? 6.52 -18.625 -41.625 1 95.88 158 TYR B N 1
ATOM 5312 C CA . TYR B 1 158 ? 5.105 -18.969 -41.75 1 95.88 158 TYR B CA 1
ATOM 5313 C C . TYR B 1 158 ? 4.23 -17.969 -41 1 95.88 158 TYR B C 1
ATOM 5315 O O . TYR B 1 158 ? 4.656 -17.391 -40 1 95.88 158 TYR B O 1
ATOM 5323 N N . GLU B 1 159 ? 3.123 -17.703 -41.562 1 96 159 GLU B N 1
ATOM 5324 C CA . GLU B 1 159 ? 2.082 -16.906 -40.906 1 96 159 GLU B CA 1
ATOM 5325 C C . GLU B 1 159 ? 0.729 -17.609 -41 1 96 159 GLU B C 1
ATOM 5327 O O . GLU B 1 159 ? 0.35 -18.141 -42.031 1 96 159 GLU B O 1
ATOM 5332 N N . CYS B 1 160 ? 0.055 -17.719 -39.906 1 96.75 160 CYS B N 1
ATOM 5333 C CA . CYS B 1 160 ? -1.274 -18.312 -39.875 1 96.75 160 CYS B CA 1
ATOM 5334 C C . CYS B 1 160 ? -2.154 -17.641 -38.844 1 96.75 160 CYS B C 1
ATOM 5336 O O . CYS B 1 160 ? -1.68 -16.797 -38.062 1 96.75 160 CYS B O 1
ATOM 5338 N N . LYS B 1 161 ? -3.453 -17.922 -38.938 1 95.44 161 LYS B N 1
ATOM 5339 C CA . LYS B 1 161 ? -4.422 -17.359 -38 1 95.44 161 LYS B CA 1
ATOM 5340 C C . LYS B 1 161 ? -5.34 -18.438 -37.438 1 95.44 161 LYS B C 1
ATOM 5342 O O . LYS B 1 161 ? -5.816 -19.297 -38.156 1 95.44 161 LYS B O 1
ATOM 5347 N N . HIS B 1 162 ? -5.484 -18.422 -36.125 1 96.5 162 HIS B N 1
ATOM 5348 C CA . HIS B 1 162 ? -6.395 -19.344 -35.469 1 96.5 162 HIS B CA 1
ATOM 5349 C C . HIS B 1 162 ? -7.203 -18.656 -34.375 1 96.5 162 HIS B C 1
ATOM 5351 O O . HIS B 1 162 ? -6.723 -17.688 -33.75 1 96.5 162 HIS B O 1
ATOM 5357 N N . ARG B 1 163 ? -8.398 -19.016 -34.25 1 93.19 163 ARG B N 1
ATOM 5358 C CA . ARG B 1 163 ? -9.195 -18.531 -33.125 1 93.19 163 ARG B CA 1
ATOM 5359 C C . ARG B 1 163 ? -8.938 -19.359 -31.859 1 93.19 163 ARG B C 1
ATOM 5361 O O . ARG B 1 163 ? -8.328 -20.438 -31.938 1 93.19 163 ARG B O 1
ATOM 5368 N N . TYR B 1 164 ? -9.43 -19 -30.734 1 93.75 164 TYR B N 1
ATOM 5369 C CA . TYR B 1 164 ? -9.156 -19.641 -29.453 1 93.75 164 TYR B CA 1
ATOM 5370 C C . TYR B 1 164 ? -9.688 -21.078 -29.453 1 93.75 164 TYR B C 1
ATOM 5372 O O . TYR B 1 164 ? -9.008 -21.984 -28.984 1 93.75 164 TYR B O 1
ATOM 5380 N N . SER B 1 165 ? -10.836 -21.297 -29.938 1 93.25 165 SER B N 1
ATOM 5381 C CA . SER B 1 165 ? -11.461 -22.609 -29.922 1 93.25 165 SER B CA 1
ATOM 5382 C C . SER B 1 165 ? -10.633 -23.625 -30.703 1 93.25 165 SER B C 1
ATOM 5384 O O . SER B 1 165 ? -10.672 -24.828 -30.391 1 93.25 165 SER B O 1
ATOM 5386 N N . GLU B 1 166 ? -9.914 -23.188 -31.641 1 95.5 166 GLU B N 1
ATOM 5387 C CA . GLU B 1 166 ? -9.055 -24.078 -32.406 1 95.5 166 GLU B CA 1
ATOM 5388 C C . GLU B 1 166 ? -7.832 -24.5 -31.594 1 95.5 166 GLU B C 1
ATOM 5390 O O . GLU B 1 166 ? -7.379 -25.641 -31.672 1 95.5 166 GLU B O 1
ATOM 5395 N N . PHE B 1 167 ? -7.316 -23.594 -30.812 1 96.81 167 PHE B N 1
ATOM 5396 C CA . PHE B 1 167 ? -6.266 -23.953 -29.859 1 96.81 167 PHE B CA 1
ATOM 5397 C C . PHE B 1 167 ? -6.758 -25 -28.891 1 96.81 167 PHE B C 1
ATOM 5399 O O . PHE B 1 167 ? -6.047 -25.969 -28.594 1 96.81 167 PHE B O 1
ATOM 5406 N N . GLU B 1 168 ? -7.926 -24.781 -28.406 1 95.44 168 GLU B N 1
ATOM 5407 C CA . GLU B 1 168 ? -8.516 -25.719 -27.453 1 95.44 168 GLU B CA 1
ATOM 5408 C C . GLU B 1 168 ? -8.688 -27.109 -28.047 1 95.44 168 GLU B C 1
ATOM 5410 O O . GLU B 1 168 ? -8.375 -28.109 -27.406 1 95.44 168 GLU B O 1
ATOM 5415 N N . ALA B 1 169 ? -9.172 -27.141 -29.219 1 94.94 169 ALA B N 1
ATOM 5416 C CA . ALA B 1 169 ? -9.344 -28.406 -29.922 1 94.94 169 ALA B CA 1
ATOM 5417 C C . ALA B 1 169 ? -8 -29.078 -30.172 1 94.94 169 ALA B C 1
ATOM 5419 O O . ALA B 1 169 ? -7.879 -30.297 -30.031 1 94.94 169 ALA B O 1
ATOM 5420 N N . PHE B 1 170 ? -7.141 -28.297 -30.562 1 96.94 170 PHE B N 1
ATOM 5421 C CA . PHE B 1 170 ? -5.797 -28.812 -30.812 1 96.94 170 PHE B CA 1
ATOM 5422 C C . PHE B 1 170 ? -5.195 -29.406 -29.547 1 96.94 170 PHE B C 1
ATOM 5424 O O . PHE B 1 170 ? -4.648 -30.516 -29.578 1 96.94 170 PHE B O 1
ATOM 5431 N N . ARG B 1 171 ? -5.289 -28.734 -28.484 1 97 171 ARG B N 1
ATOM 5432 C CA . ARG B 1 171 ? -4.766 -29.25 -27.219 1 97 171 ARG B CA 1
ATOM 5433 C C . ARG B 1 171 ? -5.477 -30.547 -26.828 1 97 171 ARG B C 1
ATOM 5435 O O . ARG B 1 171 ? -4.836 -31.5 -26.375 1 97 171 ARG B O 1
ATOM 5442 N N . LYS B 1 172 ? -6.793 -30.531 -26.938 1 94.88 172 LYS B N 1
ATOM 5443 C CA . LYS B 1 172 ? -7.574 -31.734 -26.625 1 94.88 172 LYS B CA 1
ATOM 5444 C C . LYS B 1 172 ? -7.09 -32.938 -27.422 1 94.88 172 LYS B C 1
ATOM 5446 O O . LYS B 1 172 ? -6.973 -34.031 -26.875 1 94.88 172 LYS B O 1
ATOM 5451 N N . LEU B 1 173 ? -6.816 -32.719 -28.609 1 95.81 173 LEU B N 1
ATOM 5452 C CA . LEU B 1 173 ? -6.305 -33.781 -29.469 1 95.81 173 LEU B CA 1
ATOM 5453 C C . LEU B 1 173 ? -4.961 -34.281 -28.969 1 95.81 173 LEU B C 1
ATOM 5455 O O . LEU B 1 173 ? -4.742 -35.5 -28.891 1 95.81 173 LEU B O 1
ATOM 5459 N N . LEU B 1 174 ? -4.09 -33.344 -28.625 1 96.69 174 LEU B N 1
ATOM 5460 C CA . LEU B 1 174 ? -2.766 -33.719 -28.141 1 96.69 174 LEU B CA 1
ATOM 5461 C C . LEU B 1 174 ? -2.867 -34.531 -26.859 1 96.69 174 LEU B C 1
ATOM 5463 O O . LEU B 1 174 ? -2.123 -35.5 -26.672 1 96.69 174 LEU B O 1
ATOM 5467 N N . VAL B 1 175 ? -3.793 -34.188 -25.984 1 95.81 175 VAL B N 1
ATOM 5468 C CA . VAL B 1 175 ? -3.973 -34.906 -24.719 1 95.81 175 VAL B CA 1
ATOM 5469 C C . VAL B 1 175 ? -4.441 -36.312 -24.984 1 95.81 175 VAL B C 1
ATOM 5471 O O . VAL B 1 175 ? -3.998 -37.25 -24.312 1 95.81 175 VAL B O 1
ATOM 5474 N N . LYS B 1 176 ? -5.242 -36.5 -25.938 1 93.25 176 LYS B N 1
ATOM 5475 C CA . LYS B 1 176 ? -5.754 -37.812 -26.281 1 93.25 176 LYS B CA 1
ATOM 5476 C C . LYS B 1 176 ? -4.676 -38.656 -26.953 1 93.25 176 LYS B C 1
ATOM 5478 O O . LYS B 1 176 ? -4.574 -39.875 -26.688 1 93.25 176 LYS B O 1
ATOM 5483 N N . LEU B 1 177 ? -3.873 -38 -27.719 1 92.81 177 LEU B N 1
ATOM 5484 C CA . LEU B 1 177 ? -2.828 -38.688 -28.453 1 92.81 177 LEU B CA 1
ATOM 5485 C C . LEU B 1 177 ? -1.679 -39.094 -27.531 1 92.81 177 LEU B C 1
ATOM 5487 O O . LEU B 1 177 ? -1.028 -40.125 -27.75 1 92.81 177 LEU B O 1
ATOM 5491 N N . HIS B 1 178 ? -1.456 -38.25 -26.609 1 94.81 178 HIS B N 1
ATOM 5492 C CA . HIS B 1 178 ? -0.31 -38.469 -25.719 1 94.81 178 HIS B CA 1
ATOM 5493 C C . HIS B 1 178 ? -0.723 -38.375 -24.266 1 94.81 178 HIS B C 1
ATOM 5495 O O . HIS B 1 178 ? -0.314 -37.469 -23.547 1 94.81 178 HIS B O 1
ATOM 5501 N N . PRO B 1 179 ? -1.389 -39.406 -23.781 1 93.62 179 PRO B N 1
ATOM 5502 C CA . PRO B 1 179 ? -1.864 -39.375 -22.391 1 93.62 179 PRO B CA 1
ATOM 5503 C C . PRO B 1 179 ? -0.726 -39.438 -21.375 1 93.62 179 PRO B C 1
ATOM 5505 O O . PRO B 1 179 ? -0.934 -39.156 -20.188 1 93.62 179 PRO B O 1
ATOM 5508 N N . THR B 1 180 ? 0.525 -39.781 -21.828 1 96.38 180 THR B N 1
ATOM 5509 C CA . THR B 1 180 ? 1.646 -39.969 -20.906 1 96.38 180 THR B CA 1
ATOM 5510 C C . THR B 1 180 ? 2.541 -38.75 -20.891 1 96.38 180 THR B C 1
ATOM 5512 O O . THR B 1 180 ? 3.607 -38.75 -20.281 1 96.38 180 THR B O 1
ATOM 5515 N N . ALA B 1 181 ? 2.137 -37.688 -21.625 1 97.38 181 ALA B N 1
ATOM 5516 C CA . ALA B 1 181 ? 2.924 -36.438 -21.703 1 97.38 181 ALA B CA 1
ATOM 5517 C C . ALA B 1 181 ? 2.182 -35.281 -21.047 1 97.38 181 ALA B C 1
ATOM 5519 O O . ALA B 1 181 ? 0.952 -35.219 -21.109 1 97.38 181 ALA B O 1
ATOM 5520 N N . VAL B 1 182 ? 2.967 -34.438 -20.438 1 97.62 182 VAL B N 1
ATOM 5521 C CA . VAL B 1 182 ? 2.395 -33.188 -19.891 1 97.62 182 VAL B CA 1
ATOM 5522 C C . VAL B 1 182 ? 2.178 -32.188 -21.016 1 97.62 182 VAL B C 1
ATOM 5524 O O . VAL B 1 182 ? 3.111 -31.5 -21.422 1 97.62 182 VAL B O 1
ATOM 5527 N N . VAL B 1 183 ? 1 -32.094 -21.453 1 97.94 183 VAL B N 1
ATOM 5528 C CA . VAL B 1 183 ? 0.682 -31.141 -22.516 1 97.94 183 VAL B CA 1
ATOM 5529 C C . VAL B 1 183 ? 0.521 -29.734 -21.953 1 97.94 183 VAL B C 1
ATOM 5531 O O . VAL B 1 183 ? -0.237 -29.531 -21 1 97.94 183 VAL B O 1
ATOM 5534 N N . PRO B 1 184 ? 1.245 -28.797 -22.531 1 96.75 184 PRO B N 1
ATOM 5535 C CA . PRO B 1 184 ? 1.142 -27.422 -22.031 1 96.75 184 PRO B CA 1
ATOM 5536 C C . PRO B 1 184 ? -0.292 -26.906 -22.031 1 96.75 184 PRO B C 1
ATOM 5538 O O . PRO B 1 184 ? -1.067 -27.234 -22.938 1 96.75 184 PRO B O 1
ATOM 5541 N N . PRO B 1 185 ? -0.59 -26.125 -21.031 1 95.94 185 PRO B N 1
ATOM 5542 C CA . PRO B 1 185 ? -1.956 -25.609 -20.922 1 95.94 185 PRO B CA 1
ATOM 5543 C C . PRO B 1 185 ? -2.189 -24.391 -21.797 1 95.94 185 PRO B C 1
ATOM 5545 O O . PRO B 1 185 ? -1.232 -23.766 -22.281 1 95.94 185 PRO B O 1
ATOM 5548 N N . ILE B 1 186 ? -3.391 -24.109 -22.062 1 94.75 186 ILE B N 1
ATOM 5549 C CA . ILE B 1 186 ? -3.848 -22.859 -22.656 1 94.75 186 ILE B CA 1
ATOM 5550 C C . ILE B 1 186 ? -4.688 -22.078 -21.656 1 94.75 186 ILE B C 1
ATOM 5552 O O . ILE B 1 186 ? -5.113 -22.625 -20.625 1 94.75 186 ILE B O 1
ATOM 5556 N N . PRO B 1 187 ? -4.789 -20.797 -21.906 1 90.25 187 PRO B N 1
ATOM 5557 C CA . PRO B 1 187 ? -5.602 -20.031 -20.953 1 90.25 187 PRO B CA 1
ATOM 5558 C C . PRO B 1 187 ? -7.047 -20.531 -20.891 1 90.25 187 PRO B C 1
ATOM 5560 O O . PRO B 1 187 ? -7.551 -21.109 -21.859 1 90.25 187 PRO B O 1
ATOM 5563 N N . GLU B 1 188 ? -7.613 -20.312 -19.672 1 83.44 188 GLU B N 1
ATOM 5564 C CA . GLU B 1 188 ? -8.992 -20.766 -19.484 1 83.44 188 GLU B CA 1
ATOM 5565 C C . GLU B 1 188 ? -9.969 -19.859 -20.234 1 83.44 188 GLU B C 1
ATOM 5567 O O . GLU B 1 188 ? -9.688 -18.688 -20.469 1 83.44 188 GLU B O 1
ATOM 5572 N N . LYS B 1 189 ? -10.969 -20.562 -20.609 1 75.94 189 LYS B N 1
ATOM 5573 C CA . LYS B 1 189 ? -12.023 -19.812 -21.281 1 75.94 189 LYS B CA 1
ATOM 5574 C C . LYS B 1 189 ? -12.734 -18.875 -20.297 1 75.94 189 LYS B C 1
ATOM 5576 O O . LYS B 1 189 ? -12.789 -19.156 -19.094 1 75.94 189 LYS B O 1
ATOM 5581 N N . HIS B 1 190 ? -12.938 -17.703 -20.672 1 67.06 190 HIS B N 1
ATOM 5582 C CA . HIS B 1 190 ? -13.727 -16.828 -19.812 1 67.06 190 HIS B CA 1
ATOM 5583 C C . HIS B 1 190 ? -15.086 -17.453 -19.5 1 67.06 190 HIS B C 1
ATOM 5585 O O . HIS B 1 190 ? -15.688 -18.109 -20.344 1 67.06 190 HIS B O 1
ATOM 5591 N N . SER B 1 191 ? -15.258 -17.562 -18.172 1 55.44 191 SER B N 1
ATOM 5592 C CA . SER B 1 191 ? -16.5 -18.156 -17.703 1 55.44 191 SER B CA 1
ATOM 5593 C C . SER B 1 191 ? -17.719 -17.484 -18.328 1 55.44 191 SER B C 1
ATOM 5595 O O . SER B 1 191 ? -17.641 -16.312 -18.734 1 55.44 191 SER B O 1
ATOM 5597 N N . VAL B 1 192 ? -18.688 -18.391 -18.547 1 51.38 192 VAL B N 1
ATOM 5598 C CA . VAL B 1 192 ? -20 -17.906 -18.953 1 51.38 192 VAL B CA 1
ATOM 5599 C C . VAL B 1 192 ? -20.406 -16.719 -18.078 1 51.38 192 VAL B C 1
ATOM 5601 O O . VAL B 1 192 ? -20.984 -15.75 -18.562 1 51.38 192 VAL B O 1
ATOM 5604 N N . ALA B 1 193 ? -20.016 -16.844 -16.844 1 50.72 193 ALA B N 1
ATOM 5605 C CA . ALA B 1 193 ? -20.391 -15.797 -15.891 1 50.72 193 ALA B CA 1
ATOM 5606 C C . ALA B 1 193 ? -19.703 -14.477 -16.219 1 50.72 193 ALA B C 1
ATOM 5608 O O . ALA B 1 193 ? -20.312 -13.406 -16.141 1 50.72 193 ALA B O 1
ATOM 5609 N N . ASP B 1 194 ? -18.547 -14.57 -16.578 1 56.09 194 ASP B N 1
ATOM 5610 C CA . ASP B 1 194 ? -17.828 -13.352 -16.953 1 56.09 194 ASP B CA 1
ATOM 5611 C C . ASP B 1 194 ? -18.422 -12.734 -18.219 1 56.09 194 ASP B C 1
ATOM 5613 O O . ASP B 1 194 ? -18.5 -11.508 -18.344 1 56.09 194 ASP B O 1
ATOM 5617 N N . TYR B 1 195 ? -18.766 -13.711 -19.031 1 52.38 195 TYR B N 1
ATOM 5618 C CA . TYR B 1 195 ? -19.422 -13.336 -20.281 1 52.38 195 TYR B CA 1
ATOM 5619 C C . TYR B 1 195 ? -20.797 -12.734 -20 1 52.38 195 TYR B C 1
ATOM 5621 O O . TYR B 1 195 ? -21.25 -11.852 -20.734 1 52.38 195 TYR B O 1
ATOM 5629 N N . ALA B 1 196 ? -21.406 -13.422 -19.016 1 51.34 196 ALA B N 1
ATOM 5630 C CA . ALA B 1 196 ? -22.75 -12.977 -18.672 1 51.34 196 ALA B CA 1
ATOM 5631 C C . ALA B 1 196 ? -22.734 -11.555 -18.125 1 51.34 196 ALA B C 1
ATOM 5633 O O . ALA B 1 196 ? -23.672 -10.789 -18.328 1 51.34 196 ALA B O 1
ATOM 5634 N N . VAL B 1 197 ? -21.844 -11.305 -17.344 1 53.38 197 VAL B N 1
ATOM 5635 C CA . VAL B 1 197 ? -21.875 -9.992 -16.703 1 53.38 197 VAL B CA 1
ATOM 5636 C C . VAL B 1 197 ? -21.609 -8.914 -17.75 1 53.38 197 VAL B C 1
ATOM 5638 O O . VAL B 1 197 ? -22.234 -7.848 -17.719 1 53.38 197 VAL B O 1
ATOM 5641 N N . LYS B 1 198 ? -20.656 -9.18 -18.812 1 53.47 198 LYS B N 1
ATOM 5642 C CA . LYS B 1 198 ? -20.469 -8.242 -19.922 1 53.47 198 LYS B CA 1
ATOM 5643 C C . LYS B 1 198 ? -20.062 -8.977 -21.203 1 53.47 198 LYS B C 1
ATOM 5645 O O . LYS B 1 198 ? -18.875 -8.977 -21.562 1 53.47 198 LYS B O 1
ATOM 5650 N N . PRO B 1 199 ? -21.062 -9.711 -21.812 1 50.16 199 PRO B N 1
ATOM 5651 C CA . PRO B 1 199 ? -20.781 -10.656 -22.891 1 50.16 199 PRO B CA 1
ATOM 5652 C C . PRO B 1 199 ? -19.844 -10.078 -23.953 1 50.16 199 PRO B C 1
ATOM 5654 O O . PRO B 1 199 ? -18.891 -10.734 -24.359 1 50.16 199 PRO B O 1
ATOM 5657 N N . GLY B 1 200 ? -20.234 -9.062 -24.656 1 51.22 200 GLY B N 1
ATOM 5658 C CA . GLY B 1 200 ? -19.547 -8.453 -25.781 1 51.22 200 GLY B CA 1
ATOM 5659 C C . GLY B 1 200 ? -18.188 -7.906 -25.422 1 51.22 200 GLY B C 1
ATOM 5660 O O . GLY B 1 200 ? -17.25 -7.969 -26.234 1 51.22 200 GLY B O 1
ATOM 5661 N N . LYS B 1 201 ? -18.062 -7.402 -24.219 1 56.94 201 LYS B N 1
ATOM 5662 C CA . LYS B 1 201 ? -16.953 -6.523 -23.859 1 56.94 201 LYS B CA 1
ATOM 5663 C C . LYS B 1 201 ? -15.781 -7.32 -23.297 1 56.94 201 LYS B C 1
ATOM 5665 O O . LYS B 1 201 ? -14.617 -6.938 -23.469 1 56.94 201 LYS B O 1
ATOM 5670 N N . ALA B 1 202 ? -16.141 -8.445 -22.844 1 55.16 202 ALA B N 1
ATOM 5671 C CA . ALA B 1 202 ? -15.039 -9.164 -22.203 1 55.16 202 ALA B CA 1
ATOM 5672 C C . ALA B 1 202 ? -14.094 -9.758 -23.234 1 55.16 202 ALA B C 1
ATOM 5674 O O . ALA B 1 202 ? -12.875 -9.742 -23.062 1 55.16 202 ALA B O 1
ATOM 5675 N N . LYS B 1 203 ? -14.68 -10.219 -24.344 1 60.56 203 LYS B N 1
ATOM 5676 C CA . LYS B 1 203 ? -13.852 -10.812 -25.391 1 60.56 203 LYS B CA 1
ATOM 5677 C C . LYS B 1 203 ? -12.984 -9.758 -26.078 1 60.56 203 LYS B C 1
ATOM 5679 O O . LYS B 1 203 ? -11.961 -10.078 -26.672 1 60.56 203 LYS B O 1
ATOM 5684 N N . GLU B 1 204 ? -13.438 -8.594 -25.688 1 70 204 GLU B N 1
ATOM 5685 C CA . GLU B 1 204 ? -12.719 -7.523 -26.375 1 70 204 GLU B CA 1
ATOM 5686 C C . GLU B 1 204 ? -11.906 -6.684 -25.391 1 70 204 GLU B C 1
ATOM 5688 O O . GLU B 1 204 ? -11.344 -5.652 -25.766 1 70 204 GLU B O 1
ATOM 5693 N N . ASP B 1 205 ? -11.891 -7.277 -24.266 1 78.44 205 ASP B N 1
ATOM 5694 C CA . ASP B 1 205 ? -11.078 -6.57 -23.281 1 78.44 205 ASP B CA 1
ATOM 5695 C C . ASP B 1 205 ? -9.594 -6.66 -23.625 1 78.44 205 ASP B C 1
ATOM 5697 O O . ASP B 1 205 ? -9.039 -7.758 -23.719 1 78.44 205 ASP B O 1
ATOM 5701 N N . PRO B 1 206 ? -9.016 -5.488 -23.797 1 82.75 206 PRO B N 1
ATOM 5702 C CA . PRO B 1 206 ? -7.621 -5.473 -24.219 1 82.75 206 PRO B CA 1
ATOM 5703 C C . PRO B 1 206 ? -6.691 -6.207 -23.266 1 82.75 206 PRO B C 1
ATOM 5705 O O . PRO B 1 206 ? -5.723 -6.836 -23.688 1 82.75 206 PRO B O 1
ATOM 5708 N N . HIS B 1 207 ? -6.996 -6.234 -22.031 1 78.94 207 HIS B N 1
ATOM 5709 C CA . HIS B 1 207 ? -6.152 -6.895 -21.031 1 78.94 207 HIS B CA 1
ATOM 5710 C C . HIS B 1 207 ? -6.266 -8.414 -21.141 1 78.94 207 HIS B C 1
ATOM 5712 O O . HIS B 1 207 ? -5.258 -9.125 -21.047 1 78.94 207 HIS B O 1
ATOM 5718 N N . ILE B 1 208 ? -7.375 -8.852 -21.438 1 80.69 208 ILE B N 1
ATOM 5719 C CA . ILE B 1 208 ? -7.613 -10.289 -21.578 1 80.69 208 ILE B CA 1
ATOM 5720 C C . ILE B 1 208 ? -6.953 -10.797 -22.859 1 80.69 208 ILE B C 1
ATOM 5722 O O . ILE B 1 208 ? -6.336 -11.867 -22.859 1 80.69 208 ILE B O 1
ATOM 5726 N N . ILE B 1 209 ? -7.105 -10.039 -23.859 1 87.81 209 ILE B N 1
ATOM 5727 C CA . ILE B 1 209 ? -6.551 -10.422 -25.156 1 87.81 209 ILE B CA 1
ATOM 5728 C C . ILE B 1 209 ? -5.031 -10.523 -25.047 1 87.81 209 ILE B C 1
ATOM 5730 O O . ILE B 1 209 ? -4.434 -11.477 -25.562 1 87.81 209 ILE B O 1
ATOM 5734 N N . GLU B 1 210 ? -4.477 -9.586 -24.375 1 87.06 210 GLU B N 1
ATOM 5735 C CA . GLU B 1 210 ? -3.023 -9.594 -24.219 1 87.06 210 GLU B CA 1
ATOM 5736 C C . GLU B 1 210 ? -2.557 -10.805 -23.422 1 87.06 210 GLU B C 1
ATOM 5738 O O . GLU B 1 210 ? -1.538 -11.414 -23.75 1 87.06 210 GLU B O 1
ATOM 5743 N N . LYS B 1 211 ? -3.24 -11.102 -22.438 1 84.31 211 LYS B N 1
ATOM 5744 C CA . LYS B 1 211 ? -2.922 -12.273 -21.625 1 84.31 211 LYS B CA 1
ATOM 5745 C C . LYS B 1 211 ? -3.057 -13.562 -22.438 1 84.31 211 LYS B C 1
ATOM 5747 O O . LYS B 1 211 ? -2.207 -14.453 -22.344 1 84.31 211 LYS B O 1
ATOM 5752 N N . ARG B 1 212 ? -4.043 -13.641 -23.203 1 88.94 212 ARG B N 1
ATOM 5753 C CA . ARG B 1 212 ? -4.254 -14.805 -24.047 1 88.94 212 ARG B CA 1
ATOM 5754 C C . ARG B 1 212 ? -3.139 -14.953 -25.062 1 88.94 212 ARG B C 1
ATOM 5756 O O . ARG B 1 212 ? -2.631 -16.047 -25.297 1 88.94 212 ARG B O 1
ATOM 5763 N N . LYS B 1 213 ? -2.826 -13.836 -25.672 1 91.88 213 LYS B N 1
ATOM 5764 C CA . LYS B 1 213 ? -1.738 -13.859 -26.656 1 91.88 213 LYS B CA 1
ATOM 5765 C C . LYS B 1 213 ? -0.473 -14.461 -26.047 1 91.88 213 LYS B C 1
ATOM 5767 O O . LYS B 1 213 ? 0.146 -15.344 -26.656 1 91.88 213 LYS B O 1
ATOM 5772 N N . LYS B 1 214 ? -0.183 -14.094 -24.859 1 88.19 214 LYS B N 1
ATOM 5773 C CA . LYS B 1 214 ? 1.04 -14.531 -24.188 1 88.19 214 LYS B CA 1
ATOM 5774 C C . LYS B 1 214 ? 0.973 -16.016 -23.844 1 88.19 214 LYS B C 1
ATOM 5776 O O . LYS B 1 214 ? 1.934 -16.75 -24.062 1 88.19 214 LYS B O 1
ATOM 5781 N N . MET B 1 215 ? -0.134 -16.438 -23.359 1 90.94 215 MET B N 1
ATOM 5782 C CA . MET B 1 215 ? -0.271 -17.828 -22.922 1 90.94 215 MET B CA 1
ATOM 5783 C C . MET B 1 215 ? -0.343 -18.766 -24.125 1 90.94 215 MET B C 1
ATOM 5785 O O . MET B 1 215 ? 0.216 -19.875 -24.094 1 90.94 215 MET B O 1
ATOM 5789 N N . LEU B 1 216 ? -1.012 -18.297 -25.125 1 95 216 LEU B N 1
ATOM 5790 C CA . LEU B 1 216 ? -1.092 -19.109 -26.328 1 95 216 LEU B CA 1
ATOM 5791 C C . LEU B 1 216 ? 0.271 -19.219 -27.016 1 95 216 LEU B C 1
ATOM 5793 O O . LEU B 1 216 ? 0.617 -20.281 -27.547 1 95 216 LEU B O 1
ATOM 5797 N N . GLN B 1 217 ? 0.944 -18.141 -26.953 1 93.88 217 GLN B N 1
ATOM 5798 C CA . GLN B 1 217 ? 2.307 -18.156 -27.484 1 93.88 217 GLN B CA 1
ATOM 5799 C C . GLN B 1 217 ? 3.186 -19.125 -26.703 1 93.88 217 GLN B C 1
ATOM 5801 O O . GLN B 1 217 ? 3.955 -19.891 -27.297 1 93.88 217 GLN B O 1
ATOM 5806 N N . SER B 1 218 ? 3.061 -19.141 -25.438 1 92.62 218 SER B N 1
ATOM 5807 C CA . SER B 1 218 ? 3.793 -20.078 -24.594 1 92.62 218 SER B CA 1
ATOM 5808 C C . SER B 1 218 ? 3.418 -21.516 -24.922 1 92.62 218 SER B C 1
ATOM 5810 O O . SER B 1 218 ? 4.289 -22.391 -25 1 92.62 218 SER B O 1
ATOM 5812 N N . PHE B 1 219 ? 2.205 -21.734 -25.047 1 96 219 PHE B N 1
ATOM 5813 C CA . PHE B 1 219 ? 1.69 -23.062 -25.406 1 96 219 PHE B CA 1
ATOM 5814 C C . PHE B 1 219 ? 2.391 -23.609 -26.641 1 96 219 PHE B C 1
ATOM 5816 O O . PHE B 1 219 ? 2.926 -24.719 -26.625 1 96 219 PHE B O 1
ATOM 5823 N N . LEU B 1 220 ? 2.408 -22.797 -27.656 1 96.81 220 LEU B N 1
ATOM 5824 C CA . LEU B 1 220 ? 2.975 -23.219 -28.938 1 96.81 220 LEU B CA 1
ATOM 5825 C C . LEU B 1 220 ? 4.477 -23.453 -28.812 1 96.81 220 LEU B C 1
ATOM 5827 O O . LEU B 1 220 ? 4.996 -24.438 -29.328 1 96.81 220 LEU B O 1
ATOM 5831 N N . ASN B 1 221 ? 5.098 -22.594 -28.141 1 95.31 221 ASN B N 1
ATOM 5832 C CA . ASN B 1 221 ? 6.543 -22.734 -28 1 95.31 221 ASN B CA 1
ATOM 5833 C C . ASN B 1 221 ? 6.902 -23.938 -27.125 1 95.31 221 ASN B C 1
ATOM 5835 O O . ASN B 1 221 ? 7.895 -24.625 -27.375 1 95.31 221 ASN B O 1
ATOM 5839 N N . ARG B 1 222 ? 6.129 -24.203 -26.156 1 95.31 222 ARG B N 1
ATOM 5840 C CA . ARG B 1 222 ? 6.391 -25.359 -25.297 1 95.31 222 ARG B CA 1
ATOM 5841 C C . ARG B 1 222 ? 6.148 -26.672 -26.031 1 95.31 222 ARG B C 1
ATOM 5843 O O . ARG B 1 222 ? 6.844 -27.656 -25.781 1 95.31 222 ARG B O 1
ATOM 5850 N N . ILE B 1 223 ? 5.18 -26.656 -26.875 1 97.06 223 ILE B N 1
ATOM 5851 C CA . ILE B 1 223 ? 4.973 -27.828 -27.719 1 97.06 223 ILE B CA 1
ATOM 5852 C C . ILE B 1 223 ? 6.188 -28.031 -28.625 1 97.06 223 ILE B C 1
ATOM 5854 O O . ILE B 1 223 ? 6.688 -29.156 -28.75 1 97.06 223 ILE B O 1
ATOM 5858 N N . ALA B 1 224 ? 6.648 -26.969 -29.172 1 96.06 224 ALA B N 1
ATOM 5859 C CA . ALA B 1 224 ? 7.797 -27.047 -30.062 1 96.06 224 ALA B CA 1
ATOM 5860 C C . ALA B 1 224 ? 9.047 -27.516 -29.328 1 96.06 224 ALA B C 1
ATOM 5862 O O . ALA B 1 224 ? 9.922 -28.156 -29.922 1 96.06 224 ALA B O 1
ATOM 5863 N N . ALA B 1 225 ? 9.148 -27.266 -28.094 1 94.44 225 ALA B N 1
ATOM 5864 C CA . ALA B 1 225 ? 10.312 -27.625 -27.281 1 94.44 225 ALA B CA 1
ATOM 5865 C C . ALA B 1 225 ? 10.203 -29.062 -26.766 1 94.44 225 ALA B C 1
ATOM 5867 O O . ALA B 1 225 ? 11.195 -29.641 -26.328 1 94.44 225 ALA B O 1
ATOM 5868 N N . HIS B 1 226 ? 9.008 -29.578 -26.75 1 95.75 226 HIS B N 1
ATOM 5869 C CA . HIS B 1 226 ? 8.773 -30.922 -26.203 1 95.75 226 HIS B CA 1
ATOM 5870 C C . HIS B 1 226 ? 9.234 -32 -27.172 1 95.75 226 HIS B C 1
ATOM 5872 O O . HIS B 1 226 ? 8.828 -32.031 -28.328 1 95.75 226 HIS B O 1
ATOM 5878 N N . PRO B 1 227 ? 10 -32.906 -26.719 1 93.88 227 PRO B N 1
ATOM 5879 C CA . PRO B 1 227 ? 10.625 -33.906 -27.609 1 93.88 227 PRO B CA 1
ATOM 5880 C C . PRO B 1 227 ? 9.602 -34.812 -28.281 1 93.88 227 PRO B C 1
ATOM 5882 O O . PRO B 1 227 ? 9.844 -35.281 -29.391 1 93.88 227 PRO B O 1
ATOM 5885 N N . VAL B 1 228 ? 8.484 -35.031 -27.672 1 94.94 228 VAL B N 1
ATOM 5886 C CA . VAL B 1 228 ? 7.504 -35.969 -28.203 1 94.94 228 VAL B CA 1
ATOM 5887 C C . VAL B 1 228 ? 6.414 -35.219 -28.953 1 94.94 228 VAL B C 1
ATOM 5889 O O . VAL B 1 228 ? 6.074 -35.562 -30.094 1 94.94 228 VAL B O 1
ATOM 5892 N N . LEU B 1 229 ? 5.938 -34.125 -28.438 1 96.44 229 LEU B N 1
ATOM 5893 C CA . LEU B 1 229 ? 4.805 -33.406 -29 1 96.44 229 LEU B CA 1
ATOM 5894 C C . LEU B 1 229 ? 5.195 -32.688 -30.281 1 96.44 229 LEU B C 1
ATOM 5896 O O . LEU B 1 229 ? 4.371 -32.5 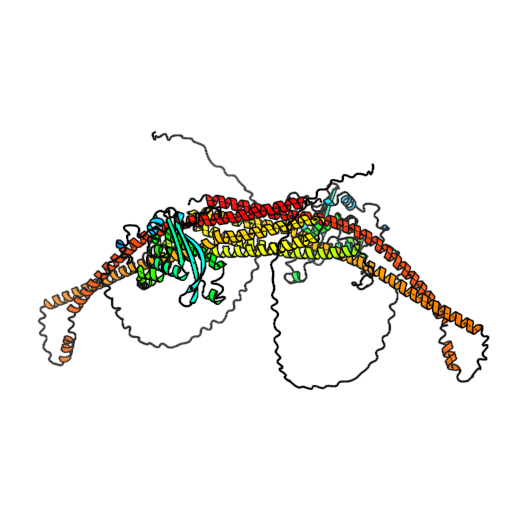-31.188 1 96.44 229 LEU B O 1
ATOM 5900 N N . ARG B 1 230 ? 6.426 -32.281 -30.406 1 95.19 230 ARG B N 1
ATOM 5901 C CA . ARG B 1 230 ? 6.891 -31.531 -31.562 1 95.19 230 ARG B CA 1
ATOM 5902 C C . ARG B 1 230 ? 6.875 -32.375 -32.812 1 95.19 230 ARG B C 1
ATOM 5904 O O . ARG B 1 230 ? 6.926 -31.859 -33.938 1 95.19 230 ARG B O 1
ATOM 5911 N N . GLU B 1 231 ? 6.777 -33.656 -32.625 1 94.25 231 GLU B N 1
ATOM 5912 C CA . GLU B 1 231 ? 6.852 -34.594 -33.75 1 94.25 231 GLU B CA 1
ATOM 5913 C C . GLU B 1 231 ? 5.516 -34.688 -34.469 1 94.25 231 GLU B C 1
ATOM 5915 O O . GLU B 1 231 ? 5.453 -35.188 -35.594 1 94.25 231 GLU B O 1
ATOM 5920 N N . GLU B 1 232 ? 4.473 -34.219 -33.875 1 94.62 232 GLU B N 1
ATOM 5921 C CA . GLU B 1 232 ? 3.133 -34.344 -34.438 1 94.62 232 GLU B CA 1
ATOM 5922 C C . GLU B 1 232 ? 2.967 -33.5 -35.688 1 94.62 232 GLU B C 1
ATOM 5924 O O . GLU B 1 232 ? 3.117 -32.281 -35.656 1 94.62 232 GLU B O 1
ATOM 5929 N N . HIS B 1 233 ? 2.631 -34.156 -36.75 1 94.88 233 HIS B N 1
ATOM 5930 C CA . HIS B 1 233 ? 2.459 -33.469 -38.031 1 94.88 233 HIS B CA 1
ATOM 5931 C C . HIS B 1 233 ? 1.305 -32.469 -37.969 1 94.88 233 HIS B C 1
ATOM 5933 O O . HIS B 1 233 ? 1.336 -31.422 -38.625 1 94.88 233 HIS B O 1
ATOM 5939 N N . VAL B 1 234 ? 0.311 -32.781 -37.219 1 95.62 234 VAL B N 1
ATOM 5940 C CA . VAL B 1 234 ? -0.831 -31.875 -37.062 1 95.62 234 VAL B CA 1
ATOM 5941 C C . VAL B 1 234 ? -0.368 -30.547 -36.469 1 95.62 234 VAL B C 1
ATOM 5943 O O . VAL B 1 234 ? -0.905 -29.484 -36.812 1 95.62 234 VAL B O 1
ATOM 5946 N N . PHE B 1 235 ? 0.675 -30.594 -35.625 1 97.19 235 PHE B N 1
ATOM 5947 C CA . PHE B 1 235 ? 1.252 -29.375 -35.031 1 97.19 235 PHE B CA 1
ATOM 5948 C C . PHE B 1 235 ? 1.907 -28.531 -36.094 1 97.19 235 PHE B C 1
ATOM 5950 O O . PHE B 1 235 ? 1.706 -27.312 -36.156 1 97.19 235 PHE B O 1
ATOM 5957 N N . HIS B 1 236 ? 2.592 -29.109 -36.938 1 96.75 236 HIS B N 1
ATOM 5958 C CA . HIS B 1 236 ? 3.258 -28.406 -38.031 1 96.75 236 HIS B CA 1
ATOM 5959 C C . HIS B 1 236 ? 2.244 -27.734 -38.969 1 96.75 236 HIS B C 1
ATOM 5961 O O . HIS B 1 236 ? 2.396 -26.562 -39.312 1 96.75 236 HIS B O 1
ATOM 5967 N N . ARG B 1 237 ? 1.235 -28.453 -39.25 1 96.69 237 ARG B N 1
ATOM 5968 C CA . ARG B 1 237 ? 0.2 -27.922 -40.156 1 96.69 237 ARG B CA 1
ATOM 5969 C C . ARG B 1 237 ? -0.543 -26.766 -39.469 1 96.69 237 ARG B C 1
ATOM 5971 O O . ARG B 1 237 ? -0.968 -25.828 -40.156 1 96.69 237 ARG B O 1
ATOM 5978 N N . PHE B 1 238 ? -0.681 -26.906 -38.188 1 97.75 238 PHE B N 1
ATOM 5979 C CA . PHE B 1 238 ? -1.337 -25.844 -37.406 1 97.75 238 PHE B CA 1
ATOM 5980 C C . PHE B 1 238 ? -0.595 -24.531 -37.562 1 97.75 238 PHE B C 1
ATOM 5982 O O . PHE B 1 238 ? -1.211 -23.453 -37.562 1 97.75 238 PHE B O 1
ATOM 5989 N N . LEU B 1 239 ? 0.744 -24.578 -37.719 1 97.44 239 LEU B N 1
ATOM 5990 C CA . LEU B 1 239 ? 1.587 -23.391 -37.781 1 97.44 239 LEU B CA 1
ATOM 5991 C C . LEU B 1 239 ? 1.781 -22.906 -39.188 1 97.44 239 LEU B C 1
ATOM 5993 O O . LEU B 1 239 ? 2.129 -21.75 -39.438 1 97.44 239 LEU B O 1
ATOM 5997 N N . GLU B 1 240 ? 1.699 -23.672 -40.156 1 94.75 240 GLU B N 1
ATOM 5998 C CA . GLU B 1 240 ? 2.045 -23.375 -41.562 1 94.75 240 GLU B CA 1
ATOM 5999 C C . GLU B 1 240 ? 1.045 -22.422 -42.188 1 94.75 240 GLU B C 1
ATOM 6001 O O . GLU B 1 240 ? 1.403 -21.625 -43.062 1 94.75 240 GLU B O 1
ATOM 6006 N N . GLY B 1 241 ? -0.111 -22.531 -41.875 1 91.25 241 GLY B N 1
ATOM 6007 C CA . GLY B 1 241 ? -1.134 -21.688 -42.5 1 91.25 241 GLY B CA 1
ATOM 6008 C C . GLY B 1 241 ? -1.71 -22.297 -43.75 1 91.25 241 GLY B C 1
ATOM 6009 O O . GLY B 1 241 ? -1.301 -23.391 -44.188 1 91.25 241 GLY B O 1
ATOM 6010 N N . GLY B 1 242 ? -2.691 -21.656 -44.344 1 89.88 242 GLY B N 1
ATOM 6011 C CA . GLY B 1 242 ? -3.275 -22.062 -45.625 1 89.88 242 GLY B CA 1
ATOM 6012 C C . GLY B 1 242 ? -4.441 -23.016 -45.469 1 89.88 242 GLY B C 1
ATOM 6013 O O . GLY B 1 242 ? -5.16 -23.281 -46.438 1 89.88 242 GLY B O 1
ATOM 6014 N N . ALA B 1 243 ? -4.531 -23.609 -44.375 1 92.5 243 ALA B N 1
ATOM 6015 C CA . ALA B 1 243 ? -5.633 -24.547 -44.125 1 92.5 243 ALA B CA 1
ATOM 6016 C C . ALA B 1 243 ? -6.348 -24.219 -42.812 1 92.5 243 ALA B C 1
ATOM 6018 O O . ALA B 1 243 ? -5.723 -23.75 -41.875 1 92.5 243 ALA B O 1
ATOM 6019 N N . THR B 1 244 ? -7.641 -24.5 -42.875 1 90.88 244 THR B N 1
ATOM 6020 C CA . THR B 1 244 ? -8.406 -24.344 -41.625 1 90.88 244 THR B CA 1
ATOM 6021 C C . THR B 1 244 ? -8.156 -25.516 -40.688 1 90.88 244 THR B C 1
ATOM 6023 O O . THR B 1 244 ? -7.676 -26.578 -41.094 1 90.88 244 THR B O 1
ATOM 6026 N N . TRP B 1 245 ? -8.453 -25.344 -39.438 1 93.88 245 TRP B N 1
ATOM 6027 C CA . TRP B 1 245 ? -8.297 -26.438 -38.469 1 93.88 245 TRP B CA 1
ATOM 6028 C C . TRP B 1 245 ? -9.117 -27.656 -38.875 1 93.88 245 TRP B C 1
ATOM 6030 O O . TRP B 1 245 ? -8.656 -28.781 -38.75 1 93.88 245 TRP B O 1
ATOM 6040 N N . ALA B 1 246 ? -10.305 -27.406 -39.344 1 91.75 246 ALA B N 1
ATOM 6041 C CA . ALA B 1 246 ? -11.164 -28.5 -39.781 1 91.75 246 ALA B CA 1
ATOM 6042 C C . ALA B 1 246 ? -10.5 -29.312 -40.906 1 91.75 246 ALA B C 1
ATOM 6044 O O . ALA B 1 246 ? -10.555 -30.547 -40.875 1 91.75 246 ALA B O 1
ATOM 6045 N N . ASP B 1 247 ? -9.883 -28.609 -41.781 1 94.31 247 ASP B N 1
ATOM 6046 C CA . ASP B 1 247 ? -9.18 -29.266 -42.906 1 94.31 247 ASP B CA 1
ATOM 6047 C C . ASP B 1 247 ? -7.969 -30.047 -42.375 1 94.31 247 ASP B C 1
ATOM 6049 O O . ASP B 1 247 ? -7.707 -31.156 -42.844 1 94.31 247 ASP B O 1
ATOM 6053 N N . ILE B 1 248 ? -7.262 -29.484 -41.438 1 95.5 248 ILE B N 1
ATOM 6054 C CA . ILE B 1 248 ? -6.078 -30.109 -40.875 1 95.5 248 ILE B CA 1
ATOM 6055 C C . ILE B 1 248 ? -6.473 -31.391 -40.156 1 95.5 248 ILE B C 1
ATOM 6057 O O . ILE B 1 248 ? -5.852 -32.438 -40.344 1 95.5 248 ILE B O 1
ATOM 6061 N N . LEU B 1 249 ? -7.516 -31.328 -39.406 1 94 249 LEU B N 1
ATOM 6062 C CA . LEU B 1 249 ? -7.988 -32.469 -38.625 1 94 249 LEU B CA 1
ATOM 6063 C C . LEU B 1 249 ? -8.477 -33.594 -39.562 1 94 249 LEU B C 1
ATOM 6065 O O . LEU B 1 249 ? -8.156 -34.75 -39.344 1 94 249 LEU B O 1
ATOM 6069 N N . SER B 1 250 ? -9.219 -33.25 -40.562 1 92.81 250 SER B N 1
ATOM 6070 C CA . SER B 1 250 ? -9.75 -34.219 -41.5 1 92.81 250 SER B CA 1
ATOM 6071 C C . SER B 1 250 ? -8.633 -34.906 -42.281 1 92.81 250 SER B C 1
ATOM 6073 O O . SER B 1 250 ? -8.68 -36.125 -42.5 1 92.81 250 SER B O 1
ATOM 6075 N N . SER B 1 251 ? -7.695 -34.156 -42.688 1 92.12 251 SER B N 1
ATOM 6076 C CA . SER B 1 251 ? -6.586 -34.688 -43.469 1 92.12 251 SER B CA 1
ATOM 6077 C C . SER B 1 251 ? -5.684 -35.562 -42.594 1 92.12 251 SER B C 1
ATOM 6079 O O . SER B 1 251 ? -5 -36.438 -43.125 1 92.12 251 SER B O 1
ATOM 6081 N N . SER B 1 252 ? -5.57 -35.375 -41.344 1 91 252 SER B N 1
ATOM 6082 C CA . SER B 1 252 ? -4.688 -36.125 -40.438 1 91 252 SER B CA 1
ATOM 6083 C C . SER B 1 252 ? -5.25 -37.5 -40.125 1 91 252 SER B C 1
ATOM 6085 O O . SER B 1 252 ? -4.508 -38.406 -39.719 1 91 252 SER B O 1
ATOM 6087 N N . GLY B 1 253 ? -6.543 -37.688 -40.25 1 89.19 253 GLY B N 1
ATOM 6088 C CA . GLY B 1 253 ? -7.188 -38.938 -39.875 1 89.19 253 GLY B CA 1
ATOM 6089 C C . GLY B 1 253 ? -7.289 -39.125 -38.375 1 89.19 253 GLY B C 1
ATOM 6090 O O . GLY B 1 253 ? -7.582 -40.25 -37.906 1 89.19 253 GLY B O 1
ATOM 6091 N N . LEU B 1 254 ? -7 -38.062 -37.656 1 90.56 254 LEU B N 1
ATOM 6092 C CA . LEU B 1 254 ? -6.961 -38.156 -36.219 1 90.56 254 LEU B CA 1
ATOM 6093 C C . LEU B 1 254 ? -8.305 -37.781 -35.594 1 90.56 254 LEU B C 1
ATOM 6095 O O . LEU B 1 254 ? -8.438 -37.688 -34.375 1 90.56 254 LEU B O 1
ATOM 6099 N N . GLY B 1 255 ? -9.242 -37.5 -36.375 1 86.38 255 GLY B N 1
ATOM 6100 C CA . GLY B 1 255 ? -10.555 -37.062 -35.906 1 86.38 255 GLY B CA 1
ATOM 6101 C C . GLY B 1 255 ? -11.219 -38.094 -35 1 86.38 255 GLY B C 1
ATOM 6102 O O . GLY B 1 255 ? -12 -37.719 -34.125 1 86.38 255 GLY B O 1
ATOM 6103 N N . TYR B 1 256 ? -10.836 -39.344 -35.188 1 84.19 256 TYR B N 1
ATOM 6104 C CA . TYR B 1 256 ? -11.445 -40.406 -34.438 1 84.19 256 TYR B CA 1
ATOM 6105 C C . TYR B 1 256 ? -11.062 -40.344 -32.969 1 84.19 256 TYR B C 1
ATOM 6107 O O . TYR B 1 256 ? -11.852 -40.688 -32.094 1 84.19 256 TYR B O 1
ATOM 6115 N N . TYR B 1 257 ? -9.93 -39.781 -32.656 1 83.12 257 TYR B N 1
ATOM 6116 C CA . TYR B 1 257 ? -9.469 -39.688 -31.281 1 83.12 257 TYR B CA 1
ATOM 6117 C C . TYR B 1 257 ? -10.312 -38.688 -30.5 1 83.12 257 TYR B C 1
ATOM 6119 O O . TYR B 1 257 ? -10.523 -38.875 -29.297 1 83.12 257 TYR B O 1
ATOM 6127 N N . LEU B 1 258 ? -10.734 -37.781 -31.172 1 82.31 258 LEU B N 1
ATOM 6128 C CA . LEU B 1 258 ? -11.531 -36.75 -30.5 1 82.31 258 LEU B CA 1
ATOM 6129 C C . LEU B 1 258 ? -12.93 -37.281 -30.172 1 82.31 258 LEU B C 1
ATOM 6131 O O . LEU B 1 258 ? -13.547 -36.875 -29.188 1 82.31 258 LEU B O 1
ATOM 6135 N N . LYS B 1 259 ? -13.359 -38.25 -30.922 1 77.38 259 LYS B N 1
ATOM 6136 C CA . LYS B 1 259 ? -14.695 -38.812 -30.75 1 77.38 259 LYS B CA 1
ATOM 6137 C C . LYS B 1 259 ? -14.672 -40 -29.781 1 77.38 259 LYS B C 1
ATOM 6139 O O . LYS B 1 259 ? -15.695 -40.344 -29.172 1 77.38 259 LYS B O 1
ATOM 6144 N N . LYS B 1 260 ? -13.57 -40.594 -29.703 1 71.31 260 LYS B N 1
ATOM 6145 C CA . LYS B 1 260 ? -13.477 -41.781 -28.844 1 71.31 260 LYS B CA 1
ATOM 6146 C C . LYS B 1 260 ? -13.734 -41.438 -27.391 1 71.31 260 LYS B C 1
ATOM 6148 O O . LYS B 1 260 ? -13.102 -40.531 -26.828 1 71.31 260 LYS B O 1
ATOM 6153 N N . ARG B 1 261 ? -14.742 -42.062 -26.953 1 59.03 261 ARG B N 1
ATOM 6154 C CA . ARG B 1 261 ? -15.07 -41.906 -25.547 1 59.03 261 ARG B CA 1
ATOM 6155 C C . ARG B 1 261 ? -14.078 -42.656 -24.672 1 59.03 261 ARG B C 1
ATOM 6157 O O . ARG B 1 261 ? -13.555 -43.719 -25.062 1 59.03 261 ARG B O 1
ATOM 6164 N N . ASP B 1 262 ? -13.555 -42.062 -23.844 1 59.22 262 ASP B N 1
ATOM 6165 C CA . ASP B 1 262 ? -12.633 -42.719 -22.906 1 59.22 262 ASP B CA 1
ATOM 6166 C C . ASP B 1 262 ? -13.219 -44 -22.375 1 59.22 262 ASP B C 1
ATOM 6168 O O . ASP B 1 262 ? -14.227 -44 -21.656 1 59.22 262 ASP B O 1
ATOM 6172 N N . THR B 1 263 ? -13.211 -45.031 -23.172 1 51.38 263 THR B N 1
ATOM 6173 C CA . THR B 1 263 ? -13.742 -46.344 -22.781 1 51.38 263 THR B CA 1
ATOM 6174 C C . THR B 1 263 ? -13.125 -46.812 -21.469 1 51.38 263 THR B C 1
ATOM 6176 O O . THR B 1 263 ? -13.234 -48 -21.125 1 51.38 263 THR B O 1
ATOM 6179 N N . ALA B 1 264 ? -12.203 -46.094 -20.906 1 50.09 264 ALA B N 1
ATOM 6180 C CA . ALA B 1 264 ? -11.695 -46.719 -19.688 1 50.09 264 ALA B CA 1
ATOM 6181 C C . ALA B 1 264 ? -12.844 -47.219 -18.797 1 50.09 264 ALA B C 1
ATOM 6183 O O . ALA B 1 264 ? -13.836 -46.531 -18.625 1 50.09 264 ALA B O 1
ATOM 6184 N N . VAL B 1 265 ? -13.062 -48.406 -18.766 1 48.09 265 VAL B N 1
ATOM 6185 C CA . VAL B 1 265 ? -13.984 -49.094 -17.859 1 48.09 265 VAL B CA 1
ATOM 6186 C C . VAL B 1 265 ? -14.242 -48.219 -16.641 1 48.09 265 VAL B C 1
ATOM 6188 O O . VAL B 1 265 ? -13.32 -47.594 -16.109 1 48.09 265 VAL B O 1
ATOM 6191 N N . SER B 1 266 ? -15.422 -47.688 -16.594 1 50.62 266 SER B N 1
ATOM 6192 C CA . SER B 1 266 ? -15.961 -46.969 -15.438 1 50.62 266 SER B CA 1
ATOM 6193 C C . SER B 1 266 ? -15.352 -47.5 -14.141 1 50.62 266 SER B C 1
ATOM 6195 O O . SER B 1 266 ? -15.945 -48.344 -13.453 1 50.62 266 SER B O 1
ATOM 6197 N N . VAL B 1 267 ? -14.18 -48.062 -14.164 1 51.34 267 VAL B N 1
ATOM 6198 C CA . VAL B 1 267 ? -13.703 -48.375 -12.82 1 51.34 267 VAL B CA 1
ATOM 6199 C C . VAL B 1 267 ? -13.875 -47.156 -11.922 1 51.34 267 VAL B C 1
ATOM 6201 O O . VAL B 1 267 ? -13.727 -46 -12.375 1 51.34 267 VAL B O 1
ATOM 6204 N N . SER B 1 268 ? -14.586 -47.188 -10.945 1 50.75 268 SER B N 1
ATOM 6205 C CA . SER B 1 268 ? -14.852 -46.125 -9.977 1 50.75 268 SER B CA 1
ATOM 6206 C C . SER B 1 268 ? -13.664 -45.188 -9.875 1 50.75 268 SER B C 1
ATOM 6208 O O . SER B 1 268 ? -12.531 -45.625 -9.688 1 50.75 268 SER B O 1
ATOM 6210 N N . GLU B 1 269 ? -13.594 -44.188 -10.633 1 53.22 269 GLU B N 1
ATOM 6211 C CA . GLU B 1 269 ? -12.602 -43.125 -10.586 1 53.22 269 GLU B CA 1
ATOM 6212 C C . GLU B 1 269 ? -11.82 -43.125 -9.273 1 53.22 269 GLU B C 1
ATOM 6214 O O . GLU B 1 269 ? -10.648 -42.781 -9.234 1 53.22 269 GLU B O 1
ATOM 6219 N N . LYS B 1 270 ? -12.641 -43.438 -8.219 1 53.56 270 LYS B N 1
ATOM 6220 C CA . LYS B 1 270 ? -12.109 -43.438 -6.859 1 53.56 270 LYS B CA 1
ATOM 6221 C C . LYS B 1 270 ? -11.656 -44.844 -6.445 1 53.56 270 LYS B C 1
ATOM 6223 O O . LYS B 1 270 ? -11.633 -45.156 -5.254 1 53.56 270 LYS B O 1
ATOM 6228 N N . GLY B 1 271 ? -11.328 -45.688 -7.426 1 63.28 271 GLY B N 1
ATOM 6229 C CA . GLY B 1 271 ? -11.047 -47 -6.898 1 63.28 271 GLY B CA 1
ATOM 6230 C C . GLY B 1 271 ? -9.734 -47.062 -6.141 1 63.28 271 GLY B C 1
ATOM 6231 O O . GLY B 1 271 ? -8.727 -46.5 -6.566 1 63.28 271 GLY B O 1
ATOM 6232 N N . SER B 1 272 ? -9.75 -47.312 -4.957 1 79.56 272 SER B N 1
ATOM 6233 C CA . SER B 1 272 ? -8.602 -47.438 -4.062 1 79.56 272 SER B CA 1
ATOM 6234 C C . SER B 1 272 ? -7.699 -48.594 -4.477 1 79.56 272 SER B C 1
ATOM 6236 O O . SER B 1 272 ? -8.18 -49.688 -4.809 1 79.56 272 SER B O 1
ATOM 6238 N N . LEU B 1 273 ? -6.496 -48.219 -4.984 1 88.94 273 LEU B N 1
ATOM 6239 C CA . LEU B 1 273 ? -5.48 -49.219 -5.312 1 88.94 273 LEU B CA 1
ATOM 6240 C C . LEU B 1 273 ? -5.164 -50.094 -4.098 1 88.94 273 LEU B C 1
ATOM 6242 O O . LEU B 1 273 ? -5.012 -49.594 -2.986 1 88.94 273 LEU B O 1
ATOM 6246 N N . LYS B 1 274 ? -5.199 -51.344 -4.262 1 89.25 274 LYS B N 1
ATOM 6247 C CA . LYS B 1 274 ? -4.809 -52.25 -3.203 1 89.25 274 LYS B CA 1
ATOM 6248 C C . LYS B 1 274 ? -3.297 -52.219 -2.984 1 89.25 274 LYS B C 1
ATOM 6250 O O . LYS B 1 274 ? -2.83 -52.281 -1.846 1 89.25 274 LYS B O 1
ATOM 6255 N N . ARG B 1 275 ? -2.518 -52.156 -4.078 1 92.06 275 ARG B N 1
ATOM 6256 C CA . ARG B 1 275 ? -1.062 -52.062 -4.02 1 92.06 275 ARG B CA 1
ATOM 6257 C C . ARG B 1 275 ? -0.547 -50.875 -4.812 1 92.06 275 ARG B C 1
ATOM 6259 O O . ARG B 1 275 ? 0.029 -51.031 -5.891 1 92.06 275 ARG B O 1
ATOM 6266 N N . PRO B 1 276 ? -0.671 -49.719 -4.184 1 92.19 276 PRO B N 1
ATOM 6267 C CA . PRO B 1 276 ? -0.232 -48.5 -4.898 1 92.19 276 PRO B CA 1
ATOM 6268 C C . PRO B 1 276 ? 1.28 -48.469 -5.109 1 92.19 276 PRO B C 1
ATOM 6270 O O . PRO B 1 276 ? 2.035 -49 -4.289 1 92.19 276 PRO B O 1
ATOM 6273 N N . ASP B 1 277 ? 1.693 -48 -6.281 1 93.69 277 ASP B N 1
ATOM 6274 C CA . ASP B 1 277 ? 3.102 -47.75 -6.555 1 93.69 277 ASP B CA 1
ATOM 6275 C C . ASP B 1 277 ? 3.596 -46.531 -5.766 1 93.69 277 ASP B C 1
ATOM 6277 O O . ASP B 1 277 ? 3.119 -45.406 -5.965 1 93.69 277 ASP B O 1
ATOM 6281 N N . SER B 1 278 ? 4.531 -46.719 -4.941 1 94.31 278 SER B N 1
ATOM 6282 C CA . SER B 1 278 ? 4.992 -45.719 -4.012 1 94.31 278 SER B CA 1
ATOM 6283 C C . SER B 1 278 ? 5.539 -44.5 -4.75 1 94.31 278 SER B C 1
ATOM 6285 O O . SER B 1 278 ? 5.352 -43.344 -4.312 1 94.31 278 SER B O 1
ATOM 6287 N N . HIS B 1 279 ? 6.203 -44.75 -5.816 1 94.81 279 HIS B N 1
ATOM 6288 C CA . HIS B 1 279 ? 6.809 -43.656 -6.598 1 94.81 279 HIS B CA 1
ATOM 6289 C C . HIS B 1 279 ? 5.746 -42.719 -7.16 1 94.81 279 HIS B C 1
ATOM 6291 O O . HIS B 1 279 ? 5.863 -41.5 -7.031 1 94.81 279 HIS B O 1
ATOM 6297 N N . PHE B 1 280 ? 4.762 -43.281 -7.75 1 95.69 280 PHE B N 1
ATOM 6298 C CA . PHE B 1 280 ? 3.744 -42.438 -8.383 1 95.69 280 PHE B CA 1
ATOM 6299 C C . PHE B 1 280 ? 2.773 -41.875 -7.352 1 95.69 280 PHE B C 1
ATOM 6301 O O . PHE B 1 280 ? 2.166 -40.844 -7.566 1 95.69 280 PHE B O 1
ATOM 6308 N N . GLN B 1 281 ? 2.674 -42.562 -6.215 1 94.38 281 GLN B N 1
ATOM 6309 C CA . GLN B 1 281 ? 1.931 -41.969 -5.105 1 94.38 281 GLN B CA 1
ATOM 6310 C C . GLN B 1 281 ? 2.615 -40.688 -4.594 1 94.38 281 GLN B C 1
ATOM 6312 O O . GLN B 1 281 ? 1.951 -39.719 -4.297 1 94.38 281 GLN B O 1
ATOM 6317 N N . ALA B 1 282 ? 3.889 -40.75 -4.504 1 94.38 282 ALA B N 1
ATOM 6318 C CA . ALA B 1 282 ? 4.66 -39.562 -4.086 1 94.38 282 ALA B CA 1
ATOM 6319 C C . ALA B 1 282 ? 4.512 -38.438 -5.09 1 94.38 282 ALA B C 1
ATOM 6321 O O . ALA B 1 282 ? 4.418 -37.281 -4.707 1 94.38 282 ALA B O 1
ATOM 6322 N N . ALA B 1 283 ? 4.512 -38.812 -6.348 1 94.81 283 ALA B N 1
ATOM 6323 C CA . ALA B 1 283 ? 4.336 -37.781 -7.395 1 94.81 283 ALA B CA 1
ATOM 6324 C C . ALA B 1 283 ? 2.969 -37.125 -7.289 1 94.81 283 ALA B C 1
ATOM 6326 O O . ALA B 1 283 ? 2.848 -35.906 -7.48 1 94.81 283 ALA B O 1
ATOM 6327 N N . GLU B 1 284 ? 1.941 -37.938 -7.035 1 94.81 284 GLU B N 1
ATOM 6328 C CA . GLU B 1 284 ? 0.598 -37.375 -6.855 1 94.81 284 GLU B CA 1
ATOM 6329 C C . GLU B 1 284 ? 0.538 -36.438 -5.656 1 94.81 284 GLU B C 1
ATOM 6331 O O . GLU B 1 284 ? -0.048 -35.375 -5.742 1 94.81 284 GLU B O 1
ATOM 6336 N N . ASP B 1 285 ? 1.163 -36.812 -4.578 1 93.94 285 ASP B N 1
ATOM 6337 C CA . ASP B 1 285 ? 1.174 -35.969 -3.371 1 93.94 285 ASP B CA 1
ATOM 6338 C C . ASP B 1 285 ? 1.92 -34.656 -3.604 1 93.94 285 ASP B C 1
ATOM 6340 O O . ASP B 1 285 ? 1.462 -33.594 -3.184 1 93.94 285 ASP B O 1
ATOM 6344 N N . TYR B 1 286 ? 3.027 -34.812 -4.199 1 92.5 286 TYR B N 1
ATOM 6345 C CA . TYR B 1 286 ? 3.812 -33.625 -4.504 1 92.5 286 TYR B CA 1
ATOM 6346 C C . TYR B 1 286 ? 3.027 -32.656 -5.391 1 92.5 286 TYR B C 1
ATOM 6348 O O . TYR B 1 286 ? 3.025 -31.438 -5.156 1 92.5 286 TYR B O 1
ATOM 6356 N N . THR B 1 287 ? 2.438 -33.219 -6.418 1 93.81 287 THR B N 1
ATOM 6357 C CA . THR B 1 287 ? 1.667 -32.406 -7.336 1 93.81 287 THR B CA 1
ATOM 6358 C C . THR B 1 287 ? 0.533 -31.688 -6.602 1 93.81 287 THR B C 1
ATOM 6360 O O . THR B 1 287 ? 0.275 -30.516 -6.844 1 93.81 287 THR B O 1
ATOM 6363 N N . ALA B 1 288 ? -0.102 -32.375 -5.719 1 94 288 ALA B N 1
ATOM 6364 C CA . ALA B 1 288 ? -1.194 -31.797 -4.949 1 94 288 ALA B CA 1
ATOM 6365 C C . ALA B 1 288 ? -0.689 -30.656 -4.059 1 94 288 ALA B C 1
ATOM 6367 O O . ALA B 1 288 ? -1.315 -29.609 -3.973 1 94 288 ALA B O 1
ATOM 6368 N N . LYS B 1 289 ? 0.382 -30.875 -3.406 1 92.12 289 LYS B N 1
ATOM 6369 C CA . LYS B 1 289 ? 0.978 -29.859 -2.545 1 92.12 289 LYS B CA 1
ATOM 6370 C C . LYS B 1 289 ? 1.418 -28.641 -3.354 1 92.12 289 LYS B C 1
ATOM 6372 O O . LYS B 1 289 ? 1.175 -27.5 -2.953 1 92.12 289 LYS B O 1
ATOM 6377 N N . PHE B 1 290 ? 2.051 -28.906 -4.41 1 91.5 290 PHE B N 1
ATOM 6378 C CA . PHE B 1 290 ? 2.502 -27.844 -5.297 1 91.5 290 PHE B CA 1
ATOM 6379 C C . PHE B 1 290 ? 1.321 -27 -5.785 1 91.5 290 PHE B C 1
ATOM 6381 O O . PHE B 1 290 ? 1.378 -25.766 -5.773 1 91.5 290 PHE B O 1
ATOM 6388 N N . ALA B 1 291 ? 0.332 -27.734 -6.223 1 93.5 291 ALA B N 1
ATOM 6389 C CA . ALA B 1 291 ? -0.861 -27.047 -6.711 1 93.5 291 ALA B CA 1
ATOM 6390 C C . ALA B 1 291 ? -1.445 -26.125 -5.641 1 93.5 291 ALA B C 1
ATOM 6392 O O . ALA B 1 291 ? -1.813 -24.984 -5.922 1 93.5 291 ALA B O 1
ATOM 6393 N N . SER B 1 292 ? -1.514 -26.594 -4.461 1 93.94 292 SER B N 1
ATOM 6394 C CA . SER B 1 292 ? -2.061 -25.812 -3.355 1 93.94 292 SER B CA 1
ATOM 6395 C C . SER B 1 292 ? -1.202 -24.594 -3.064 1 93.94 292 SER B C 1
ATOM 6397 O O . SER B 1 292 ? -1.728 -23.5 -2.814 1 93.94 292 SER B O 1
ATOM 6399 N N . GLN B 1 293 ? 0.043 -24.766 -3.117 1 91.75 293 GLN B N 1
ATOM 6400 C CA . GLN B 1 293 ? 0.972 -23.672 -2.834 1 91.75 293 GLN B CA 1
ATOM 6401 C C . GLN B 1 293 ? 0.891 -22.594 -3.902 1 91.75 293 GLN B C 1
ATOM 6403 O O . GLN B 1 293 ? 0.91 -21.406 -3.586 1 91.75 293 GLN B O 1
ATOM 6408 N N . ILE B 1 294 ? 0.855 -22.984 -5.098 1 92.81 294 ILE B N 1
ATOM 6409 C CA . ILE B 1 294 ? 0.811 -22.031 -6.199 1 92.81 294 ILE B CA 1
ATOM 6410 C C . ILE B 1 294 ? -0.49 -21.234 -6.137 1 92.81 294 ILE B C 1
ATOM 6412 O O . ILE B 1 294 ? -0.49 -20.016 -6.34 1 92.81 294 ILE B O 1
ATOM 6416 N N . VAL B 1 295 ? -1.552 -21.922 -5.84 1 92.69 295 VAL B N 1
ATOM 6417 C CA . VAL B 1 295 ? -2.848 -21.266 -5.754 1 92.69 295 VAL B CA 1
ATOM 6418 C C . VAL B 1 295 ? -2.83 -20.234 -4.625 1 92.69 295 VAL B C 1
ATOM 6420 O O . VAL B 1 295 ? -3.299 -19.109 -4.793 1 92.69 295 VAL B O 1
ATOM 6423 N N . GLN B 1 296 ? -2.281 -20.609 -3.529 1 92.62 296 GLN B N 1
ATOM 6424 C CA . GLN B 1 296 ? -2.195 -19.703 -2.385 1 92.62 296 GLN B CA 1
ATOM 6425 C C . GLN B 1 296 ? -1.308 -18.516 -2.697 1 92.62 296 GLN B C 1
ATOM 6427 O O . GLN B 1 296 ? -1.67 -17.375 -2.4 1 92.62 296 GLN B O 1
ATOM 6432 N N . THR B 1 297 ? -0.193 -18.734 -3.254 1 92.88 297 THR B N 1
ATOM 6433 C CA . THR B 1 297 ? 0.73 -17.656 -3.598 1 92.88 297 THR B CA 1
ATOM 6434 C C . THR B 1 297 ? 0.101 -16.703 -4.613 1 92.88 297 THR B C 1
ATOM 6436 O O . THR B 1 297 ? 0.254 -15.484 -4.508 1 92.88 297 THR B O 1
ATOM 6439 N N . ARG B 1 298 ? -0.56 -17.297 -5.535 1 93.38 298 ARG B N 1
ATOM 6440 C CA . ARG B 1 298 ? -1.227 -16.5 -6.547 1 93.38 298 ARG B CA 1
ATOM 6441 C C . ARG B 1 298 ? -2.275 -15.586 -5.918 1 93.38 298 ARG B C 1
ATOM 6443 O O . ARG B 1 298 ? -2.383 -14.406 -6.277 1 93.38 298 ARG B O 1
ATOM 6450 N N . LYS B 1 299 ? -3.031 -16.094 -5.016 1 94.44 299 LYS B N 1
ATOM 6451 C CA . LYS B 1 299 ? -4.066 -15.312 -4.34 1 94.44 299 LYS B CA 1
ATOM 6452 C C . LYS B 1 299 ? -3.471 -14.117 -3.607 1 94.44 299 LYS B C 1
ATOM 6454 O O . LYS B 1 299 ? -3.941 -12.992 -3.764 1 94.44 299 LYS B O 1
ATOM 6459 N N . VAL B 1 300 ? -2.484 -14.344 -2.859 1 93.25 300 VAL B N 1
ATOM 6460 C CA . VAL B 1 300 ? -1.861 -13.289 -2.066 1 93.25 300 VAL B CA 1
ATOM 6461 C C . VAL B 1 300 ? -1.163 -12.289 -2.99 1 93.25 300 VAL B C 1
ATOM 6463 O O . VAL B 1 300 ? -1.189 -11.086 -2.742 1 93.25 300 VAL B O 1
ATOM 6466 N N . HIS B 1 301 ? -0.555 -12.836 -3.977 1 93.5 301 HIS B N 1
ATOM 6467 C CA . HIS B 1 301 ? 0.121 -11.977 -4.938 1 93.5 301 HIS B CA 1
ATOM 6468 C C . HIS B 1 301 ? -0.863 -11.023 -5.613 1 93.5 301 HIS B C 1
ATOM 6470 O O . HIS B 1 301 ? -0.564 -9.844 -5.805 1 93.5 301 HIS B O 1
ATOM 6476 N N . LYS B 1 302 ? -1.994 -11.508 -5.977 1 93.5 302 LYS B N 1
ATOM 6477 C CA . LYS B 1 302 ? -3.027 -10.664 -6.574 1 93.5 302 LYS B CA 1
ATOM 6478 C C . LYS B 1 302 ? -3.453 -9.555 -5.621 1 93.5 302 LYS B C 1
ATOM 6480 O O . LYS B 1 302 ? -3.623 -8.406 -6.039 1 93.5 302 LYS B O 1
ATOM 6485 N N . SER B 1 303 ? -3.619 -9.883 -4.41 1 94.38 303 SER B N 1
ATOM 6486 C CA . SER B 1 303 ? -3.975 -8.898 -3.391 1 94.38 303 SER B CA 1
ATOM 6487 C C . SER B 1 303 ? -2.893 -7.832 -3.246 1 94.38 303 SER B C 1
ATOM 6489 O O . SER B 1 303 ? -3.197 -6.645 -3.111 1 94.38 303 SER B O 1
ATOM 6491 N N . MET B 1 304 ? -1.703 -8.25 -3.279 1 93.38 304 MET B N 1
ATOM 6492 C CA . MET B 1 304 ? -0.574 -7.336 -3.164 1 93.38 304 MET B CA 1
ATOM 6493 C C . MET B 1 304 ? -0.55 -6.352 -4.328 1 93.38 304 MET B C 1
ATOM 6495 O O . MET B 1 304 ? -0.321 -5.156 -4.133 1 93.38 304 MET B O 1
ATOM 6499 N N . LEU B 1 305 ? -0.768 -6.855 -5.512 1 94.12 305 LEU B N 1
ATOM 6500 C CA . LEU B 1 305 ? -0.787 -5.988 -6.684 1 94.12 305 LEU B CA 1
ATOM 6501 C C . LEU B 1 305 ? -1.909 -4.961 -6.582 1 94.12 305 LEU B C 1
ATOM 6503 O O . LEU B 1 305 ? -1.712 -3.785 -6.895 1 94.12 305 LEU B O 1
ATOM 6507 N N . LYS B 1 306 ? -3.051 -5.375 -6.145 1 93.12 306 LYS B N 1
ATOM 6508 C CA . LYS B 1 306 ? -4.176 -4.465 -5.961 1 93.12 306 LYS B CA 1
ATOM 6509 C C . LYS B 1 306 ? -3.855 -3.396 -4.922 1 93.12 306 LYS B C 1
ATOM 6511 O O . LYS B 1 306 ? -4.137 -2.215 -5.129 1 93.12 306 LYS B O 1
ATOM 6516 N N . HIS B 1 307 ? -3.312 -3.805 -3.855 1 92.62 307 HIS B N 1
ATOM 6517 C CA . HIS B 1 307 ? -2.926 -2.877 -2.799 1 92.62 307 HIS B CA 1
ATOM 6518 C C . HIS B 1 307 ? -1.917 -1.853 -3.307 1 92.62 307 HIS B C 1
ATOM 6520 O O . HIS B 1 307 ? -2.002 -0.669 -2.969 1 92.62 307 HIS B O 1
ATOM 6526 N N . SER B 1 308 ? -0.971 -2.314 -4.047 1 93.12 308 SER B N 1
ATOM 6527 C CA . SER B 1 308 ? 0.025 -1.414 -4.617 1 93.12 308 SER B CA 1
ATOM 6528 C C . SER B 1 308 ? -0.626 -0.362 -5.508 1 93.12 308 SER B C 1
ATOM 6530 O O . SER B 1 308 ? -0.251 0.812 -5.465 1 93.12 308 SER B O 1
ATOM 6532 N N . SER B 1 309 ? -1.594 -0.762 -6.242 1 92.75 309 SER B N 1
ATOM 6533 C CA . SER B 1 309 ? -2.312 0.177 -7.098 1 92.75 309 SER B CA 1
ATOM 6534 C C . SER B 1 309 ? -3.113 1.178 -6.273 1 92.75 309 SER B C 1
ATOM 6536 O O . SER B 1 309 ? -3.137 2.371 -6.582 1 92.75 309 SER B O 1
ATOM 6538 N N . ASP B 1 310 ? -3.723 0.722 -5.219 1 92.31 310 ASP B N 1
ATOM 6539 C CA . ASP B 1 310 ? -4.469 1.596 -4.316 1 92.31 310 ASP B CA 1
ATOM 6540 C C . ASP B 1 310 ? -3.543 2.598 -3.633 1 92.31 310 ASP B C 1
ATOM 6542 O O . ASP B 1 310 ? -3.893 3.77 -3.48 1 92.31 310 ASP B O 1
ATOM 6546 N N . MET B 1 311 ? -2.471 2.107 -3.236 1 91.12 311 MET B N 1
ATOM 6547 C CA . MET B 1 311 ? -1.479 2.977 -2.609 1 91.12 311 MET B CA 1
ATOM 6548 C C . MET B 1 311 ? -1.008 4.055 -3.58 1 91.12 311 MET B C 1
ATOM 6550 O O . MET B 1 311 ? -0.831 5.211 -3.191 1 91.12 311 MET B O 1
ATOM 6554 N N . ALA B 1 312 ? -0.784 3.641 -4.781 1 93.62 312 ALA B N 1
ATOM 6555 C CA . ALA B 1 312 ? -0.375 4.609 -5.797 1 93.62 312 ALA B CA 1
ATOM 6556 C C . ALA B 1 312 ? -1.425 5.703 -5.965 1 93.62 312 ALA B C 1
ATOM 6558 O O . ALA B 1 312 ? -1.084 6.879 -6.137 1 93.62 312 ALA B O 1
ATOM 6559 N N . ALA B 1 313 ? -2.666 5.375 -5.871 1 93.25 313 ALA B N 1
ATOM 6560 C CA . ALA B 1 313 ? -3.748 6.352 -5.969 1 93.25 313 ALA B CA 1
ATOM 6561 C C . ALA B 1 313 ? -3.723 7.316 -4.785 1 93.25 313 ALA B C 1
ATOM 6563 O O . ALA B 1 313 ? -3.91 8.523 -4.957 1 93.25 313 ALA B O 1
ATOM 6564 N N . THR B 1 314 ? -3.494 6.805 -3.639 1 93.19 314 THR B N 1
ATOM 6565 C CA . THR B 1 314 ? -3.395 7.633 -2.443 1 93.19 314 THR B CA 1
ATOM 6566 C C . THR B 1 314 ? -2.197 8.578 -2.535 1 93.19 314 THR B C 1
ATOM 6568 O O . THR B 1 314 ? -2.301 9.75 -2.186 1 93.19 314 THR B O 1
ATOM 6571 N N . TYR B 1 315 ? -1.071 8.094 -3.004 1 94.31 315 TYR B N 1
ATOM 6572 C CA . TYR B 1 315 ? 0.114 8.922 -3.199 1 94.31 315 TYR B CA 1
ATOM 6573 C C . TYR B 1 315 ? -0.148 10.016 -4.227 1 94.31 315 TYR B C 1
ATOM 6575 O O . TYR B 1 315 ? 0.346 11.141 -4.086 1 94.31 315 TYR B O 1
ATOM 6583 N N . ALA B 1 316 ? -0.89 9.664 -5.199 1 94.75 316 ALA B N 1
ATOM 6584 C CA . ALA B 1 316 ? -1.229 10.672 -6.203 1 94.75 316 ALA B CA 1
ATOM 6585 C C . ALA B 1 316 ? -2.031 11.812 -5.582 1 94.75 316 ALA B C 1
ATOM 6587 O O . ALA B 1 316 ? -1.801 12.984 -5.895 1 94.75 316 ALA B O 1
ATOM 6588 N N . GLU B 1 317 ? -2.941 11.492 -4.703 1 94.12 317 GLU B N 1
ATOM 6589 C CA . GLU B 1 317 ? -3.689 12.508 -3.973 1 94.12 317 GLU B CA 1
ATOM 6590 C C . GLU B 1 317 ? -2.768 13.344 -3.084 1 94.12 317 GLU B C 1
ATOM 6592 O O . GLU B 1 317 ? -2.924 14.562 -2.988 1 94.12 317 GLU B O 1
ATOM 6597 N N . LEU B 1 318 ? -1.876 12.688 -2.48 1 93.75 318 LEU B N 1
ATOM 6598 C CA . LEU B 1 318 ? -0.919 13.383 -1.623 1 93.75 318 LEU B CA 1
ATOM 6599 C C . LEU B 1 318 ? -0.055 14.336 -2.436 1 93.75 318 LEU B C 1
ATOM 6601 O O . LEU B 1 318 ? 0.203 15.461 -2.008 1 93.75 318 LEU B O 1
ATOM 6605 N N . GLY B 1 319 ? 0.423 13.828 -3.564 1 94.25 319 GLY B N 1
ATOM 6606 C CA . GLY B 1 319 ? 1.161 14.711 -4.457 1 94.25 319 GLY B CA 1
ATOM 6607 C C . GLY B 1 319 ? 0.388 15.961 -4.84 1 94.25 319 GLY B C 1
ATOM 6608 O O . GLY B 1 319 ? 0.942 17.062 -4.848 1 94.25 319 GLY B O 1
ATOM 6609 N N . ALA B 1 320 ? -0.879 15.812 -5.086 1 93.19 320 ALA B N 1
ATOM 6610 C CA . ALA B 1 320 ? -1.743 16.953 -5.41 1 93.19 320 ALA B CA 1
ATOM 6611 C C . ALA B 1 320 ? -1.861 17.906 -4.227 1 93.19 320 ALA B C 1
ATOM 6613 O O . ALA B 1 320 ? -1.854 19.125 -4.398 1 93.19 320 ALA B O 1
ATOM 6614 N N . ALA B 1 321 ? -1.95 17.344 -3.051 1 92.5 321 ALA B N 1
ATOM 6615 C CA . ALA B 1 321 ? -2.049 18.156 -1.844 1 92.5 321 ALA B CA 1
ATOM 6616 C C . ALA B 1 321 ? -0.788 19 -1.643 1 92.5 321 ALA B C 1
ATOM 6618 O O . ALA B 1 321 ? -0.869 20.188 -1.316 1 92.5 321 ALA B O 1
ATOM 6619 N N . TYR B 1 322 ? 0.371 18.406 -1.841 1 93.56 322 TYR B N 1
ATOM 6620 C CA . TYR B 1 322 ? 1.629 19.141 -1.711 1 93.56 322 TYR B CA 1
ATOM 6621 C C . TYR B 1 322 ? 1.747 20.219 -2.781 1 93.56 322 TYR B C 1
ATOM 6623 O O . TYR B 1 322 ? 2.193 21.328 -2.5 1 93.56 322 TYR B O 1
ATOM 6631 N N . ASN B 1 323 ? 1.368 19.859 -3.951 1 89.44 323 ASN B N 1
ATOM 6632 C CA . ASN B 1 323 ? 1.395 20.844 -5.027 1 89.44 323 ASN B CA 1
ATOM 6633 C C . ASN B 1 323 ? 0.476 22.016 -4.727 1 89.44 323 ASN B C 1
ATOM 6635 O O . ASN B 1 323 ? 0.848 23.172 -4.949 1 89.44 323 ASN B O 1
ATOM 6639 N N . GLY B 1 324 ? -0.722 21.719 -4.242 1 87.88 324 GLY B N 1
ATOM 6640 C CA . GLY B 1 324 ? -1.614 22.781 -3.811 1 87.88 324 GLY B CA 1
ATOM 6641 C C . GLY B 1 324 ? -1.035 23.641 -2.693 1 87.88 324 GLY B C 1
ATOM 6642 O O . GLY B 1 324 ? -1.133 24.859 -2.723 1 87.88 324 GLY B O 1
ATOM 6643 N N . TRP B 1 325 ? -0.434 22.984 -1.774 1 90.75 325 TRP B N 1
ATOM 6644 C CA . TRP B 1 325 ? 0.185 23.672 -0.638 1 90.75 325 TRP B CA 1
ATOM 6645 C C . TRP B 1 325 ? 1.344 24.547 -1.094 1 90.75 325 TRP B C 1
ATOM 6647 O O . TRP B 1 325 ? 1.514 25.656 -0.599 1 90.75 325 TRP B O 1
ATOM 6657 N N . SER B 1 326 ? 2.143 24.125 -2.031 1 91 326 SER B N 1
ATOM 6658 C CA . SER B 1 326 ? 3.299 24.875 -2.521 1 91 326 SER B CA 1
ATOM 6659 C C . SER B 1 326 ? 2.881 26.203 -3.131 1 91 326 SER B C 1
ATOM 6661 O O . SER B 1 326 ? 3.627 27.188 -3.068 1 91 326 SER B O 1
ATOM 6663 N N . LEU B 1 327 ? 1.679 26.328 -3.623 1 86.69 327 LEU B N 1
ATOM 6664 C CA . LEU B 1 327 ? 1.175 27.547 -4.246 1 86.69 327 LEU B CA 1
ATOM 6665 C C . LEU B 1 327 ? 0.843 28.594 -3.195 1 86.69 327 LEU B C 1
ATOM 6667 O O . LEU B 1 327 ? 0.778 29.781 -3.504 1 86.69 327 LEU B O 1
ATOM 6671 N N . SER B 1 328 ? 0.66 28.125 -1.983 1 83.19 328 SER B N 1
ATOM 6672 C CA . SER B 1 328 ? 0.244 29.047 -0.928 1 83.19 328 SER B CA 1
ATOM 6673 C C . SER B 1 328 ? 1.438 29.516 -0.108 1 83.19 328 SER B C 1
ATOM 6675 O O . SER B 1 328 ? 1.308 30.422 0.727 1 83.19 328 SER B O 1
ATOM 6677 N N . GLU B 1 329 ? 2.568 28.906 -0.329 1 86.19 329 GLU B N 1
ATOM 6678 C CA . GLU B 1 329 ? 3.744 29.25 0.464 1 86.19 329 GLU B CA 1
ATOM 6679 C C . GLU B 1 329 ? 4.773 30 -0.377 1 86.19 329 GLU B C 1
ATOM 6681 O O . GLU B 1 329 ? 4.82 29.844 -1.599 1 86.19 329 GLU B O 1
ATOM 6686 N N . SER B 1 330 ? 5.555 30.797 0.251 1 84.69 330 SER B N 1
ATOM 6687 C CA . SER B 1 330 ? 6.594 31.531 -0.448 1 84.69 330 SER B CA 1
ATOM 6688 C C . SER B 1 330 ? 7.973 30.922 -0.202 1 84.69 330 SER B C 1
ATOM 6690 O O . SER B 1 330 ? 8.453 30.125 -1.009 1 84.69 330 SER B O 1
ATOM 6692 N N . SER B 1 331 ? 8.508 30.953 1.013 1 83.62 331 SER B N 1
ATOM 6693 C CA . SER B 1 331 ? 9.859 30.516 1.333 1 83.62 331 SER B CA 1
ATOM 6694 C C . SER B 1 331 ? 9.984 29 1.243 1 83.62 331 SER B C 1
ATOM 6696 O O . SER B 1 331 ? 11.055 28.469 0.927 1 83.62 331 SER B O 1
ATOM 6698 N N . LEU B 1 332 ? 8.867 28.359 1.43 1 89.62 332 LEU B N 1
ATOM 6699 C CA . LEU B 1 332 ? 8.891 26.906 1.478 1 89.62 332 LEU B CA 1
ATOM 6700 C C . LEU B 1 332 ? 8.344 26.297 0.185 1 89.62 332 LEU B C 1
ATOM 6702 O O . LEU B 1 332 ? 8.344 25.078 0.013 1 89.62 332 LEU B O 1
ATOM 6706 N N . ALA B 1 333 ? 7.934 27.125 -0.699 1 91.62 333 ALA B N 1
ATOM 6707 C CA . ALA B 1 333 ? 7.223 26.703 -1.899 1 91.62 333 ALA B CA 1
ATOM 6708 C C . ALA B 1 333 ? 8.047 25.672 -2.682 1 91.62 333 ALA B C 1
ATOM 6710 O O . ALA B 1 333 ? 7.543 24.609 -3.033 1 91.62 333 ALA B O 1
ATOM 6711 N N . HIS B 1 334 ? 9.281 25.953 -2.889 1 91.56 334 HIS B N 1
ATOM 6712 C CA . HIS B 1 334 ? 10.133 25.078 -3.695 1 91.56 334 HIS B CA 1
ATOM 6713 C C . HIS B 1 334 ? 10.367 23.734 -3 1 91.56 334 HIS B C 1
ATOM 6715 O O . HIS B 1 334 ? 10.328 22.688 -3.641 1 91.56 334 HIS B O 1
ATOM 6721 N N . ALA B 1 335 ? 10.594 23.766 -1.757 1 91.75 335 ALA B N 1
ATOM 6722 C CA . ALA B 1 335 ? 10.82 22.547 -0.993 1 91.75 335 ALA B CA 1
ATOM 6723 C C . ALA B 1 335 ? 9.578 21.656 -1.013 1 91.75 335 ALA B C 1
ATOM 6725 O O . ALA B 1 335 ? 9.688 20.438 -1.21 1 91.75 335 ALA B O 1
ATOM 6726 N N . ILE B 1 336 ? 8.422 22.234 -0.836 1 93.94 336 ILE B N 1
ATOM 6727 C CA . ILE B 1 336 ? 7.172 21.484 -0.841 1 93.94 336 ILE B CA 1
ATOM 6728 C C . ILE B 1 336 ? 6.934 20.875 -2.225 1 93.94 336 ILE B C 1
ATOM 6730 O O . ILE B 1 336 ? 6.508 19.734 -2.342 1 93.94 336 ILE B O 1
ATOM 6734 N N . GLU B 1 337 ? 7.277 21.656 -3.189 1 94.06 337 GLU B N 1
ATOM 6735 C CA . GLU B 1 337 ? 7.137 21.188 -4.566 1 94.06 337 GLU B CA 1
ATOM 6736 C C . GLU B 1 337 ? 8.039 19.984 -4.836 1 94.06 337 GLU B C 1
ATOM 6738 O O . GLU B 1 337 ? 7.637 19.031 -5.512 1 94.06 337 GLU B O 1
ATOM 6743 N N . GLN B 1 338 ? 9.227 20.062 -4.32 1 94.31 338 GLN B N 1
ATOM 6744 C CA . GLN B 1 338 ? 10.164 18.953 -4.527 1 94.31 338 GLN B CA 1
ATOM 6745 C C . GLN B 1 338 ? 9.695 17.688 -3.82 1 94.31 338 GLN B C 1
ATOM 6747 O O . GLN B 1 338 ? 9.859 16.594 -4.34 1 94.31 338 GLN B O 1
ATOM 6752 N N . VAL B 1 339 ? 9.164 17.875 -2.689 1 95.12 339 VAL B N 1
ATOM 6753 C CA . VAL B 1 339 ? 8.594 16.719 -1.997 1 95.12 339 VAL B CA 1
ATOM 6754 C C . VAL B 1 339 ? 7.418 16.156 -2.803 1 95.12 339 VAL B C 1
ATOM 6756 O O . VAL B 1 339 ? 7.289 14.945 -2.961 1 95.12 339 VAL B O 1
ATOM 6759 N N . GLY B 1 340 ? 6.578 17.062 -3.303 1 95.69 340 GLY B N 1
ATOM 6760 C CA . GLY B 1 340 ? 5.5 16.641 -4.18 1 95.69 340 GLY B CA 1
ATOM 6761 C C . GLY B 1 340 ? 5.988 15.883 -5.398 1 95.69 340 GLY B C 1
ATOM 6762 O O . GLY B 1 340 ? 5.391 14.875 -5.789 1 95.69 340 GLY B O 1
ATOM 6763 N N . GLN B 1 341 ? 7.055 16.281 -5.953 1 95.19 341 GLN B N 1
ATOM 6764 C CA . GLN B 1 341 ? 7.633 15.625 -7.121 1 95.19 341 GLN B CA 1
ATOM 6765 C C . GLN B 1 341 ? 8.156 14.234 -6.758 1 95.19 341 GLN B C 1
ATOM 6767 O O . GLN B 1 341 ? 8.062 13.305 -7.559 1 95.19 341 GLN B O 1
ATOM 6772 N N . ALA B 1 342 ? 8.773 14.172 -5.633 1 96.94 342 ALA B N 1
ATOM 6773 C CA . ALA B 1 342 ? 9.234 12.859 -5.18 1 96.94 342 ALA B CA 1
ATOM 6774 C C . ALA B 1 342 ? 8.07 11.891 -5.012 1 96.94 342 ALA B C 1
ATOM 6776 O O . ALA B 1 342 ? 8.18 10.719 -5.359 1 96.94 342 ALA B O 1
ATOM 6777 N N . VAL B 1 343 ? 6.941 12.367 -4.531 1 96.44 343 VAL B N 1
ATOM 6778 C CA . VAL B 1 343 ? 5.734 11.555 -4.398 1 96.44 343 VAL B CA 1
ATOM 6779 C C . VAL B 1 343 ? 5.262 11.094 -5.777 1 96.44 343 VAL B C 1
ATOM 6781 O O . VAL B 1 343 ? 4.965 9.922 -5.984 1 96.44 343 VAL B O 1
ATOM 6784 N N . ASP B 1 344 ? 5.27 12 -6.68 1 95.69 344 ASP B N 1
ATOM 6785 C CA . ASP B 1 344 ? 4.84 11.68 -8.039 1 95.69 344 ASP B CA 1
ATOM 6786 C C . ASP B 1 344 ? 5.758 10.633 -8.672 1 95.69 344 ASP B C 1
ATOM 6788 O O . ASP B 1 344 ? 5.289 9.75 -9.391 1 95.69 344 ASP B O 1
ATOM 6792 N N . SER B 1 345 ? 7.008 10.797 -8.469 1 96.12 345 SER B N 1
ATOM 6793 C CA . SER B 1 345 ? 7.961 9.82 -8.969 1 96.12 345 SER B CA 1
ATOM 6794 C C . SER B 1 345 ? 7.691 8.438 -8.375 1 96.12 345 SER B C 1
ATOM 6796 O O . SER B 1 345 ? 7.816 7.426 -9.07 1 96.12 345 SER B O 1
ATOM 6798 N N . THR B 1 346 ? 7.371 8.445 -7.129 1 95.31 346 THR B N 1
ATOM 6799 C CA . THR B 1 346 ? 7.055 7.176 -6.48 1 95.31 346 THR B CA 1
ATOM 6800 C C . THR B 1 346 ? 5.809 6.551 -7.102 1 95.31 346 THR B C 1
ATOM 6802 O O . THR B 1 346 ? 5.738 5.328 -7.266 1 95.31 346 THR B O 1
ATOM 6805 N N . VAL B 1 347 ? 4.832 7.375 -7.445 1 95.69 347 VAL B N 1
ATOM 6806 C CA . VAL B 1 347 ? 3.615 6.891 -8.094 1 95.69 347 VAL B CA 1
ATOM 6807 C C . VAL B 1 347 ? 3.963 6.242 -9.43 1 95.69 347 VAL B C 1
ATOM 6809 O O . VAL B 1 347 ? 3.52 5.129 -9.719 1 95.69 347 VAL B O 1
ATOM 6812 N N . SER B 1 348 ? 4.789 6.871 -10.211 1 96.12 348 SER B N 1
ATOM 6813 C CA . SER B 1 348 ? 5.219 6.344 -11.5 1 96.12 348 SER B CA 1
ATOM 6814 C C . SER B 1 348 ? 6 5.047 -11.328 1 96.12 348 SER B C 1
ATOM 6816 O O . SER B 1 348 ? 5.781 4.082 -12.07 1 96.12 348 SER B O 1
ATOM 6818 N N . ALA B 1 349 ? 6.863 5.051 -10.398 1 95.88 349 ALA B N 1
ATOM 6819 C CA . ALA B 1 349 ? 7.648 3.852 -10.117 1 95.88 349 ALA B CA 1
ATOM 6820 C C . ALA B 1 349 ? 6.75 2.691 -9.703 1 95.88 349 ALA B C 1
ATOM 6822 O O . ALA B 1 349 ? 6.996 1.541 -10.07 1 95.88 349 ALA B O 1
ATOM 6823 N N . THR B 1 350 ? 5.746 2.979 -8.914 1 95.81 350 THR B N 1
ATOM 6824 C CA . THR B 1 350 ? 4.82 1.942 -8.477 1 95.81 350 THR B CA 1
ATOM 6825 C C . THR B 1 350 ? 4.07 1.349 -9.664 1 95.81 350 THR B C 1
ATOM 6827 O O . THR B 1 350 ? 3.877 0.133 -9.742 1 95.81 350 THR B O 1
ATOM 6830 N N . SER B 1 351 ? 3.648 2.178 -10.57 1 94.44 351 SER B N 1
ATOM 6831 C CA . SER B 1 351 ? 2.963 1.699 -11.766 1 94.44 351 SER B CA 1
ATOM 6832 C C . SER B 1 351 ? 3.855 0.768 -12.578 1 94.44 351 SER B C 1
ATOM 6834 O O . SER B 1 351 ? 3.396 -0.262 -13.078 1 94.44 351 SER B O 1
ATOM 6836 N N . GLN B 1 352 ? 5.066 1.063 -12.688 1 94.94 352 GLN B N 1
ATOM 6837 C CA . GLN B 1 352 ? 6.027 0.217 -13.391 1 94.94 352 GLN B CA 1
ATOM 6838 C C . GLN B 1 352 ? 6.23 -1.105 -12.656 1 94.94 352 GLN B C 1
ATOM 6840 O O . GLN B 1 352 ? 6.344 -2.16 -13.289 1 94.94 352 GLN B O 1
ATOM 6845 N N . LEU B 1 353 ? 6.309 -0.984 -11.367 1 95.25 353 LEU B N 1
ATOM 6846 C CA . LEU B 1 353 ? 6.449 -2.184 -10.547 1 95.25 353 LEU B CA 1
ATOM 6847 C C . LEU B 1 353 ? 5.285 -3.141 -10.781 1 95.25 353 LEU B C 1
ATOM 6849 O O . LEU B 1 353 ? 5.492 -4.332 -11.023 1 95.25 353 LEU B O 1
ATOM 6853 N N . VAL B 1 354 ? 4.066 -2.607 -10.766 1 94.44 354 VAL B N 1
ATOM 6854 C CA . VAL B 1 354 ? 2.861 -3.416 -10.93 1 94.44 354 VAL B CA 1
ATOM 6855 C C . VAL B 1 354 ? 2.867 -4.082 -12.305 1 94.44 354 VAL B C 1
ATOM 6857 O O . VAL B 1 354 ? 2.59 -5.277 -12.422 1 94.44 354 VAL B O 1
ATOM 6860 N N . ALA B 1 355 ? 3.252 -3.371 -13.305 1 91.19 355 ALA B N 1
ATOM 6861 C CA . ALA B 1 355 ? 3.305 -3.908 -14.656 1 91.19 355 ALA B CA 1
ATOM 6862 C C . ALA B 1 355 ? 4.355 -5.008 -14.773 1 91.19 355 ALA B C 1
ATOM 6864 O O . ALA B 1 355 ? 4.105 -6.059 -15.367 1 91.19 355 ALA B O 1
ATOM 6865 N N . ALA B 1 356 ? 5.492 -4.812 -14.203 1 92.44 356 ALA B N 1
ATOM 6866 C CA . ALA B 1 356 ? 6.586 -5.781 -14.258 1 92.44 356 ALA B CA 1
ATOM 6867 C C . ALA B 1 356 ? 6.219 -7.062 -13.508 1 92.44 356 ALA B C 1
ATOM 6869 O O . ALA B 1 356 ? 6.492 -8.164 -13.992 1 92.44 356 ALA B O 1
ATOM 6870 N N . LEU B 1 357 ? 5.59 -6.918 -12.375 1 93.81 357 LEU B N 1
ATOM 6871 C CA . LEU B 1 357 ? 5.223 -8.078 -11.57 1 93.81 357 LEU B CA 1
ATOM 6872 C C . LEU B 1 357 ? 4.094 -8.859 -12.227 1 93.81 357 LEU B C 1
ATOM 6874 O O . LEU B 1 357 ? 4.023 -10.086 -12.102 1 93.81 357 LEU B O 1
ATOM 6878 N N . GLU B 1 358 ? 3.227 -8.156 -12.914 1 89.38 358 GLU B N 1
ATOM 6879 C CA . GLU B 1 358 ? 2.162 -8.836 -13.641 1 89.38 358 GLU B CA 1
ATOM 6880 C C . GLU B 1 358 ? 2.732 -9.711 -14.758 1 89.38 358 GLU B C 1
ATOM 6882 O O . GLU B 1 358 ? 2.416 -10.898 -14.852 1 89.38 358 GLU B O 1
ATOM 6887 N N . THR B 1 359 ? 3.639 -9.234 -15.508 1 86.81 359 THR B N 1
ATOM 6888 C CA . THR B 1 359 ? 4.18 -9.922 -16.672 1 86.81 359 THR B CA 1
ATOM 6889 C C . THR B 1 359 ? 5.219 -10.953 -16.266 1 86.81 359 THR B C 1
ATOM 6891 O O . THR B 1 359 ? 5.227 -12.078 -16.766 1 86.81 359 THR B O 1
ATOM 6894 N N . GLY B 1 360 ? 6 -10.617 -15.305 1 88.69 360 GLY B N 1
ATOM 6895 C CA . GLY B 1 360 ? 7.148 -11.453 -14.984 1 88.69 360 GLY B CA 1
ATOM 6896 C C . GLY B 1 360 ? 6.84 -12.508 -13.938 1 88.69 360 GLY B C 1
ATOM 6897 O O . GLY B 1 360 ? 7.582 -13.477 -13.789 1 88.69 360 GLY B O 1
ATOM 6898 N N . PHE B 1 361 ? 5.762 -12.328 -13.273 1 92.44 361 PHE B N 1
ATOM 6899 C CA . PHE B 1 361 ? 5.52 -13.25 -12.18 1 92.44 361 PHE B CA 1
ATOM 6900 C C . PHE B 1 361 ? 4.078 -13.742 -12.188 1 92.44 361 PHE B C 1
ATOM 6902 O O . PHE B 1 361 ? 3.824 -14.945 -12.195 1 92.44 361 PHE B O 1
ATOM 6909 N N . ALA B 1 362 ? 3.088 -12.867 -12.266 1 90.81 362 ALA B N 1
ATOM 6910 C CA . ALA B 1 362 ? 1.683 -13.242 -12.133 1 90.81 362 ALA B CA 1
ATOM 6911 C C . ALA B 1 362 ? 1.23 -14.117 -13.289 1 90.81 362 ALA B C 1
ATOM 6913 O O . ALA B 1 362 ? 0.568 -15.141 -13.086 1 90.81 362 ALA B O 1
ATOM 6914 N N . VAL B 1 363 ? 1.604 -13.797 -14.492 1 87.69 363 VAL B N 1
ATOM 6915 C CA . VAL B 1 363 ? 1.172 -14.539 -15.68 1 87.69 363 VAL B CA 1
ATOM 6916 C C . VAL B 1 363 ? 1.797 -15.93 -15.672 1 87.69 363 VAL B C 1
ATOM 6918 O O . VAL B 1 363 ? 1.089 -16.938 -15.773 1 87.69 363 VAL B O 1
ATOM 6921 N N . PRO B 1 364 ? 3.098 -15.961 -15.484 1 91.06 364 PRO B N 1
ATOM 6922 C CA . PRO B 1 364 ? 3.68 -17.312 -15.422 1 91.06 364 PRO B CA 1
ATOM 6923 C C . PRO B 1 364 ? 3.139 -18.125 -14.25 1 91.06 364 PRO B C 1
ATOM 6925 O O . PRO B 1 364 ? 3.016 -19.344 -14.352 1 91.06 364 PRO B O 1
ATOM 6928 N N . LEU B 1 365 ? 2.865 -17.484 -13.156 1 92.12 365 LEU B N 1
ATOM 6929 C CA . LEU B 1 365 ? 2.301 -18.188 -12.008 1 92.12 365 LEU B CA 1
ATOM 6930 C C . LEU B 1 365 ? 0.937 -18.781 -12.352 1 92.12 365 LEU B C 1
ATOM 6932 O O . LEU B 1 365 ? 0.617 -19.891 -11.938 1 92.12 365 LEU B O 1
ATOM 6936 N N . GLN B 1 366 ? 0.162 -18.094 -13.055 1 90.69 366 GLN B N 1
ATOM 6937 C CA . GLN B 1 366 ? -1.124 -18.594 -13.516 1 90.69 366 GLN B CA 1
ATOM 6938 C C . GLN B 1 366 ? -0.939 -19.797 -14.445 1 90.69 366 GLN B C 1
ATOM 6940 O O . GLN B 1 366 ? -1.692 -20.766 -14.367 1 90.69 366 GLN B O 1
ATOM 6945 N N . GLU B 1 367 ? 0.025 -19.734 -15.312 1 92.25 367 GLU B N 1
ATOM 6946 C CA . GLU B 1 367 ? 0.328 -20.844 -16.203 1 92.25 367 GLU B CA 1
ATOM 6947 C C . GLU B 1 367 ? 0.656 -22.109 -15.414 1 92.25 367 GLU B C 1
ATOM 6949 O O . GLU B 1 367 ? 0.209 -23.203 -15.766 1 92.25 367 GLU B O 1
ATOM 6954 N N . TYR B 1 368 ? 1.336 -21.953 -14.375 1 94.31 368 TYR B N 1
ATOM 6955 C CA . TYR B 1 368 ? 1.75 -23.109 -13.594 1 94.31 368 TYR B CA 1
ATOM 6956 C C . TYR B 1 368 ? 0.589 -23.656 -12.773 1 94.31 368 TYR B C 1
ATOM 6958 O O . TYR B 1 368 ? 0.591 -24.828 -12.391 1 94.31 368 TYR B O 1
ATOM 6966 N N . THR B 1 369 ? -0.418 -22.844 -12.438 1 93.69 369 THR B N 1
ATOM 6967 C CA . THR B 1 369 ? -1.652 -23.375 -11.875 1 93.69 369 THR B CA 1
ATOM 6968 C C . THR B 1 369 ? -2.314 -24.344 -12.859 1 93.69 369 THR B C 1
ATOM 6970 O O . THR B 1 369 ? -2.775 -25.422 -12.469 1 93.69 369 THR B O 1
ATOM 6973 N N . GLN B 1 370 ? -2.236 -23.984 -14.086 1 94.5 370 GLN B N 1
ATOM 6974 C CA . GLN B 1 370 ? -2.826 -24.828 -15.117 1 94.5 370 GLN B CA 1
ATOM 6975 C C . GLN B 1 370 ? -1.957 -26.062 -15.391 1 94.5 370 GLN B C 1
ATOM 6977 O O . GLN B 1 370 ? -2.473 -27.141 -15.648 1 94.5 370 GLN B O 1
ATOM 6982 N N . PHE B 1 371 ? -0.646 -25.891 -15.312 1 96.19 371 PHE B N 1
ATOM 6983 C CA . PHE B 1 371 ? 0.264 -27.016 -15.453 1 96.19 371 PHE B CA 1
ATOM 6984 C C . PHE B 1 371 ? 0.013 -28.047 -14.359 1 96.19 371 PHE B C 1
ATOM 6986 O O . PHE B 1 371 ? 0.065 -29.25 -14.617 1 96.19 371 PHE B O 1
ATOM 6993 N N . SER B 1 372 ? -0.198 -27.562 -13.156 1 95.56 372 SER B N 1
ATOM 6994 C CA . SER B 1 372 ? -0.456 -28.484 -12.062 1 95.56 372 SER B CA 1
ATOM 6995 C C . SER B 1 372 ? -1.7 -29.328 -12.328 1 95.56 372 SER B C 1
ATOM 6997 O O . SER B 1 372 ? -1.729 -30.531 -12.023 1 95.56 372 SER B O 1
ATOM 6999 N N . LYS B 1 373 ? -2.688 -28.75 -12.945 1 95.19 373 LYS B N 1
ATOM 7000 C CA . LYS B 1 373 ? -3.896 -29.484 -13.305 1 95.19 373 LYS B CA 1
ATOM 7001 C C . LYS B 1 373 ? -3.613 -30.5 -14.414 1 95.19 373 LYS B C 1
ATOM 7003 O O . LYS B 1 373 ? -4.16 -31.609 -14.406 1 95.19 373 LYS B O 1
ATOM 7008 N N . ALA B 1 374 ? -2.773 -30.094 -15.32 1 96.62 374 ALA B N 1
ATOM 7009 C CA . ALA B 1 374 ? -2.398 -31 -16.406 1 96.62 374 ALA B CA 1
ATOM 7010 C C . ALA B 1 374 ? -1.656 -32.219 -15.875 1 96.62 374 ALA B C 1
ATOM 7012 O O . ALA B 1 374 ? -1.924 -33.344 -16.297 1 96.62 374 ALA B O 1
ATOM 7013 N N . VAL B 1 375 ? -0.78 -32 -14.953 1 97.56 375 VAL B N 1
ATOM 7014 C CA . VAL B 1 375 ? -0.021 -33.094 -14.367 1 97.56 375 VAL B CA 1
ATOM 7015 C C . VAL B 1 375 ? -0.953 -34 -13.547 1 97.56 375 VAL B C 1
ATOM 7017 O O . VAL B 1 375 ? -0.836 -35.219 -13.586 1 97.56 375 VAL B O 1
ATOM 7020 N N . GLU B 1 376 ? -1.819 -33.375 -12.828 1 96.31 376 GLU B N 1
ATOM 7021 C CA . GLU B 1 376 ? -2.795 -34.156 -12.062 1 96.31 376 GLU B CA 1
ATOM 7022 C C . GLU B 1 376 ? -3.615 -35.062 -12.961 1 96.31 376 GLU B C 1
ATOM 7024 O O . GLU B 1 376 ? -3.836 -36.219 -12.633 1 96.31 376 GLU B O 1
ATOM 7029 N N . LYS B 1 377 ? -4.051 -34.531 -14.039 1 95.06 377 LYS B N 1
ATOM 7030 C CA . LYS B 1 377 ? -4.844 -35.312 -14.984 1 95.06 377 LYS B CA 1
ATOM 7031 C C . LYS B 1 377 ? -4.043 -36.5 -15.539 1 95.06 377 LYS B C 1
ATOM 7033 O O . LYS B 1 377 ? -4.57 -37.594 -15.688 1 95.06 377 LYS B O 1
ATOM 7038 N N . LEU B 1 378 ? -2.801 -36.219 -15.844 1 96.5 378 LEU B N 1
ATOM 7039 C CA . LEU B 1 378 ? -1.897 -37.25 -16.344 1 96.5 378 LEU B CA 1
ATOM 7040 C C . LEU B 1 378 ? -1.741 -38.375 -15.312 1 96.5 378 LEU B C 1
ATOM 7042 O O . LEU B 1 378 ? -1.829 -39.562 -15.664 1 96.5 378 LEU B O 1
ATOM 7046 N N . LEU B 1 379 ? -1.563 -38.031 -14.086 1 96.5 379 LEU B N 1
ATOM 7047 C CA . LEU B 1 379 ? -1.356 -39 -13.031 1 96.5 379 LEU B CA 1
ATOM 7048 C C . LEU B 1 379 ? -2.646 -39.781 -12.734 1 96.5 379 LEU B C 1
ATOM 7050 O O . LEU B 1 379 ? -2.613 -40.969 -12.391 1 96.5 379 LEU B O 1
ATOM 7054 N N . LYS B 1 380 ? -3.775 -39.094 -12.859 1 94.19 380 LYS B N 1
ATOM 7055 C CA . LYS B 1 380 ? -5.062 -39.781 -12.695 1 94.19 380 LYS B CA 1
ATOM 7056 C C . LYS B 1 380 ? -5.281 -40.812 -13.781 1 94.19 380 LYS B C 1
ATOM 7058 O O . LYS B 1 380 ? -5.816 -41.906 -13.516 1 94.19 380 LYS B O 1
ATOM 7063 N N . TRP B 1 381 ? -4.867 -40.469 -14.977 1 94.44 381 TRP B N 1
ATOM 7064 C CA . TRP B 1 381 ? -4.945 -41.438 -16.078 1 94.44 381 TRP B CA 1
ATOM 7065 C C . TRP B 1 381 ? -4.121 -42.688 -15.773 1 94.44 381 TRP B C 1
ATOM 7067 O O . TRP B 1 381 ? -4.59 -43.781 -15.969 1 94.44 381 TRP B O 1
ATOM 7077 N N . ARG B 1 382 ? -2.947 -42.469 -15.32 1 95.31 382 ARG B N 1
ATOM 7078 C CA . ARG B 1 382 ? -2.102 -43.594 -14.945 1 95.31 382 ARG B CA 1
ATOM 7079 C C . ARG B 1 382 ? -2.752 -44.438 -13.844 1 95.31 382 ARG B C 1
ATOM 7081 O O . ARG B 1 382 ? -2.703 -45.656 -13.875 1 95.31 382 ARG B O 1
ATOM 7088 N N . HIS B 1 383 ? -3.27 -43.719 -12.898 1 93.88 383 HIS B N 1
ATOM 7089 C CA . HIS B 1 383 ? -3.941 -44.375 -11.789 1 93.88 383 HIS B CA 1
ATOM 7090 C C . HIS B 1 383 ? -5.07 -45.281 -12.273 1 93.88 383 HIS B C 1
ATOM 7092 O O . HIS B 1 383 ? -5.223 -46.406 -11.797 1 93.88 383 HIS B O 1
ATOM 7098 N N . LYS B 1 384 ? -5.816 -44.812 -13.172 1 92.19 384 LYS B N 1
ATOM 7099 C CA . LYS B 1 384 ? -6.922 -45.594 -13.734 1 92.19 384 LYS B CA 1
ATOM 7100 C C . LYS B 1 384 ? -6.414 -46.844 -14.438 1 92.19 384 LYS B C 1
ATOM 7102 O O . LYS B 1 384 ? -7.02 -47.906 -14.32 1 92.19 384 LYS B O 1
ATOM 7107 N N . LYS B 1 385 ? -5.312 -46.719 -15.133 1 93.5 385 LYS B N 1
ATOM 7108 C CA . LYS B 1 385 ? -4.715 -47.875 -15.805 1 93.5 385 LYS B CA 1
ATOM 7109 C C . LYS B 1 385 ? -4.238 -48.906 -14.789 1 93.5 385 LYS B C 1
ATOM 7111 O O . LYS B 1 385 ? -4.344 -50.125 -15.023 1 93.5 385 LYS B O 1
ATOM 7116 N N . HIS B 1 386 ? -3.762 -48.406 -13.719 1 94.5 386 HIS B N 1
ATOM 7117 C CA . HIS B 1 386 ? -3.326 -49.281 -12.641 1 94.5 386 HIS B CA 1
ATOM 7118 C C . HIS B 1 386 ? -4.512 -50 -12.008 1 94.5 386 HIS B C 1
ATOM 7120 O O . HIS B 1 386 ? -4.43 -51.219 -11.719 1 94.5 386 HIS B O 1
ATOM 7126 N N . VAL B 1 387 ? -5.578 -49.312 -11.781 1 93.06 387 VAL B N 1
ATOM 7127 C CA . VAL B 1 387 ? -6.793 -49.906 -11.234 1 93.06 387 VAL B CA 1
ATOM 7128 C C . VAL B 1 387 ? -7.312 -51 -12.18 1 93.06 387 VAL B C 1
ATOM 7130 O O . VAL B 1 387 ? -7.75 -52.062 -11.742 1 93.06 387 VAL B O 1
ATOM 7133 N N . GLU B 1 388 ? -7.273 -50.719 -13.445 1 92.44 388 GLU B N 1
ATOM 7134 C CA . GLU B 1 388 ? -7.699 -51.688 -14.445 1 92.44 388 GLU B CA 1
ATOM 7135 C C . GLU B 1 388 ? -6.879 -52.969 -14.352 1 92.44 388 GLU B C 1
ATOM 7137 O O . GLU B 1 388 ? -7.434 -54.062 -14.406 1 92.44 388 GLU B O 1
ATOM 7142 N N . TYR B 1 389 ? -5.617 -52.812 -14.211 1 94.31 389 TYR B N 1
ATOM 7143 C CA . TYR B 1 389 ? -4.734 -53.938 -14.078 1 94.31 389 TYR B CA 1
ATOM 7144 C C . TYR B 1 389 ? -5.094 -54.781 -12.844 1 94.31 389 TYR B C 1
ATOM 7146 O O . TYR B 1 389 ? -5.199 -56 -12.906 1 94.31 389 TYR B O 1
ATOM 7154 N N . GLU B 1 390 ? -5.324 -54.125 -11.75 1 94.5 390 GLU B N 1
ATOM 7155 C CA . GLU B 1 390 ? -5.66 -54.812 -10.516 1 94.5 390 GLU B CA 1
ATOM 7156 C C . GLU B 1 390 ? -7.023 -55.5 -10.617 1 94.5 390 GLU B C 1
ATOM 7158 O O . GLU B 1 390 ? -7.219 -56.594 -10.086 1 94.5 390 GLU B O 1
ATOM 7163 N N . THR B 1 391 ? -7.961 -54.812 -11.211 1 93.44 391 THR B N 1
ATOM 7164 C CA . THR B 1 391 ? -9.297 -55.375 -11.383 1 93.44 391 THR B CA 1
ATOM 7165 C C . THR B 1 391 ? -9.242 -56.656 -12.211 1 93.44 391 THR B C 1
ATOM 7167 O O . THR B 1 391 ? -9.906 -57.656 -11.891 1 93.44 391 THR B O 1
ATOM 7170 N N . LEU B 1 392 ? -8.406 -56.625 -13.273 1 94.69 392 LEU B N 1
ATOM 7171 C CA . LEU B 1 392 ? -8.227 -57.812 -14.109 1 94.69 392 LEU B CA 1
ATOM 7172 C C . LEU B 1 392 ? -7.551 -58.938 -13.32 1 94.69 392 LEU B C 1
ATOM 7174 O O . LEU B 1 392 ? -7.906 -60.094 -13.477 1 94.69 392 LEU B O 1
ATOM 7178 N N . SER B 1 393 ? -6.68 -58.562 -12.5 1 94.81 393 SER B N 1
ATOM 7179 C CA . SER B 1 393 ? -6.004 -59.562 -11.656 1 94.81 393 SER B CA 1
ATOM 7180 C C . SER B 1 393 ? -6.965 -60.188 -10.664 1 94.81 393 SER B C 1
ATOM 7182 O O . SER B 1 393 ? -6.938 -61.406 -10.453 1 94.81 393 SER B O 1
ATOM 7184 N N . ASP B 1 394 ? -7.793 -59.406 -10.102 1 94.31 394 ASP B N 1
ATOM 7185 C CA . ASP B 1 394 ? -8.789 -59.906 -9.156 1 94.31 394 ASP B CA 1
ATOM 7186 C C . ASP B 1 394 ? -9.805 -60.812 -9.859 1 94.31 394 ASP B C 1
ATOM 7188 O O . ASP B 1 394 ? -10.219 -61.844 -9.312 1 94.31 394 ASP B O 1
ATOM 7192 N N . SER B 1 395 ? -10.203 -60.344 -11 1 95.12 395 SER B N 1
ATOM 7193 C CA . SER B 1 395 ? -11.148 -61.156 -11.789 1 95.12 395 SER B CA 1
ATOM 7194 C C . SER B 1 395 ? -10.555 -62.5 -12.148 1 95.12 395 SER B C 1
ATOM 7196 O O . SER B 1 395 ? -11.266 -63.5 -12.18 1 95.12 395 SER B O 1
ATOM 7198 N N . LEU B 1 396 ? -9.258 -62.5 -12.484 1 95.56 396 LEU B N 1
ATOM 7199 C CA . LEU B 1 396 ? -8.578 -63.75 -12.812 1 95.56 396 LEU B CA 1
ATOM 7200 C C . LEU B 1 396 ? -8.562 -64.688 -11.625 1 95.56 396 LEU B C 1
ATOM 7202 O O . LEU B 1 396 ? -8.852 -65.875 -11.766 1 95.56 396 LEU B O 1
ATOM 7206 N N . ILE B 1 397 ? -8.305 -64.125 -10.453 1 95.12 397 ILE B N 1
ATOM 7207 C CA . ILE B 1 397 ? -8.266 -64.938 -9.227 1 95.12 397 ILE B CA 1
ATOM 7208 C C . ILE B 1 397 ? -9.648 -65.5 -8.938 1 95.12 397 ILE B C 1
ATOM 7210 O O . ILE B 1 397 ? -9.789 -66.688 -8.586 1 95.12 397 ILE B O 1
ATOM 7214 N N . SER B 1 398 ? -10.633 -64.688 -9.094 1 95.94 398 SER B N 1
ATOM 7215 C CA . SER B 1 398 ? -12.008 -65.125 -8.836 1 95.94 398 SER B CA 1
ATOM 7216 C C . SER B 1 398 ? -12.438 -66.25 -9.789 1 95.94 398 SER B C 1
ATOM 7218 O O . SER B 1 398 ? -13.047 -67.25 -9.375 1 95.94 398 SER B O 1
ATOM 7220 N N . LYS B 1 399 ? -12.078 -66.125 -11.016 1 96.06 399 LYS B N 1
ATOM 7221 C CA . LYS B 1 399 ? -12.461 -67.125 -12.016 1 96.06 399 LYS B CA 1
ATOM 7222 C C . LYS B 1 399 ? -11.68 -68.375 -11.828 1 96.06 399 LYS B C 1
ATOM 7224 O O . LYS B 1 399 ? -12.203 -69.5 -12.07 1 96.06 399 LYS B O 1
ATOM 7229 N N . GLN B 1 400 ? -10.453 -68.25 -11.461 1 96.12 400 GLN B N 1
ATOM 7230 C CA . GLN B 1 400 ? -9.648 -69.438 -11.164 1 96.12 400 GLN B CA 1
ATOM 7231 C C . GLN B 1 400 ? -10.227 -70.25 -9.977 1 96.12 400 GLN B C 1
ATOM 7233 O O . GLN B 1 400 ? -10.25 -71.438 -9.977 1 96.12 400 GLN B O 1
ATOM 7238 N N . SER B 1 401 ? -10.695 -69.5 -8.992 1 96 401 SER B N 1
ATOM 7239 C CA . SER B 1 401 ? -11.336 -70.125 -7.844 1 96 401 SER B CA 1
ATOM 7240 C C . SER B 1 401 ? -12.633 -70.812 -8.242 1 96 401 SER B C 1
ATOM 7242 O O . SER B 1 401 ? -12.938 -71.938 -7.762 1 96 401 SER B O 1
ATOM 7244 N N . SER B 1 402 ? -13.312 -70.125 -9.117 1 95.56 402 SER B N 1
ATOM 7245 C CA . SER B 1 402 ? -14.555 -70.75 -9.609 1 95.56 402 SER B CA 1
ATOM 7246 C C . SER B 1 402 ? -14.289 -72 -10.414 1 95.56 402 SER B C 1
ATOM 7248 O O . SER B 1 402 ? -15.055 -72.938 -10.336 1 95.56 402 SER B O 1
ATOM 7250 N N . LEU B 1 403 ? -13.258 -71.938 -11.203 1 95.88 403 LEU B N 1
ATOM 7251 C CA . LEU B 1 403 ? -12.883 -73.125 -11.984 1 95.88 403 LEU B CA 1
ATOM 7252 C C . LEU B 1 403 ? -12.508 -74.25 -11.078 1 95.88 403 LEU B C 1
ATOM 7254 O O . LEU B 1 403 ? -12.906 -75.438 -11.328 1 95.88 403 LEU B O 1
ATOM 7258 N N . GLN B 1 404 ? -11.812 -74 -10.023 1 94.88 404 GLN B N 1
ATOM 7259 C CA . GLN B 1 404 ? -11.422 -75 -9.07 1 94.88 404 GLN B CA 1
ATOM 7260 C C . GLN B 1 404 ? -12.641 -75.688 -8.414 1 94.88 404 GLN B C 1
ATOM 7262 O O . GLN B 1 404 ? -12.68 -76.875 -8.227 1 94.88 404 GLN B O 1
ATOM 7267 N N . LYS B 1 405 ? -13.609 -74.938 -8.086 1 94.81 405 LYS B N 1
ATOM 7268 C CA . LYS B 1 405 ? -14.836 -75.438 -7.484 1 94.81 405 LYS B CA 1
ATOM 7269 C C . LYS B 1 405 ? -15.609 -76.312 -8.461 1 94.81 405 LYS B C 1
ATOM 7271 O O . LYS B 1 405 ? -16.141 -77.375 -8.086 1 94.81 405 LYS B O 1
ATOM 7276 N N . LEU B 1 406 ? -15.633 -75.875 -9.664 1 93.81 406 LEU B N 1
ATOM 7277 C CA . LEU B 1 406 ? -16.344 -76.625 -10.695 1 93.81 406 LEU B CA 1
ATOM 7278 C C . LEU B 1 406 ? -15.648 -77.938 -10.969 1 93.81 406 LEU B C 1
ATOM 7280 O O . LEU B 1 406 ? -16.297 -78.938 -11.141 1 93.81 406 LEU B O 1
ATOM 7284 N N . GLU B 1 407 ? -14.344 -77.875 -11.023 1 94.31 407 GLU B N 1
ATOM 7285 C CA . GLU B 1 407 ? -13.578 -79.125 -11.258 1 94.31 407 GLU B CA 1
ATOM 7286 C C . GLU B 1 407 ? -13.695 -80.062 -10.078 1 94.31 407 GLU B C 1
ATOM 7288 O O . GLU B 1 407 ? -13.758 -81.25 -10.273 1 94.31 407 GLU B O 1
ATOM 7293 N N . ALA B 1 408 ? -13.742 -79.562 -8.883 1 93.25 408 ALA B N 1
ATOM 7294 C CA . ALA B 1 408 ? -13.93 -80.375 -7.699 1 93.25 408 ALA B CA 1
ATOM 7295 C C . ALA B 1 408 ? -15.312 -81.062 -7.703 1 93.25 408 ALA B C 1
ATOM 7297 O O . ALA B 1 408 ? -15.453 -82.25 -7.336 1 93.25 408 ALA B O 1
ATOM 7298 N N . SER B 1 409 ? -16.234 -80.312 -8.102 1 91.06 409 SER B N 1
ATOM 7299 C CA . SER B 1 409 ? -17.594 -80.875 -8.188 1 91.06 409 SER B CA 1
ATOM 7300 C C . SER B 1 409 ? -17.703 -81.938 -9.242 1 91.06 409 SER B C 1
ATOM 7302 O O . SER B 1 409 ? -18.406 -82.938 -9.039 1 91.06 409 SER B O 1
ATOM 7304 N N . GLU B 1 410 ? -17.047 -81.688 -10.32 1 91.06 410 GLU B N 1
ATOM 7305 C CA . GLU B 1 410 ? -17.031 -82.688 -11.391 1 91.06 410 GLU B CA 1
ATOM 7306 C C . GLU B 1 410 ? -16.328 -84 -10.945 1 91.06 410 GLU B C 1
ATOM 7308 O O . GLU B 1 410 ? -16.797 -85.125 -11.211 1 91.06 410 GLU B O 1
ATOM 7313 N N . SER B 1 411 ? -15.219 -83.875 -10.273 1 91.12 411 SER B N 1
ATOM 7314 C CA . SER B 1 411 ? -14.484 -85 -9.773 1 91.12 411 SER B CA 1
ATOM 7315 C C . SER B 1 411 ? -15.305 -85.812 -8.758 1 91.12 411 SER B C 1
ATOM 7317 O O . SER B 1 411 ? -15.273 -87.062 -8.742 1 91.12 411 SER B O 1
ATOM 7319 N N . GLU B 1 412 ? -16.031 -85.062 -7.973 1 90.38 412 GLU B N 1
ATOM 7320 C CA . GLU B 1 412 ? -16.891 -85.75 -6.988 1 90.38 412 GLU B CA 1
ATOM 7321 C C . GLU B 1 412 ? -18.062 -86.438 -7.66 1 90.38 412 GLU B C 1
ATOM 7323 O O . GLU B 1 412 ? -18.422 -87.562 -7.262 1 90.38 412 GLU B O 1
ATOM 7328 N N . ALA B 1 413 ? -18.547 -85.875 -8.625 1 87.75 413 ALA B N 1
ATOM 7329 C CA . ALA B 1 413 ? -19.641 -86.5 -9.367 1 87.75 413 ALA B CA 1
ATOM 7330 C C . ALA B 1 413 ? -19.188 -87.75 -10.086 1 87.75 413 ALA B C 1
ATOM 7332 O O . ALA B 1 413 ? -19.906 -88.75 -10.133 1 87.75 413 ALA B O 1
ATOM 7333 N N . GLN B 1 414 ? -17.984 -87.75 -10.586 1 87 414 GLN B N 1
ATOM 7334 C CA . GLN B 1 414 ? -17.422 -88.938 -11.258 1 87 414 GLN B CA 1
ATOM 7335 C C . GLN B 1 414 ? -17.125 -90.062 -10.273 1 87 414 GLN B C 1
ATOM 7337 O O . GLN B 1 414 ? -17.359 -91.188 -10.562 1 87 414 GLN B O 1
ATOM 7342 N N . ARG B 1 415 ? -16.656 -89.625 -9.102 1 87.75 415 ARG B N 1
ATOM 7343 C CA . ARG B 1 415 ? -16.391 -90.625 -8.055 1 87.75 415 ARG B CA 1
ATOM 7344 C C . ARG B 1 415 ? -17.672 -91.312 -7.574 1 87.75 415 ARG B C 1
ATOM 7346 O O . ARG B 1 415 ? -17.703 -92.5 -7.402 1 87.75 415 ARG B O 1
ATOM 7353 N N . LEU B 1 416 ? -18.656 -90.562 -7.422 1 86.12 416 LEU B N 1
ATOM 7354 C CA . LEU B 1 416 ? -19.938 -91.062 -6.973 1 86.12 416 LEU B CA 1
ATOM 7355 C C . LEU B 1 416 ? -20.547 -92 -8.031 1 86.12 416 LEU B C 1
ATOM 7357 O O . LEU B 1 416 ? -21.109 -93.062 -7.707 1 86.12 416 LEU B O 1
ATOM 7361 N N . SER B 1 417 ? -20.391 -91.625 -9.195 1 83.25 417 SER B N 1
ATOM 7362 C CA . SER B 1 417 ? -20.906 -92.438 -10.281 1 83.25 417 SER B CA 1
ATOM 7363 C C . SER B 1 417 ? -20.141 -93.75 -10.406 1 83.25 417 SER B C 1
ATOM 7365 O O . SER B 1 417 ? -20.734 -94.812 -10.664 1 83.25 417 SER B O 1
ATOM 7367 N N . ALA B 1 418 ? -18.844 -93.688 -10.117 1 83.38 418 ALA B N 1
ATOM 7368 C CA . ALA B 1 418 ? -18.016 -94.875 -10.164 1 83.38 418 ALA B CA 1
ATOM 7369 C C . ALA B 1 418 ? -18.375 -95.812 -9.031 1 83.38 418 ALA B C 1
ATOM 7371 O O . ALA B 1 418 ? -18.422 -97.062 -9.227 1 83.38 418 ALA B O 1
ATOM 7372 N N . VAL B 1 419 ? -18.641 -95.312 -7.812 1 81.75 419 VAL B N 1
ATOM 7373 C CA . VAL B 1 419 ? -19.016 -96.125 -6.656 1 81.75 419 VAL B CA 1
ATOM 7374 C C . VAL B 1 419 ? -20.375 -96.75 -6.883 1 81.75 419 VAL B C 1
ATOM 7376 O O . VAL B 1 419 ? -20.578 -97.938 -6.562 1 81.75 419 VAL B O 1
ATOM 7379 N N . LEU B 1 420 ? -21.234 -96.125 -7.477 1 77.75 420 LEU B N 1
ATOM 7380 C CA . LEU B 1 420 ? -22.562 -96.625 -7.75 1 77.75 420 LEU B CA 1
ATOM 7381 C C . LEU B 1 420 ? -22.516 -97.688 -8.82 1 77.75 420 LEU B C 1
ATOM 7383 O O . LEU B 1 420 ? -23.25 -98.688 -8.734 1 77.75 420 LEU B O 1
ATOM 7387 N N . ASN B 1 421 ? -21.562 -97.625 -9.688 1 75.31 421 ASN B N 1
ATOM 7388 C CA . ASN B 1 421 ? -21.406 -98.625 -10.727 1 75.31 421 ASN B CA 1
ATOM 7389 C C . ASN B 1 421 ? -20.688 -99.875 -10.195 1 75.31 421 ASN B C 1
ATOM 7391 O O . ASN B 1 421 ? -20.969 -100.938 -10.633 1 75.31 421 ASN B O 1
ATOM 7395 N N . ALA B 1 422 ? -19.75 -99.812 -9.203 1 75.62 422 ALA B N 1
ATOM 7396 C CA . ALA B 1 422 ? -19.047 -101 -8.625 1 75.62 422 ALA B CA 1
ATOM 7397 C C . ALA B 1 422 ? -19.953 -101.75 -7.688 1 75.62 422 ALA B C 1
ATOM 7399 O O . ALA B 1 422 ? -19.844 -103 -7.586 1 75.62 422 ALA B O 1
ATOM 7400 N N . GLU B 1 423 ? -20.672 -101.188 -6.742 1 64.69 423 GLU B N 1
ATOM 7401 C CA . GLU B 1 423 ? -21.562 -101.938 -5.836 1 64.69 423 GLU B CA 1
ATOM 7402 C C . GLU B 1 423 ? -22.734 -102.5 -6.59 1 64.69 423 GLU B C 1
ATOM 7404 O O . GLU B 1 423 ? -23.531 -103.25 -6.016 1 64.69 423 GLU B O 1
ATOM 7409 N N . GLY B 1 424 ? -22.469 -103.312 -7.602 1 54.75 424 GLY B N 1
ATOM 7410 C CA . GLY B 1 424 ? -23.406 -104.125 -8.336 1 54.75 424 GLY B CA 1
ATOM 7411 C C . GLY B 1 424 ? -24.844 -103.688 -8.203 1 54.75 424 GLY B C 1
ATOM 7412 O O . GLY B 1 424 ? -25.766 -104.5 -8.328 1 54.75 424 GLY B O 1
ATOM 7413 N N . VAL B 1 425 ? -25.188 -102.875 -7.309 1 46.16 425 VAL B N 1
ATOM 7414 C CA . VAL B 1 425 ? -26.594 -102.562 -7.094 1 46.16 425 VAL B CA 1
ATOM 7415 C C . VAL B 1 425 ? -27.328 -102.5 -8.438 1 46.16 425 VAL B C 1
ATOM 7417 O O . VAL B 1 425 ? -27.125 -101.562 -9.211 1 46.16 425 VAL B O 1
ATOM 7420 N N . SER B 1 426 ? -27.266 -103.75 -9.055 1 42.19 426 SER B N 1
ATOM 7421 C CA . SER B 1 426 ? -28.328 -104.125 -9.984 1 42.19 426 SER B CA 1
ATOM 7422 C C . SER B 1 426 ? -29.703 -103.812 -9.398 1 42.19 426 SER B C 1
ATOM 7424 O O . SER B 1 426 ? -30.312 -104.625 -8.719 1 42.19 426 SER B O 1
ATOM 7426 N N . GLY B 1 427 ? -29.859 -103.062 -8.359 1 35.16 427 GLY B N 1
ATOM 7427 C CA . GLY B 1 427 ? -31.219 -102.875 -7.867 1 35.16 427 GLY B CA 1
ATOM 7428 C C . GLY B 1 427 ? -32.25 -102.938 -8.961 1 35.16 427 GLY B C 1
ATOM 7429 O O . GLY B 1 427 ? -32.031 -102.5 -10.078 1 35.16 427 GLY B O 1
ATOM 7430 N N . HIS B 1 428 ? -33 -104.188 -8.945 1 37.34 428 HIS B N 1
ATOM 7431 C CA . HIS B 1 428 ? -34.344 -104.375 -9.508 1 37.34 428 HIS B CA 1
ATOM 7432 C C . HIS B 1 428 ? -35.188 -103.125 -9.328 1 37.34 428 HIS B C 1
ATOM 7434 O O . HIS B 1 428 ? -35.625 -102.812 -8.211 1 37.34 428 HIS B O 1
ATOM 7440 N N . THR B 1 429 ? -34.812 -102.062 -9.758 1 32.12 429 THR B N 1
ATOM 7441 C CA . THR B 1 429 ? -35.781 -101 -9.844 1 32.12 429 THR B CA 1
ATOM 7442 C C . THR B 1 429 ? -37.156 -101.5 -10.344 1 32.12 429 THR B C 1
ATOM 7444 O O . THR B 1 429 ? -37.25 -101.938 -11.484 1 32.12 429 THR B O 1
ATOM 7447 N N . ARG B 1 430 ? -37.875 -102.25 -9.367 1 35.06 430 ARG B N 1
ATOM 7448 C CA . ARG B 1 430 ? -39.281 -102.562 -9.57 1 35.06 430 ARG B CA 1
ATOM 7449 C C . ARG B 1 430 ? -39.969 -101.375 -10.25 1 35.06 430 ARG B C 1
ATOM 7451 O O . ARG B 1 430 ? -39.719 -100.25 -9.922 1 35.06 430 ARG B O 1
ATOM 7458 N N . GLN B 1 431 ? -40.531 -101.688 -11.414 1 30.86 431 GLN B N 1
ATOM 7459 C CA . GLN B 1 431 ? -41.469 -100.938 -12.25 1 30.86 431 GLN B CA 1
ATOM 7460 C C . GLN B 1 431 ? -42.656 -100.5 -11.422 1 30.86 431 GLN B C 1
ATOM 7462 O O . GLN B 1 431 ? -43.594 -101.25 -11.125 1 30.86 431 GLN B O 1
ATOM 7467 N N . LEU B 1 432 ? -42.531 -100 -10.156 1 31.69 432 LEU B N 1
ATOM 7468 C CA . LEU B 1 432 ? -43.844 -99.438 -9.781 1 31.69 432 LEU B CA 1
ATOM 7469 C C . LEU B 1 432 ? -44.438 -98.625 -10.945 1 31.69 432 LEU B C 1
ATOM 7471 O O . LEU B 1 432 ? -43.812 -97.75 -11.477 1 31.69 432 LEU B O 1
ATOM 7475 N N . SER B 1 433 ? -45.344 -99.312 -11.641 1 33.31 433 SER B N 1
ATOM 7476 C CA . SER B 1 433 ? -46.156 -98.938 -12.797 1 33.31 433 SER B CA 1
ATOM 7477 C C . SER B 1 433 ? -46.812 -97.562 -12.602 1 33.31 433 SER B C 1
ATOM 7479 O O . SER B 1 433 ? -47.594 -97.125 -13.453 1 33.31 433 SER B O 1
ATOM 7481 N N . THR B 1 434 ? -47.25 -97.312 -11.258 1 34.5 434 THR B N 1
ATOM 7482 C CA . THR B 1 434 ? -48.344 -96.375 -11.539 1 34.5 434 THR B CA 1
ATOM 7483 C C . THR B 1 434 ? -47.844 -95.188 -12.383 1 34.5 434 THR B C 1
ATOM 7485 O O . THR B 1 434 ? -48.375 -94.938 -13.469 1 34.5 434 THR B O 1
ATOM 7488 N N . GLY B 1 435 ? -48.219 -93.938 -11.867 1 34.47 435 GLY B N 1
ATOM 7489 C CA . GLY B 1 435 ? -48.25 -92.688 -12.562 1 34.47 435 GLY B CA 1
ATOM 7490 C C . GLY B 1 435 ? -46.906 -92.188 -13.031 1 34.47 435 GLY B C 1
ATOM 7491 O O . GLY B 1 435 ? -46.156 -91.562 -12.273 1 34.47 435 GLY B O 1
ATOM 7492 N N . GLY B 1 436 ? -46.281 -93 -13.711 1 34.41 436 GLY B N 1
ATOM 7493 C CA . GLY B 1 436 ? -44.938 -93 -14.25 1 34.41 436 GLY B CA 1
ATOM 7494 C C . GLY B 1 436 ? -44.625 -91.75 -15.086 1 34.41 436 GLY B C 1
ATOM 7495 O O . GLY B 1 436 ? -43.594 -91.688 -15.742 1 34.41 436 GLY B O 1
ATOM 7496 N N . GLY B 1 437 ? -45.75 -91.125 -15.508 1 36.22 437 GLY B N 1
ATOM 7497 C CA . GLY B 1 437 ? -45.594 -90.188 -16.609 1 36.22 437 GLY B CA 1
ATOM 7498 C C . GLY B 1 437 ? -44.688 -89 -16.281 1 36.22 437 GLY B C 1
ATOM 7499 O O . GLY B 1 437 ? -44 -88.5 -17.156 1 36.22 437 GLY B O 1
ATOM 7500 N N . ILE B 1 438 ? -45.031 -88.438 -15.102 1 40.03 438 ILE B N 1
ATOM 7501 C CA . ILE B 1 438 ? -44.469 -87.125 -14.938 1 40.03 438 ILE B CA 1
ATOM 7502 C C . ILE B 1 438 ? -42.969 -87.188 -14.703 1 40.03 438 ILE B C 1
ATOM 7504 O O . ILE B 1 438 ? -42.219 -86.25 -15.094 1 40.03 438 ILE B O 1
ATOM 7508 N N . MET B 1 439 ? -42.562 -88.188 -14 1 37.66 439 MET B N 1
ATOM 7509 C CA . MET B 1 439 ? -41.156 -88.125 -13.648 1 37.66 439 MET B CA 1
ATOM 7510 C C . MET B 1 439 ? -40.281 -88.5 -14.852 1 37.66 439 MET B C 1
ATOM 7512 O O . MET B 1 439 ? -39.125 -88.062 -14.914 1 37.66 439 MET B O 1
ATOM 7516 N N . ALA B 1 440 ? -40.781 -89.312 -15.742 1 41.78 440 ALA B N 1
ATOM 7517 C CA . ALA B 1 440 ? -40.031 -89.562 -16.969 1 41.78 440 ALA B CA 1
ATOM 7518 C C . ALA B 1 440 ? -39.969 -88.312 -17.812 1 41.78 440 ALA B C 1
ATOM 7520 O O . ALA B 1 440 ? -38.938 -88.062 -18.438 1 41.78 440 ALA B O 1
ATOM 7521 N N . THR B 1 441 ? -41.125 -87.562 -17.859 1 39.69 441 THR B N 1
ATOM 7522 C CA . THR B 1 441 ? -41.094 -86.25 -18.578 1 39.69 441 THR B CA 1
ATOM 7523 C C . THR B 1 441 ? -40.125 -85.312 -17.875 1 39.69 441 THR B C 1
ATOM 7525 O O . THR B 1 441 ? -39.469 -84.5 -18.531 1 39.69 441 THR B O 1
ATOM 7528 N N . LEU B 1 442 ? -40.125 -85.312 -16.5 1 39.28 442 LEU B N 1
ATOM 7529 C CA . LEU B 1 442 ? -39.156 -84.375 -15.906 1 39.28 442 LEU B CA 1
ATOM 7530 C C . LEU B 1 442 ? -37.719 -84.812 -16.219 1 39.28 442 LEU B C 1
ATOM 7532 O O . LEU B 1 442 ? -36.844 -83.938 -16.438 1 39.28 442 LEU B O 1
ATOM 7536 N N . ASN B 1 443 ? -37.531 -86.125 -16.344 1 43.72 443 ASN B N 1
ATOM 7537 C CA . ASN B 1 443 ? -36.219 -86.562 -16.75 1 43.72 443 ASN B CA 1
ATOM 7538 C C . ASN B 1 443 ? -35.969 -86.188 -18.234 1 43.72 443 ASN B C 1
ATOM 7540 O O . ASN B 1 443 ? -34.844 -85.875 -18.609 1 43.72 443 ASN B O 1
ATOM 7544 N N . SER B 1 444 ? -36.938 -86.375 -19.031 1 40.59 444 SER B N 1
ATOM 7545 C CA . SER B 1 444 ? -36.75 -86.062 -20.422 1 40.59 444 SER B CA 1
ATOM 7546 C C . SER B 1 444 ? -36.562 -84.562 -20.594 1 40.59 444 SER B C 1
ATOM 7548 O O . SER B 1 444 ? -35.844 -84.125 -21.5 1 40.59 444 SER B O 1
ATOM 7550 N N . LEU B 1 445 ? -37.438 -83.75 -20.094 1 39.03 445 LEU B N 1
ATOM 7551 C CA . LEU B 1 445 ? -37.312 -82.312 -20.297 1 39.03 445 LEU B CA 1
ATOM 7552 C C . LEU B 1 445 ? -36.031 -81.75 -19.672 1 39.03 445 LEU B C 1
ATOM 7554 O O . LEU B 1 445 ? -35.594 -80.688 -20.016 1 39.03 445 LEU B O 1
ATOM 7558 N N . ILE B 1 446 ? -35.75 -82.25 -18.469 1 43.59 446 ILE B N 1
ATOM 7559 C CA . ILE B 1 446 ? -34.438 -81.875 -17.969 1 43.59 446 ILE B CA 1
ATOM 7560 C C . ILE B 1 446 ? -33.344 -82.562 -18.781 1 43.59 446 ILE B C 1
ATOM 7562 O O . ILE B 1 446 ? -32.969 -83.688 -18.5 1 43.59 446 ILE B O 1
ATOM 7566 N N . ASP B 1 447 ? -33.5 -82.875 -19.891 1 43.72 447 ASP B N 1
ATOM 7567 C CA . ASP B 1 447 ? -32.562 -83.312 -20.938 1 43.72 447 ASP B CA 1
ATOM 7568 C C . ASP B 1 447 ? -31.188 -82.688 -20.672 1 43.72 447 ASP B C 1
ATOM 7570 O O . ASP B 1 447 ? -30.312 -82.75 -21.547 1 43.72 447 ASP B O 1
ATOM 7574 N N . ASN B 1 448 ? -30.984 -81.625 -19.859 1 52.78 448 ASN B N 1
ATOM 7575 C CA . ASN B 1 448 ? -29.656 -81.125 -19.562 1 52.78 448 ASN B CA 1
ATOM 7576 C C . ASN B 1 448 ? -28.828 -82.125 -18.75 1 52.78 448 ASN B C 1
ATOM 7578 O O . ASN B 1 448 ? -29.172 -82.438 -17.594 1 52.78 448 ASN B O 1
ATOM 7582 N N . ASP B 1 449 ? -28.266 -83.062 -19.422 1 66.5 449 ASP B N 1
ATOM 7583 C CA . ASP B 1 449 ? -27.266 -83.938 -18.812 1 66.5 449 ASP B CA 1
ATOM 7584 C C . ASP B 1 449 ? -26.375 -83.125 -17.844 1 66.5 449 ASP B C 1
ATOM 7586 O O . ASP B 1 449 ? -25.625 -82.25 -18.266 1 66.5 449 ASP B O 1
ATOM 7590 N N . PRO B 1 450 ? -26.781 -83.125 -16.609 1 77.69 450 PRO B N 1
ATOM 7591 C CA . PRO B 1 450 ? -26.016 -82.375 -15.625 1 77.69 450 PRO B CA 1
ATOM 7592 C C . PRO B 1 450 ? -24.516 -82.5 -15.812 1 77.69 450 PRO B C 1
ATOM 7594 O O . PRO B 1 450 ? -23.766 -81.562 -15.609 1 77.69 450 PRO B O 1
ATOM 7597 N N . ALA B 1 451 ? -24.109 -83.625 -16.234 1 80.25 451 ALA B N 1
ATOM 7598 C CA . ALA B 1 451 ? -22.688 -83.875 -16.469 1 80.25 451 ALA B CA 1
ATOM 7599 C C . ALA B 1 451 ? -22.188 -83 -17.656 1 80.25 451 ALA B C 1
ATOM 7601 O O . ALA B 1 451 ? -21.125 -82.438 -17.594 1 80.25 451 ALA B O 1
ATOM 7602 N N . MET B 1 452 ? -23.016 -83 -18.672 1 85.88 452 MET B N 1
ATOM 7603 C CA . MET B 1 452 ? -22.641 -82.188 -19.844 1 85.88 452 MET B CA 1
ATOM 7604 C C . MET B 1 452 ? -22.656 -80.688 -19.516 1 85.88 452 MET B C 1
ATOM 7606 O O . MET B 1 452 ? -21.781 -79.938 -19.984 1 85.88 452 MET B O 1
ATOM 7610 N N . THR B 1 453 ? -23.609 -80.375 -18.688 1 86.44 453 THR B N 1
ATOM 7611 C CA . THR B 1 453 ? -23.703 -78.938 -18.266 1 86.44 453 THR B CA 1
ATOM 7612 C C . THR B 1 453 ? -22.5 -78.562 -17.422 1 86.44 453 THR B C 1
ATOM 7614 O O . THR B 1 453 ? -21.938 -77.438 -17.594 1 86.44 453 THR B O 1
ATOM 7617 N N . ARG B 1 454 ? -22.047 -79.438 -16.547 1 87.12 454 ARG B N 1
ATOM 7618 C CA . ARG B 1 454 ? -20.891 -79.125 -15.711 1 87.12 454 ARG B CA 1
ATOM 7619 C C . ARG B 1 454 ? -19.625 -79.062 -16.547 1 87.12 454 ARG B C 1
ATOM 7621 O O . ARG B 1 454 ? -18.797 -78.125 -16.344 1 87.12 454 ARG B O 1
ATOM 7628 N N . ARG B 1 455 ? -19.531 -79.875 -17.484 1 89.62 455 ARG B N 1
ATOM 7629 C CA . ARG B 1 455 ? -18.359 -79.875 -18.344 1 89.62 455 ARG B CA 1
ATOM 7630 C C . ARG B 1 455 ? -18.328 -78.625 -19.25 1 89.62 455 ARG B C 1
ATOM 7632 O O . ARG B 1 455 ? -17.266 -78.062 -19.516 1 89.62 455 ARG B O 1
ATOM 7639 N N . ASN B 1 456 ? -19.547 -78.25 -19.688 1 92.25 456 ASN B N 1
ATOM 7640 C CA . ASN B 1 456 ? -19.641 -77.062 -20.5 1 92.25 456 ASN B CA 1
ATOM 7641 C C . ASN B 1 456 ? -19.266 -75.812 -19.688 1 92.25 456 ASN B C 1
ATOM 7643 O O . ASN B 1 456 ? -18.625 -74.875 -20.203 1 92.25 456 ASN B O 1
ATOM 7647 N N . ASN B 1 457 ? -19.672 -75.812 -18.469 1 92.38 457 ASN B N 1
ATOM 7648 C CA . ASN B 1 457 ? -19.328 -74.688 -17.594 1 92.38 457 ASN B CA 1
ATOM 7649 C C . ASN B 1 457 ? -17.828 -74.625 -17.312 1 92.38 457 ASN B C 1
ATOM 7651 O O . ASN B 1 457 ? -17.25 -73.562 -17.234 1 92.38 457 ASN B O 1
ATOM 7655 N N . ILE B 1 458 ? -17.203 -75.625 -17.172 1 94.5 458 ILE B N 1
ATOM 7656 C CA . ILE B 1 458 ? -15.758 -75.75 -16.953 1 94.5 458 ILE B CA 1
ATOM 7657 C C . ILE B 1 458 ? -15.031 -75.188 -18.188 1 94.5 458 ILE B C 1
ATOM 7659 O O . ILE B 1 458 ? -14.102 -74.375 -18.078 1 94.5 458 ILE B O 1
ATOM 7663 N N . SER B 1 459 ? -15.562 -75.625 -19.375 1 94.38 459 SER B N 1
ATOM 7664 C CA . SER B 1 459 ? -14.922 -75.188 -20.625 1 94.38 459 SER B CA 1
ATOM 7665 C C . SER B 1 459 ? -15.07 -73.688 -20.812 1 94.38 459 SER B C 1
ATOM 7667 O O . SER B 1 459 ? -14.125 -73 -21.203 1 94.38 459 SER B O 1
ATOM 7669 N N . ARG B 1 460 ? -16.188 -73.188 -20.562 1 94.69 460 ARG B N 1
ATOM 7670 C CA . ARG B 1 460 ? -16.438 -71.812 -20.688 1 94.69 460 ARG B CA 1
ATOM 7671 C C . ARG B 1 460 ? -15.586 -71 -19.703 1 94.69 460 ARG B C 1
ATOM 7673 O O . ARG B 1 460 ? -15.062 -69.938 -20.047 1 94.69 460 ARG B O 1
ATOM 7680 N N . THR B 1 461 ? -15.477 -71.438 -18.562 1 95.31 461 THR B N 1
ATOM 7681 C CA . THR B 1 461 ? -14.68 -70.75 -17.547 1 95.31 461 THR B CA 1
ATOM 7682 C C . THR B 1 461 ? -13.203 -70.75 -17.922 1 95.31 461 THR B C 1
ATOM 7684 O O . THR B 1 461 ? -12.484 -69.812 -17.672 1 95.31 461 THR B O 1
ATOM 7687 N N . LYS B 1 462 ? -12.789 -71.812 -18.484 1 95.5 462 LYS B N 1
ATOM 7688 C CA . LYS B 1 462 ? -11.406 -71.938 -18.938 1 95.5 462 LYS B CA 1
ATOM 7689 C C . LYS B 1 462 ? -11.125 -70.938 -20.047 1 95.5 462 LYS B C 1
ATOM 7691 O O . LYS B 1 462 ? -10.062 -70.312 -20.094 1 95.5 462 LYS B O 1
ATOM 7696 N N . ASP B 1 463 ? -12.086 -70.812 -20.938 1 95.56 463 ASP B N 1
ATOM 7697 C CA . ASP B 1 463 ? -11.945 -69.812 -22.016 1 95.56 463 ASP B CA 1
ATOM 7698 C C . ASP B 1 463 ? -11.906 -68.375 -21.469 1 95.56 463 ASP B C 1
ATOM 7700 O O . ASP B 1 463 ? -11.133 -67.562 -21.938 1 95.56 463 ASP B O 1
ATOM 7704 N N . ARG B 1 464 ? -12.688 -68.125 -20.531 1 95.19 464 ARG B N 1
ATOM 7705 C CA . ARG B 1 464 ? -12.711 -66.812 -19.906 1 95.19 464 ARG B CA 1
ATOM 7706 C C . ARG B 1 464 ? -11.406 -66.5 -19.188 1 95.19 464 ARG B C 1
ATOM 7708 O O . ARG B 1 464 ? -10.922 -65.375 -19.203 1 95.19 464 ARG B O 1
ATOM 7715 N N . ILE B 1 465 ? -10.938 -67.375 -18.531 1 96.69 465 ILE B N 1
ATOM 7716 C CA . ILE B 1 465 ? -9.672 -67.25 -17.828 1 96.69 465 ILE B CA 1
ATOM 7717 C C . ILE B 1 465 ? -8.562 -66.938 -18.812 1 96.69 465 ILE B C 1
ATOM 7719 O O . ILE B 1 465 ? -7.746 -66 -18.562 1 96.69 465 ILE B O 1
ATOM 7723 N N . SER B 1 466 ? -8.586 -67.625 -19.953 1 96.38 466 SER B N 1
ATOM 7724 C CA . SER B 1 466 ? -7.57 -67.375 -20.969 1 96.38 466 SER B CA 1
ATOM 7725 C C . SER B 1 466 ? -7.688 -66 -21.531 1 96.38 466 SER B C 1
ATOM 7727 O O . SER B 1 466 ? -6.68 -65.312 -21.734 1 96.38 466 SER B O 1
ATOM 7729 N N . THR B 1 467 ? -8.844 -65.562 -21.719 1 96 467 THR B N 1
ATOM 7730 C CA . THR B 1 467 ? -9.086 -64.25 -22.219 1 96 467 THR B CA 1
ATOM 7731 C C . THR B 1 467 ? -8.633 -63.188 -21.203 1 96 467 THR B C 1
ATOM 7733 O O . THR B 1 467 ? -7.977 -62.219 -21.578 1 96 467 THR B O 1
ATOM 7736 N N . ILE B 1 468 ? -8.992 -63.344 -19.969 1 96.31 468 ILE B N 1
ATOM 7737 C CA . ILE B 1 468 ? -8.641 -62.375 -18.922 1 96.31 468 ILE B CA 1
ATOM 7738 C C . ILE B 1 468 ? -7.125 -62.375 -18.719 1 96.31 468 ILE B C 1
ATOM 7740 O O . ILE B 1 468 ? -6.543 -61.312 -18.469 1 96.31 468 ILE B O 1
ATOM 7744 N N . GLU B 1 469 ? -6.52 -63.469 -18.828 1 96.25 469 GLU B N 1
ATOM 7745 C CA . GLU B 1 469 ? -5.066 -63.562 -18.703 1 96.25 469 GLU B CA 1
ATOM 7746 C C . GLU B 1 469 ? -4.379 -62.75 -19.812 1 96.25 469 GLU B C 1
ATOM 7748 O O . GLU B 1 469 ? -3.396 -62.062 -19.562 1 96.25 469 GLU B O 1
ATOM 7753 N N . GLU B 1 470 ? -4.895 -62.906 -21 1 95.44 470 GLU B N 1
ATOM 7754 C CA . GLU B 1 470 ? -4.344 -62.156 -22.125 1 95.44 470 GLU B CA 1
ATOM 7755 C C . GLU B 1 470 ? -4.539 -60.656 -21.922 1 95.44 470 GLU B C 1
ATOM 7757 O O . GLU B 1 470 ? -3.621 -59.875 -22.141 1 95.44 470 GLU B O 1
ATOM 7762 N N . GLN B 1 471 ? -5.676 -60.281 -21.5 1 94.94 471 GLN B N 1
ATOM 7763 C CA . GLN B 1 471 ? -5.977 -58.875 -21.25 1 94.94 471 GLN B CA 1
ATOM 7764 C C . GLN B 1 471 ? -5.094 -58.312 -20.141 1 94.94 471 GLN B C 1
ATOM 7766 O O . GLN B 1 471 ? -4.621 -57.188 -20.219 1 94.94 471 GLN B O 1
ATOM 7771 N N . ARG B 1 472 ? -4.961 -59.062 -19.109 1 95.38 472 ARG B N 1
ATOM 7772 C CA . ARG B 1 472 ? -4.133 -58.625 -17.984 1 95.38 472 ARG B CA 1
ATOM 7773 C C . ARG B 1 472 ? -2.691 -58.406 -18.422 1 95.38 472 ARG B C 1
ATOM 7775 O O . ARG B 1 472 ? -2.053 -57.438 -17.984 1 95.38 472 ARG B O 1
ATOM 7782 N N . GLU B 1 473 ? -2.207 -59.312 -19.25 1 95.19 473 GLU B N 1
ATOM 7783 C CA . GLU B 1 473 ? -0.827 -59.188 -19.703 1 95.19 473 GLU B CA 1
ATOM 7784 C C . GLU B 1 473 ? -0.655 -57.969 -20.594 1 95.19 473 GLU B C 1
ATOM 7786 O O . GLU B 1 473 ? 0.374 -57.281 -20.531 1 95.19 473 GLU B O 1
ATOM 7791 N N . VAL B 1 474 ? -1.573 -57.719 -21.438 1 94.56 474 VAL B N 1
ATOM 7792 C CA . VAL B 1 474 ? -1.537 -56.531 -22.266 1 94.56 474 VAL B CA 1
ATOM 7793 C C . VAL B 1 474 ? -1.585 -55.281 -21.391 1 94.56 474 VAL B C 1
ATOM 7795 O O . VAL B 1 474 ? -0.82 -54.344 -21.594 1 94.56 474 VAL B O 1
ATOM 7798 N N . CYS B 1 475 ? -2.465 -55.312 -20.438 1 94 475 CYS B N 1
ATOM 7799 C CA . CYS B 1 475 ? -2.609 -54.188 -19.531 1 94 475 CYS B CA 1
ATOM 7800 C C . CYS B 1 475 ? -1.335 -53.969 -18.719 1 94 475 CYS B C 1
ATOM 7802 O O . CYS B 1 475 ? -0.927 -52.844 -18.5 1 94 475 CYS B O 1
ATOM 7804 N N . ARG B 1 476 ? -0.777 -55 -18.297 1 95.19 476 ARG B N 1
ATOM 7805 C CA . ARG B 1 476 ? 0.473 -54.906 -17.547 1 95.19 476 ARG B CA 1
ATOM 7806 C C . ARG B 1 476 ? 1.573 -54.281 -18.391 1 95.19 476 ARG B C 1
ATOM 7808 O O . ARG B 1 476 ? 2.309 -53.406 -17.906 1 95.19 476 ARG B O 1
ATOM 7815 N N . ALA B 1 477 ? 1.704 -54.719 -19.578 1 94.75 477 ALA B N 1
ATOM 7816 C CA . ALA B 1 477 ? 2.723 -54.188 -20.484 1 94.75 477 ALA B CA 1
ATOM 7817 C C . ALA B 1 477 ? 2.492 -52.719 -20.75 1 94.75 477 ALA B C 1
ATOM 7819 O O . ALA B 1 477 ? 3.441 -51.938 -20.766 1 94.75 477 ALA B O 1
ATOM 7820 N N . GLU B 1 478 ? 1.289 -52.344 -20.969 1 93.56 478 GLU B N 1
ATOM 7821 C CA . GLU B 1 478 ? 0.937 -50.938 -21.203 1 93.56 478 GLU B CA 1
ATOM 7822 C C . GLU B 1 478 ? 1.271 -50.094 -19.984 1 93.56 478 GLU B C 1
ATOM 7824 O O . GLU B 1 478 ? 1.772 -48.969 -20.141 1 93.56 478 GLU B O 1
ATOM 7829 N N . LEU B 1 479 ? 0.906 -50.625 -18.875 1 95.38 479 LEU B N 1
ATOM 7830 C CA . LEU B 1 479 ? 1.171 -49.875 -17.641 1 95.38 479 LEU B CA 1
ATOM 7831 C C . LEU B 1 479 ? 2.67 -49.688 -17.438 1 95.38 479 LEU B C 1
ATOM 7833 O O . LEU B 1 479 ? 3.105 -48.594 -17.016 1 95.38 479 LEU B O 1
ATOM 7837 N N . GLN B 1 480 ? 3.424 -50.656 -17.734 1 95.94 480 GLN B N 1
ATOM 7838 C CA . GLN B 1 480 ? 4.871 -50.562 -17.578 1 95.94 480 GLN B CA 1
ATOM 7839 C C . GLN B 1 480 ? 5.461 -49.531 -18.516 1 95.94 480 GLN B C 1
ATOM 7841 O O . GLN B 1 480 ? 6.305 -48.719 -18.109 1 95.94 480 GLN B O 1
ATOM 7846 N N . VAL B 1 481 ? 5.027 -49.562 -19.75 1 95.38 481 VAL B N 1
ATOM 7847 C CA . VAL B 1 481 ? 5.488 -48.562 -20.719 1 95.38 481 VAL B CA 1
ATOM 7848 C C . VAL B 1 481 ? 5.043 -47.188 -20.297 1 95.38 481 VAL B C 1
ATOM 7850 O O . VAL B 1 481 ? 5.82 -46.219 -20.359 1 95.38 481 VAL B O 1
ATOM 7853 N N . ALA B 1 482 ? 3.832 -47.062 -19.891 1 96.19 482 ALA B N 1
ATOM 7854 C CA . ALA B 1 482 ? 3.301 -45.812 -19.422 1 96.19 482 ALA B CA 1
ATOM 7855 C C . ALA B 1 482 ? 4.117 -45.25 -18.25 1 96.19 482 ALA B C 1
ATOM 7857 O O . ALA B 1 482 ? 4.414 -44.062 -18.188 1 96.19 482 ALA B O 1
ATOM 7858 N N . ASN B 1 483 ? 4.434 -46.156 -17.328 1 97.06 483 ASN B N 1
ATOM 7859 C CA . ASN B 1 483 ? 5.234 -45.75 -16.172 1 97.06 483 ASN B CA 1
ATOM 7860 C C . ASN B 1 483 ? 6.559 -45.125 -16.609 1 97.06 483 ASN B C 1
ATOM 7862 O O . ASN B 1 483 ? 6.969 -44.094 -16.078 1 97.06 483 ASN B O 1
ATOM 7866 N N . GLU B 1 484 ? 7.152 -45.719 -17.547 1 96.81 484 GLU B N 1
ATOM 7867 C CA . GLU B 1 484 ? 8.445 -45.25 -18 1 96.81 484 GLU B CA 1
ATOM 7868 C C . GLU B 1 484 ? 8.312 -43.906 -18.719 1 96.81 484 GLU B C 1
ATOM 7870 O O . GLU B 1 484 ? 9.086 -42.969 -18.469 1 96.81 484 GLU B O 1
ATOM 7875 N N . GLU B 1 485 ? 7.371 -43.75 -19.578 1 96.5 485 GLU B N 1
ATOM 7876 C CA . GLU B 1 485 ? 7.16 -42.531 -20.344 1 96.5 485 GLU B CA 1
ATOM 7877 C C . GLU B 1 485 ? 6.754 -41.375 -19.438 1 96.5 485 GLU B C 1
ATOM 7879 O O . GLU B 1 485 ? 7.23 -40.25 -19.594 1 96.5 485 GLU B O 1
ATOM 7884 N N . ILE B 1 486 ? 5.895 -41.688 -18.531 1 97.88 486 ILE B N 1
ATOM 7885 C CA . ILE B 1 486 ? 5.406 -40.656 -17.609 1 97.88 486 ILE B CA 1
ATOM 7886 C C . ILE B 1 486 ? 6.555 -40.156 -16.734 1 97.88 486 ILE B C 1
ATOM 7888 O O . ILE B 1 486 ? 6.719 -38.938 -16.547 1 97.88 486 ILE B O 1
ATOM 7892 N N . GLN B 1 487 ? 7.309 -41.062 -16.281 1 97.25 487 GLN B N 1
ATOM 7893 C CA . GLN B 1 487 ? 8.43 -40.656 -15.438 1 97.25 487 GLN B CA 1
ATOM 7894 C C . GLN B 1 487 ? 9.414 -39.781 -16.203 1 97.25 487 GLN B C 1
ATOM 7896 O O . GLN B 1 487 ? 9.891 -38.781 -15.695 1 97.25 487 GLN B O 1
ATOM 7901 N N . LYS B 1 488 ? 9.688 -40.188 -17.406 1 96.75 488 LYS B N 1
ATOM 7902 C CA . LYS B 1 488 ? 10.594 -39.406 -18.234 1 96.75 488 LYS B CA 1
ATOM 7903 C C . LYS B 1 488 ? 10.055 -38 -18.469 1 96.75 488 LYS B C 1
ATOM 7905 O O . LYS B 1 488 ? 10.797 -37.031 -18.391 1 96.75 488 LYS B O 1
ATOM 7910 N N . ASP B 1 489 ? 8.828 -37.875 -18.734 1 97.38 489 ASP B N 1
ATOM 7911 C CA . ASP B 1 489 ? 8.25 -36.562 -19 1 97.38 489 ASP B CA 1
ATOM 7912 C C . ASP B 1 489 ? 8.125 -35.719 -17.734 1 97.38 489 ASP B C 1
ATOM 7914 O O . ASP B 1 489 ? 8.258 -34.5 -17.766 1 97.38 489 ASP B O 1
ATOM 7918 N N . LEU B 1 490 ? 7.82 -36.375 -16.641 1 96.69 490 LEU B N 1
ATOM 7919 C CA . LEU B 1 490 ? 7.77 -35.688 -15.367 1 96.69 490 LEU B CA 1
ATOM 7920 C C . LEU B 1 490 ? 9.141 -35.094 -15.008 1 96.69 490 LEU B C 1
ATOM 7922 O O . LEU B 1 490 ? 9.234 -34 -14.469 1 96.69 490 LEU B O 1
ATOM 7926 N N . ASP B 1 491 ? 10.18 -35.844 -15.305 1 95.69 491 ASP B N 1
ATOM 7927 C CA . ASP B 1 491 ? 11.531 -35.344 -15.078 1 95.69 491 ASP B CA 1
ATOM 7928 C C . ASP B 1 491 ? 11.82 -34.125 -15.938 1 95.69 491 ASP B C 1
ATOM 7930 O O . ASP B 1 491 ? 12.383 -33.156 -15.461 1 95.69 491 ASP B O 1
ATOM 7934 N N . ARG B 1 492 ? 11.469 -34.219 -17.156 1 94.56 492 ARG B N 1
ATOM 7935 C CA . ARG B 1 492 ? 11.625 -33.094 -18.047 1 94.56 492 ARG B CA 1
ATOM 7936 C C . ARG B 1 492 ? 10.844 -31.875 -17.531 1 94.56 492 ARG B C 1
ATOM 7938 O O . ARG B 1 492 ? 11.367 -30.766 -17.484 1 94.56 492 ARG B O 1
ATOM 7945 N N . PHE B 1 493 ? 9.617 -32.062 -17.234 1 95.38 493 PHE B N 1
ATOM 7946 C CA . PHE B 1 493 ? 8.758 -31.016 -16.703 1 95.38 493 PHE B CA 1
ATOM 7947 C C . PHE B 1 493 ? 9.383 -30.375 -15.477 1 95.38 493 PHE B C 1
ATOM 7949 O O . PHE B 1 493 ? 9.336 -29.156 -15.32 1 95.38 493 PHE B O 1
ATOM 7956 N N . GLN B 1 494 ? 9.891 -31.219 -14.625 1 93 494 GLN B N 1
ATOM 7957 C CA . GLN B 1 494 ? 10.523 -30.719 -13.414 1 93 494 GLN B CA 1
ATOM 7958 C C . GLN B 1 494 ? 11.695 -29.797 -13.742 1 93 494 GLN B C 1
ATOM 7960 O O . GLN B 1 494 ? 11.875 -28.766 -13.094 1 93 494 GLN B O 1
ATOM 7965 N N . MET B 1 495 ? 12.453 -30.141 -14.719 1 91.44 495 MET B N 1
ATOM 7966 C CA . MET B 1 495 ? 13.578 -29.312 -15.125 1 91.44 495 MET B CA 1
ATOM 7967 C C . MET B 1 495 ? 13.086 -27.969 -15.672 1 91.44 495 MET B C 1
ATOM 7969 O O . MET B 1 495 ? 13.641 -26.922 -15.352 1 91.44 495 MET B O 1
ATOM 7973 N N . ASP B 1 496 ? 12.07 -28.016 -16.453 1 90.56 496 ASP B N 1
ATOM 7974 C CA . ASP B 1 496 ? 11.492 -26.781 -17 1 90.56 496 ASP B CA 1
ATOM 7975 C C . ASP B 1 496 ? 10.898 -25.922 -15.883 1 90.56 496 ASP B C 1
ATOM 7977 O O . ASP B 1 496 ? 11 -24.703 -15.922 1 90.56 496 ASP B O 1
ATOM 7981 N N . LYS B 1 497 ? 10.227 -26.562 -15 1 91.88 497 LYS B N 1
ATOM 7982 C CA . LYS B 1 497 ? 9.617 -25.859 -13.875 1 91.88 497 LYS B CA 1
ATOM 7983 C C . LYS B 1 497 ? 10.664 -25.094 -13.07 1 91.88 497 LYS B C 1
ATOM 7985 O O . LYS B 1 497 ? 10.461 -23.938 -12.727 1 91.88 497 LYS B O 1
ATOM 7990 N N . VAL B 1 498 ? 11.773 -25.766 -12.75 1 90.25 498 VAL B N 1
ATOM 7991 C CA . VAL B 1 498 ? 12.828 -25.141 -11.953 1 90.25 498 VAL B CA 1
ATOM 7992 C C . VAL B 1 498 ? 13.383 -23.922 -12.695 1 90.25 498 VAL B C 1
ATOM 7994 O O . VAL B 1 498 ? 13.578 -22.859 -12.094 1 90.25 498 VAL B O 1
ATOM 7997 N N . LYS B 1 499 ? 13.578 -24.062 -13.969 1 89.06 499 LYS B N 1
ATOM 7998 C CA . LYS B 1 499 ? 14.078 -22.953 -14.781 1 89.06 499 LYS B CA 1
ATOM 7999 C C . LYS B 1 499 ? 13.094 -21.797 -14.797 1 89.06 499 LYS B C 1
ATOM 8001 O O . LYS B 1 499 ? 13.484 -20.641 -14.625 1 89.06 499 LYS B O 1
ATOM 8006 N N . ASP B 1 500 ? 11.883 -22.078 -15.031 1 90.88 500 ASP B N 1
ATOM 8007 C CA . ASP B 1 500 ? 10.852 -21.047 -15.102 1 90.88 500 ASP B CA 1
ATOM 8008 C C . ASP B 1 500 ? 10.695 -20.344 -13.758 1 90.88 500 ASP B C 1
ATOM 8010 O O . ASP B 1 500 ? 10.594 -19.109 -13.703 1 90.88 500 ASP B O 1
ATOM 8014 N N . LEU B 1 501 ? 10.625 -21.109 -12.703 1 91.25 501 LEU B N 1
ATOM 8015 C CA . LEU B 1 501 ? 10.438 -20.531 -11.383 1 91.25 501 LEU B CA 1
ATOM 8016 C C . LEU B 1 501 ? 11.625 -19.656 -10.992 1 91.25 501 LEU B C 1
ATOM 8018 O O . LEU B 1 501 ? 11.461 -18.625 -10.359 1 91.25 501 LEU B O 1
ATOM 8022 N N . ARG B 1 502 ? 12.781 -20.141 -11.312 1 90.5 502 ARG B N 1
ATOM 8023 C CA . ARG B 1 502 ? 13.969 -19.312 -11.102 1 90.5 502 ARG B CA 1
ATOM 8024 C C . ARG B 1 502 ? 13.828 -17.969 -11.805 1 90.5 502 ARG B C 1
ATOM 8026 O O . ARG B 1 502 ? 14.086 -16.922 -11.219 1 90.5 502 ARG B O 1
ATOM 8033 N N . ASN B 1 503 ? 13.461 -18.031 -13.047 1 89.19 503 ASN B N 1
ATOM 8034 C CA . ASN B 1 503 ? 13.297 -16.797 -13.828 1 89.19 503 ASN B CA 1
ATOM 8035 C C . ASN B 1 503 ? 12.211 -15.906 -13.242 1 89.19 503 ASN B C 1
ATOM 8037 O O . ASN B 1 503 ? 12.344 -14.68 -13.25 1 89.19 503 ASN B O 1
ATOM 8041 N N . MET B 1 504 ? 11.18 -16.469 -12.82 1 91.75 504 MET B N 1
ATOM 8042 C CA . MET B 1 504 ? 10.094 -15.734 -12.188 1 91.75 504 MET B CA 1
ATOM 8043 C C . MET B 1 504 ? 10.586 -15.008 -10.938 1 91.75 504 MET B C 1
ATOM 8045 O O . MET B 1 504 ? 10.32 -13.812 -10.766 1 91.75 504 MET B O 1
ATOM 8049 N N . LEU B 1 505 ? 11.289 -15.703 -10.109 1 92.75 505 LEU B N 1
ATOM 8050 C CA . LEU B 1 505 ? 11.789 -15.133 -8.867 1 92.75 505 LEU B CA 1
ATOM 8051 C C . LEU B 1 505 ? 12.82 -14.039 -9.148 1 92.75 505 LEU B C 1
ATOM 8053 O O . LEU B 1 505 ? 12.875 -13.031 -8.43 1 92.75 505 LEU B O 1
ATOM 8057 N N . LEU B 1 506 ? 13.578 -14.297 -10.125 1 91.56 506 LEU B N 1
ATOM 8058 C CA . LEU B 1 506 ? 14.555 -13.281 -10.523 1 91.56 506 LEU B CA 1
ATOM 8059 C C . LEU B 1 506 ? 13.852 -12.016 -11 1 91.56 506 LEU B C 1
ATOM 8061 O O . LEU B 1 506 ? 14.227 -10.906 -10.609 1 91.56 506 LEU B O 1
ATOM 8065 N N . SER B 1 507 ? 12.891 -12.195 -11.859 1 91.75 507 SER B N 1
ATOM 8066 C CA . SER B 1 507 ? 12.109 -11.062 -12.336 1 91.75 507 SER B CA 1
ATOM 8067 C C . SER B 1 507 ? 11.461 -10.312 -11.18 1 91.75 507 SER B C 1
ATOM 8069 O O . SER B 1 507 ? 11.391 -9.078 -11.188 1 91.75 507 SER B O 1
ATOM 8071 N N . TYR B 1 508 ? 10.969 -11.047 -10.258 1 93.81 508 TYR B N 1
ATOM 8072 C CA . TYR B 1 508 ? 10.352 -10.461 -9.078 1 93.81 508 TYR B CA 1
ATOM 8073 C C . TYR B 1 508 ? 11.336 -9.594 -8.305 1 93.81 508 TYR B C 1
ATOM 8075 O O . TYR B 1 508 ? 11.055 -8.438 -8.008 1 93.81 508 TYR B O 1
ATOM 8083 N N . ALA B 1 509 ? 12.461 -10.141 -8.031 1 94 509 ALA B N 1
ATOM 8084 C CA . ALA B 1 509 ? 13.492 -9.438 -7.27 1 94 509 ALA B CA 1
ATOM 8085 C C . ALA B 1 509 ? 13.984 -8.203 -8.023 1 94 509 ALA B C 1
ATOM 8087 O O . ALA B 1 509 ? 14.188 -7.145 -7.422 1 94 509 ALA B O 1
ATOM 8088 N N . LEU B 1 510 ? 14.117 -8.352 -9.25 1 93.62 510 LEU B N 1
ATOM 8089 C CA . LEU B 1 510 ? 14.594 -7.238 -10.07 1 93.62 510 LEU B CA 1
ATOM 8090 C C . LEU B 1 510 ? 13.57 -6.105 -10.094 1 93.62 510 LEU B C 1
ATOM 8092 O O . LEU B 1 510 ? 13.938 -4.934 -9.984 1 93.62 510 LEU B O 1
ATOM 8096 N N . ALA B 1 511 ? 12.32 -6.488 -10.297 1 95 511 ALA B N 1
ATOM 8097 C CA . ALA B 1 511 ? 11.266 -5.484 -10.312 1 95 511 ALA B CA 1
ATOM 8098 C C . ALA B 1 511 ? 11.227 -4.711 -8.992 1 95 511 ALA B C 1
ATOM 8100 O O . ALA B 1 511 ? 11.125 -3.48 -8.992 1 95 511 ALA B O 1
ATOM 8101 N N . GLN B 1 512 ? 11.336 -5.367 -7.906 1 96 512 GLN B N 1
ATOM 8102 C CA . GLN B 1 512 ? 11.336 -4.734 -6.59 1 96 512 GLN B CA 1
ATOM 8103 C C . GLN B 1 512 ? 12.562 -3.848 -6.402 1 96 512 GLN B C 1
ATOM 8105 O O . GLN B 1 512 ? 12.445 -2.707 -5.945 1 96 512 GLN B O 1
ATOM 8110 N N . ARG B 1 513 ? 13.672 -4.367 -6.746 1 95 513 ARG B N 1
ATOM 8111 C CA . ARG B 1 513 ? 14.898 -3.596 -6.625 1 95 513 ARG B CA 1
ATOM 8112 C C . ARG B 1 513 ? 14.812 -2.289 -7.41 1 95 513 ARG B C 1
ATOM 8114 O O . ARG B 1 513 ? 15.133 -1.222 -6.887 1 95 513 ARG B O 1
ATOM 8121 N N . ASP B 1 514 ? 14.367 -2.395 -8.578 1 95.44 514 ASP B N 1
ATOM 8122 C CA . ASP B 1 514 ? 14.297 -1.22 -9.438 1 95.44 514 ASP B CA 1
ATOM 8123 C C . ASP B 1 514 ? 13.305 -0.195 -8.891 1 95.44 514 ASP B C 1
ATOM 8125 O O . ASP B 1 514 ? 13.562 1.01 -8.938 1 95.44 514 ASP B O 1
ATOM 8129 N N . PHE B 1 515 ? 12.211 -0.599 -8.398 1 96.5 515 PHE B N 1
ATOM 8130 C CA . PHE B 1 515 ? 11.227 0.281 -7.777 1 96.5 515 PHE B CA 1
ATOM 8131 C C . PHE B 1 515 ? 11.852 1.068 -6.633 1 96.5 515 PHE B C 1
ATOM 8133 O O . PHE B 1 515 ? 11.758 2.297 -6.59 1 96.5 515 PHE B O 1
ATOM 8140 N N . HIS B 1 516 ? 12.5 0.366 -5.762 1 96.88 516 HIS B N 1
ATOM 8141 C CA . HIS B 1 516 ? 13.047 1.012 -4.574 1 96.88 516 HIS B CA 1
ATOM 8142 C C . HIS B 1 516 ? 14.234 1.903 -4.93 1 96.88 516 HIS B C 1
ATOM 8144 O O . HIS B 1 516 ? 14.438 2.943 -4.301 1 96.88 516 HIS B O 1
ATOM 8150 N N . ARG B 1 517 ? 14.977 1.478 -5.906 1 95.94 517 ARG B N 1
ATOM 8151 C CA . ARG B 1 517 ? 16.094 2.301 -6.352 1 95.94 517 ARG B CA 1
ATOM 8152 C C . ARG B 1 517 ? 15.609 3.629 -6.918 1 95.94 517 ARG B C 1
ATOM 8154 O O . ARG B 1 517 ? 16.172 4.684 -6.609 1 95.94 517 ARG B O 1
ATOM 8161 N N . LYS B 1 518 ? 14.641 3.547 -7.742 1 96.12 518 LYS B N 1
ATOM 8162 C CA . LYS B 1 518 ? 14.07 4.758 -8.328 1 96.12 518 LYS B CA 1
ATOM 8163 C C . LYS B 1 518 ? 13.492 5.672 -7.25 1 96.12 518 LYS B C 1
ATOM 8165 O O . LYS B 1 518 ? 13.703 6.887 -7.281 1 96.12 518 LYS B O 1
ATOM 8170 N N . ALA B 1 519 ? 12.797 5.074 -6.344 1 95.56 519 ALA B N 1
ATOM 8171 C CA . ALA B 1 519 ? 12.203 5.848 -5.258 1 95.56 519 ALA B CA 1
ATOM 8172 C C . ALA B 1 519 ? 13.273 6.465 -4.371 1 95.56 519 ALA B C 1
ATOM 8174 O O . ALA B 1 519 ? 13.156 7.617 -3.947 1 95.56 519 ALA B O 1
ATOM 8175 N N . THR B 1 520 ? 14.336 5.719 -4.078 1 96.44 520 THR B N 1
ATOM 8176 C CA . THR B 1 520 ? 15.438 6.23 -3.268 1 96.44 520 THR B CA 1
ATOM 8177 C C . THR B 1 520 ? 16.047 7.477 -3.906 1 96.44 520 THR B C 1
ATOM 8179 O O . THR B 1 520 ? 16.281 8.477 -3.225 1 96.44 520 THR B O 1
ATOM 8182 N N . LYS B 1 521 ? 16.234 7.406 -5.129 1 96.38 521 LYS B N 1
ATOM 8183 C CA . LYS B 1 521 ? 16.812 8.539 -5.848 1 96.38 521 LYS B CA 1
ATOM 8184 C C . LYS B 1 521 ? 15.906 9.766 -5.762 1 96.38 521 LYS B C 1
ATOM 8186 O O . LYS B 1 521 ? 16.391 10.875 -5.516 1 96.38 521 LYS B O 1
ATOM 8191 N N . ALA B 1 522 ? 14.633 9.57 -5.973 1 96.31 522 ALA B N 1
ATOM 8192 C CA . ALA B 1 522 ? 13.672 10.664 -5.926 1 96.31 522 ALA B CA 1
ATOM 8193 C C . ALA B 1 522 ? 13.672 11.336 -4.551 1 96.31 522 ALA B C 1
ATOM 8195 O O . ALA B 1 522 ? 13.664 12.562 -4.449 1 96.31 522 ALA B O 1
ATOM 8196 N N . TRP B 1 523 ? 13.727 10.594 -3.5 1 96.94 523 TRP B N 1
ATOM 8197 C CA . TRP B 1 523 ? 13.641 11.141 -2.148 1 96.94 523 TRP B CA 1
ATOM 8198 C C . TRP B 1 523 ? 14.969 11.742 -1.711 1 96.94 523 TRP B C 1
ATOM 8200 O O . TRP B 1 523 ? 15 12.68 -0.914 1 96.94 523 TRP B O 1
ATOM 8210 N N . GLU B 1 524 ? 16.062 11.219 -2.227 1 96.25 524 GLU B N 1
ATOM 8211 C CA . GLU B 1 524 ? 17.359 11.844 -1.999 1 96.25 524 GLU B CA 1
ATOM 8212 C C . GLU B 1 524 ? 17.422 13.242 -2.605 1 96.25 524 GLU B C 1
ATOM 8214 O O . GLU B 1 524 ? 17.953 14.172 -2.002 1 96.25 524 GLU B O 1
ATOM 8219 N N . GLU B 1 525 ? 16.859 13.352 -3.746 1 95.56 525 GLU B N 1
ATOM 8220 C CA . GLU B 1 525 ? 16.781 14.656 -4.395 1 95.56 525 GLU B CA 1
ATOM 8221 C C . GLU B 1 525 ? 15.891 15.617 -3.613 1 95.56 525 GLU B C 1
ATOM 8223 O O . GLU B 1 525 ? 16.234 16.781 -3.439 1 95.56 525 GLU B O 1
ATOM 8228 N N . ALA B 1 526 ? 14.75 15.086 -3.186 1 95.56 526 ALA B N 1
ATOM 8229 C CA . ALA B 1 526 ? 13.859 15.914 -2.379 1 95.56 526 ALA B CA 1
ATOM 8230 C C . ALA B 1 526 ? 14.539 16.359 -1.091 1 95.56 526 ALA B C 1
ATOM 8232 O O . ALA B 1 526 ? 14.453 17.531 -0.711 1 95.56 526 ALA B O 1
ATOM 8233 N N . LYS B 1 527 ? 15.25 15.477 -0.435 1 94.12 527 LYS B N 1
ATOM 8234 C CA . LYS B 1 527 ? 15.977 15.789 0.789 1 94.12 527 LYS B CA 1
ATOM 8235 C C . LYS B 1 527 ? 17 16.891 0.55 1 94.12 527 LYS B C 1
ATOM 8237 O O . LYS B 1 527 ? 17.109 17.828 1.348 1 94.12 527 LYS B O 1
ATOM 8242 N N . ALA B 1 528 ? 17.719 16.797 -0.516 1 94.06 528 ALA B N 1
ATOM 8243 C CA . ALA B 1 528 ? 18.766 17.766 -0.846 1 94.06 528 ALA B CA 1
ATOM 8244 C C . ALA B 1 528 ? 18.172 19.156 -1.052 1 94.06 528 ALA B C 1
ATOM 8246 O O . ALA B 1 528 ? 18.766 20.156 -0.632 1 94.06 528 ALA B O 1
ATOM 8247 N N . GLU B 1 529 ? 17.016 19.188 -1.662 1 92.25 529 GLU B N 1
ATOM 8248 C CA . GLU B 1 529 ? 16.375 20.469 -1.923 1 92.25 529 GLU B CA 1
ATOM 8249 C C . GLU B 1 529 ? 15.812 21.078 -0.639 1 92.25 529 GLU B C 1
ATOM 8251 O O . GLU B 1 529 ? 15.867 22.297 -0.443 1 92.25 529 GLU B O 1
ATOM 8256 N N . VAL B 1 530 ? 15.242 20.25 0.224 1 92.06 530 VAL B N 1
ATOM 8257 C CA . VAL B 1 530 ? 14.703 20.734 1.488 1 92.06 530 VAL B CA 1
ATOM 8258 C C . VAL B 1 530 ? 15.836 21.266 2.369 1 92.06 530 VAL B C 1
ATOM 8260 O O . VAL B 1 530 ? 15.664 22.266 3.066 1 92.06 530 VAL B O 1
ATOM 8263 N N . GLU B 1 531 ? 17 20.703 2.32 1 89.69 531 GLU B N 1
ATOM 8264 C CA . GLU B 1 531 ? 18.141 21.062 3.145 1 89.69 531 GLU B CA 1
ATOM 8265 C C . GLU B 1 531 ? 18.688 22.438 2.762 1 89.69 531 GLU B C 1
ATOM 8267 O O . GLU B 1 531 ? 19.391 23.078 3.545 1 89.69 531 GLU B O 1
ATOM 8272 N N . LYS B 1 532 ? 18.328 22.938 1.608 1 88.88 532 LYS B N 1
ATOM 8273 C CA . LYS B 1 532 ? 18.797 24.234 1.141 1 88.88 532 LYS B CA 1
ATOM 8274 C C . LYS B 1 532 ? 18.047 25.375 1.828 1 88.88 532 LYS B C 1
ATOM 8276 O O . LYS B 1 532 ? 18.516 26.516 1.808 1 88.88 532 LYS B O 1
ATOM 8281 N N . ILE B 1 533 ? 16.938 24.984 2.354 1 83.88 533 ILE B N 1
ATOM 8282 C CA . ILE B 1 533 ? 16.188 26.016 3.051 1 83.88 533 ILE B CA 1
ATOM 8283 C C . ILE B 1 533 ? 16.922 26.406 4.336 1 83.88 533 ILE B C 1
ATOM 8285 O O . ILE B 1 533 ? 17.25 25.547 5.156 1 83.88 533 ILE B O 1
ATOM 8289 N N . LYS B 1 534 ? 17.344 27.719 4.453 1 73.81 534 LYS B N 1
ATOM 8290 C CA . LYS B 1 534 ? 18.031 28.25 5.637 1 73.81 534 LYS B CA 1
ATOM 8291 C C . LYS B 1 534 ? 17.031 28.469 6.777 1 73.81 534 LYS B C 1
ATOM 8293 O O . LYS B 1 534 ? 15.93 28.969 6.559 1 73.81 534 LYS B O 1
ATOM 8298 N N . PRO B 1 535 ? 17.547 27.922 7.984 1 63.72 535 PRO B N 1
ATOM 8299 C CA . PRO B 1 535 ? 16.672 28.172 9.133 1 63.72 535 PRO B CA 1
ATOM 8300 C C . PRO B 1 535 ? 16.484 29.656 9.406 1 63.72 535 PRO B C 1
ATOM 8302 O O . PRO B 1 535 ? 17.344 30.469 9.055 1 63.72 535 PRO B O 1
#

pLDDT: mean 74.78, std 28.8, range [13.55, 98.0]

Radius of gyration: 51.69 Å; Cα contacts (8 Å, |Δi|>4): 981; chains: 2; bounding box: 110×199×95 Å

Sequence (1070 aa):
MLIGPSLLRSATRQSAPSTADKGHGNTESTAFPQDILTGPSANSTRNSMNFSNSANSEDESSGGSQHDVPVTTASLAASTVFGRADENRKKAGPCCDLDRAIHALSPTAFLPPFSVEMSRLPKPVITIVEAQKSNDMSGGPYIAYIIHTDIPDQSVHYECKHRYSEFEAFRKLLVKLHPTAVVPPIPEKHSVADYAVKPGKAKEDPHIIEKRKKMLQSFLNRIAAHPVLREEHVFHRFLEGGATWADILSSSGLGYYLKKRDTAVSVSEKGSLKRPDSHFQAAEDYTAKFASQIVQTRKVHKSMLKHSSDMAATYAELGAAYNGWSLSESSLAHAIEQVGQAVDSTVSATSQLVAALETGFAVPLQEYTQFSKAVEKLLKWRHKKHVEYETLSDSLISKQSSLQKLEASESEAQRLSAVLNAEGVSGHTRQLSTGGGIMATLNSLIDNDPAMTRRNNISRTKDRISTIEEQREVCRAELQVANEEIQKDLDRFQMDKVKDLRNMLLSYALAQRDFHRKATKAWEEAKAEVEKIKPMLIGPSLLRSATRQSAPSTADKGHGNTESTAFPQDILTGPSANSTRNSMNFSNSANSEDESSGGSQHDVPVTTASLAASTVFGRADENRKKAGPCCDLDRAIHALSPTAFLPPFSVEMSRLPKPVITIVEAQKSNDMSGGPYIAYIIHTDIPDQSVHYECKHRYSEFEAFRKLLVKLHPTAVVPPIPEKHSVADYAVKPGKAKEDPHIIEKRKKMLQSFLNRIAAHPVLREEHVFHRFLEGGATWADILSSSGLGYYLKKRDTAVSVSEKGSLKRPDSHFQAAEDYTAKFASQIVQTRKVHKSMLKHSSDMAATYAELGAAYNGWSLSESSLAHAIEQVGQAVDSTVSATSQLVAALETGFAVPLQEYTQFSKAVEKLLKWRHKKHVEYETLSDSLISKQSSLQKLEASESEAQRLSAVLNAEGVSGHTRQLSTGGGIMATLNSLIDNDPAMTRRNNISRTKDRISTIEEQREVCRAELQVANEEIQKDLDRFQMDKVKDLRNMLLSYALAQRDFHRKATKAWEEAKAEVEKIKP

Organism: Spizellomyces punctatus (strain DAOM BR117) (NCBI:txid645134)

Foldseek 3Di:
DDDDDDDDDDDDDDDDDDDDDDDDDDDDDDPDDDDDDDDDPPPPPPDPPPDDDDDDPPPPPPDPPPPDPPPPCPPCPPLPLLNPCPVVPPDPDAPDLVLVLLVVDALVLLPFDLDLPVVPTDDRQKAFDDWDWDADPVGDIFIKTWIWGDRVVSPDTAIAIDTPVLLVVVQLLLCLNCLLFLQFDADDDPDPVNCVVPVPCVNVPPVVVVLRRVRSSSNLSNLSSDPPSVRDVLSVVNGRYPDDSVRSCVVSVSVVSVVDDPPLPPPPLPDDDPDDDPVLVVVLVVLVVVLVVLVVVLVVVVVVLVVLLVVLVVLLVVLVVLQVVLVVDDLCNVLSNLVSVLSNLLSVLSVLLSVLLCVLANSVSVSVNVSSVSLNSSSSVLVSLSVVLVVLVVVLVVLVVVLVVLVVVLVVVVVVVVVVVPVCCPPPPPCPPDPPPPVVVVVVVVVVPVNVVSVVVSVVSVVVSVVSVVVSVSSVVSSVVSVVSNVVNVVVVVVVVVVSVVSSVSSNVSSVVSSVVSSVVSVVVSVVRSVPRDD/DDDDDYDDDDDDDDDDDDDDDDDDDDDDDDPDDDDDDDDDDDDDDDDDDDDDDDDDDDDDPPDDPPPDPPPPCPPCLDLPQLNPCPVVVPDPDAPDLVLVLLVVDALVLLPFDLPLPVVPTDDRQKAFDDWDWDADPVRDIFIKTWIWGDRVVSPDTAIAIDTPVLLVVVQLLLCLNCLLFLQFDADDDPDPVNCVVPVPCVNVPPVVVVLRRVRSSSNLSNLSSDPPSVRDVLSVVNGRYPDDSVRSCVVSVSVVSSVDDPPLPPPPLPDDDPDDDPVLVVVLVVLVVVLVVLVVVLVVVVVVLVVLLVVLVVLLVVLVVLQVVLVVDDLCNVLSNLVSVLSNLLSVLSVLLSVLLCVLANSVSVSVNVSSVSLNSSSSVLVSLSVVLVVLVVVLVVLVVVLVVLVVVLVVVVVVVVVVVPVCCPPPPPCPPDPPPPVVVVVVVVVVPVNVVSVVVSVVSVVVSVVSVVVSVSSVVSSVVSVVSNVVNVVVVVVVVVVSVVSSVSSNVSSVVSSVVSSVVSVVVSVVRSVPRDD

Nearest PDB structures (foldseek):
  7aal-assembly1_B  TM=5.586E-01  e=1.718E-02  Homo sapiens
  4wpe-assembly1_A-2  TM=5.974E-01  e=3.085E-02  Saccharomyces cerevisiae S288C
  2efl-assembly1_A-2  TM=7.019E-01  e=1.560E-01  Homo sapiens
  1i49-assembly1_B  TM=5.410E-01  e=1.139E-01  Homo sapiens
  3m3w-assembly1_A  TM=4.569E-01  e=3.066E-01  Mus musculus

Secondary structure (DSSP, 8-state):
--------------------------------------------------------------------------------TTS---GGG--SS-SSHHHHHHHHS-GGGTS----SSGGGPPPPSEEEEEEEEEE-TTS-EEEEEEEEEEEGGGTEEEEEEEEHHHHHHHHHHHHHH-TTS-PPP-PPPPPHHHHHHSHHHHTT-HHHHHHHHHHHHHHHHHHHHSTTGGG-HHHHHHHH-SS-HHHHHHHHT-HHHHH---------TT---SS--HHHHHHHHHHHHHHHHHHHHHHHHHHHHHHHHHHHHHHHHHHHHHHHHHTT-STTHHHHHHHHHHHHHHHHHHHHHHHHHIIIIIHHHHHHHHHHHHHHHHHHHHHHHHHHHHHHHHHHHHHHHHHHHHHHHHHHHHHHHHHHHHS----------TT-HHHHHHHHH----HHHHHHHHHHHHHHHHHHHHHHHHHHHHHHHHHHHHHHHHHHHHHHHHHHHHHHHHHHHHHHHHHHHHHHHHHHHHHHHHHTTS--/--------------------------------------------------------------------------------TTS---GGG--SS-SSHHHHHHHTS-GGGTS----SSGGGPPPPSEEEEEEEEEE-TTS-EEEEEEEEEEEGGGTEEEEEEEEHHHHHHHHHHHHHH-TTS-PPP-PPPPPHHHHHHSHHHHTT-HHHHHHHHHHHHHHHHHHHH-TTGGG-HHHHHHHH-SS-HHHHHHHHT-HHHHH----S----TT---SS--HHHHHHHHHHHHHHHHHHHHHHHHHHHHHHHHHHHHHHHHHHHHHHHHHTT-STTHHHHHHHHHHHHHHHHHHHHHHHHHIIIIIHHHHHHHHHHHHHHHHHHHHHHHHHHHHHHHHHHHHHHHHHHHHHHHHHHHHHHHHHHHHS----------TT-HHHHHHHHH----HHHHHHHHHHHHHHHHHHHHHHHHHHHHHHHHHHHHHHHHHHHHHHHHHHHHHHHHHHHHHHHHHHHHHHHHHHHHHHHHHHTS--

InterPro domains:
  IPR001683 Phox homology [PF00787] (154-240)
  IPR001683 Phox homology [PS50195] (123-245)
  IPR001683 Phox homology [SM00312] (121-242)
  IPR004148 BAR domain [PS51021] (258-535)
  IPR027267 AH/BAR domain superfamily [G3DSA:1.20.1270.60] (273-534)
  IPR027267 AH/BAR domain superfamily [SSF103657] (298-532)
  IPR036871 PX domain superfamily [G3DSA:3.30.1520.10] (122-248)
  IPR036871 PX domain superfamily [SSF64268] (125-242)
  IPR044106 Snx41 /Atg20, PX domain [cd06867] (126-241)
  IPR051079 Sorting Nexin Autophagy-related [PTHR46979] (40-430)

Solvent-accessible surface area (backbone atoms only — not comparable to full-atom values): 61370 Å² total; per-residue (Å²): 142,93,83,88,84,95,82,77,89,74,84,74,85,84,89,86,83,89,84,80,82,77,82,73,82,73,83,81,77,83,69,83,81,70,90,73,83,75,82,76,75,78,69,80,70,77,77,79,73,76,76,73,83,77,80,81,76,82,71,80,75,80,80,82,77,79,78,76,76,77,78,75,81,77,70,86,69,76,74,27,62,84,72,37,69,46,87,76,59,60,65,95,60,69,88,47,69,62,46,46,47,54,69,72,46,60,49,65,54,31,39,75,57,66,55,83,59,70,92,70,43,66,72,44,37,47,38,52,82,44,76,40,85,41,64,45,98,87,60,50,76,44,58,30,38,32,36,37,37,53,41,70,96,66,72,39,78,28,56,24,74,46,39,67,69,56,55,52,49,50,48,54,46,49,44,65,74,35,56,51,47,75,61,71,49,64,69,77,74,79,48,68,63,56,31,64,77,38,54,78,54,52,79,59,28,67,69,54,48,53,52,43,42,54,36,47,26,48,27,54,16,49,37,59,38,31,85,68,59,43,68,40,63,67,57,49,54,67,48,50,32,98,62,52,67,70,56,50,40,63,72,66,67,54,55,60,61,71,67,54,65,80,68,67,69,82,55,61,90,75,60,75,63,89,77,70,56,66,69,62,50,50,50,50,51,49,46,52,52,49,39,52,42,49,52,51,41,51,53,44,49,53,50,46,50,51,46,50,52,51,46,33,52,46,37,46,52,41,21,50,41,30,45,57,42,22,74,76,40,71,94,54,15,64,38,34,36,35,45,18,48,26,35,45,51,37,30,53,36,46,54,52,32,49,52,45,40,41,64,40,32,50,50,57,50,53,51,48,52,43,40,38,51,38,48,50,52,35,52,49,53,52,49,51,51,50,42,51,35,51,51,39,50,50,49,42,53,52,49,52,51,49,44,52,52,50,52,50,50,50,52,49,52,52,50,52,52,51,52,57,64,65,64,60,70,66,68,78,73,71,75,72,68,71,87,56,61,63,63,54,50,53,51,57,74,51,62,67,49,63,67,58,52,52,52,50,50,47,51,52,47,51,52,49,44,53,50,41,50,53,51,34,51,50,42,47,51,26,48,52,52,43,52,52,47,31,50,54,40,50,52,51,50,50,53,51,49,53,43,49,50,45,42,25,52,34,42,44,23,48,36,52,23,51,32,23,47,53,38,22,53,36,21,49,52,24,31,57,51,32,66,67,58,77,121,144,90,83,87,85,85,90,76,91,71,86,84,80,90,74,87,80,86,82,90,77,82,87,77,83,83,87,82,86,72,90,74,83,89,76,87,82,90,78,89,76,93,78,88,74,85,86,78,89,75,91,75,88,77,85,86,79,88,71,83,73,84,80,83,80,80,79,78,79,78,77,73,79,77,68,86,74,72,75,34,61,84,72,37,71,45,85,74,59,61,66,93,59,69,87,47,70,62,45,45,48,54,69,72,46,59,50,64,56,32,39,77,59,63,56,80,58,69,90,70,44,67,73,45,38,46,40,52,82,46,77,39,86,41,63,44,96,88,61,50,76,45,57,28,38,32,36,37,38,54,41,71,96,65,72,38,80,29,57,25,74,46,40,66,68,54,54,52,51,50,50,53,45,49,44,65,73,35,57,52,47,75,61,71,48,64,71,77,75,78,46,66,64,56,30,63,77,40,53,79,54,50,79,61,28,66,68,53,48,53,50,43,44,53,36,46,26,47,27,54,17,48,36,58,37,32,85,69,60,42,68,39,63,69,57,49,53,66,48,50,30,97,61,52,68,68,54,51,40,63,72,66,67,54,56,59,61,71,65,53,65,81,68,67,67,83,56,59,91,77,61,76,63,90,77,69,56,66,70,61,52,50,50,52,51,50,46,52,53,48,39,53,42,48,53,50,41,50,54,44,49,53,50,44,50,52,46,51,53,52,46,32,53,46,36,47,52,41,21,51,40,30,46,57,42,22,74,76,41,71,94,52,15,65,38,37,36,35,45,19,49,26,36,45,49,37,32,54,36,46,53,50,32,50,52,43,40,41,64,42,32,49,48,56,51,52,51,48,52,43,39,37,51,39,48,50,51,34,52,49,52,51,48,51,52,50,46,50,36,50,51,38,51,50,50,43,52,51,48,52,51,50,43,51,52,50,50,52,50,50,52,48,50,51,50,51,51,50,53,56,62,65,64,60,68,66,67,78,73,71,76,74,67,72,85,56,60,60,62,53,47,50,51,54,72,52,60,68,49,62,67,57,52,52,52,50,50,47,51,52,46,50,52,48,46,52,52,42,52,52,51,33,51,49,42,47,53,28,48,53,52,42,51,53,47,30,51,54,39,50,52,52,48,50,53,51,48,53,43,50,50,44,40,24,52,34,40,43,24,48,36,52,22,52,33,22,48,54,39,24,52,36,20,50,51,24,31,57,52,32,67,67,60,77,120